Protein 1BK8 (pdb70)

Nearest PDB structures (foldseek):
  1bk8-assembly1_A  TM=9.673E-01  e=1.390E-08  Aesculus hippocastanum
  2m8b-assembly1_B  TM=9.010E-01  e=3.792E-04  Arabidopsis halleri
  2n2r-assembly1_A  TM=8.430E-01  e=1.122E-03  Raphanus sativus
  1ayj-assembly1_A  TM=8.503E-01  e=1.646E-03  Raphanus sativus var. niger
  6lcq-assembly1_B  TM=6.893E-01  e=1.117E-02  Oryza sativa

Foldseek 3Di:
DWPWAWADQVPFADDDQQVLQCCQCVPPNAPGWGWDQDPNGTITIGIHPD

Secondary structure (DSSP, 8-state):
--EEE--SSS-S----HHHHHHHHHTSS--SEEEEEEETTEEEEEEEE--

Organism: Aesculus hippocastanum (NCBI:txid43364)

Radius of gyration: 9.44 Å; Cα contacts (8 Å, |Δi|>4): 124; chains: 1; bounding box: 24×21×20 Å

CATH classification: 3.30.30.10

Solvent-accessible surface area: 3133 Å² total; per-residue (Å²): 163,55,69,68,91,76,28,90,44,38,89,42,94,7,62,92,67,72,80,0,43,96,14,0,69,86,149,48,148,11,47,60,1,25,18,30,100,99,151,109,103,106,38,0,17,0,38,16,91,96

Sequence (50 aa):
LCNERPSQTWSGNCGNTAHCDKQCQDWEKASHGACHKRENHWKCFCYFNCLCNERPSQTWSGNCGNTAHCDKQCQDWEKASHGACHKRENHWKCFCYFNCLCNERPSQTWSGNCGNTAHCDKQCQDWEKASHGACHKRENHWKCFCYFNCLCNERPSQTWSGNCGNTAHCDKQCQDWEKASHGACHKRENHWKCFCYFNCLCNERPSQTWSGNCGNTAHCDKQCQDWEKASHGACHKRENHWKCFCYFNCLCNERPSQTWSGNCGNTAHCDKQCQDWEKASHGACHKRENHWKCFCYFNCLCNERPSQTWSGNCGNTAHCDKQCQDWEKASHGACHKRENHWKCFCYFNCLCNERPSQTWSGNCGNTAHCDKQCQDWEKASHGACHKRENHWKCFCYFNCLCNERPSQTWSGNCGNTAHCDKQCQDWEKASHGACHKRENHWKCFCYFNCLCNERPSQTWSGNCGNTAHCDKQCQDWEKASHGACHKRENHWKCFCYFNCLCNERPSQTWSGNCGNTAHCDKQCQDWEKASHGACHKRENHWKCFCYFNCLCNERPSQTWSGNCGNTAHCDKQCQDWEKASHGACHKRENHWKCFCYFNCLCNERPSQTWSGNCGNTAHCDKQCQDWEKASHGACHKRENHWKCFCYFNCLCNERPSQTWSGNCGNTAHCDKQCQDWEKASHGACHKRENHWKCFCYFNCLCNERPSQTWSGNCGNTAHCDKQCQDWEKASHGACHKRENHWKCFCYFNCLCNERPSQTWSGNCGNTAHCDKQCQDWEKASHGACHKRENHWKCFCYFNCLCNERPSQTWSGNCGNTAHCDKQCQDWEKASHGACHKRENHWKCFCYFNCLCNERPSQTWSGNCGNTAHCDKQCQDWEKASHGACHKRENHWKCFCYFNCLCNERPSQTWSGNCGNTAHCDKQCQDWEKASHGACHKRENHWKCFCYFNCLCNERPSQTWSGNCGNTAHCDKQCQDWEKASHGACHKRENHWKCFCYFNCLCNERPSQTWSGNCGNTAHCDKQCQDWEKASHGACHKRENHWKCFCYFNCLCNERPSQTWSGNCGNTAHCDKQCQDWEKASHGACHKRENHWKCFCYFNCLCNERPSQTWSGNCGNTAHCDKQCQDWEKASHGACHKRENHWKCFCYFNCLCNERPSQTWSGNCGNTAHCDKQCQDWEKASHGACHKRENHWKCFCYFNCLCNERPSQTWSGNCGNTAHCDKQCQDWEKASHGACHKRENHWKCFCYFNC

InterPro domains:
  IPR003614 Knottins-like [PF00304] (4-50)
  IPR003614 Knottins-like [SM00505] (1-50)
  IPR036574 Knottin, scorpion toxin-like superfamily [G3DSA:3.30.30.10] (1-50)
  IPR036574 Knottin, scorpion toxin-like superfamily [SSF57095] (4-50)

Structure (mmCIF, N/CA/C/O backbone):
data_1BK8
#
_entry.id   1BK8
#
_cell.length_a   1.000
_cell.length_b   1.000
_cell.length_c   1.000
_cell.angle_alpha   90.00
_cell.angle_beta   90.00
_cell.angle_gamma   90.00
#
_symmetry.space_group_name_H-M   'P 1'
#
loop_
_atom_site.group_PDB
_atom_site.id
_atom_site.type_symbol
_atom_site.label_atom_id
_atom_site.label_alt_id
_atom_site.label_comp_id
_atom_site.label_asym_id
_atom_site.label_entity_id
_atom_site.label_seq_id
_atom_site.pdbx_PDB_ins_code
_atom_site.Cartn_x
_atom_site.Cartn_y
_atom_site.Cartn_z
_atom_site.occupancy
_atom_site.B_iso_or_equiv
_atom_site.auth_seq_id
_atom_site.auth_comp_id
_atom_site.auth_asym_id
_atom_site.auth_atom_id
_atom_site.pdbx_PDB_model_num
ATOM 1 N N . LEU A 1 1 ? -11.087 -4.162 10.838 1.00 0.00 1 LEU A N 1
ATOM 2 C CA . LEU A 1 1 ? -10.061 -5.183 10.552 1.00 0.00 1 LEU A CA 1
ATOM 3 C C . LEU A 1 1 ? -9.141 -4.674 9.437 1.00 0.00 1 LEU A C 1
ATOM 4 O O . LEU A 1 1 ? -9.611 -4.409 8.338 1.00 0.00 1 LEU A O 1
ATOM 22 N N . CYS A 1 2 ? -7.864 -4.442 9.730 1.00 0.00 2 CYS A N 1
ATOM 23 C CA . CYS A 1 2 ? -6.933 -3.762 8.843 1.00 0.00 2 CYS A CA 1
ATOM 24 C C . CYS A 1 2 ? -6.446 -4.704 7.739 1.00 0.00 2 CYS A C 1
ATOM 25 O O . CYS A 1 2 ? -5.340 -5.234 7.808 1.00 0.00 2 CYS A O 1
ATOM 32 N N . ASN A 1 3 ? -7.264 -4.897 6.697 1.00 0.00 3 ASN A N 1
ATOM 33 C CA . ASN A 1 3 ? -6.950 -5.865 5.646 1.00 0.00 3 ASN A CA 1
ATOM 34 C C . ASN A 1 3 ? -5.828 -5.342 4.758 1.00 0.00 3 ASN A C 1
ATOM 35 O O . ASN A 1 3 ? -6.033 -4.425 3.963 1.00 0.00 3 ASN A O 1
ATOM 46 N N . GLU A 1 4 ? -4.658 -5.968 4.897 1.00 0.00 4 GLU A N 1
ATOM 47 C CA . GLU A 1 4 ? -3.431 -5.662 4.210 1.00 0.00 4 GLU A CA 1
ATOM 48 C C . GLU A 1 4 ? -3.553 -6.140 2.758 1.00 0.00 4 GLU A C 1
ATOM 49 O O . GLU A 1 4 ? -3.188 -7.272 2.443 1.00 0.00 4 GLU A O 1
ATOM 61 N N . ARG A 1 5 ? -4.040 -5.266 1.883 1.00 0.00 5 ARG A N 1
ATOM 62 C CA . ARG A 1 5 ? -4.294 -5.527 0.472 1.00 0.00 5 ARG A CA 1
ATOM 63 C C . ARG A 1 5 ? -3.109 -4.996 -0.346 1.00 0.00 5 ARG A C 1
ATOM 64 O O . ARG A 1 5 ? -2.571 -3.943 -0.007 1.00 0.00 5 ARG A O 1
ATOM 84 N N . PRO A 1 6 ? -2.660 -5.712 -1.386 1.00 0.00 6 PRO A N 1
ATOM 85 C CA . PRO A 1 6 ? -1.481 -5.344 -2.160 1.00 0.00 6 PRO A CA 1
ATOM 86 C C . PRO A 1 6 ? -1.677 -4.060 -2.973 1.00 0.00 6 PRO A C 1
ATOM 87 O O . PRO A 1 6 ? -2.775 -3.512 -3.058 1.00 0.00 6 PRO A O 1
ATOM 98 N N . SER A 1 7 ? -0.575 -3.590 -3.566 1.00 0.00 7 SER A N 1
ATOM 99 C CA . SER A 1 7 ? -0.492 -2.386 -4.373 1.00 0.00 7 SER A CA 1
ATOM 100 C C . SER A 1 7 ? -1.503 -2.403 -5.522 1.00 0.00 7 SER A C 1
ATOM 101 O O . SER A 1 7 ? -1.279 -3.094 -6.513 1.00 0.00 7 SER A O 1
ATOM 109 N N . GLN A 1 8 ? -2.575 -1.615 -5.390 1.00 0.00 8 GLN A N 1
ATOM 110 C CA . GLN A 1 8 ? -3.536 -1.332 -6.445 1.00 0.00 8 GLN A CA 1
ATOM 111 C C . GLN A 1 8 ? -3.024 -0.173 -7.304 1.00 0.00 8 GLN A C 1
ATOM 112 O O . GLN A 1 8 ? -2.827 -0.304 -8.506 1.00 0.00 8 GLN A O 1
ATOM 126 N N . THR A 1 9 ? -2.857 0.984 -6.660 1.00 0.00 9 THR A N 1
ATOM 127 C CA . THR A 1 9 ? -2.442 2.244 -7.250 1.00 0.00 9 THR A CA 1
ATOM 128 C C . THR A 1 9 ? -0.953 2.196 -7.555 1.00 0.00 9 THR A C 1
ATOM 129 O O . THR A 1 9 ? -0.500 2.523 -8.649 1.00 0.00 9 THR A O 1
ATOM 140 N N . TRP A 1 10 ? -0.194 1.859 -6.517 1.00 0.00 10 TRP A N 1
ATOM 141 C CA . TRP A 1 10 ? 1.250 1.816 -6.561 1.00 0.00 10 TRP A CA 1
ATOM 142 C C . TRP A 1 10 ? 1.707 0.727 -7.537 1.00 0.00 10 TRP A C 1
ATOM 143 O O . TRP A 1 10 ? 1.016 -0.269 -7.731 1.00 0.00 10 TRP A O 1
ATOM 164 N N . SER A 1 11 ? 2.870 0.926 -8.152 1.00 0.00 11 SER A N 1
ATOM 165 C CA . SER A 1 11 ? 3.413 0.057 -9.180 1.00 0.00 11 SER A CA 1
ATOM 166 C C . SER A 1 11 ? 4.300 -1.032 -8.555 1.00 0.00 11 SER A C 1
ATOM 167 O O . SER A 1 11 ? 3.888 -1.754 -7.640 1.00 0.00 11 SER A O 1
ATOM 175 N N . GLY A 1 12 ? 5.495 -1.214 -9.121 1.00 0.00 12 GLY A N 1
ATOM 176 C CA . GLY A 1 12 ? 6.462 -2.218 -8.724 1.00 0.00 12 GLY A CA 1
ATOM 177 C C . GLY A 1 12 ? 6.928 -2.022 -7.290 1.00 0.00 12 GLY A C 1
ATOM 178 O O . GLY A 1 12 ? 6.325 -2.531 -6.343 1.00 0.00 12 GLY A O 1
ATOM 182 N N . ASN A 1 13 ? 8.055 -1.335 -7.170 1.00 0.00 13 ASN A N 1
ATOM 183 C CA . ASN A 1 13 ? 8.795 -1.200 -5.925 1.00 0.00 13 ASN A CA 1
ATOM 184 C C . ASN A 1 13 ? 8.385 0.061 -5.149 1.00 0.00 13 ASN A C 1
ATOM 185 O O . ASN A 1 13 ? 7.926 1.037 -5.740 1.00 0.00 13 ASN A O 1
ATOM 196 N N . CYS A 1 14 ? 8.529 0.029 -3.824 1.00 0.00 14 CYS A N 1
ATOM 197 C CA . CYS A 1 14 ? 8.079 1.030 -2.862 1.00 0.00 14 CYS A CA 1
ATOM 198 C C . CYS A 1 14 ? 9.261 1.429 -1.986 1.00 0.00 14 CYS A C 1
ATOM 199 O O . CYS A 1 14 ? 10.174 0.633 -1.778 1.00 0.00 14 CYS A O 1
ATOM 206 N N . GLY A 1 15 ? 9.250 2.665 -1.488 1.00 0.00 15 GLY A N 1
ATOM 207 C CA . GLY A 1 15 ? 10.294 3.189 -0.619 1.00 0.00 15 GLY A CA 1
ATOM 208 C C . GLY A 1 15 ? 9.727 4.336 0.205 1.00 0.00 15 GLY A C 1
ATOM 209 O O . GLY A 1 15 ? 9.785 4.337 1.433 1.00 0.00 15 GLY A O 1
ATOM 213 N N . ASN A 1 16 ? 9.097 5.285 -0.487 1.00 0.00 16 ASN A N 1
ATOM 214 C CA . ASN A 1 16 ? 8.413 6.402 0.147 1.00 0.00 16 ASN A CA 1
ATOM 215 C C . ASN A 1 16 ? 7.108 5.920 0.780 1.00 0.00 16 ASN A C 1
ATOM 216 O O . ASN A 1 16 ? 6.015 6.151 0.262 1.00 0.00 16 ASN A O 1
ATOM 227 N N . THR A 1 17 ? 7.237 5.239 1.919 1.00 0.00 17 THR A N 1
ATOM 228 C CA . THR A 1 17 ? 6.105 4.670 2.631 1.00 0.00 17 THR A CA 1
ATOM 229 C C . THR A 1 17 ? 5.145 5.766 3.106 1.00 0.00 17 THR A C 1
ATOM 230 O O . THR A 1 17 ? 3.942 5.534 3.210 1.00 0.00 17 THR A O 1
ATOM 241 N N . ALA A 1 18 ? 5.652 6.975 3.369 1.00 0.00 18 ALA A N 1
ATOM 242 C CA . ALA A 1 18 ? 4.803 8.120 3.657 1.00 0.00 18 ALA A CA 1
ATOM 243 C C . ALA A 1 18 ? 3.880 8.388 2.467 1.00 0.00 18 ALA A C 1
ATOM 244 O O . ALA A 1 18 ? 2.674 8.562 2.644 1.00 0.00 18 ALA A O 1
ATOM 251 N N . HIS A 1 19 ? 4.420 8.383 1.244 1.00 0.00 19 HIS A N 1
ATOM 252 C CA . HIS A 1 19 ? 3.576 8.519 0.070 1.00 0.00 19 HIS A CA 1
ATOM 253 C C . HIS A 1 19 ? 2.619 7.336 -0.017 1.00 0.00 19 HIS A C 1
ATOM 254 O O . HIS A 1 19 ? 1.419 7.556 -0.145 1.00 0.00 19 HIS A O 1
ATOM 268 N N . CYS A 1 20 ? 3.142 6.105 0.051 1.00 0.00 20 CYS A N 1
ATOM 269 C CA . CYS A 1 20 ? 2.337 4.880 0.011 1.00 0.00 20 CYS A CA 1
ATOM 270 C C . CYS A 1 20 ? 1.106 5.004 0.899 1.00 0.00 20 CYS A C 1
ATOM 271 O O . CYS A 1 20 ? -0.013 4.707 0.490 1.00 0.00 20 CYS A O 1
ATOM 278 N N . ASP A 1 21 ? 1.330 5.501 2.115 1.00 0.00 21 ASP A N 1
ATOM 279 C CA . ASP A 1 21 ? 0.308 5.585 3.131 1.00 0.00 21 ASP A CA 1
ATOM 280 C C . ASP A 1 21 ? -0.819 6.513 2.679 1.00 0.00 21 ASP A C 1
ATOM 281 O O . ASP A 1 21 ? -1.974 6.285 3.037 1.00 0.00 21 ASP A O 1
ATOM 290 N N . LYS A 1 22 ? -0.501 7.534 1.875 1.00 0.00 22 LYS A N 1
ATOM 291 C CA . LYS A 1 22 ? -1.514 8.400 1.290 1.00 0.00 22 LYS A CA 1
ATOM 292 C C . LYS A 1 22 ? -2.076 7.815 -0.003 1.00 0.00 22 LYS A C 1
ATOM 293 O O . LYS A 1 22 ? -3.265 7.950 -0.281 1.00 0.00 22 LYS A O 1
ATOM 311 N N . GLN A 1 23 ? -1.234 7.161 -0.804 1.00 0.00 23 GLN A N 1
ATOM 312 C CA . GLN A 1 23 ? -1.534 6.631 -2.132 1.00 0.00 23 GLN A CA 1
ATOM 313 C C . GLN A 1 23 ? -2.305 5.299 -2.002 1.00 0.00 23 GLN A C 1
ATOM 314 O O . GLN A 1 23 ? -2.035 4.309 -2.676 1.00 0.00 23 GLN A O 1
ATOM 328 N N . CYS A 1 24 ? -3.325 5.316 -1.147 1.00 0.00 24 CYS A N 1
ATOM 329 C CA . CYS A 1 24 ? -4.120 4.198 -0.662 1.00 0.00 24 CYS A CA 1
ATOM 330 C C . CYS A 1 24 ? -5.348 4.809 0.005 1.00 0.00 24 CYS A C 1
ATOM 331 O O . CYS A 1 24 ? -6.485 4.433 -0.267 1.00 0.00 24 CYS A O 1
ATOM 338 N N . GLN A 1 25 ? -5.092 5.797 0.864 1.00 0.00 25 GLN A N 1
ATOM 339 C CA . GLN A 1 25 ? -6.090 6.561 1.588 1.00 0.00 25 GLN A CA 1
ATOM 340 C C . GLN A 1 25 ? -6.795 7.556 0.663 1.00 0.00 25 GLN A C 1
ATOM 341 O O . GLN A 1 25 ? -8.020 7.652 0.666 1.00 0.00 25 GLN A O 1
ATOM 355 N N . ASP A 1 26 ? -6.025 8.329 -0.109 1.00 0.00 26 ASP A N 1
ATOM 356 C CA . ASP A 1 26 ? -6.558 9.421 -0.918 1.00 0.00 26 ASP A CA 1
ATOM 357 C C . ASP A 1 26 ? -7.049 8.895 -2.260 1.00 0.00 26 ASP A C 1
ATOM 358 O O . ASP A 1 26 ? -8.162 9.204 -2.686 1.00 0.00 26 ASP A O 1
ATOM 367 N N . TRP A 1 27 ? -6.192 8.125 -2.929 1.00 0.00 27 TRP A N 1
ATOM 368 C CA . TRP A 1 27 ? -6.392 7.702 -4.307 1.00 0.00 27 TRP A CA 1
ATOM 369 C C . TRP A 1 27 ? -7.478 6.628 -4.329 1.00 0.00 27 TRP A C 1
ATOM 370 O O . TRP A 1 27 ? -8.594 6.857 -4.802 1.00 0.00 27 TRP A O 1
ATOM 391 N N . GLU A 1 28 ? -7.157 5.479 -3.726 1.00 0.00 28 GLU A N 1
ATOM 392 C CA . GLU A 1 28 ? -8.121 4.442 -3.396 1.00 0.00 28 GLU A CA 1
ATOM 393 C C . GLU A 1 28 ? -8.908 4.990 -2.194 1.00 0.00 28 GLU A C 1
ATOM 394 O O . GLU A 1 28 ? -9.139 6.194 -2.137 1.00 0.00 28 GLU A O 1
ATOM 406 N N . LYS A 1 29 ? -9.287 4.192 -1.204 1.00 0.00 29 LYS A N 1
ATOM 407 C CA . LYS A 1 29 ? -10.149 4.607 -0.124 1.00 0.00 29 LYS A CA 1
ATOM 408 C C . LYS A 1 29 ? -9.933 3.600 1.003 1.00 0.00 29 LYS A C 1
ATOM 409 O O . LYS A 1 29 ? -10.861 3.002 1.545 1.00 0.00 29 LYS A O 1
ATOM 427 N N . ALA A 1 30 ? -8.650 3.418 1.326 1.00 0.00 30 ALA A N 1
ATOM 428 C CA . ALA A 1 30 ? -8.179 2.612 2.436 1.00 0.00 30 ALA A CA 1
ATOM 429 C C . ALA A 1 30 ? -8.131 3.460 3.707 1.00 0.00 30 ALA A C 1
ATOM 430 O O . ALA A 1 30 ? -8.250 4.683 3.653 1.00 0.00 30 ALA A O 1
ATOM 437 N N . SER A 1 31 ? -7.904 2.833 4.863 1.00 0.00 31 SER A N 1
ATOM 438 C CA . SER A 1 31 ? -7.582 3.528 6.080 1.00 0.00 31 SER A CA 1
ATOM 439 C C . SER A 1 31 ? -6.204 4.180 5.923 1.00 0.00 31 SER A C 1
ATOM 440 O O . SER A 1 31 ? -6.035 5.370 6.189 1.00 0.00 31 SER A O 1
ATOM 448 N N . HIS A 1 32 ? -5.214 3.405 5.462 1.00 0.00 32 HIS A N 1
ATOM 449 C CA . HIS A 1 32 ? -3.884 3.922 5.159 1.00 0.00 32 HIS A CA 1
ATOM 450 C C . HIS A 1 32 ? -3.142 2.945 4.242 1.00 0.00 32 HIS A C 1
ATOM 451 O O . HIS A 1 32 ? -3.760 2.035 3.688 1.00 0.00 32 HIS A O 1
ATOM 465 N N . GLY A 1 33 ? -1.820 3.103 4.134 1.00 0.00 33 GLY A N 1
ATOM 466 C CA . GLY A 1 33 ? -0.924 2.200 3.429 1.00 0.00 33 GLY A CA 1
ATOM 467 C C . GLY A 1 33 ? 0.441 2.113 4.106 1.00 0.00 33 GLY A C 1
ATOM 468 O O . GLY A 1 33 ? 0.706 2.878 5.034 1.00 0.00 33 GLY A O 1
ATOM 472 N N . ALA A 1 34 ? 1.289 1.178 3.663 1.00 0.00 34 ALA A N 1
ATOM 473 C CA . ALA A 1 34 ? 2.653 0.996 4.147 1.00 0.00 34 ALA A CA 1
ATOM 474 C C . ALA A 1 34 ? 3.451 0.096 3.183 1.00 0.00 34 ALA A C 1
ATOM 475 O O . ALA A 1 34 ? 2.897 -0.871 2.656 1.00 0.00 34 ALA A O 1
ATOM 482 N N . CYS A 1 35 ? 4.744 0.385 2.952 1.00 0.00 35 CYS A N 1
ATOM 483 C CA . CYS A 1 35 ? 5.601 -0.399 2.066 1.00 0.00 35 CYS A CA 1
ATOM 484 C C . CYS A 1 35 ? 5.963 -1.726 2.755 1.00 0.00 35 CYS A C 1
ATOM 485 O O . CYS A 1 35 ? 6.234 -1.728 3.958 1.00 0.00 35 CYS A O 1
ATOM 492 N N . HIS A 1 36 ? 6.007 -2.857 2.035 1.00 0.00 36 HIS A N 1
ATOM 493 C CA . HIS A 1 36 ? 6.579 -4.115 2.536 1.00 0.00 36 HIS A CA 1
ATOM 494 C C . HIS A 1 36 ? 7.261 -4.895 1.425 1.00 0.00 36 HIS A C 1
ATOM 495 O O . HIS A 1 36 ? 6.738 -4.925 0.314 1.00 0.00 36 HIS A O 1
ATOM 509 N N . LYS A 1 37 ? 8.302 -5.661 1.756 1.00 0.00 37 LYS A N 1
ATOM 510 C CA . LYS A 1 37 ? 8.933 -6.558 0.803 1.00 0.00 37 LYS A CA 1
ATOM 511 C C . LYS A 1 37 ? 8.145 -7.863 0.739 1.00 0.00 37 LYS A C 1
ATOM 512 O O . LYS A 1 37 ? 7.791 -8.447 1.765 1.00 0.00 37 LYS A O 1
ATOM 530 N N . ARG A 1 38 ? 7.863 -8.296 -0.489 1.00 0.00 38 ARG A N 1
ATOM 531 C CA . ARG A 1 38 ? 7.263 -9.576 -0.820 1.00 0.00 38 ARG A CA 1
ATOM 532 C C . ARG A 1 38 ? 7.951 -10.055 -2.097 1.00 0.00 38 ARG A C 1
ATOM 533 O O . ARG A 1 38 ? 8.037 -9.284 -3.049 1.00 0.00 38 ARG A O 1
ATOM 553 N N . GLU A 1 39 ? 8.467 -11.286 -2.123 1.00 0.00 39 GLU A N 1
ATOM 554 C CA . GLU A 1 39 ? 9.152 -11.860 -3.279 1.00 0.00 39 GLU A CA 1
ATOM 555 C C . GLU A 1 39 ? 10.206 -10.890 -3.837 1.00 0.00 39 GLU A C 1
ATOM 556 O O . GLU A 1 39 ? 10.351 -10.721 -5.045 1.00 0.00 39 GLU A O 1
ATOM 568 N N . ASN A 1 40 ? 10.933 -10.239 -2.926 1.00 0.00 40 ASN A N 1
ATOM 569 C CA . ASN A 1 40 ? 11.967 -9.250 -3.179 1.00 0.00 40 ASN A CA 1
ATOM 570 C C . ASN A 1 40 ? 11.483 -7.984 -3.889 1.00 0.00 40 ASN A C 1
ATOM 571 O O . ASN A 1 40 ? 12.287 -7.255 -4.460 1.00 0.00 40 ASN A O 1
ATOM 582 N N . HIS A 1 41 ? 10.180 -7.704 -3.837 1.00 0.00 41 HIS A N 1
ATOM 583 C CA . HIS A 1 41 ? 9.575 -6.498 -4.363 1.00 0.00 41 HIS A CA 1
ATOM 584 C C . HIS A 1 41 ? 8.918 -5.755 -3.206 1.00 0.00 41 HIS A C 1
ATOM 585 O O . HIS A 1 41 ? 8.039 -6.311 -2.549 1.00 0.00 41 HIS A O 1
ATOM 599 N N . TRP A 1 42 ? 9.347 -4.521 -2.938 1.00 0.00 42 TRP A N 1
ATOM 600 C CA . TRP A 1 42 ? 8.698 -3.693 -1.937 1.00 0.00 42 TRP A CA 1
ATOM 601 C C . TRP A 1 42 ? 7.383 -3.162 -2.486 1.00 0.00 42 TRP A C 1
ATOM 602 O O . TRP A 1 42 ? 7.405 -2.273 -3.320 1.00 0.00 42 TRP A O 1
ATOM 623 N N . LYS A 1 43 ? 6.234 -3.696 -2.078 1.00 0.00 43 LYS A N 1
ATOM 624 C CA . LYS A 1 43 ? 4.944 -3.192 -2.525 1.00 0.00 43 LYS A CA 1
ATOM 625 C C . LYS A 1 43 ? 4.423 -2.220 -1.484 1.00 0.00 43 LYS A C 1
ATOM 626 O O . LYS A 1 43 ? 4.514 -2.491 -0.288 1.00 0.00 43 LYS A O 1
ATOM 644 N N . CYS A 1 44 ? 3.823 -1.126 -1.939 1.00 0.00 44 CYS A N 1
ATOM 645 C CA . CYS A 1 44 ? 2.926 -0.357 -1.100 1.00 0.00 44 CYS A CA 1
ATOM 646 C C . CYS A 1 44 ? 1.670 -1.184 -0.880 1.00 0.00 44 CYS A C 1
ATOM 647 O O . CYS A 1 44 ? 0.891 -1.350 -1.815 1.00 0.00 44 CYS A O 1
ATOM 654 N N . PHE A 1 45 ? 1.484 -1.734 0.317 1.00 0.00 45 PHE A N 1
ATOM 655 C CA . PHE A 1 45 ? 0.220 -2.363 0.652 1.00 0.00 45 PHE A CA 1
ATOM 656 C C . PHE A 1 45 ? -0.693 -1.292 1.224 1.00 0.00 45 PHE A C 1
ATOM 657 O O . PHE A 1 45 ? -0.245 -0.432 1.981 1.00 0.00 45 PHE A O 1
ATOM 674 N N . CYS A 1 46 ? -1.970 -1.384 0.882 1.00 0.00 46 CYS A N 1
ATOM 675 C CA . CYS A 1 46 ? -3.044 -0.581 1.426 1.00 0.00 46 CYS A CA 1
ATOM 676 C C . CYS A 1 46 ? -3.719 -1.391 2.521 1.00 0.00 46 CYS A C 1
ATOM 677 O O . CYS A 1 46 ? -3.627 -2.617 2.552 1.00 0.00 46 CYS A O 1
ATOM 684 N N . TYR A 1 47 ? -4.364 -0.695 3.445 1.00 0.00 47 TYR A N 1
ATOM 685 C CA . TYR A 1 47 ? -4.959 -1.263 4.639 1.00 0.00 47 TYR A CA 1
ATOM 686 C C . TYR A 1 47 ? -6.342 -0.651 4.753 1.00 0.00 47 TYR A C 1
ATOM 687 O O . TYR A 1 47 ? -6.438 0.523 5.117 1.00 0.00 47 TYR A O 1
ATOM 705 N N . PHE A 1 48 ? -7.397 -1.397 4.420 1.00 0.00 48 PHE A N 1
ATOM 706 C CA . PHE A 1 48 ? -8.729 -0.831 4.427 1.00 0.00 48 PHE A CA 1
ATOM 707 C C . PHE A 1 48 ? -9.394 -1.099 5.772 1.00 0.00 48 PHE A C 1
ATOM 708 O O . PHE A 1 48 ? -8.852 -1.848 6.582 1.00 0.00 48 PHE A O 1
ATOM 725 N N . ASN A 1 49 ? -10.631 -0.601 5.914 1.00 0.00 49 ASN A N 1
ATOM 726 C CA . ASN A 1 49 ? -11.626 -0.945 6.929 1.00 0.00 49 ASN A CA 1
ATOM 727 C C . ASN A 1 49 ? -11.006 -1.324 8.277 1.00 0.00 49 ASN A C 1
ATOM 728 O O . ASN A 1 49 ? -11.378 -2.333 8.879 1.00 0.00 49 ASN A O 1
ATOM 739 N N . CYS A 1 50 ? -10.036 -0.523 8.735 1.00 0.00 50 CYS A N 1
ATOM 740 C CA . CYS A 1 50 ? -9.127 -0.925 9.802 1.00 0.00 50 CYS A CA 1
ATOM 741 C C . CYS A 1 50 ? -9.738 -0.732 11.181 1.00 0.00 50 CYS A C 1
ATOM 742 O O . CYS A 1 50 ? -10.143 -1.758 11.812 1.00 0.00 50 CYS A O 1
ATOM 750 N N . LEU A 1 1 ? -12.252 -4.870 9.928 1.00 0.00 1 LEU A N 2
ATOM 751 C CA . LEU A 1 1 ? -10.915 -5.295 10.380 1.00 0.00 1 LEU A CA 2
ATOM 752 C C . LEU A 1 1 ? -9.908 -4.905 9.303 1.00 0.00 1 LEU A C 2
ATOM 753 O O . LEU A 1 1 ? -10.288 -4.842 8.139 1.00 0.00 1 LEU A O 2
ATOM 771 N N . CYS A 1 2 ? -8.664 -4.608 9.684 1.00 0.00 2 CYS A N 2
ATOM 772 C CA . CYS A 1 2 ? -7.648 -4.045 8.805 1.00 0.00 2 CYS A CA 2
ATOM 773 C C . CYS A 1 2 ? -7.304 -4.966 7.640 1.00 0.00 2 CYS A C 2
ATOM 774 O O . CYS A 1 2 ? -6.367 -5.758 7.695 1.00 0.00 2 CYS A O 2
ATOM 781 N N . ASN A 1 3 ? -8.089 -4.838 6.565 1.00 0.00 3 ASN A N 2
ATOM 782 C CA . ASN A 1 3 ? -8.001 -5.673 5.388 1.00 0.00 3 ASN A CA 2
ATOM 783 C C . ASN A 1 3 ? -6.758 -5.206 4.636 1.00 0.00 3 ASN A C 2
ATOM 784 O O . ASN A 1 3 ? -6.842 -4.330 3.773 1.00 0.00 3 ASN A O 2
ATOM 795 N N . GLU A 1 4 ? -5.607 -5.750 5.029 1.00 0.00 4 GLU A N 2
ATOM 796 C CA . GLU A 1 4 ? -4.322 -5.483 4.438 1.00 0.00 4 GLU A CA 2
ATOM 797 C C . GLU A 1 4 ? -4.296 -6.209 3.097 1.00 0.00 4 GLU A C 2
ATOM 798 O O . GLU A 1 4 ? -4.575 -7.404 3.046 1.00 0.00 4 GLU A O 2
ATOM 810 N N . ARG A 1 5 ? -3.965 -5.495 2.023 1.00 0.00 5 ARG A N 2
ATOM 811 C CA . ARG A 1 5 ? -3.839 -6.073 0.697 1.00 0.00 5 ARG A CA 2
ATOM 812 C C . ARG A 1 5 ? -2.744 -5.330 -0.081 1.00 0.00 5 ARG A C 2
ATOM 813 O O . ARG A 1 5 ? -2.445 -4.179 0.254 1.00 0.00 5 ARG A O 2
ATOM 833 N N . PRO A 1 6 ? -2.114 -5.989 -1.072 1.00 0.00 6 PRO A N 2
ATOM 834 C CA . PRO A 1 6 ? -1.064 -5.409 -1.893 1.00 0.00 6 PRO A CA 2
ATOM 835 C C . PRO A 1 6 ? -1.434 -4.100 -2.594 1.00 0.00 6 PRO A C 2
ATOM 836 O O . PRO A 1 6 ? -2.581 -3.654 -2.607 1.00 0.00 6 PRO A O 2
ATOM 847 N N . SER A 1 7 ? -0.417 -3.541 -3.249 1.00 0.00 7 SER A N 2
ATOM 848 C CA . SER A 1 7 ? -0.479 -2.410 -4.152 1.00 0.00 7 SER A CA 2
ATOM 849 C C . SER A 1 7 ? -1.585 -2.573 -5.197 1.00 0.00 7 SER A C 2
ATOM 850 O O . SER A 1 7 ? -1.440 -3.400 -6.094 1.00 0.00 7 SER A O 2
ATOM 858 N N . GLN A 1 8 ? -2.622 -1.733 -5.122 1.00 0.00 8 GLN A N 2
ATOM 859 C CA . GLN A 1 8 ? -3.573 -1.520 -6.197 1.00 0.00 8 GLN A CA 2
ATOM 860 C C . GLN A 1 8 ? -3.118 -0.308 -7.019 1.00 0.00 8 GLN A C 2
ATOM 861 O O . GLN A 1 8 ? -2.730 -0.449 -8.178 1.00 0.00 8 GLN A O 2
ATOM 875 N N . THR A 1 9 ? -3.101 0.874 -6.397 1.00 0.00 9 THR A N 2
ATOM 876 C CA . THR A 1 9 ? -2.798 2.151 -7.029 1.00 0.00 9 THR A CA 2
ATOM 877 C C . THR A 1 9 ? -1.312 2.229 -7.328 1.00 0.00 9 THR A C 2
ATOM 878 O O . THR A 1 9 ? -0.886 2.586 -8.424 1.00 0.00 9 THR A O 2
ATOM 889 N N . TRP A 1 10 ? -0.516 1.924 -6.308 1.00 0.00 10 TRP A N 2
ATOM 890 C CA . TRP A 1 10 ? 0.925 1.950 -6.397 1.00 0.00 10 TRP A CA 2
ATOM 891 C C . TRP A 1 10 ? 1.403 0.727 -7.183 1.00 0.00 10 TRP A C 2
ATOM 892 O O . TRP A 1 10 ? 2.016 -0.177 -6.620 1.00 0.00 10 TRP A O 2
ATOM 913 N N . SER A 1 11 ? 1.105 0.652 -8.476 1.00 0.00 11 SER A N 2
ATOM 914 C CA . SER A 1 11 ? 1.338 -0.558 -9.244 1.00 0.00 11 SER A CA 2
ATOM 915 C C . SER A 1 11 ? 2.814 -0.709 -9.646 1.00 0.00 11 SER A C 2
ATOM 916 O O . SER A 1 11 ? 3.148 -0.715 -10.827 1.00 0.00 11 SER A O 2
ATOM 924 N N . GLY A 1 12 ? 3.700 -0.854 -8.658 1.00 0.00 12 GLY A N 2
ATOM 925 C CA . GLY A 1 12 ? 5.131 -0.976 -8.868 1.00 0.00 12 GLY A CA 2
ATOM 926 C C . GLY A 1 12 ? 5.835 -1.280 -7.547 1.00 0.00 12 GLY A C 2
ATOM 927 O O . GLY A 1 12 ? 5.260 -1.943 -6.675 1.00 0.00 12 GLY A O 2
ATOM 931 N N . ASN A 1 13 ? 7.072 -0.795 -7.403 1.00 0.00 13 ASN A N 2
ATOM 932 C CA . ASN A 1 13 ? 7.864 -0.905 -6.183 1.00 0.00 13 ASN A CA 2
ATOM 933 C C . ASN A 1 13 ? 7.744 0.393 -5.385 1.00 0.00 13 ASN A C 2
ATOM 934 O O . ASN A 1 13 ? 7.580 1.461 -5.970 1.00 0.00 13 ASN A O 2
ATOM 945 N N . CYS A 1 14 ? 7.811 0.301 -4.059 1.00 0.00 14 CYS A N 2
ATOM 946 C CA . CYS A 1 14 ? 7.773 1.412 -3.123 1.00 0.00 14 CYS A CA 2
ATOM 947 C C . CYS A 1 14 ? 8.854 2.440 -3.444 1.00 0.00 14 CYS A C 2
ATOM 948 O O . CYS A 1 14 ? 9.892 2.094 -4.012 1.00 0.00 14 CYS A O 2
ATOM 955 N N . GLY A 1 15 ? 8.602 3.687 -3.044 1.00 0.00 15 GLY A N 2
ATOM 956 C CA . GLY A 1 15 ? 9.547 4.795 -3.092 1.00 0.00 15 GLY A CA 2
ATOM 957 C C . GLY A 1 15 ? 9.697 5.392 -1.696 1.00 0.00 15 GLY A C 2
ATOM 958 O O . GLY A 1 15 ? 10.797 5.504 -1.168 1.00 0.00 15 GLY A O 2
ATOM 962 N N . ASN A 1 16 ? 8.561 5.753 -1.093 1.00 0.00 16 ASN A N 2
ATOM 963 C CA . ASN A 1 16 ? 8.467 6.216 0.285 1.00 0.00 16 ASN A CA 2
ATOM 964 C C . ASN A 1 16 ? 7.152 5.738 0.887 1.00 0.00 16 ASN A C 2
ATOM 965 O O . ASN A 1 16 ? 6.097 5.931 0.285 1.00 0.00 16 ASN A O 2
ATOM 976 N N . THR A 1 17 ? 7.206 5.116 2.068 1.00 0.00 17 THR A N 2
ATOM 977 C CA . THR A 1 17 ? 6.024 4.575 2.719 1.00 0.00 17 THR A CA 2
ATOM 978 C C . THR A 1 17 ? 5.040 5.683 3.127 1.00 0.00 17 THR A C 2
ATOM 979 O O . THR A 1 17 ? 3.833 5.451 3.193 1.00 0.00 17 THR A O 2
ATOM 990 N N . ALA A 1 18 ? 5.529 6.904 3.362 1.00 0.00 18 ALA A N 2
ATOM 991 C CA . ALA A 1 18 ? 4.648 8.048 3.545 1.00 0.00 18 ALA A CA 2
ATOM 992 C C . ALA A 1 18 ? 3.802 8.232 2.283 1.00 0.00 18 ALA A C 2
ATOM 993 O O . ALA A 1 18 ? 2.576 8.308 2.339 1.00 0.00 18 ALA A O 2
ATOM 1000 N N . HIS A 1 19 ? 4.457 8.265 1.119 1.00 0.00 19 HIS A N 2
ATOM 1001 C CA . HIS A 1 19 ? 3.762 8.403 -0.151 1.00 0.00 19 HIS A CA 2
ATOM 1002 C C . HIS A 1 19 ? 2.831 7.206 -0.364 1.00 0.00 19 HIS A C 2
ATOM 1003 O O . HIS A 1 19 ? 1.702 7.399 -0.804 1.00 0.00 19 HIS A O 2
ATOM 1017 N N . CYS A 1 20 ? 3.273 5.984 -0.041 1.00 0.00 20 CYS A N 2
ATOM 1018 C CA . CYS A 1 20 ? 2.403 4.807 -0.068 1.00 0.00 20 CYS A CA 2
ATOM 1019 C C . CYS A 1 20 ? 1.102 5.071 0.682 1.00 0.00 20 CYS A C 2
ATOM 1020 O O . CYS A 1 20 ? 0.017 4.859 0.148 1.00 0.00 20 CYS A O 2
ATOM 1027 N N . ASP A 1 21 ? 1.217 5.588 1.907 1.00 0.00 21 ASP A N 2
ATOM 1028 C CA . ASP A 1 21 ? 0.054 5.856 2.730 1.00 0.00 21 ASP A CA 2
ATOM 1029 C C . ASP A 1 21 ? -0.830 6.917 2.060 1.00 0.00 21 ASP A C 2
ATOM 1030 O O . ASP A 1 21 ? -2.055 6.756 2.024 1.00 0.00 21 ASP A O 2
ATOM 1039 N N . LYS A 1 22 ? -0.223 7.972 1.492 1.00 0.00 22 LYS A N 2
ATOM 1040 C CA . LYS A 1 22 ? -0.984 8.924 0.684 1.00 0.00 22 LYS A CA 2
ATOM 1041 C C . LYS A 1 22 ? -1.774 8.169 -0.375 1.00 0.00 22 LYS A C 2
ATOM 1042 O O . LYS A 1 22 ? -2.997 8.294 -0.440 1.00 0.00 22 LYS A O 2
ATOM 1060 N N . GLN A 1 23 ? -1.103 7.337 -1.177 1.00 0.00 23 GLN A N 2
ATOM 1061 C CA . GLN A 1 23 ? -1.803 6.622 -2.239 1.00 0.00 23 GLN A CA 2
ATOM 1062 C C . GLN A 1 23 ? -2.597 5.398 -1.755 1.00 0.00 23 GLN A C 2
ATOM 1063 O O . GLN A 1 23 ? -2.811 4.462 -2.525 1.00 0.00 23 GLN A O 2
ATOM 1077 N N . CYS A 1 24 ? -3.145 5.462 -0.542 1.00 0.00 24 CYS A N 2
ATOM 1078 C CA . CYS A 1 24 ? -4.057 4.482 0.027 1.00 0.00 24 CYS A CA 2
ATOM 1079 C C . CYS A 1 24 ? -5.227 5.259 0.624 1.00 0.00 24 CYS A C 2
ATOM 1080 O O . CYS A 1 24 ? -6.385 4.998 0.287 1.00 0.00 24 CYS A O 2
ATOM 1087 N N . GLN A 1 25 ? -4.931 6.273 1.447 1.00 0.00 25 GLN A N 2
ATOM 1088 C CA . GLN A 1 25 ? -5.960 7.159 1.975 1.00 0.00 25 GLN A CA 2
ATOM 1089 C C . GLN A 1 25 ? -6.449 8.117 0.887 1.00 0.00 25 GLN A C 2
ATOM 1090 O O . GLN A 1 25 ? -7.642 8.153 0.566 1.00 0.00 25 GLN A O 2
ATOM 1104 N N . ASP A 1 26 ? -5.532 8.917 0.332 1.00 0.00 26 ASP A N 2
ATOM 1105 C CA . ASP A 1 26 ? -5.895 10.027 -0.538 1.00 0.00 26 ASP A CA 2
ATOM 1106 C C . ASP A 1 26 ? -6.486 9.458 -1.810 1.00 0.00 26 ASP A C 2
ATOM 1107 O O . ASP A 1 26 ? -7.599 9.804 -2.200 1.00 0.00 26 ASP A O 2
ATOM 1116 N N . TRP A 1 27 ? -5.736 8.548 -2.424 1.00 0.00 27 TRP A N 2
ATOM 1117 C CA . TRP A 1 27 ? -6.145 7.913 -3.659 1.00 0.00 27 TRP A CA 2
ATOM 1118 C C . TRP A 1 27 ? -7.230 6.880 -3.349 1.00 0.00 27 TRP A C 2
ATOM 1119 O O . TRP A 1 27 ? -8.420 7.144 -3.513 1.00 0.00 27 TRP A O 2
ATOM 1140 N N . GLU A 1 28 ? -6.830 5.699 -2.873 1.00 0.00 28 GLU A N 2
ATOM 1141 C CA . GLU A 1 28 ? -7.564 4.487 -3.201 1.00 0.00 28 GLU A CA 2
ATOM 1142 C C . GLU A 1 28 ? -8.887 4.416 -2.453 1.00 0.00 28 GLU A C 2
ATOM 1143 O O . GLU A 1 28 ? -9.906 4.188 -3.099 1.00 0.00 28 GLU A O 2
ATOM 1155 N N . LYS A 1 29 ? -8.839 4.513 -1.121 1.00 0.00 29 LYS A N 2
ATOM 1156 C CA . LYS A 1 29 ? -9.884 4.726 -0.142 1.00 0.00 29 LYS A CA 2
ATOM 1157 C C . LYS A 1 29 ? -9.694 3.684 0.962 1.00 0.00 29 LYS A C 2
ATOM 1158 O O . LYS A 1 29 ? -10.578 2.867 1.217 1.00 0.00 29 LYS A O 2
ATOM 1176 N N . ALA A 1 30 ? -8.516 3.685 1.585 1.00 0.00 30 ALA A N 2
ATOM 1177 C CA . ALA A 1 30 ? -8.131 2.723 2.600 1.00 0.00 30 ALA A CA 2
ATOM 1178 C C . ALA A 1 30 ? -7.722 3.478 3.862 1.00 0.00 30 ALA A C 2
ATOM 1179 O O . ALA A 1 30 ? -7.343 4.644 3.781 1.00 0.00 30 ALA A O 2
ATOM 1186 N N . SER A 1 31 ? -7.805 2.838 5.030 1.00 0.00 31 SER A N 2
ATOM 1187 C CA . SER A 1 31 ? -7.516 3.457 6.302 1.00 0.00 31 SER A CA 2
ATOM 1188 C C . SER A 1 31 ? -6.079 3.980 6.348 1.00 0.00 31 SER A C 2
ATOM 1189 O O . SER A 1 31 ? -5.842 5.073 6.852 1.00 0.00 31 SER A O 2
ATOM 1197 N N . HIS A 1 32 ? -5.113 3.205 5.838 1.00 0.00 32 HIS A N 2
ATOM 1198 C CA . HIS A 1 32 ? -3.749 3.689 5.652 1.00 0.00 32 HIS A CA 2
ATOM 1199 C C . HIS A 1 32 ? -3.033 2.839 4.611 1.00 0.00 32 HIS A C 2
ATOM 1200 O O . HIS A 1 32 ? -3.600 1.858 4.119 1.00 0.00 32 HIS A O 2
ATOM 1214 N N . GLY A 1 33 ? -1.776 3.200 4.338 1.00 0.00 33 GLY A N 2
ATOM 1215 C CA . GLY A 1 33 ? -0.833 2.391 3.582 1.00 0.00 33 GLY A CA 2
ATOM 1216 C C . GLY A 1 33 ? 0.442 2.133 4.376 1.00 0.00 33 GLY A C 2
ATOM 1217 O O . GLY A 1 33 ? 0.694 2.822 5.366 1.00 0.00 33 GLY A O 2
ATOM 1221 N N . ALA A 1 34 ? 1.226 1.136 3.951 1.00 0.00 34 ALA A N 2
ATOM 1222 C CA . ALA A 1 34 ? 2.558 0.857 4.474 1.00 0.00 34 ALA A CA 2
ATOM 1223 C C . ALA A 1 34 ? 3.312 -0.068 3.508 1.00 0.00 34 ALA A C 2
ATOM 1224 O O . ALA A 1 34 ? 2.735 -1.037 3.009 1.00 0.00 34 ALA A O 2
ATOM 1231 N N . CYS A 1 35 ? 4.585 0.225 3.218 1.00 0.00 35 CYS A N 2
ATOM 1232 C CA . CYS A 1 35 ? 5.393 -0.558 2.293 1.00 0.00 35 CYS A CA 2
ATOM 1233 C C . CYS A 1 35 ? 5.932 -1.829 2.958 1.00 0.00 35 CYS A C 2
ATOM 1234 O O . CYS A 1 35 ? 6.242 -1.817 4.151 1.00 0.00 35 CYS A O 2
ATOM 1241 N N . HIS A 1 36 ? 6.039 -2.944 2.217 1.00 0.00 36 HIS A N 2
ATOM 1242 C CA . HIS A 1 36 ? 6.659 -4.187 2.686 1.00 0.00 36 HIS A CA 2
ATOM 1243 C C . HIS A 1 36 ? 7.403 -4.886 1.555 1.00 0.00 36 HIS A C 2
ATOM 1244 O O . HIS A 1 36 ? 6.897 -4.916 0.435 1.00 0.00 36 HIS A O 2
ATOM 1258 N N . LYS A 1 37 ? 8.518 -5.548 1.869 1.00 0.00 37 LYS A N 2
ATOM 1259 C CA . LYS A 1 37 ? 9.242 -6.375 0.915 1.00 0.00 37 LYS A CA 2
ATOM 1260 C C . LYS A 1 37 ? 8.612 -7.764 0.864 1.00 0.00 37 LYS A C 2
ATOM 1261 O O . LYS A 1 37 ? 8.479 -8.436 1.883 1.00 0.00 37 LYS A O 2
ATOM 1279 N N . ARG A 1 38 ? 8.222 -8.175 -0.341 1.00 0.00 38 ARG A N 2
ATOM 1280 C CA . ARG A 1 38 ? 7.562 -9.433 -0.632 1.00 0.00 38 ARG A CA 2
ATOM 1281 C C . ARG A 1 38 ? 8.150 -9.946 -1.948 1.00 0.00 38 ARG A C 2
ATOM 1282 O O . ARG A 1 38 ? 8.157 -9.212 -2.932 1.00 0.00 38 ARG A O 2
ATOM 1302 N N . GLU A 1 39 ? 8.710 -11.161 -1.956 1.00 0.00 39 GLU A N 2
ATOM 1303 C CA . GLU A 1 39 ? 9.446 -11.718 -3.092 1.00 0.00 39 GLU A CA 2
ATOM 1304 C C . GLU A 1 39 ? 10.478 -10.720 -3.635 1.00 0.00 39 GLU A C 2
ATOM 1305 O O . GLU A 1 39 ? 10.640 -10.555 -4.840 1.00 0.00 39 GLU A O 2
ATOM 1317 N N . ASN A 1 40 ? 11.165 -10.042 -2.714 1.00 0.00 40 ASN A N 2
ATOM 1318 C CA . ASN A 1 40 ? 12.164 -9.015 -2.959 1.00 0.00 40 ASN A CA 2
ATOM 1319 C C . ASN A 1 40 ? 11.632 -7.781 -3.689 1.00 0.00 40 ASN A C 2
ATOM 1320 O O . ASN A 1 40 ? 12.412 -7.018 -4.250 1.00 0.00 40 ASN A O 2
ATOM 1331 N N . HIS A 1 41 ? 10.316 -7.560 -3.667 1.00 0.00 41 HIS A N 2
ATOM 1332 C CA . HIS A 1 41 ? 9.680 -6.383 -4.225 1.00 0.00 41 HIS A CA 2
ATOM 1333 C C . HIS A 1 41 ? 9.005 -5.636 -3.088 1.00 0.00 41 HIS A C 2
ATOM 1334 O O . HIS A 1 41 ? 8.159 -6.209 -2.401 1.00 0.00 41 HIS A O 2
ATOM 1348 N N . TRP A 1 42 ? 9.387 -4.380 -2.864 1.00 0.00 42 TRP A N 2
ATOM 1349 C CA . TRP A 1 42 ? 8.738 -3.556 -1.863 1.00 0.00 42 TRP A CA 2
ATOM 1350 C C . TRP A 1 42 ? 7.388 -3.109 -2.397 1.00 0.00 42 TRP A C 2
ATOM 1351 O O . TRP A 1 42 ? 7.338 -2.221 -3.234 1.00 0.00 42 TRP A O 2
ATOM 1372 N N . LYS A 1 43 ? 6.293 -3.731 -1.967 1.00 0.00 43 LYS A N 2
ATOM 1373 C CA . LYS A 1 43 ? 4.964 -3.312 -2.373 1.00 0.00 43 LYS A CA 2
ATOM 1374 C C . LYS A 1 43 ? 4.449 -2.339 -1.330 1.00 0.00 43 LYS A C 2
ATOM 1375 O O . LYS A 1 43 ? 4.536 -2.612 -0.135 1.00 0.00 43 LYS A O 2
ATOM 1393 N N . CYS A 1 44 ? 3.878 -1.234 -1.790 1.00 0.00 44 CYS A N 2
ATOM 1394 C CA . CYS A 1 44 ? 2.993 -0.429 -0.973 1.00 0.00 44 CYS A CA 2
ATOM 1395 C C . CYS A 1 44 ? 1.717 -1.226 -0.734 1.00 0.00 44 CYS A C 2
ATOM 1396 O O . CYS A 1 44 ? 0.957 -1.433 -1.674 1.00 0.00 44 CYS A O 2
ATOM 1403 N N . PHE A 1 45 ? 1.506 -1.717 0.489 1.00 0.00 45 PHE A N 2
ATOM 1404 C CA . PHE A 1 45 ? 0.259 -2.369 0.864 1.00 0.00 45 PHE A CA 2
ATOM 1405 C C . PHE A 1 45 ? -0.686 -1.301 1.402 1.00 0.00 45 PHE A C 2
ATOM 1406 O O . PHE A 1 45 ? -0.237 -0.352 2.047 1.00 0.00 45 PHE A O 2
ATOM 1423 N N . CYS A 1 46 ? -1.984 -1.479 1.163 1.00 0.00 46 CYS A N 2
ATOM 1424 C CA . CYS A 1 46 ? -3.053 -0.632 1.666 1.00 0.00 46 CYS A CA 2
ATOM 1425 C C . CYS A 1 46 ? -3.909 -1.472 2.596 1.00 0.00 46 CYS A C 2
ATOM 1426 O O . CYS A 1 46 ? -3.947 -2.698 2.495 1.00 0.00 46 CYS A O 2
ATOM 1433 N N . TYR A 1 47 ? -4.567 -0.788 3.527 1.00 0.00 47 TYR A N 2
ATOM 1434 C CA . TYR A 1 47 ? -5.259 -1.391 4.649 1.00 0.00 47 TYR A CA 2
ATOM 1435 C C . TYR A 1 47 ? -6.667 -0.823 4.668 1.00 0.00 47 TYR A C 2
ATOM 1436 O O . TYR A 1 47 ? -6.856 0.317 5.088 1.00 0.00 47 TYR A O 2
ATOM 1454 N N . PHE A 1 48 ? -7.654 -1.590 4.213 1.00 0.00 48 PHE A N 2
ATOM 1455 C CA . PHE A 1 48 ? -8.917 -1.004 3.826 1.00 0.00 48 PHE A CA 2
ATOM 1456 C C . PHE A 1 48 ? -9.809 -0.837 5.047 1.00 0.00 48 PHE A C 2
ATOM 1457 O O . PHE A 1 48 ? -9.957 0.258 5.583 1.00 0.00 48 PHE A O 2
ATOM 1474 N N . ASN A 1 49 ? -10.383 -1.944 5.510 1.00 0.00 49 ASN A N 2
ATOM 1475 C CA . ASN A 1 49 ? -11.526 -1.984 6.414 1.00 0.00 49 ASN A CA 2
ATOM 1476 C C . ASN A 1 49 ? -11.081 -1.859 7.877 1.00 0.00 49 ASN A C 2
ATOM 1477 O O . ASN A 1 49 ? -11.672 -2.469 8.770 1.00 0.00 49 ASN A O 2
ATOM 1488 N N . CYS A 1 50 ? -10.015 -1.086 8.123 1.00 0.00 50 CYS A N 2
ATOM 1489 C CA . CYS A 1 50 ? -9.387 -0.948 9.434 1.00 0.00 50 CYS A CA 2
ATOM 1490 C C . CYS A 1 50 ? -10.168 0.030 10.304 1.00 0.00 50 CYS A C 2
ATOM 1491 O O . CYS A 1 50 ? -10.614 -0.366 11.426 1.00 0.00 50 CYS A O 2
ATOM 1499 N N . LEU A 1 1 ? -12.429 -5.063 10.037 1.00 0.00 1 LEU A N 3
ATOM 1500 C CA . LEU A 1 1 ? -11.169 -5.735 10.398 1.00 0.00 1 LEU A CA 3
ATOM 1501 C C . LEU A 1 1 ? -10.138 -5.419 9.322 1.00 0.00 1 LEU A C 3
ATOM 1502 O O . LEU A 1 1 ? -10.463 -5.591 8.153 1.00 0.00 1 LEU A O 3
ATOM 1520 N N . CYS A 1 2 ? -8.958 -4.916 9.699 1.00 0.00 2 CYS A N 3
ATOM 1521 C CA . CYS A 1 2 ? -7.978 -4.326 8.787 1.00 0.00 2 CYS A CA 3
ATOM 1522 C C . CYS A 1 2 ? -7.675 -5.207 7.576 1.00 0.00 2 CYS A C 3
ATOM 1523 O O . CYS A 1 2 ? -6.854 -6.122 7.643 1.00 0.00 2 CYS A O 3
ATOM 1530 N N . ASN A 1 3 ? -8.325 -4.913 6.447 1.00 0.00 3 ASN A N 3
ATOM 1531 C CA . ASN A 1 3 ? -8.134 -5.645 5.210 1.00 0.00 3 ASN A CA 3
ATOM 1532 C C . ASN A 1 3 ? -6.861 -5.109 4.567 1.00 0.00 3 ASN A C 3
ATOM 1533 O O . ASN A 1 3 ? -6.910 -4.178 3.762 1.00 0.00 3 ASN A O 3
ATOM 1544 N N . GLU A 1 4 ? -5.735 -5.713 4.947 1.00 0.00 4 GLU A N 3
ATOM 1545 C CA . GLU A 1 4 ? -4.444 -5.476 4.350 1.00 0.00 4 GLU A CA 3
ATOM 1546 C C . GLU A 1 4 ? -4.465 -6.161 2.984 1.00 0.00 4 GLU A C 3
ATOM 1547 O O . GLU A 1 4 ? -4.792 -7.342 2.892 1.00 0.00 4 GLU A O 3
ATOM 1559 N N . ARG A 1 5 ? -4.132 -5.417 1.930 1.00 0.00 5 ARG A N 3
ATOM 1560 C CA . ARG A 1 5 ? -4.065 -5.903 0.564 1.00 0.00 5 ARG A CA 3
ATOM 1561 C C . ARG A 1 5 ? -2.895 -5.200 -0.140 1.00 0.00 5 ARG A C 3
ATOM 1562 O O . ARG A 1 5 ? -2.508 -4.108 0.285 1.00 0.00 5 ARG A O 3
ATOM 1582 N N . PRO A 1 6 ? -2.284 -5.831 -1.156 1.00 0.00 6 PRO A N 3
ATOM 1583 C CA . PRO A 1 6 ? -1.098 -5.303 -1.813 1.00 0.00 6 PRO A CA 3
ATOM 1584 C C . PRO A 1 6 ? -1.403 -4.045 -2.628 1.00 0.00 6 PRO A C 3
ATOM 1585 O O . PRO A 1 6 ? -2.540 -3.587 -2.712 1.00 0.00 6 PRO A O 3
ATOM 1596 N N . SER A 1 7 ? -0.352 -3.500 -3.239 1.00 0.00 7 SER A N 3
ATOM 1597 C CA . SER A 1 7 ? -0.388 -2.331 -4.094 1.00 0.00 7 SER A CA 3
ATOM 1598 C C . SER A 1 7 ? -1.399 -2.494 -5.227 1.00 0.00 7 SER A C 3
ATOM 1599 O O . SER A 1 7 ? -1.101 -3.199 -6.190 1.00 0.00 7 SER A O 3
ATOM 1607 N N . GLN A 1 8 ? -2.544 -1.812 -5.128 1.00 0.00 8 GLN A N 3
ATOM 1608 C CA . GLN A 1 8 ? -3.542 -1.752 -6.180 1.00 0.00 8 GLN A CA 3
ATOM 1609 C C . GLN A 1 8 ? -3.186 -0.619 -7.150 1.00 0.00 8 GLN A C 3
ATOM 1610 O O . GLN A 1 8 ? -2.963 -0.867 -8.330 1.00 0.00 8 GLN A O 3
ATOM 1624 N N . THR A 1 9 ? -3.107 0.626 -6.663 1.00 0.00 9 THR A N 3
ATOM 1625 C CA . THR A 1 9 ? -2.723 1.759 -7.503 1.00 0.00 9 THR A CA 3
ATOM 1626 C C . THR A 1 9 ? -1.226 1.732 -7.784 1.00 0.00 9 THR A C 3
ATOM 1627 O O . THR A 1 9 ? -0.795 1.899 -8.926 1.00 0.00 9 THR A O 3
ATOM 1638 N N . TRP A 1 10 ? -0.440 1.589 -6.712 1.00 0.00 10 TRP A N 3
ATOM 1639 C CA . TRP A 1 10 ? 1.009 1.714 -6.723 1.00 0.00 10 TRP A CA 3
ATOM 1640 C C . TRP A 1 10 ? 1.636 0.589 -7.561 1.00 0.00 10 TRP A C 3
ATOM 1641 O O . TRP A 1 10 ? 2.170 -0.391 -7.041 1.00 0.00 10 TRP A O 3
ATOM 1662 N N . SER A 1 11 ? 1.568 0.709 -8.882 1.00 0.00 11 SER A N 3
ATOM 1663 C CA . SER A 1 11 ? 1.894 -0.383 -9.779 1.00 0.00 11 SER A CA 3
ATOM 1664 C C . SER A 1 11 ? 3.401 -0.483 -10.007 1.00 0.00 11 SER A C 3
ATOM 1665 O O . SER A 1 11 ? 3.881 -0.279 -11.119 1.00 0.00 11 SER A O 3
ATOM 1673 N N . GLY A 1 12 ? 4.146 -0.814 -8.952 1.00 0.00 12 GLY A N 3
ATOM 1674 C CA . GLY A 1 12 ? 5.582 -0.984 -9.032 1.00 0.00 12 GLY A CA 3
ATOM 1675 C C . GLY A 1 12 ? 6.172 -1.309 -7.665 1.00 0.00 12 GLY A C 3
ATOM 1676 O O . GLY A 1 12 ? 5.517 -1.947 -6.831 1.00 0.00 12 GLY A O 3
ATOM 1680 N N . ASN A 1 13 ? 7.414 -0.865 -7.452 1.00 0.00 13 ASN A N 3
ATOM 1681 C CA . ASN A 1 13 ? 8.125 -0.973 -6.188 1.00 0.00 13 ASN A CA 3
ATOM 1682 C C . ASN A 1 13 ? 7.904 0.307 -5.383 1.00 0.00 13 ASN A C 3
ATOM 1683 O O . ASN A 1 13 ? 7.702 1.373 -5.962 1.00 0.00 13 ASN A O 3
ATOM 1694 N N . CYS A 1 14 ? 7.933 0.210 -4.057 1.00 0.00 14 CYS A N 3
ATOM 1695 C CA . CYS A 1 14 ? 7.826 1.329 -3.136 1.00 0.00 14 CYS A CA 3
ATOM 1696 C C . CYS A 1 14 ? 8.901 2.371 -3.433 1.00 0.00 14 CYS A C 3
ATOM 1697 O O . CYS A 1 14 ? 9.987 2.030 -3.900 1.00 0.00 14 CYS A O 3
ATOM 1704 N N . GLY A 1 15 ? 8.581 3.631 -3.138 1.00 0.00 15 GLY A N 3
ATOM 1705 C CA . GLY A 1 15 ? 9.491 4.765 -3.196 1.00 0.00 15 GLY A CA 3
ATOM 1706 C C . GLY A 1 15 ? 9.677 5.317 -1.789 1.00 0.00 15 GLY A C 3
ATOM 1707 O O . GLY A 1 15 ? 10.794 5.468 -1.305 1.00 0.00 15 GLY A O 3
ATOM 1711 N N . ASN A 1 16 ? 8.556 5.593 -1.120 1.00 0.00 16 ASN A N 3
ATOM 1712 C CA . ASN A 1 16 ? 8.516 5.974 0.281 1.00 0.00 16 ASN A CA 3
ATOM 1713 C C . ASN A 1 16 ? 7.175 5.557 0.877 1.00 0.00 16 ASN A C 3
ATOM 1714 O O . ASN A 1 16 ? 6.123 5.867 0.315 1.00 0.00 16 ASN A O 3
ATOM 1725 N N . THR A 1 17 ? 7.200 4.875 2.023 1.00 0.00 17 THR A N 3
ATOM 1726 C CA . THR A 1 17 ? 5.993 4.483 2.731 1.00 0.00 17 THR A CA 3
ATOM 1727 C C . THR A 1 17 ? 5.150 5.718 3.091 1.00 0.00 17 THR A C 3
ATOM 1728 O O . THR A 1 17 ? 3.918 5.683 3.063 1.00 0.00 17 THR A O 3
ATOM 1739 N N . ALA A 1 18 ? 5.825 6.840 3.359 1.00 0.00 18 ALA A N 3
ATOM 1740 C CA . ALA A 1 18 ? 5.180 8.120 3.612 1.00 0.00 18 ALA A CA 3
ATOM 1741 C C . ALA A 1 18 ? 4.377 8.614 2.406 1.00 0.00 18 ALA A C 3
ATOM 1742 O O . ALA A 1 18 ? 3.494 9.449 2.592 1.00 0.00 18 ALA A O 3
ATOM 1749 N N . HIS A 1 19 ? 4.676 8.132 1.189 1.00 0.00 19 HIS A N 3
ATOM 1750 C CA . HIS A 1 19 ? 3.883 8.374 -0.014 1.00 0.00 19 HIS A CA 3
ATOM 1751 C C . HIS A 1 19 ? 2.835 7.266 -0.150 1.00 0.00 19 HIS A C 3
ATOM 1752 O O . HIS A 1 19 ? 1.670 7.565 -0.409 1.00 0.00 19 HIS A O 3
ATOM 1766 N N . CYS A 1 20 ? 3.242 6.002 0.021 1.00 0.00 20 CYS A N 3
ATOM 1767 C CA . CYS A 1 20 ? 2.345 4.843 -0.036 1.00 0.00 20 CYS A CA 3
ATOM 1768 C C . CYS A 1 20 ? 1.042 5.108 0.702 1.00 0.00 20 CYS A C 3
ATOM 1769 O O . CYS A 1 20 ? -0.049 4.958 0.151 1.00 0.00 20 CYS A O 3
ATOM 1776 N N . ASP A 1 21 ? 1.178 5.567 1.948 1.00 0.00 21 ASP A N 3
ATOM 1777 C CA . ASP A 1 21 ? 0.026 5.807 2.793 1.00 0.00 21 ASP A CA 3
ATOM 1778 C C . ASP A 1 21 ? -0.849 6.898 2.170 1.00 0.00 21 ASP A C 3
ATOM 1779 O O . ASP A 1 21 ? -2.072 6.771 2.166 1.00 0.00 21 ASP A O 3
ATOM 1788 N N . LYS A 1 22 ? -0.234 7.951 1.611 1.00 0.00 22 LYS A N 3
ATOM 1789 C CA . LYS A 1 22 ? -1.003 8.992 0.942 1.00 0.00 22 LYS A CA 3
ATOM 1790 C C . LYS A 1 22 ? -1.818 8.367 -0.172 1.00 0.00 22 LYS A C 3
ATOM 1791 O O . LYS A 1 22 ? -3.018 8.609 -0.244 1.00 0.00 22 LYS A O 3
ATOM 1809 N N . GLN A 1 23 ? -1.181 7.578 -1.043 1.00 0.00 23 GLN A N 3
ATOM 1810 C CA . GLN A 1 23 ? -1.910 6.977 -2.150 1.00 0.00 23 GLN A CA 3
ATOM 1811 C C . GLN A 1 23 ? -3.083 6.140 -1.640 1.00 0.00 23 GLN A C 3
ATOM 1812 O O . GLN A 1 23 ? -4.226 6.341 -2.049 1.00 0.00 23 GLN A O 3
ATOM 1826 N N . CYS A 1 24 ? -2.812 5.229 -0.709 1.00 0.00 24 CYS A N 3
ATOM 1827 C CA . CYS A 1 24 ? -3.833 4.336 -0.183 1.00 0.00 24 CYS A CA 3
ATOM 1828 C C . CYS A 1 24 ? -5.017 5.107 0.419 1.00 0.00 24 CYS A C 3
ATOM 1829 O O . CYS A 1 24 ? -6.164 4.683 0.286 1.00 0.00 24 CYS A O 3
ATOM 1836 N N . GLN A 1 25 ? -4.772 6.234 1.093 1.00 0.00 25 GLN A N 3
ATOM 1837 C CA . GLN A 1 25 ? -5.859 7.025 1.667 1.00 0.00 25 GLN A CA 3
ATOM 1838 C C . GLN A 1 25 ? -6.529 7.928 0.613 1.00 0.00 25 GLN A C 3
ATOM 1839 O O . GLN A 1 25 ? -7.748 8.110 0.620 1.00 0.00 25 GLN A O 3
ATOM 1853 N N . ASP A 1 26 ? -5.736 8.531 -0.277 1.00 0.00 26 ASP A N 3
ATOM 1854 C CA . ASP A 1 26 ? -6.180 9.562 -1.216 1.00 0.00 26 ASP A CA 3
ATOM 1855 C C . ASP A 1 26 ? -6.765 8.947 -2.482 1.00 0.00 26 ASP A C 3
ATOM 1856 O O . ASP A 1 26 ? -7.908 9.235 -2.833 1.00 0.00 26 ASP A O 3
ATOM 1865 N N . TRP A 1 27 ? -5.958 8.135 -3.168 1.00 0.00 27 TRP A N 3
ATOM 1866 C CA . TRP A 1 27 ? -6.270 7.573 -4.475 1.00 0.00 27 TRP A CA 3
ATOM 1867 C C . TRP A 1 27 ? -7.298 6.471 -4.270 1.00 0.00 27 TRP A C 3
ATOM 1868 O O . TRP A 1 27 ? -8.385 6.484 -4.844 1.00 0.00 27 TRP A O 3
ATOM 1889 N N . GLU A 1 28 ? -6.907 5.507 -3.438 1.00 0.00 28 GLU A N 3
ATOM 1890 C CA . GLU A 1 28 ? -7.783 4.459 -2.953 1.00 0.00 28 GLU A CA 3
ATOM 1891 C C . GLU A 1 28 ? -8.632 5.086 -1.839 1.00 0.00 28 GLU A C 3
ATOM 1892 O O . GLU A 1 28 ? -8.859 6.292 -1.852 1.00 0.00 28 GLU A O 3
ATOM 1904 N N . LYS A 1 29 ? -9.037 4.329 -0.824 1.00 0.00 29 LYS A N 3
ATOM 1905 C CA . LYS A 1 29 ? -9.850 4.766 0.292 1.00 0.00 29 LYS A CA 3
ATOM 1906 C C . LYS A 1 29 ? -9.646 3.712 1.374 1.00 0.00 29 LYS A C 3
ATOM 1907 O O . LYS A 1 29 ? -10.577 3.123 1.920 1.00 0.00 29 LYS A O 3
ATOM 1925 N N . ALA A 1 30 ? -8.365 3.484 1.652 1.00 0.00 30 ALA A N 3
ATOM 1926 C CA . ALA A 1 30 ? -7.903 2.629 2.717 1.00 0.00 30 ALA A CA 3
ATOM 1927 C C . ALA A 1 30 ? -7.876 3.434 4.013 1.00 0.00 30 ALA A C 3
ATOM 1928 O O . ALA A 1 30 ? -7.744 4.658 3.985 1.00 0.00 30 ALA A O 3
ATOM 1935 N N . SER A 1 31 ? -7.940 2.752 5.152 1.00 0.00 31 SER A N 3
ATOM 1936 C CA . SER A 1 31 ? -7.645 3.308 6.446 1.00 0.00 31 SER A CA 3
ATOM 1937 C C . SER A 1 31 ? -6.235 3.908 6.446 1.00 0.00 31 SER A C 3
ATOM 1938 O O . SER A 1 31 ? -6.044 5.036 6.896 1.00 0.00 31 SER A O 3
ATOM 1946 N N . HIS A 1 32 ? -5.243 3.168 5.928 1.00 0.00 32 HIS A N 3
ATOM 1947 C CA . HIS A 1 32 ? -3.889 3.684 5.737 1.00 0.00 32 HIS A CA 3
ATOM 1948 C C . HIS A 1 32 ? -3.151 2.849 4.691 1.00 0.00 32 HIS A C 3
ATOM 1949 O O . HIS A 1 32 ? -3.700 1.869 4.183 1.00 0.00 32 HIS A O 3
ATOM 1963 N N . GLY A 1 33 ? -1.889 3.207 4.431 1.00 0.00 33 GLY A N 3
ATOM 1964 C CA . GLY A 1 33 ? -0.941 2.392 3.682 1.00 0.00 33 GLY A CA 3
ATOM 1965 C C . GLY A 1 33 ? 0.355 2.166 4.451 1.00 0.00 33 GLY A C 3
ATOM 1966 O O . GLY A 1 33 ? 0.603 2.849 5.449 1.00 0.00 33 GLY A O 3
ATOM 1970 N N . ALA A 1 34 ? 1.159 1.196 4.002 1.00 0.00 34 ALA A N 3
ATOM 1971 C CA . ALA A 1 34 ? 2.487 0.902 4.523 1.00 0.00 34 ALA A CA 3
ATOM 1972 C C . ALA A 1 34 ? 3.240 -0.011 3.542 1.00 0.00 34 ALA A C 3
ATOM 1973 O O . ALA A 1 34 ? 2.676 -0.999 3.068 1.00 0.00 34 ALA A O 3
ATOM 1980 N N . CYS A 1 35 ? 4.499 0.302 3.213 1.00 0.00 35 CYS A N 3
ATOM 1981 C CA . CYS A 1 35 ? 5.295 -0.496 2.291 1.00 0.00 35 CYS A CA 3
ATOM 1982 C C . CYS A 1 35 ? 5.814 -1.771 2.969 1.00 0.00 35 CYS A C 3
ATOM 1983 O O . CYS A 1 35 ? 6.113 -1.755 4.164 1.00 0.00 35 CYS A O 3
ATOM 1990 N N . HIS A 1 36 ? 5.925 -2.888 2.231 1.00 0.00 36 HIS A N 3
ATOM 1991 C CA . HIS A 1 36 ? 6.559 -4.121 2.710 1.00 0.00 36 HIS A CA 3
ATOM 1992 C C . HIS A 1 36 ? 7.298 -4.826 1.581 1.00 0.00 36 HIS A C 3
ATOM 1993 O O . HIS A 1 36 ? 6.785 -4.863 0.466 1.00 0.00 36 HIS A O 3
ATOM 2007 N N . LYS A 1 37 ? 8.404 -5.502 1.897 1.00 0.00 37 LYS A N 3
ATOM 2008 C CA . LYS A 1 37 ? 9.100 -6.344 0.937 1.00 0.00 37 LYS A CA 3
ATOM 2009 C C . LYS A 1 37 ? 8.454 -7.722 0.887 1.00 0.00 37 LYS A C 3
ATOM 2010 O O . LYS A 1 37 ? 8.388 -8.429 1.894 1.00 0.00 37 LYS A O 3
ATOM 2028 N N . ARG A 1 38 ? 8.002 -8.099 -0.310 1.00 0.00 38 ARG A N 3
ATOM 2029 C CA . ARG A 1 38 ? 7.535 -9.424 -0.685 1.00 0.00 38 ARG A CA 3
ATOM 2030 C C . ARG A 1 38 ? 8.332 -9.849 -1.915 1.00 0.00 38 ARG A C 3
ATOM 2031 O O . ARG A 1 38 ? 8.401 -9.087 -2.875 1.00 0.00 38 ARG A O 3
ATOM 2051 N N . GLU A 1 39 ? 8.930 -11.045 -1.903 1.00 0.00 39 GLU A N 3
ATOM 2052 C CA . GLU A 1 39 ? 9.684 -11.594 -3.028 1.00 0.00 39 GLU A CA 3
ATOM 2053 C C . GLU A 1 39 ? 10.638 -10.540 -3.606 1.00 0.00 39 GLU A C 3
ATOM 2054 O O . GLU A 1 39 ? 10.666 -10.285 -4.806 1.00 0.00 39 GLU A O 3
ATOM 2066 N N . ASN A 1 40 ? 11.379 -9.885 -2.708 1.00 0.00 40 ASN A N 3
ATOM 2067 C CA . ASN A 1 40 ? 12.314 -8.796 -2.943 1.00 0.00 40 ASN A CA 3
ATOM 2068 C C . ASN A 1 40 ? 11.678 -7.464 -3.366 1.00 0.00 40 ASN A C 3
ATOM 2069 O O . ASN A 1 40 ? 12.329 -6.426 -3.278 1.00 0.00 40 ASN A O 3
ATOM 2080 N N . HIS A 1 41 ? 10.413 -7.466 -3.784 1.00 0.00 41 HIS A N 3
ATOM 2081 C CA . HIS A 1 41 ? 9.693 -6.296 -4.261 1.00 0.00 41 HIS A CA 3
ATOM 2082 C C . HIS A 1 41 ? 9.019 -5.603 -3.085 1.00 0.00 41 HIS A C 3
ATOM 2083 O O . HIS A 1 41 ? 8.165 -6.195 -2.425 1.00 0.00 41 HIS A O 3
ATOM 2097 N N . TRP A 1 42 ? 9.375 -4.348 -2.829 1.00 0.00 42 TRP A N 3
ATOM 2098 C CA . TRP A 1 42 ? 8.673 -3.547 -1.847 1.00 0.00 42 TRP A CA 3
ATOM 2099 C C . TRP A 1 42 ? 7.338 -3.108 -2.424 1.00 0.00 42 TRP A C 3
ATOM 2100 O O . TRP A 1 42 ? 7.318 -2.294 -3.336 1.00 0.00 42 TRP A O 3
ATOM 2121 N N . LYS A 1 43 ? 6.223 -3.655 -1.948 1.00 0.00 43 LYS A N 3
ATOM 2122 C CA . LYS A 1 43 ? 4.903 -3.233 -2.376 1.00 0.00 43 LYS A CA 3
ATOM 2123 C C . LYS A 1 43 ? 4.370 -2.265 -1.338 1.00 0.00 43 LYS A C 3
ATOM 2124 O O . LYS A 1 43 ? 4.453 -2.537 -0.141 1.00 0.00 43 LYS A O 3
ATOM 2142 N N . CYS A 1 44 ? 3.796 -1.163 -1.802 1.00 0.00 44 CYS A N 3
ATOM 2143 C CA . CYS A 1 44 ? 2.928 -0.338 -0.987 1.00 0.00 44 CYS A CA 3
ATOM 2144 C C . CYS A 1 44 ? 1.656 -1.124 -0.690 1.00 0.00 44 CYS A C 3
ATOM 2145 O O . CYS A 1 44 ? 0.826 -1.270 -1.580 1.00 0.00 44 CYS A O 3
ATOM 2152 N N . PHE A 1 45 ? 1.519 -1.670 0.518 1.00 0.00 45 PHE A N 3
ATOM 2153 C CA . PHE A 1 45 ? 0.280 -2.325 0.915 1.00 0.00 45 PHE A CA 3
ATOM 2154 C C . PHE A 1 45 ? -0.669 -1.262 1.451 1.00 0.00 45 PHE A C 3
ATOM 2155 O O . PHE A 1 45 ? -0.234 -0.286 2.063 1.00 0.00 45 PHE A O 3
ATOM 2172 N N . CYS A 1 46 ? -1.963 -1.478 1.235 1.00 0.00 46 CYS A N 3
ATOM 2173 C CA . CYS A 1 46 ? -3.043 -0.630 1.689 1.00 0.00 46 CYS A CA 3
ATOM 2174 C C . CYS A 1 46 ? -3.913 -1.459 2.606 1.00 0.00 46 CYS A C 3
ATOM 2175 O O . CYS A 1 46 ? -3.997 -2.678 2.477 1.00 0.00 46 CYS A O 3
ATOM 2182 N N . TYR A 1 47 ? -4.524 -0.777 3.564 1.00 0.00 47 TYR A N 3
ATOM 2183 C CA . TYR A 1 47 ? -5.224 -1.378 4.673 1.00 0.00 47 TYR A CA 3
ATOM 2184 C C . TYR A 1 47 ? -6.593 -0.741 4.714 1.00 0.00 47 TYR A C 3
ATOM 2185 O O . TYR A 1 47 ? -6.712 0.386 5.184 1.00 0.00 47 TYR A O 3
ATOM 2203 N N . PHE A 1 48 ? -7.620 -1.444 4.251 1.00 0.00 48 PHE A N 3
ATOM 2204 C CA . PHE A 1 48 ? -8.966 -0.943 4.324 1.00 0.00 48 PHE A CA 3
ATOM 2205 C C . PHE A 1 48 ? -9.557 -1.421 5.643 1.00 0.00 48 PHE A C 3
ATOM 2206 O O . PHE A 1 48 ? -8.938 -2.208 6.357 1.00 0.00 48 PHE A O 3
ATOM 2223 N N . ASN A 1 49 ? -10.823 -1.083 5.879 1.00 0.00 49 ASN A N 3
ATOM 2224 C CA . ASN A 1 49 ? -11.671 -1.810 6.813 1.00 0.00 49 ASN A CA 3
ATOM 2225 C C . ASN A 1 49 ? -11.130 -1.835 8.256 1.00 0.00 49 ASN A C 3
ATOM 2226 O O . ASN A 1 49 ? -11.512 -2.705 9.040 1.00 0.00 49 ASN A O 3
ATOM 2237 N N . CYS A 1 50 ? -10.223 -0.916 8.608 1.00 0.00 50 CYS A N 3
ATOM 2238 C CA . CYS A 1 50 ? -9.430 -1.000 9.832 1.00 0.00 50 CYS A CA 3
ATOM 2239 C C . CYS A 1 50 ? -9.951 -0.034 10.889 1.00 0.00 50 CYS A C 3
ATOM 2240 O O . CYS A 1 50 ? -10.110 1.190 10.591 1.00 0.00 50 CYS A O 3
ATOM 2248 N N . LEU A 1 1 ? -12.320 -4.577 10.189 1.00 0.00 1 LEU A N 4
ATOM 2249 C CA . LEU A 1 1 ? -11.067 -5.280 10.519 1.00 0.00 1 LEU A CA 4
ATOM 2250 C C . LEU A 1 1 ? -10.057 -5.101 9.390 1.00 0.00 1 LEU A C 4
ATOM 2251 O O . LEU A 1 1 ? -10.457 -5.001 8.234 1.00 0.00 1 LEU A O 4
ATOM 2269 N N . CYS A 1 2 ? -8.769 -4.994 9.714 1.00 0.00 2 CYS A N 4
ATOM 2270 C CA . CYS A 1 2 ? -7.770 -4.467 8.798 1.00 0.00 2 CYS A CA 4
ATOM 2271 C C . CYS A 1 2 ? -7.450 -5.438 7.663 1.00 0.00 2 CYS A C 4
ATOM 2272 O O . CYS A 1 2 ? -6.443 -6.142 7.719 1.00 0.00 2 CYS A O 4
ATOM 2279 N N . ASN A 1 3 ? -8.274 -5.454 6.605 1.00 0.00 3 ASN A N 4
ATOM 2280 C CA . ASN A 1 3 ? -7.948 -6.249 5.426 1.00 0.00 3 ASN A CA 4
ATOM 2281 C C . ASN A 1 3 ? -6.831 -5.518 4.693 1.00 0.00 3 ASN A C 4
ATOM 2282 O O . ASN A 1 3 ? -7.019 -4.393 4.225 1.00 0.00 3 ASN A O 4
ATOM 2293 N N . GLU A 1 4 ? -5.653 -6.137 4.699 1.00 0.00 4 GLU A N 4
ATOM 2294 C CA . GLU A 1 4 ? -4.457 -5.673 4.036 1.00 0.00 4 GLU A CA 4
ATOM 2295 C C . GLU A 1 4 ? -4.512 -6.193 2.602 1.00 0.00 4 GLU A C 4
ATOM 2296 O O . GLU A 1 4 ? -4.848 -7.355 2.387 1.00 0.00 4 GLU A O 4
ATOM 2308 N N . ARG A 1 5 ? -4.183 -5.341 1.632 1.00 0.00 5 ARG A N 4
ATOM 2309 C CA . ARG A 1 5 ? -4.123 -5.691 0.222 1.00 0.00 5 ARG A CA 4
ATOM 2310 C C . ARG A 1 5 ? -2.929 -5.002 -0.414 1.00 0.00 5 ARG A C 4
ATOM 2311 O O . ARG A 1 5 ? -2.422 -4.028 0.143 1.00 0.00 5 ARG A O 4
ATOM 2331 N N . PRO A 1 6 ? -2.437 -5.538 -1.540 1.00 0.00 6 PRO A N 4
ATOM 2332 C CA . PRO A 1 6 ? -1.145 -5.161 -2.052 1.00 0.00 6 PRO A CA 4
ATOM 2333 C C . PRO A 1 6 ? -1.200 -3.818 -2.782 1.00 0.00 6 PRO A C 4
ATOM 2334 O O . PRO A 1 6 ? -2.221 -3.127 -2.789 1.00 0.00 6 PRO A O 4
ATOM 2345 N N . SER A 1 7 ? -0.100 -3.466 -3.445 1.00 0.00 7 SER A N 4
ATOM 2346 C CA . SER A 1 7 ? -0.067 -2.343 -4.359 1.00 0.00 7 SER A CA 4
ATOM 2347 C C . SER A 1 7 ? -1.038 -2.585 -5.512 1.00 0.00 7 SER A C 4
ATOM 2348 O O . SER A 1 7 ? -0.723 -3.325 -6.441 1.00 0.00 7 SER A O 4
ATOM 2356 N N . GLN A 1 8 ? -2.177 -1.907 -5.437 1.00 0.00 8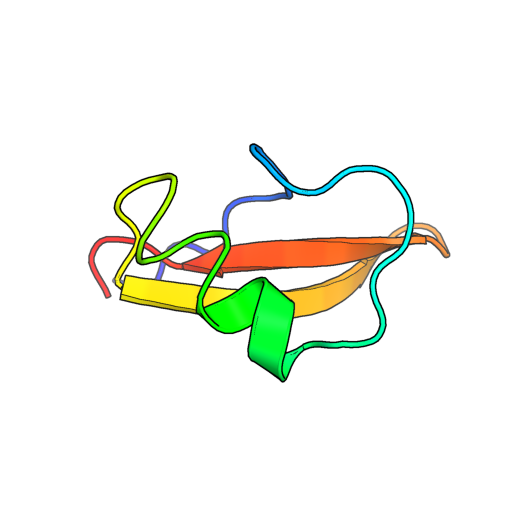 GLN A N 4
ATOM 2357 C CA . GLN A 1 8 ? -3.234 -1.847 -6.426 1.00 0.00 8 GLN A CA 4
ATOM 2358 C C . GLN A 1 8 ? -3.048 -0.574 -7.252 1.00 0.00 8 GLN A C 4
ATOM 2359 O O . GLN A 1 8 ? -3.005 -0.610 -8.477 1.00 0.00 8 GLN A O 4
ATOM 2373 N N . THR A 1 9 ? -2.914 0.558 -6.557 1.00 0.00 9 THR A N 4
ATOM 2374 C CA . THR A 1 9 ? -2.609 1.863 -7.113 1.00 0.00 9 THR A CA 4
ATOM 2375 C C . THR A 1 9 ? -1.138 1.937 -7.511 1.00 0.00 9 THR A C 4
ATOM 2376 O O . THR A 1 9 ? -0.785 2.394 -8.594 1.00 0.00 9 THR A O 4
ATOM 2387 N N . TRP A 1 10 ? -0.282 1.594 -6.549 1.00 0.00 10 TRP A N 4
ATOM 2388 C CA . TRP A 1 10 ? 1.095 2.038 -6.551 1.00 0.00 10 TRP A CA 4
ATOM 2389 C C . TRP A 1 10 ? 1.906 1.488 -7.728 1.00 0.00 10 TRP A C 4
ATOM 2390 O O . TRP A 1 10 ? 1.789 0.323 -8.111 1.00 0.00 10 TRP A O 4
ATOM 2411 N N . SER A 1 11 ? 2.800 2.332 -8.246 1.00 0.00 11 SER A N 4
ATOM 2412 C CA . SER A 1 11 ? 3.655 2.057 -9.380 1.00 0.00 11 SER A CA 4
ATOM 2413 C C . SER A 1 11 ? 4.777 1.101 -8.976 1.00 0.00 11 SER A C 4
ATOM 2414 O O . SER A 1 11 ? 5.925 1.510 -8.794 1.00 0.00 11 SER A O 4
ATOM 2422 N N . GLY A 1 12 ? 4.449 -0.182 -8.843 1.00 0.00 12 GLY A N 4
ATOM 2423 C CA . GLY A 1 12 ? 5.450 -1.230 -8.760 1.00 0.00 12 GLY A CA 4
ATOM 2424 C C . GLY A 1 12 ? 6.082 -1.324 -7.382 1.00 0.00 12 GLY A C 4
ATOM 2425 O O . GLY A 1 12 ? 5.579 -2.027 -6.500 1.00 0.00 12 GLY A O 4
ATOM 2429 N N . ASN A 1 13 ? 7.227 -0.663 -7.251 1.00 0.00 13 ASN A N 4
ATOM 2430 C CA . ASN A 1 13 ? 8.111 -0.746 -6.094 1.00 0.00 13 ASN A CA 4
ATOM 2431 C C . ASN A 1 13 ? 8.022 0.509 -5.220 1.00 0.00 13 ASN A C 4
ATOM 2432 O O . ASN A 1 13 ? 7.921 1.627 -5.720 1.00 0.00 13 ASN A O 4
ATOM 2443 N N . CYS A 1 14 ? 8.015 0.316 -3.903 1.00 0.00 14 CYS A N 4
ATOM 2444 C CA . CYS A 1 14 ? 7.534 1.280 -2.924 1.00 0.00 14 CYS A CA 4
ATOM 2445 C C . CYS A 1 14 ? 8.584 2.331 -2.585 1.00 0.00 14 CYS A C 4
ATOM 2446 O O . CYS A 1 14 ? 9.290 2.221 -1.589 1.00 0.00 14 CYS A O 4
ATOM 2453 N N . GLY A 1 15 ? 8.678 3.358 -3.430 1.00 0.00 15 GLY A N 4
ATOM 2454 C CA . GLY A 1 15 ? 9.658 4.430 -3.307 1.00 0.00 15 GLY A CA 4
ATOM 2455 C C . GLY A 1 15 ? 9.664 5.105 -1.934 1.00 0.00 15 GLY A C 4
ATOM 2456 O O . GLY A 1 15 ? 10.724 5.472 -1.434 1.00 0.00 15 GLY A O 4
ATOM 2460 N N . ASN A 1 16 ? 8.484 5.308 -1.337 1.00 0.00 16 ASN A N 4
ATOM 2461 C CA . ASN A 1 16 ? 8.363 5.962 -0.034 1.00 0.00 16 ASN A CA 4
ATOM 2462 C C . ASN A 1 16 ? 7.040 5.629 0.652 1.00 0.00 16 ASN A C 4
ATOM 2463 O O . ASN A 1 16 ? 5.970 5.920 0.119 1.00 0.00 16 ASN A O 4
ATOM 2474 N N . THR A 1 17 ? 7.107 5.068 1.862 1.00 0.00 17 THR A N 4
ATOM 2475 C CA . THR A 1 17 ? 5.944 4.671 2.648 1.00 0.00 17 THR A CA 4
ATOM 2476 C C . THR A 1 17 ? 5.028 5.874 2.933 1.00 0.00 17 THR A C 4
ATOM 2477 O O . THR A 1 17 ? 3.799 5.774 2.888 1.00 0.00 17 THR A O 4
ATOM 2488 N N . ALA A 1 18 ? 5.625 7.050 3.153 1.00 0.00 18 ALA A N 4
ATOM 2489 C CA . ALA A 1 18 ? 4.880 8.279 3.384 1.00 0.00 18 ALA A CA 4
ATOM 2490 C C . ALA A 1 18 ? 4.093 8.707 2.144 1.00 0.00 18 ALA A C 4
ATOM 2491 O O . ALA A 1 18 ? 3.168 9.512 2.263 1.00 0.00 18 ALA A O 4
ATOM 2498 N N . HIS A 1 19 ? 4.458 8.209 0.955 1.00 0.00 19 HIS A N 4
ATOM 2499 C CA . HIS A 1 19 ? 3.677 8.370 -0.263 1.00 0.00 19 HIS A CA 4
ATOM 2500 C C . HIS A 1 19 ? 2.705 7.192 -0.395 1.00 0.00 19 HIS A C 4
ATOM 2501 O O . HIS A 1 19 ? 1.536 7.407 -0.708 1.00 0.00 19 HIS A O 4
ATOM 2515 N N . CYS A 1 20 ? 3.172 5.961 -0.153 1.00 0.00 20 CYS A N 4
ATOM 2516 C CA . CYS A 1 20 ? 2.346 4.752 -0.181 1.00 0.00 20 CYS A CA 4
ATOM 2517 C C . CYS A 1 20 ? 1.022 4.969 0.535 1.00 0.00 20 CYS A C 4
ATOM 2518 O O . CYS A 1 20 ? -0.047 4.718 -0.014 1.00 0.00 20 CYS A O 4
ATOM 2525 N N . ASP A 1 21 ? 1.111 5.497 1.754 1.00 0.00 21 ASP A N 4
ATOM 2526 C CA . ASP A 1 21 ? -0.050 5.696 2.595 1.00 0.00 21 ASP A CA 4
ATOM 2527 C C . ASP A 1 21 ? -1.006 6.694 1.922 1.00 0.00 21 ASP A C 4
ATOM 2528 O O . ASP A 1 21 ? -2.224 6.516 1.968 1.00 0.00 21 ASP A O 4
ATOM 2537 N N . LYS A 1 22 ? -0.464 7.728 1.259 1.00 0.00 22 LYS A N 4
ATOM 2538 C CA . LYS A 1 22 ? -1.292 8.642 0.480 1.00 0.00 22 LYS A CA 4
ATOM 2539 C C . LYS A 1 22 ? -1.999 7.863 -0.618 1.00 0.00 22 LYS A C 4
ATOM 2540 O O . LYS A 1 22 ? -3.219 7.942 -0.747 1.00 0.00 22 LYS A O 4
ATOM 2558 N N . GLN A 1 23 ? -1.260 7.052 -1.380 1.00 0.00 23 GLN A N 4
ATOM 2559 C CA . GLN A 1 23 ? -1.872 6.275 -2.454 1.00 0.00 23 GLN A CA 4
ATOM 2560 C C . GLN A 1 23 ? -2.679 5.059 -1.969 1.00 0.00 23 GLN A C 4
ATOM 2561 O O . GLN A 1 23 ? -2.755 4.046 -2.662 1.00 0.00 23 GLN A O 4
ATOM 2575 N N . CYS A 1 24 ? -3.334 5.186 -0.816 1.00 0.00 24 CYS A N 4
ATOM 2576 C CA . CYS A 1 24 ? -4.182 4.193 -0.186 1.00 0.00 24 CYS A CA 4
ATOM 2577 C C . CYS A 1 24 ? -5.323 4.952 0.487 1.00 0.00 24 CYS A C 4
ATOM 2578 O O . CYS A 1 24 ? -6.492 4.641 0.268 1.00 0.00 24 CYS A O 4
ATOM 2585 N N . GLN A 1 25 ? -4.997 5.991 1.265 1.00 0.00 25 GLN A N 4
ATOM 2586 C CA . GLN A 1 25 ? -6.005 6.853 1.875 1.00 0.00 25 GLN A CA 4
ATOM 2587 C C . GLN A 1 25 ? -6.629 7.795 0.838 1.00 0.00 25 GLN A C 4
ATOM 2588 O O . GLN A 1 25 ? -7.851 7.942 0.777 1.00 0.00 25 GLN A O 4
ATOM 2602 N N . ASP A 1 26 ? -5.797 8.481 0.050 1.00 0.00 26 ASP A N 4
ATOM 2603 C CA . ASP A 1 26 ? -6.255 9.558 -0.822 1.00 0.00 26 ASP A CA 4
ATOM 2604 C C . ASP A 1 26 ? -6.874 8.972 -2.078 1.00 0.00 26 ASP A C 4
ATOM 2605 O O . ASP A 1 26 ? -8.015 9.289 -2.414 1.00 0.00 26 ASP A O 4
ATOM 2614 N N . TRP A 1 27 ? -6.110 8.104 -2.742 1.00 0.00 27 TRP A N 4
ATOM 2615 C CA . TRP A 1 27 ? -6.445 7.567 -4.053 1.00 0.00 27 TRP A CA 4
ATOM 2616 C C . TRP A 1 27 ? -7.571 6.545 -3.926 1.00 0.00 27 TRP A C 4
ATOM 2617 O O . TRP A 1 27 ? -8.641 6.723 -4.500 1.00 0.00 27 TRP A O 4
ATOM 2638 N N . GLU A 1 28 ? -7.307 5.471 -3.177 1.00 0.00 28 GLU A N 4
ATOM 2639 C CA . GLU A 1 28 ? -8.315 4.483 -2.844 1.00 0.00 28 GLU A CA 4
ATOM 2640 C C . GLU A 1 28 ? -9.113 5.054 -1.665 1.00 0.00 28 GLU A C 4
ATOM 2641 O O . GLU A 1 28 ? -9.370 6.252 -1.649 1.00 0.00 28 GLU A O 4
ATOM 2653 N N . LYS A 1 29 ? -9.419 4.271 -0.633 1.00 0.00 29 LYS A N 4
ATOM 2654 C CA . LYS A 1 29 ? -10.070 4.700 0.587 1.00 0.00 29 LYS A CA 4
ATOM 2655 C C . LYS A 1 29 ? -9.797 3.604 1.616 1.00 0.00 29 LYS A C 4
ATOM 2656 O O . LYS A 1 29 ? -10.694 2.964 2.162 1.00 0.00 29 LYS A O 4
ATOM 2674 N N . ALA A 1 30 ? -8.504 3.394 1.853 1.00 0.00 30 ALA A N 4
ATOM 2675 C CA . ALA A 1 30 ? -8.001 2.556 2.920 1.00 0.00 30 ALA A CA 4
ATOM 2676 C C . ALA A 1 30 ? -7.903 3.387 4.201 1.00 0.00 30 ALA A C 4
ATOM 2677 O O . ALA A 1 30 ? -7.863 4.613 4.144 1.00 0.00 30 ALA A O 4
ATOM 2684 N N . SER A 1 31 ? -7.812 2.734 5.361 1.00 0.00 31 SER A N 4
ATOM 2685 C CA . SER A 1 31 ? -7.482 3.390 6.601 1.00 0.00 31 SER A CA 4
ATOM 2686 C C . SER A 1 31 ? -6.054 3.933 6.538 1.00 0.00 31 SER A C 4
ATOM 2687 O O . SER A 1 31 ? -5.811 5.053 6.981 1.00 0.00 31 SER A O 4
ATOM 2695 N N . HIS A 1 32 ? -5.108 3.154 6.001 1.00 0.00 32 HIS A N 4
ATOM 2696 C CA . HIS A 1 32 ? -3.756 3.635 5.741 1.00 0.00 32 HIS A CA 4
ATOM 2697 C C . HIS A 1 32 ? -3.094 2.785 4.662 1.00 0.00 32 HIS A C 4
ATOM 2698 O O . HIS A 1 32 ? -3.670 1.792 4.214 1.00 0.00 32 HIS A O 4
ATOM 2712 N N . GLY A 1 33 ? -1.855 3.147 4.314 1.00 0.00 33 GLY A N 4
ATOM 2713 C CA . GLY A 1 33 ? -0.931 2.301 3.576 1.00 0.00 33 GLY A CA 4
ATOM 2714 C C . GLY A 1 33 ? 0.433 2.237 4.251 1.00 0.00 33 GLY A C 4
ATOM 2715 O O . GLY A 1 33 ? 0.681 2.981 5.204 1.00 0.00 33 GLY A O 4
ATOM 2719 N N . ALA A 1 34 ? 1.292 1.318 3.790 1.00 0.00 34 ALA A N 4
ATOM 2720 C CA . ALA A 1 34 ? 2.659 1.156 4.267 1.00 0.00 34 ALA A CA 4
ATOM 2721 C C . ALA A 1 34 ? 3.463 0.268 3.304 1.00 0.00 34 ALA A C 4
ATOM 2722 O O . ALA A 1 34 ? 2.917 -0.688 2.751 1.00 0.00 34 ALA A O 4
ATOM 2729 N N . CYS A 1 35 ? 4.762 0.550 3.122 1.00 0.00 35 CYS A N 4
ATOM 2730 C CA . CYS A 1 35 ? 5.654 -0.238 2.279 1.00 0.00 35 CYS A CA 4
ATOM 2731 C C . CYS A 1 35 ? 5.994 -1.560 2.981 1.00 0.00 35 CYS A C 4
ATOM 2732 O O . CYS A 1 35 ? 6.224 -1.555 4.193 1.00 0.00 35 CYS A O 4
ATOM 2739 N N . HIS A 1 36 ? 6.083 -2.688 2.261 1.00 0.00 36 HIS A N 4
ATOM 2740 C CA . HIS A 1 36 ? 6.674 -3.937 2.764 1.00 0.00 36 HIS A CA 4
ATOM 2741 C C . HIS A 1 36 ? 7.456 -4.641 1.668 1.00 0.00 36 HIS A C 4
ATOM 2742 O O . HIS A 1 36 ? 7.000 -4.654 0.528 1.00 0.00 36 HIS A O 4
ATOM 2756 N N . LYS A 1 37 ? 8.535 -5.341 2.026 1.00 0.00 37 LYS A N 4
ATOM 2757 C CA . LYS A 1 37 ? 9.219 -6.238 1.109 1.00 0.00 37 LYS A CA 4
ATOM 2758 C C . LYS A 1 37 ? 8.509 -7.587 1.115 1.00 0.00 37 LYS A C 4
ATOM 2759 O O . LYS A 1 37 ? 8.221 -8.139 2.173 1.00 0.00 37 LYS A O 4
ATOM 2777 N N . ARG A 1 38 ? 8.228 -8.106 -0.080 1.00 0.00 38 ARG A N 4
ATOM 2778 C CA . ARG A 1 38 ? 7.563 -9.381 -0.289 1.00 0.00 38 ARG A CA 4
ATOM 2779 C C . ARG A 1 38 ? 8.076 -9.963 -1.608 1.00 0.00 38 ARG A C 4
ATOM 2780 O O . ARG A 1 38 ? 8.110 -9.252 -2.608 1.00 0.00 38 ARG A O 4
ATOM 2800 N N . GLU A 1 39 ? 8.539 -11.221 -1.597 1.00 0.00 39 GLU A N 4
ATOM 2801 C CA . GLU A 1 39 ? 9.266 -11.842 -2.707 1.00 0.00 39 GLU A CA 4
ATOM 2802 C C . GLU A 1 39 ? 10.335 -10.895 -3.275 1.00 0.00 39 GLU A C 4
ATOM 2803 O O . GLU A 1 39 ? 10.500 -10.765 -4.484 1.00 0.00 39 GLU A O 4
ATOM 2815 N N . ASN A 1 40 ? 11.054 -10.222 -2.376 1.00 0.00 40 ASN A N 4
ATOM 2816 C CA . ASN A 1 40 ? 12.101 -9.252 -2.659 1.00 0.00 40 ASN A CA 4
ATOM 2817 C C . ASN A 1 40 ? 11.633 -8.027 -3.447 1.00 0.00 40 ASN A C 4
ATOM 2818 O O . ASN A 1 40 ? 12.451 -7.330 -4.039 1.00 0.00 40 ASN A O 4
ATOM 2829 N N . HIS A 1 41 ? 10.331 -7.739 -3.444 1.00 0.00 41 HIS A N 4
ATOM 2830 C CA . HIS A 1 41 ? 9.753 -6.566 -4.068 1.00 0.00 41 HIS A CA 4
ATOM 2831 C C . HIS A 1 41 ? 9.103 -5.732 -2.973 1.00 0.00 41 HIS A C 4
ATOM 2832 O O . HIS A 1 41 ? 8.260 -6.246 -2.238 1.00 0.00 41 HIS A O 4
ATOM 2846 N N . TRP A 1 42 ? 9.510 -4.471 -2.831 1.00 0.00 42 TRP A N 4
ATOM 2847 C CA . TRP A 1 42 ? 8.896 -3.568 -1.877 1.00 0.00 42 TRP A CA 4
ATOM 2848 C C . TRP A 1 42 ? 7.553 -3.106 -2.417 1.00 0.00 42 TRP A C 4
ATOM 2849 O O . TRP A 1 42 ? 7.527 -2.273 -3.311 1.00 0.00 42 TRP A O 4
ATOM 2870 N N . LYS A 1 43 ? 6.432 -3.653 -1.943 1.00 0.00 43 LYS A N 4
ATOM 2871 C CA . LYS A 1 43 ? 5.111 -3.231 -2.379 1.00 0.00 43 LYS A CA 4
ATOM 2872 C C . LYS A 1 43 ? 4.579 -2.214 -1.384 1.00 0.00 43 LYS A C 4
ATOM 2873 O O . LYS A 1 43 ? 4.743 -2.380 -0.176 1.00 0.00 43 LYS A O 4
ATOM 2891 N N . CYS A 1 44 ? 3.905 -1.189 -1.891 1.00 0.00 44 CYS A N 4
ATOM 2892 C CA . CYS A 1 44 ? 3.026 -0.376 -1.078 1.00 0.00 44 CYS A CA 4
ATOM 2893 C C . CYS A 1 44 ? 1.765 -1.183 -0.811 1.00 0.00 44 CYS A C 4
ATOM 2894 O O . CYS A 1 44 ? 1.030 -1.460 -1.752 1.00 0.00 44 CYS A O 4
ATOM 2901 N N . PHE A 1 45 ? 1.529 -1.589 0.434 1.00 0.00 45 PHE A N 4
ATOM 2902 C CA . PHE A 1 45 ? 0.302 -2.271 0.814 1.00 0.00 45 PHE A CA 4
ATOM 2903 C C . PHE A 1 45 ? -0.662 -1.238 1.396 1.00 0.00 45 PHE A C 4
ATOM 2904 O O . PHE A 1 45 ? -0.223 -0.283 2.037 1.00 0.00 45 PHE A O 4
ATOM 2921 N N . CYS A 1 46 ? -1.964 -1.458 1.205 1.00 0.00 46 CYS A N 4
ATOM 2922 C CA . CYS A 1 46 ? -3.063 -0.659 1.721 1.00 0.00 46 CYS A CA 4
ATOM 2923 C C . CYS A 1 46 ? -3.861 -1.515 2.693 1.00 0.00 46 CYS A C 4
ATOM 2924 O O . CYS A 1 46 ? -3.849 -2.739 2.597 1.00 0.00 46 CYS A O 4
ATOM 2931 N N . TYR A 1 47 ? -4.527 -0.866 3.646 1.00 0.00 47 TYR A N 4
ATOM 2932 C CA . TYR A 1 47 ? -5.137 -1.487 4.814 1.00 0.00 47 TYR A CA 4
ATOM 2933 C C . TYR A 1 47 ? -6.510 -0.870 5.035 1.00 0.00 47 TYR A C 4
ATOM 2934 O O . TYR A 1 47 ? -6.578 0.295 5.429 1.00 0.00 47 TYR A O 4
ATOM 2952 N N . PHE A 1 48 ? -7.598 -1.600 4.782 1.00 0.00 48 PHE A N 4
ATOM 2953 C CA . PHE A 1 48 ? -8.899 -0.968 4.747 1.00 0.00 48 PHE A CA 4
ATOM 2954 C C . PHE A 1 48 ? -9.663 -1.244 6.035 1.00 0.00 48 PHE A C 4
ATOM 2955 O O . PHE A 1 48 ? -9.240 -2.082 6.821 1.00 0.00 48 PHE A O 4
ATOM 2972 N N . ASN A 1 49 ? -10.870 -0.673 6.150 1.00 0.00 49 ASN A N 4
ATOM 2973 C CA . ASN A 1 49 ? -11.848 -0.866 7.230 1.00 0.00 49 ASN A CA 4
ATOM 2974 C C . ASN A 1 49 ? -11.192 -1.151 8.598 1.00 0.00 49 ASN A C 4
ATOM 2975 O O . ASN A 1 49 ? -11.615 -2.046 9.333 1.00 0.00 49 ASN A O 4
ATOM 2986 N N . CYS A 1 50 ? -10.128 -0.403 8.915 1.00 0.00 50 CYS A N 4
ATOM 2987 C CA . CYS A 1 50 ? -9.233 -0.664 10.040 1.00 0.00 50 CYS A CA 4
ATOM 2988 C C . CYS A 1 50 ? -9.385 0.436 11.085 1.00 0.00 50 CYS A C 4
ATOM 2989 O O . CYS A 1 50 ? -9.576 0.122 12.301 1.00 0.00 50 CYS A O 4
ATOM 2997 N N . LEU A 1 1 ? -11.697 -4.317 10.849 1.00 0.00 1 LEU A N 5
ATOM 2998 C CA . LEU A 1 1 ? -10.368 -4.907 11.099 1.00 0.00 1 LEU A CA 5
ATOM 2999 C C . LEU A 1 1 ? -9.541 -4.749 9.832 1.00 0.00 1 LEU A C 5
ATOM 3000 O O . LEU A 1 1 ? -10.140 -4.796 8.759 1.00 0.00 1 LEU A O 5
ATOM 3018 N N . CYS A 1 2 ? -8.240 -4.443 9.923 1.00 0.00 2 CYS A N 5
ATOM 3019 C CA . CYS A 1 2 ? -7.511 -3.961 8.765 1.00 0.00 2 CYS A CA 5
ATOM 3020 C C . CYS A 1 2 ? -7.365 -5.034 7.684 1.00 0.00 2 CYS A C 5
ATOM 3021 O O . CYS A 1 2 ? -6.512 -5.912 7.792 1.00 0.00 2 CYS A O 5
ATOM 3028 N N . ASN A 1 3 ? -8.172 -4.959 6.621 1.00 0.00 3 ASN A N 5
ATOM 3029 C CA . ASN A 1 3 ? -7.997 -5.820 5.456 1.00 0.00 3 ASN A CA 5
ATOM 3030 C C . ASN A 1 3 ? -6.836 -5.286 4.627 1.00 0.00 3 ASN A C 5
ATOM 3031 O O . ASN A 1 3 ? -6.987 -4.299 3.907 1.00 0.00 3 ASN A O 5
ATOM 3042 N N . GLU A 1 4 ? -5.671 -5.925 4.752 1.00 0.00 4 GLU A N 5
ATOM 3043 C CA . GLU A 1 4 ? -4.485 -5.585 3.999 1.00 0.00 4 GLU A CA 5
ATOM 3044 C C . GLU A 1 4 ? -4.665 -6.083 2.561 1.00 0.00 4 GLU A C 5
ATOM 3045 O O . GLU A 1 4 ? -5.076 -7.220 2.349 1.00 0.00 4 GLU A O 5
ATOM 3057 N N . ARG A 1 5 ? -4.354 -5.229 1.584 1.00 0.00 5 ARG A N 5
ATOM 3058 C CA . ARG A 1 5 ? -4.357 -5.520 0.158 1.00 0.00 5 ARG A CA 5
ATOM 3059 C C . ARG A 1 5 ? -3.018 -5.031 -0.397 1.00 0.00 5 ARG A C 5
ATOM 3060 O O . ARG A 1 5 ? -2.522 -4.005 0.077 1.00 0.00 5 ARG A O 5
ATOM 3080 N N . PRO A 1 6 ? -2.415 -5.728 -1.370 1.00 0.00 6 PRO A N 5
ATOM 3081 C CA . PRO A 1 6 ? -1.151 -5.305 -1.931 1.00 0.00 6 PRO A CA 5
ATOM 3082 C C . PRO A 1 6 ? -1.330 -4.112 -2.872 1.00 0.00 6 PRO A C 5
ATOM 3083 O O . PRO A 1 6 ? -2.444 -3.631 -3.068 1.00 0.00 6 PRO A O 5
ATOM 3094 N N . SER A 1 7 ? -0.220 -3.648 -3.453 1.00 0.00 7 SER A N 5
ATOM 3095 C CA . SER A 1 7 ? -0.136 -2.534 -4.392 1.00 0.00 7 SER A CA 5
ATOM 3096 C C . SER A 1 7 ? -1.345 -2.432 -5.323 1.00 0.00 7 SER A C 5
ATOM 3097 O O . SER A 1 7 ? -1.518 -3.276 -6.197 1.00 0.00 7 SER A O 5
ATOM 3105 N N . GLN A 1 8 ? -2.148 -1.380 -5.132 1.00 0.00 8 GLN A N 5
ATOM 3106 C CA . GLN A 1 8 ? -3.289 -1.050 -5.957 1.00 0.00 8 GLN A CA 5
ATOM 3107 C C . GLN A 1 8 ? -2.822 -0.085 -7.049 1.00 0.00 8 GLN A C 5
ATOM 3108 O O . GLN A 1 8 ? -2.295 -0.513 -8.075 1.00 0.00 8 GLN A O 5
ATOM 3122 N N . THR A 1 9 ? -2.954 1.223 -6.812 1.00 0.00 9 THR A N 5
ATOM 3123 C CA . THR A 1 9 ? -2.563 2.258 -7.754 1.00 0.00 9 THR A CA 5
ATOM 3124 C C . THR A 1 9 ? -1.047 2.391 -7.790 1.00 0.00 9 THR A C 5
ATOM 3125 O O . THR A 1 9 ? -0.478 2.791 -8.801 1.00 0.00 9 THR A O 5
ATOM 3136 N N . TRP A 1 10 ? -0.381 2.048 -6.682 1.00 0.00 10 TRP A N 5
ATOM 3137 C CA . TRP A 1 10 ? 1.064 1.960 -6.658 1.00 0.00 10 TRP A CA 5
ATOM 3138 C C . TRP A 1 10 ? 1.491 0.692 -7.406 1.00 0.00 10 TRP A C 5
ATOM 3139 O O . TRP A 1 10 ? 2.018 -0.246 -6.807 1.00 0.00 10 TRP A O 5
ATOM 3160 N N . SER A 1 11 ? 1.240 0.623 -8.711 1.00 0.00 11 SER A N 5
ATOM 3161 C CA . SER A 1 11 ? 1.371 -0.613 -9.462 1.00 0.00 11 SER A CA 5
ATOM 3162 C C . SER A 1 11 ? 2.827 -0.886 -9.851 1.00 0.00 11 SER A C 5
ATOM 3163 O O . SER A 1 11 ? 3.159 -0.958 -11.030 1.00 0.00 11 SER A O 5
ATOM 3171 N N . GLY A 1 12 ? 3.699 -1.049 -8.853 1.00 0.00 12 GLY A N 5
ATOM 3172 C CA . GLY A 1 12 ? 5.116 -1.287 -9.071 1.00 0.00 12 GLY A CA 5
ATOM 3173 C C . GLY A 1 12 ? 5.821 -1.545 -7.742 1.00 0.00 12 GLY A C 5
ATOM 3174 O O . GLY A 1 12 ? 5.298 -2.277 -6.895 1.00 0.00 12 GLY A O 5
ATOM 3178 N N . ASN A 1 13 ? 7.004 -0.945 -7.567 1.00 0.00 13 ASN A N 5
ATOM 3179 C CA . ASN A 1 13 ? 7.791 -1.017 -6.341 1.00 0.00 13 ASN A CA 5
ATOM 3180 C C . ASN A 1 13 ? 7.678 0.308 -5.589 1.00 0.00 13 ASN A C 5
ATOM 3181 O O . ASN A 1 13 ? 7.576 1.365 -6.209 1.00 0.00 13 ASN A O 5
ATOM 3192 N N . CYS A 1 14 ? 7.688 0.241 -4.262 1.00 0.00 14 CYS A N 5
ATOM 3193 C CA . CYS A 1 14 ? 7.662 1.357 -3.332 1.00 0.00 14 CYS A CA 5
ATOM 3194 C C . CYS A 1 14 ? 8.785 2.353 -3.611 1.00 0.00 14 CYS A C 5
ATOM 3195 O O . CYS A 1 14 ? 9.812 1.992 -4.189 1.00 0.00 14 CYS A O 5
ATOM 3202 N N . GLY A 1 15 ? 8.577 3.591 -3.160 1.00 0.00 15 GLY A N 5
ATOM 3203 C CA . GLY A 1 15 ? 9.545 4.679 -3.173 1.00 0.00 15 GLY A CA 5
ATOM 3204 C C . GLY A 1 15 ? 9.675 5.270 -1.774 1.00 0.00 15 GLY A C 5
ATOM 3205 O O . GLY A 1 15 ? 10.777 5.418 -1.252 1.00 0.00 15 GLY A O 5
ATOM 3209 N N . ASN A 1 16 ? 8.535 5.594 -1.155 1.00 0.00 16 ASN A N 5
ATOM 3210 C CA . ASN A 1 16 ? 8.460 6.081 0.217 1.00 0.00 16 ASN A CA 5
ATOM 3211 C C . ASN A 1 16 ? 7.175 5.589 0.880 1.00 0.00 16 ASN A C 5
ATOM 3212 O O . ASN A 1 16 ? 6.083 5.820 0.360 1.00 0.00 16 ASN A O 5
ATOM 3223 N N . THR A 1 17 ? 7.303 4.931 2.034 1.00 0.00 17 THR A N 5
ATOM 3224 C CA . THR A 1 17 ? 6.177 4.414 2.797 1.00 0.00 17 THR A CA 5
ATOM 3225 C C . THR A 1 17 ? 5.256 5.547 3.273 1.00 0.00 17 THR A C 5
ATOM 3226 O O . THR A 1 17 ? 4.040 5.377 3.344 1.00 0.00 17 THR A O 5
ATOM 3237 N N . ALA A 1 18 ? 5.809 6.738 3.533 1.00 0.00 18 ALA A N 5
ATOM 3238 C CA . ALA A 1 18 ? 4.993 7.908 3.830 1.00 0.00 18 ALA A CA 5
ATOM 3239 C C . ALA A 1 18 ? 4.043 8.179 2.663 1.00 0.00 18 ALA A C 5
ATOM 3240 O O . ALA A 1 18 ? 2.831 8.320 2.849 1.00 0.00 18 ALA A O 5
ATOM 3247 N N . HIS A 1 19 ? 4.583 8.211 1.438 1.00 0.00 19 HIS A N 5
ATOM 3248 C CA . HIS A 1 19 ? 3.739 8.365 0.267 1.00 0.00 19 HIS A CA 5
ATOM 3249 C C . HIS A 1 19 ? 2.794 7.172 0.167 1.00 0.00 19 HIS A C 5
ATOM 3250 O O . HIS A 1 19 ? 1.629 7.385 -0.125 1.00 0.00 19 HIS A O 5
ATOM 3264 N N . CYS A 1 20 ? 3.253 5.937 0.391 1.00 0.00 20 CYS A N 5
ATOM 3265 C CA . CYS A 1 20 ? 2.368 4.772 0.339 1.00 0.00 20 CYS A CA 5
ATOM 3266 C C . CYS A 1 20 ? 1.128 4.986 1.200 1.00 0.00 20 CYS A C 5
ATOM 3267 O O . CYS A 1 20 ? -0.007 4.780 0.762 1.00 0.00 20 CYS A O 5
ATOM 3274 N N . ASP A 1 21 ? 1.359 5.459 2.422 1.00 0.00 21 ASP A N 5
ATOM 3275 C CA . ASP A 1 21 ? 0.296 5.668 3.377 1.00 0.00 21 ASP A CA 5
ATOM 3276 C C . ASP A 1 21 ? -0.667 6.738 2.857 1.00 0.00 21 ASP A C 5
ATOM 3277 O O . ASP A 1 21 ? -1.878 6.531 2.903 1.00 0.00 21 ASP A O 5
ATOM 3286 N N . LYS A 1 22 ? -0.149 7.850 2.313 1.00 0.00 22 LYS A N 5
ATOM 3287 C CA . LYS A 1 22 ? -1.021 8.823 1.654 1.00 0.00 22 LYS A CA 5
ATOM 3288 C C . LYS A 1 22 ? -1.819 8.163 0.533 1.00 0.00 22 LYS A C 5
ATOM 3289 O O . LYS A 1 22 ? -3.027 8.335 0.429 1.00 0.00 22 LYS A O 5
ATOM 3307 N N . GLN A 1 23 ? -1.102 7.484 -0.357 1.00 0.00 23 GLN A N 5
ATOM 3308 C CA . GLN A 1 23 ? -1.513 7.079 -1.689 1.00 0.00 23 GLN A CA 5
ATOM 3309 C C . GLN A 1 23 ? -2.759 6.206 -1.520 1.00 0.00 23 GLN A C 5
ATOM 3310 O O . GLN A 1 23 ? -3.792 6.451 -2.141 1.00 0.00 23 GLN A O 5
ATOM 3324 N N . CYS A 1 24 ? -2.674 5.236 -0.609 1.00 0.00 24 CYS A N 5
ATOM 3325 C CA . CYS A 1 24 ? -3.766 4.336 -0.258 1.00 0.00 24 CYS A CA 5
ATOM 3326 C C . CYS A 1 24 ? -4.989 5.066 0.309 1.00 0.00 24 CYS A C 5
ATOM 3327 O O . CYS A 1 24 ? -6.113 4.590 0.146 1.00 0.00 24 CYS A O 5
ATOM 3334 N N . GLN A 1 25 ? -4.796 6.192 0.998 1.00 0.00 25 GLN A N 5
ATOM 3335 C CA . GLN A 1 25 ? -5.894 6.978 1.559 1.00 0.00 25 GLN A CA 5
ATOM 3336 C C . GLN A 1 25 ? -6.460 7.949 0.512 1.00 0.00 25 GLN A C 5
ATOM 3337 O O . GLN A 1 25 ? -7.635 8.300 0.543 1.00 0.00 25 GLN A O 5
ATOM 3351 N N . ASP A 1 26 ? -5.588 8.460 -0.364 1.00 0.00 26 ASP A N 5
ATOM 3352 C CA . ASP A 1 26 ? -5.859 9.541 -1.302 1.00 0.00 26 ASP A CA 5
ATOM 3353 C C . ASP A 1 26 ? -6.489 8.996 -2.581 1.00 0.00 26 ASP A C 5
ATOM 3354 O O . ASP A 1 26 ? -7.570 9.429 -2.977 1.00 0.00 26 ASP A O 5
ATOM 3363 N N . TRP A 1 27 ? -5.791 8.071 -3.243 1.00 0.00 27 TRP A N 5
ATOM 3364 C CA . TRP A 1 27 ? -6.195 7.513 -4.528 1.00 0.00 27 TRP A CA 5
ATOM 3365 C C . TRP A 1 27 ? -7.294 6.490 -4.271 1.00 0.00 27 TRP A C 5
ATOM 3366 O O . TRP A 1 27 ? -8.447 6.673 -4.661 1.00 0.00 27 TRP A O 5
ATOM 3387 N N . GLU A 1 28 ? -6.926 5.452 -3.518 1.00 0.00 28 GLU A N 5
ATOM 3388 C CA . GLU A 1 28 ? -7.862 4.545 -2.880 1.00 0.00 28 GLU A CA 5
ATOM 3389 C C . GLU A 1 28 ? -8.473 5.312 -1.695 1.00 0.00 28 GLU A C 5
ATOM 3390 O O . GLU A 1 28 ? -8.470 6.542 -1.690 1.00 0.00 28 GLU A O 5
ATOM 3402 N N . LYS A 1 29 ? -8.964 4.619 -0.675 1.00 0.00 29 LYS A N 5
ATOM 3403 C CA . LYS A 1 29 ? -9.594 5.153 0.511 1.00 0.00 29 LYS A CA 5
ATOM 3404 C C . LYS A 1 29 ? -9.530 4.016 1.525 1.00 0.00 29 LYS A C 5
ATOM 3405 O O . LYS A 1 29 ? -10.524 3.536 2.063 1.00 0.00 29 LYS A O 5
ATOM 3423 N N . ALA A 1 30 ? -8.292 3.573 1.732 1.00 0.00 30 ALA A N 5
ATOM 3424 C CA . ALA A 1 30 ? -7.926 2.642 2.770 1.00 0.00 30 ALA A CA 5
ATOM 3425 C C . ALA A 1 30 ? -7.969 3.359 4.118 1.00 0.00 30 ALA A C 5
ATOM 3426 O O . ALA A 1 30 ? -7.935 4.587 4.167 1.00 0.00 30 ALA A O 5
ATOM 3433 N N . SER A 1 31 ? -7.987 2.604 5.217 1.00 0.00 31 SER A N 5
ATOM 3434 C CA . SER A 1 31 ? -7.690 3.127 6.521 1.00 0.00 31 SER A CA 5
ATOM 3435 C C . SER A 1 31 ? -6.300 3.761 6.497 1.00 0.00 31 SER A C 5
ATOM 3436 O O . SER A 1 31 ? -6.119 4.862 7.009 1.00 0.00 31 SER A O 5
ATOM 3444 N N . HIS A 1 32 ? -5.318 3.079 5.887 1.00 0.00 32 HIS A N 5
ATOM 3445 C CA . HIS A 1 32 ? -3.985 3.640 5.705 1.00 0.00 32 HIS A CA 5
ATOM 3446 C C . HIS A 1 32 ? -3.174 2.804 4.699 1.00 0.00 32 HIS A C 5
ATOM 3447 O O . HIS A 1 32 ? -3.724 1.889 4.084 1.00 0.00 32 HIS A O 5
ATOM 3461 N N . GLY A 1 33 ? -1.868 3.085 4.572 1.00 0.00 33 GLY A N 5
ATOM 3462 C CA . GLY A 1 33 ? -0.929 2.298 3.773 1.00 0.00 33 GLY A CA 5
ATOM 3463 C C . GLY A 1 33 ? 0.427 2.123 4.455 1.00 0.00 33 GLY A C 5
ATOM 3464 O O . GLY A 1 33 ? 0.713 2.808 5.436 1.00 0.00 33 GLY A O 5
ATOM 3468 N N . ALA A 1 34 ? 1.250 1.194 3.962 1.00 0.00 34 ALA A N 5
ATOM 3469 C CA . ALA A 1 34 ? 2.604 0.948 4.444 1.00 0.00 34 ALA A CA 5
ATOM 3470 C C . ALA A 1 34 ? 3.339 0.018 3.470 1.00 0.00 34 ALA A C 5
ATOM 3471 O O . ALA A 1 34 ? 2.760 -0.964 3.002 1.00 0.00 34 ALA A O 5
ATOM 3478 N N . CYS A 1 35 ? 4.606 0.303 3.149 1.00 0.00 35 CYS A N 5
ATOM 3479 C CA . CYS A 1 35 ? 5.390 -0.511 2.235 1.00 0.00 35 CYS A CA 5
ATOM 3480 C C . CYS A 1 35 ? 5.919 -1.770 2.924 1.00 0.00 35 CYS A C 5
ATOM 3481 O O . CYS A 1 35 ? 6.241 -1.729 4.113 1.00 0.00 35 CYS A O 5
ATOM 3488 N N . HIS A 1 36 ? 6.010 -2.899 2.207 1.00 0.00 36 HIS A N 5
ATOM 3489 C CA . HIS A 1 36 ? 6.642 -4.129 2.696 1.00 0.00 36 HIS A CA 5
ATOM 3490 C C . HIS A 1 36 ? 7.375 -4.841 1.565 1.00 0.00 36 HIS A C 5
ATOM 3491 O O . HIS A 1 36 ? 6.866 -4.874 0.446 1.00 0.00 36 HIS A O 5
ATOM 3505 N N . LYS A 1 37 ? 8.486 -5.509 1.883 1.00 0.00 37 LYS A N 5
ATOM 3506 C CA . LYS A 1 37 ? 9.179 -6.374 0.941 1.00 0.00 37 LYS A CA 5
ATOM 3507 C C . LYS A 1 37 ? 8.538 -7.757 0.935 1.00 0.00 37 LYS A C 5
ATOM 3508 O O . LYS A 1 37 ? 8.335 -8.365 1.988 1.00 0.00 37 LYS A O 5
ATOM 3526 N N . ARG A 1 38 ? 8.246 -8.256 -0.265 1.00 0.00 38 ARG A N 5
ATOM 3527 C CA . ARG A 1 38 ? 7.847 -9.631 -0.524 1.00 0.00 38 ARG A CA 5
ATOM 3528 C C . ARG A 1 38 ? 8.440 -10.037 -1.872 1.00 0.00 38 ARG A C 5
ATOM 3529 O O . ARG A 1 38 ? 8.428 -9.237 -2.800 1.00 0.00 38 ARG A O 5
ATOM 3549 N N . GLU A 1 39 ? 8.996 -11.249 -1.965 1.00 0.00 39 GLU A N 5
ATOM 3550 C CA . GLU A 1 39 ? 9.696 -11.767 -3.140 1.00 0.00 39 GLU A CA 5
ATOM 3551 C C . GLU A 1 39 ? 10.660 -10.723 -3.723 1.00 0.00 39 GLU A C 5
ATOM 3552 O O . GLU A 1 39 ? 10.743 -10.524 -4.931 1.00 0.00 39 GLU A O 5
ATOM 3564 N N . ASN A 1 40 ? 11.386 -10.047 -2.832 1.00 0.00 40 ASN A N 5
ATOM 3565 C CA . ASN A 1 40 ? 12.351 -8.995 -3.109 1.00 0.00 40 ASN A CA 5
ATOM 3566 C C . ASN A 1 40 ? 11.768 -7.768 -3.812 1.00 0.00 40 ASN A C 5
ATOM 3567 O O . ASN A 1 40 ? 12.509 -6.986 -4.400 1.00 0.00 40 ASN A O 5
ATOM 3578 N N . HIS A 1 41 ? 10.452 -7.578 -3.734 1.00 0.00 41 HIS A N 5
ATOM 3579 C CA . HIS A 1 41 ? 9.752 -6.422 -4.254 1.00 0.00 41 HIS A CA 5
ATOM 3580 C C . HIS A 1 41 ? 9.111 -5.699 -3.080 1.00 0.00 41 HIS A C 5
ATOM 3581 O O . HIS A 1 41 ? 8.295 -6.289 -2.374 1.00 0.00 41 HIS A O 5
ATOM 3595 N N . TRP A 1 42 ? 9.491 -4.442 -2.857 1.00 0.00 42 TRP A N 5
ATOM 3596 C CA . TRP A 1 42 ? 8.816 -3.604 -1.887 1.00 0.00 42 TRP A CA 5
ATOM 3597 C C . TRP A 1 42 ? 7.496 -3.158 -2.482 1.00 0.00 42 TRP A C 5
ATOM 3598 O O . TRP A 1 42 ? 7.497 -2.340 -3.390 1.00 0.00 42 TRP A O 5
ATOM 3619 N N . LYS A 1 43 ? 6.371 -3.705 -2.030 1.00 0.00 43 LYS A N 5
ATOM 3620 C CA . LYS A 1 43 ? 5.063 -3.262 -2.482 1.00 0.00 43 LYS A CA 5
ATOM 3621 C C . LYS A 1 43 ? 4.571 -2.240 -1.476 1.00 0.00 43 LYS A C 5
ATOM 3622 O O . LYS A 1 43 ? 4.751 -2.437 -0.276 1.00 0.00 43 LYS A O 5
ATOM 3640 N N . CYS A 1 44 ? 3.925 -1.178 -1.949 1.00 0.00 44 CYS A N 5
ATOM 3641 C CA . CYS A 1 44 ? 3.076 -0.373 -1.092 1.00 0.00 44 CYS A CA 5
ATOM 3642 C C . CYS A 1 44 ? 1.808 -1.168 -0.810 1.00 0.00 44 CYS A C 5
ATOM 3643 O O . CYS A 1 44 ? 1.045 -1.418 -1.734 1.00 0.00 44 CYS A O 5
ATOM 3650 N N . PHE A 1 45 ? 1.608 -1.614 0.434 1.00 0.00 45 PHE A N 5
ATOM 3651 C CA . PHE A 1 45 ? 0.385 -2.295 0.823 1.00 0.00 45 PHE A CA 5
ATOM 3652 C C . PHE A 1 45 ? -0.575 -1.258 1.397 1.00 0.00 45 PHE A C 5
ATOM 3653 O O . PHE A 1 45 ? -0.148 -0.310 2.054 1.00 0.00 45 PHE A O 5
ATOM 3670 N N . CYS A 1 46 ? -1.865 -1.464 1.161 1.00 0.00 46 CYS A N 5
ATOM 3671 C CA . CYS A 1 46 ? -2.957 -0.640 1.645 1.00 0.00 46 CYS A CA 5
ATOM 3672 C C . CYS A 1 46 ? -3.766 -1.480 2.615 1.00 0.00 46 CYS A C 5
ATOM 3673 O O . CYS A 1 46 ? -3.718 -2.704 2.568 1.00 0.00 46 CYS A O 5
ATOM 3680 N N . TYR A 1 47 ? -4.466 -0.816 3.528 1.00 0.00 47 TYR A N 5
ATOM 3681 C CA . TYR A 1 47 ? -5.083 -1.432 4.688 1.00 0.00 47 TYR A CA 5
ATOM 3682 C C . TYR A 1 47 ? -6.474 -0.839 4.830 1.00 0.00 47 TYR A C 5
ATOM 3683 O O . TYR A 1 47 ? -6.582 0.307 5.255 1.00 0.00 47 TYR A O 5
ATOM 3701 N N . PHE A 1 48 ? -7.526 -1.577 4.467 1.00 0.00 48 PHE A N 5
ATOM 3702 C CA . PHE A 1 48 ? -8.869 -1.048 4.420 1.00 0.00 48 PHE A CA 5
ATOM 3703 C C . PHE A 1 48 ? -9.665 -1.493 5.644 1.00 0.00 48 PHE A C 5
ATOM 3704 O O . PHE A 1 48 ? -9.200 -2.323 6.423 1.00 0.00 48 PHE A O 5
ATOM 3721 N N . ASN A 1 49 ? -10.931 -1.067 5.700 1.00 0.00 49 ASN A N 5
ATOM 3722 C CA . ASN A 1 49 ? -11.969 -1.505 6.631 1.00 0.00 49 ASN A CA 5
ATOM 3723 C C . ASN A 1 49 ? -11.482 -1.685 8.075 1.00 0.00 49 ASN A C 5
ATOM 3724 O O . ASN A 1 49 ? -11.969 -2.579 8.777 1.00 0.00 49 ASN A O 5
ATOM 3735 N N . CYS A 1 50 ? -10.526 -0.874 8.547 1.00 0.00 50 CYS A N 5
ATOM 3736 C CA . CYS A 1 50 ? -9.910 -1.191 9.825 1.00 0.00 50 CYS A CA 5
ATOM 3737 C C . CYS A 1 50 ? -10.799 -0.820 11.002 1.00 0.00 50 CYS A C 5
ATOM 3738 O O . CYS A 1 50 ? -11.295 -1.751 11.713 1.00 0.00 50 CYS A O 5
ATOM 3746 N N . LEU A 1 1 ? -11.846 -5.560 9.270 1.00 0.00 1 LEU A N 6
ATOM 3747 C CA . LEU A 1 1 ? -10.457 -5.817 9.684 1.00 0.00 1 LEU A CA 6
ATOM 3748 C C . LEU A 1 1 ? -9.519 -5.159 8.671 1.00 0.00 1 LEU A C 6
ATOM 3749 O O . LEU A 1 1 ? -9.882 -5.093 7.500 1.00 0.00 1 LEU A O 6
ATOM 3767 N N . CYS A 1 2 ? -8.368 -4.657 9.130 1.00 0.00 2 CYS A N 6
ATOM 3768 C CA . CYS A 1 2 ? -7.385 -3.898 8.359 1.00 0.00 2 CYS A CA 6
ATOM 3769 C C . CYS A 1 2 ? -6.814 -4.752 7.222 1.00 0.00 2 CYS A C 6
ATOM 3770 O O . CYS A 1 2 ? -5.743 -5.337 7.356 1.00 0.00 2 CYS A O 6
ATOM 3777 N N . ASN A 1 3 ? -7.531 -4.860 6.099 1.00 0.00 3 ASN A N 6
ATOM 3778 C CA . ASN A 1 3 ? -7.476 -6.075 5.275 1.00 0.00 3 ASN A CA 6
ATOM 3779 C C . ASN A 1 3 ? -6.209 -6.271 4.440 1.00 0.00 3 ASN A C 6
ATOM 3780 O O . ASN A 1 3 ? -6.206 -7.150 3.577 1.00 0.00 3 ASN A O 6
ATOM 3791 N N . GLU A 1 4 ? -5.148 -5.502 4.682 1.00 0.00 4 GLU A N 6
ATOM 3792 C CA . GLU A 1 4 ? -3.820 -5.680 4.124 1.00 0.00 4 GLU A CA 6
ATOM 3793 C C . GLU A 1 4 ? -3.879 -6.071 2.645 1.00 0.00 4 GLU A C 6
ATOM 3794 O O . GLU A 1 4 ? -3.617 -7.222 2.292 1.00 0.00 4 GLU A O 6
ATOM 3806 N N . ARG A 1 5 ? -4.257 -5.129 1.799 1.00 0.00 5 ARG A N 6
ATOM 3807 C CA . ARG A 1 5 ? -4.506 -5.319 0.380 1.00 0.00 5 ARG A CA 6
ATOM 3808 C C . ARG A 1 5 ? -3.303 -4.764 -0.384 1.00 0.00 5 ARG A C 6
ATOM 3809 O O . ARG A 1 5 ? -2.713 -3.785 0.075 1.00 0.00 5 ARG A O 6
ATOM 3829 N N . PRO A 1 6 ? -2.876 -5.391 -1.491 1.00 0.00 6 PRO A N 6
ATOM 3830 C CA . PRO A 1 6 ? -1.592 -5.070 -2.067 1.00 0.00 6 PRO A CA 6
ATOM 3831 C C . PRO A 1 6 ? -1.635 -3.781 -2.885 1.00 0.00 6 PRO A C 6
ATOM 3832 O O . PRO A 1 6 ? -2.655 -3.101 -2.958 1.00 0.00 6 PRO A O 6
ATOM 3843 N N . SER A 1 7 ? -0.507 -3.465 -3.518 1.00 0.00 7 SER A N 6
ATOM 3844 C CA . SER A 1 7 ? -0.389 -2.422 -4.517 1.00 0.00 7 SER A CA 6
ATOM 3845 C C . SER A 1 7 ? -1.453 -2.586 -5.608 1.00 0.00 7 SER A C 6
ATOM 3846 O O . SER A 1 7 ? -1.327 -3.485 -6.436 1.00 0.00 7 SER A O 6
ATOM 3854 N N . GLN A 1 8 ? -2.447 -1.698 -5.618 1.00 0.00 8 GLN A N 6
ATOM 3855 C CA . GLN A 1 8 ? -3.443 -1.559 -6.666 1.00 0.00 8 GLN A CA 6
ATOM 3856 C C . GLN A 1 8 ? -3.069 -0.353 -7.535 1.00 0.00 8 GLN A C 6
ATOM 3857 O O . GLN A 1 8 ? -2.760 -0.492 -8.715 1.00 0.00 8 GLN A O 6
ATOM 3871 N N . THR A 1 9 ? -3.038 0.836 -6.933 1.00 0.00 9 THR A N 6
ATOM 3872 C CA . THR A 1 9 ? -2.691 2.072 -7.616 1.00 0.00 9 THR A CA 6
ATOM 3873 C C . THR A 1 9 ? -1.190 2.076 -7.868 1.00 0.00 9 THR A C 6
ATOM 3874 O O . THR A 1 9 ? -0.728 2.228 -8.997 1.00 0.00 9 THR A O 6
ATOM 3885 N N . TRP A 1 10 ? -0.434 1.887 -6.788 1.00 0.00 10 TRP A N 6
ATOM 3886 C CA . TRP A 1 10 ? 1.014 1.812 -6.798 1.00 0.00 10 TRP A CA 6
ATOM 3887 C C . TRP A 1 10 ? 1.463 0.478 -7.415 1.00 0.00 10 TRP A C 6
ATOM 3888 O O . TRP A 1 10 ? 2.151 -0.314 -6.772 1.00 0.00 10 TRP A O 6
ATOM 3909 N N . SER A 1 11 ? 1.083 0.200 -8.662 1.00 0.00 11 SER A N 6
ATOM 3910 C CA . SER A 1 11 ? 1.472 -1.025 -9.346 1.00 0.00 11 SER A CA 6
ATOM 3911 C C . SER A 1 11 ? 2.924 -0.934 -9.812 1.00 0.00 11 SER A C 6
ATOM 3912 O O . SER A 1 11 ? 3.206 -0.850 -11.003 1.00 0.00 11 SER A O 6
ATOM 3920 N N . GLY A 1 12 ? 3.842 -0.976 -8.848 1.00 0.00 12 GLY A N 6
ATOM 3921 C CA . GLY A 1 12 ? 5.274 -0.984 -9.071 1.00 0.00 12 GLY A CA 6
ATOM 3922 C C . GLY A 1 12 ? 5.965 -1.363 -7.767 1.00 0.00 12 GLY A C 6
ATOM 3923 O O . GLY A 1 12 ? 5.359 -2.024 -6.913 1.00 0.00 12 GLY A O 6
ATOM 3927 N N . ASN A 1 13 ? 7.217 -0.927 -7.606 1.00 0.00 13 ASN A N 6
ATOM 3928 C CA . ASN A 1 13 ? 7.937 -1.030 -6.347 1.00 0.00 13 ASN A CA 6
ATOM 3929 C C . ASN A 1 13 ? 7.707 0.255 -5.547 1.00 0.00 13 ASN A C 6
ATOM 3930 O O . ASN A 1 13 ? 7.517 1.320 -6.132 1.00 0.00 13 ASN A O 6
ATOM 3941 N N . CYS A 1 14 ? 7.710 0.159 -4.221 1.00 0.00 14 CYS A N 6
ATOM 3942 C CA . CYS A 1 14 ? 7.615 1.278 -3.299 1.00 0.00 14 CYS A CA 6
ATOM 3943 C C . CYS A 1 14 ? 8.713 2.304 -3.585 1.00 0.00 14 CYS A C 6
ATOM 3944 O O . CYS A 1 14 ? 9.796 1.943 -4.045 1.00 0.00 14 CYS A O 6
ATOM 3951 N N . GLY A 1 15 ? 8.416 3.570 -3.289 1.00 0.00 15 GLY A N 6
ATOM 3952 C CA . GLY A 1 15 ? 9.354 4.682 -3.329 1.00 0.00 15 GLY A CA 6
ATOM 3953 C C . GLY A 1 15 ? 9.536 5.231 -1.919 1.00 0.00 15 GLY A C 6
ATOM 3954 O O . GLY A 1 15 ? 10.651 5.347 -1.423 1.00 0.00 15 GLY A O 6
ATOM 3958 N N . ASN A 1 16 ? 8.416 5.545 -1.264 1.00 0.00 16 ASN A N 6
ATOM 3959 C CA . ASN A 1 16 ? 8.381 5.967 0.129 1.00 0.00 16 ASN A CA 6
ATOM 3960 C C . ASN A 1 16 ? 7.044 5.585 0.754 1.00 0.00 16 ASN A C 6
ATOM 3961 O O . ASN A 1 16 ? 5.986 5.933 0.225 1.00 0.00 16 ASN A O 6
ATOM 3972 N N . THR A 1 17 ? 7.084 4.898 1.897 1.00 0.00 17 THR A N 6
ATOM 3973 C CA . THR A 1 17 ? 5.896 4.528 2.653 1.00 0.00 17 THR A CA 6
ATOM 3974 C C . THR A 1 17 ? 5.074 5.771 3.021 1.00 0.00 17 THR A C 6
ATOM 3975 O O . THR A 1 17 ? 3.840 5.751 3.003 1.00 0.00 17 THR A O 6
ATOM 3986 N N . ALA A 1 18 ? 5.765 6.882 3.295 1.00 0.00 18 ALA A N 6
ATOM 3987 C CA . ALA A 1 18 ? 5.143 8.161 3.587 1.00 0.00 18 ALA A CA 6
ATOM 3988 C C . ALA A 1 18 ? 4.347 8.699 2.395 1.00 0.00 18 ALA A C 6
ATOM 3989 O O . ALA A 1 18 ? 3.507 9.578 2.590 1.00 0.00 18 ALA A O 6
ATOM 3996 N N . HIS A 1 19 ? 4.612 8.220 1.171 1.00 0.00 19 HIS A N 6
ATOM 3997 C CA . HIS A 1 19 ? 3.765 8.472 0.011 1.00 0.00 19 HIS A CA 6
ATOM 3998 C C . HIS A 1 19 ? 2.712 7.368 -0.117 1.00 0.00 19 HIS A C 6
ATOM 3999 O O . HIS A 1 19 ? 1.544 7.673 -0.342 1.00 0.00 19 HIS A O 6
ATOM 4013 N N . CYS A 1 20 ? 3.119 6.096 0.011 1.00 0.00 20 CYS A N 6
ATOM 4014 C CA . CYS A 1 20 ? 2.225 4.935 -0.076 1.00 0.00 20 CYS A CA 6
ATOM 4015 C C . CYS A 1 20 ? 0.922 5.165 0.681 1.00 0.00 20 CYS A C 6
ATOM 4016 O O . CYS A 1 20 ? -0.171 5.010 0.135 1.00 0.00 20 CYS A O 6
ATOM 4023 N N . ASP A 1 21 ? 1.061 5.599 1.933 1.00 0.00 21 ASP A N 6
ATOM 4024 C CA . ASP A 1 21 ? -0.086 5.805 2.796 1.00 0.00 21 ASP A CA 6
ATOM 4025 C C . ASP A 1 21 ? -0.984 6.896 2.199 1.00 0.00 21 ASP A C 6
ATOM 4026 O O . ASP A 1 21 ? -2.203 6.742 2.168 1.00 0.00 21 ASP A O 6
ATOM 4035 N N . LYS A 1 22 ? -0.379 7.988 1.712 1.00 0.00 22 LYS A N 6
ATOM 4036 C CA . LYS A 1 22 ? -1.138 9.060 1.081 1.00 0.00 22 LYS A CA 6
ATOM 4037 C C . LYS A 1 22 ? -1.935 8.489 -0.073 1.00 0.00 22 LYS A C 6
ATOM 4038 O O . LYS A 1 22 ? -3.142 8.681 -0.122 1.00 0.00 22 LYS A O 6
ATOM 4056 N N . GLN A 1 23 ? -1.274 7.775 -0.991 1.00 0.00 23 GLN A N 6
ATOM 4057 C CA . GLN A 1 23 ? -1.994 7.189 -2.116 1.00 0.00 23 GLN A CA 6
ATOM 4058 C C . GLN A 1 23 ? -3.186 6.354 -1.636 1.00 0.00 23 GLN A C 6
ATOM 4059 O O . GLN A 1 23 ? -4.322 6.584 -2.045 1.00 0.00 23 GLN A O 6
ATOM 4073 N N . CYS A 1 24 ? -2.936 5.410 -0.731 1.00 0.00 24 CYS A N 6
ATOM 4074 C CA . CYS A 1 24 ? -3.971 4.512 -0.234 1.00 0.00 24 CYS A CA 6
ATOM 4075 C C . CYS A 1 24 ? -5.157 5.263 0.390 1.00 0.00 24 CYS A C 6
ATOM 4076 O O . CYS A 1 24 ? -6.302 4.838 0.238 1.00 0.00 24 CYS A O 6
ATOM 4083 N N . GLN A 1 25 ? -4.915 6.369 1.099 1.00 0.00 25 GLN A N 6
ATOM 4084 C CA . GLN A 1 25 ? -6.000 7.144 1.701 1.00 0.00 25 GLN A CA 6
ATOM 4085 C C . GLN A 1 25 ? -6.665 8.081 0.675 1.00 0.00 25 GLN A C 6
ATOM 4086 O O . GLN A 1 25 ? -7.877 8.300 0.703 1.00 0.00 25 GLN A O 6
ATOM 4100 N N . ASP A 1 26 ? -5.864 8.681 -0.210 1.00 0.00 26 ASP A N 6
ATOM 4101 C CA . ASP A 1 26 ? -6.259 9.749 -1.123 1.00 0.00 26 ASP A CA 6
ATOM 4102 C C . ASP A 1 26 ? -6.870 9.204 -2.410 1.00 0.00 26 ASP A C 6
ATOM 4103 O O . ASP A 1 26 ? -7.996 9.561 -2.754 1.00 0.00 26 ASP A O 6
ATOM 4112 N N . TRP A 1 27 ? -6.106 8.374 -3.120 1.00 0.00 27 TRP A N 6
ATOM 4113 C CA . TRP A 1 27 ? -6.438 7.852 -4.440 1.00 0.00 27 TRP A CA 6
ATOM 4114 C C . TRP A 1 27 ? -7.524 6.801 -4.247 1.00 0.00 27 TRP A C 6
ATOM 4115 O O . TRP A 1 27 ? -8.611 6.877 -4.810 1.00 0.00 27 TRP A O 6
ATOM 4136 N N . GLU A 1 28 ? -7.183 5.818 -3.413 1.00 0.00 28 GLU A N 6
ATOM 4137 C CA . GLU A 1 28 ? -8.098 4.822 -2.889 1.00 0.00 28 GLU A CA 6
ATOM 4138 C C . GLU A 1 28 ? -8.852 5.486 -1.731 1.00 0.00 28 GLU A C 6
ATOM 4139 O O . GLU A 1 28 ? -9.015 6.702 -1.726 1.00 0.00 28 GLU A O 6
ATOM 4151 N N . LYS A 1 29 ? -9.255 4.731 -0.712 1.00 0.00 29 LYS A N 6
ATOM 4152 C CA . LYS A 1 29 ? -9.989 5.167 0.458 1.00 0.00 29 LYS A CA 6
ATOM 4153 C C . LYS A 1 29 ? -9.787 4.063 1.492 1.00 0.00 29 LYS A C 6
ATOM 4154 O O . LYS A 1 29 ? -10.721 3.527 2.084 1.00 0.00 29 LYS A O 6
ATOM 4172 N N . ALA A 1 30 ? -8.513 3.716 1.671 1.00 0.00 30 ALA A N 6
ATOM 4173 C CA . ALA A 1 30 ? -8.074 2.801 2.698 1.00 0.00 30 ALA A CA 6
ATOM 4174 C C . ALA A 1 30 ? -8.013 3.547 4.024 1.00 0.00 30 ALA A C 6
ATOM 4175 O O . ALA A 1 30 ? -7.886 4.770 4.051 1.00 0.00 30 ALA A O 6
ATOM 4182 N N . SER A 1 31 ? -8.050 2.811 5.131 1.00 0.00 31 SER A N 6
ATOM 4183 C CA . SER A 1 31 ? -7.773 3.333 6.442 1.00 0.00 31 SER A CA 6
ATOM 4184 C C . SER A 1 31 ? -6.364 3.933 6.464 1.00 0.00 31 SER A C 6
ATOM 4185 O O . SER A 1 31 ? -6.171 5.044 6.950 1.00 0.00 31 SER A O 6
ATOM 4193 N N . HIS A 1 32 ? -5.382 3.207 5.911 1.00 0.00 32 HIS A N 6
ATOM 4194 C CA . HIS A 1 32 ? -4.036 3.727 5.704 1.00 0.00 32 HIS A CA 6
ATOM 4195 C C . HIS A 1 32 ? -3.331 2.902 4.629 1.00 0.00 32 HIS A C 6
ATOM 4196 O O . HIS A 1 32 ? -3.896 1.927 4.128 1.00 0.00 32 HIS A O 6
ATOM 4210 N N . GLY A 1 33 ? -2.075 3.259 4.348 1.00 0.00 33 GLY A N 6
ATOM 4211 C CA . GLY A 1 33 ? -1.136 2.431 3.608 1.00 0.00 33 GLY A CA 6
ATOM 4212 C C . GLY A 1 33 ? 0.193 2.298 4.340 1.00 0.00 33 GLY A C 6
ATOM 4213 O O . GLY A 1 33 ? 0.414 2.974 5.349 1.00 0.00 33 GLY A O 6
ATOM 4217 N N . ALA A 1 34 ? 1.045 1.391 3.856 1.00 0.00 34 ALA A N 6
ATOM 4218 C CA . ALA A 1 34 ? 2.371 1.116 4.387 1.00 0.00 34 ALA A CA 6
ATOM 4219 C C . ALA A 1 34 ? 3.123 0.190 3.417 1.00 0.00 34 ALA A C 6
ATOM 4220 O O . ALA A 1 34 ? 2.533 -0.766 2.910 1.00 0.00 34 ALA A O 6
ATOM 4227 N N . CYS A 1 35 ? 4.406 0.455 3.139 1.00 0.00 35 CYS A N 6
ATOM 4228 C CA . CYS A 1 35 ? 5.207 -0.365 2.245 1.00 0.00 35 CYS A CA 6
ATOM 4229 C C . CYS A 1 35 ? 5.745 -1.602 2.963 1.00 0.00 35 CYS A C 6
ATOM 4230 O O . CYS A 1 35 ? 6.048 -1.536 4.156 1.00 0.00 35 CYS A O 6
ATOM 4237 N N . HIS A 1 36 ? 5.886 -2.732 2.257 1.00 0.00 36 HIS A N 6
ATOM 4238 C CA . HIS A 1 36 ? 6.585 -3.912 2.768 1.00 0.00 36 HIS A CA 6
ATOM 4239 C C . HIS A 1 36 ? 7.246 -4.673 1.633 1.00 0.00 36 HIS A C 6
ATOM 4240 O O . HIS A 1 36 ? 6.766 -4.623 0.502 1.00 0.00 36 HIS A O 6
ATOM 4254 N N . LYS A 1 37 ? 8.249 -5.482 1.968 1.00 0.00 37 LYS A N 6
ATOM 4255 C CA . LYS A 1 37 ? 8.861 -6.399 1.027 1.00 0.00 37 LYS A CA 6
ATOM 4256 C C . LYS A 1 37 ? 8.030 -7.682 0.960 1.00 0.00 37 LYS A C 6
ATOM 4257 O O . LYS A 1 37 ? 7.573 -8.198 1.983 1.00 0.00 37 LYS A O 6
ATOM 4275 N N . ARG A 1 38 ? 7.818 -8.172 -0.261 1.00 0.00 38 ARG A N 6
ATOM 4276 C CA . ARG A 1 38 ? 7.202 -9.450 -0.576 1.00 0.00 38 ARG A CA 6
ATOM 4277 C C . ARG A 1 38 ? 7.949 -9.999 -1.789 1.00 0.00 38 ARG A C 6
ATOM 4278 O O . ARG A 1 38 ? 8.115 -9.275 -2.767 1.00 0.00 38 ARG A O 6
ATOM 4298 N N . GLU A 1 39 ? 8.432 -11.244 -1.733 1.00 0.00 39 GLU A N 6
ATOM 4299 C CA . GLU A 1 39 ? 9.190 -11.873 -2.813 1.00 0.00 39 GLU A CA 6
ATOM 4300 C C . GLU A 1 39 ? 10.272 -10.930 -3.354 1.00 0.00 39 GLU A C 6
ATOM 4301 O O . GLU A 1 39 ? 10.411 -10.734 -4.557 1.00 0.00 39 GLU A O 6
ATOM 4313 N N . ASN A 1 40 ? 11.001 -10.301 -2.427 1.00 0.00 40 ASN A N 6
ATOM 4314 C CA . ASN A 1 40 ? 12.046 -9.311 -2.629 1.00 0.00 40 ASN A CA 6
ATOM 4315 C C . ASN A 1 40 ? 11.562 -7.943 -3.138 1.00 0.00 40 ASN A C 6
ATOM 4316 O O . ASN A 1 40 ? 12.310 -6.972 -3.071 1.00 0.00 40 ASN A O 6
ATOM 4327 N N . HIS A 1 41 ? 10.321 -7.840 -3.611 1.00 0.00 41 HIS A N 6
ATOM 4328 C CA . HIS A 1 41 ? 9.746 -6.627 -4.172 1.00 0.00 41 HIS A CA 6
ATOM 4329 C C . HIS A 1 41 ? 9.075 -5.831 -3.062 1.00 0.00 41 HIS A C 6
ATOM 4330 O O . HIS A 1 41 ? 8.185 -6.345 -2.389 1.00 0.00 41 HIS A O 6
ATOM 4344 N N . TRP A 1 42 ? 9.496 -4.584 -2.857 1.00 0.00 42 TRP A N 6
ATOM 4345 C CA . TRP A 1 42 ? 8.828 -3.700 -1.924 1.00 0.00 42 TRP A CA 6
ATOM 4346 C C . TRP A 1 42 ? 7.537 -3.189 -2.540 1.00 0.00 42 TRP A C 6
ATOM 4347 O O . TRP A 1 42 ? 7.592 -2.466 -3.522 1.00 0.00 42 TRP A O 6
ATOM 4368 N N . LYS A 1 43 ? 6.379 -3.582 -2.016 1.00 0.00 43 LYS A N 6
ATOM 4369 C CA . LYS A 1 43 ? 5.085 -3.121 -2.484 1.00 0.00 43 LYS A CA 6
ATOM 4370 C C . LYS A 1 43 ? 4.537 -2.141 -1.462 1.00 0.00 43 LYS A C 6
ATOM 4371 O O . LYS A 1 43 ? 4.595 -2.401 -0.260 1.00 0.00 43 LYS A O 6
ATOM 4389 N N . CYS A 1 44 ? 3.954 -1.049 -1.947 1.00 0.00 44 CYS A N 6
ATOM 4390 C CA . CYS A 1 44 ? 3.021 -0.265 -1.160 1.00 0.00 44 CYS A CA 6
ATOM 4391 C C . CYS A 1 44 ? 1.755 -1.087 -0.956 1.00 0.00 44 CYS A C 6
ATOM 4392 O O . CYS A 1 44 ? 1.119 -1.461 -1.938 1.00 0.00 44 CYS A O 6
ATOM 4399 N N . PHE A 1 45 ? 1.419 -1.402 0.298 1.00 0.00 45 PHE A N 6
ATOM 4400 C CA . PHE A 1 45 ? 0.170 -2.061 0.653 1.00 0.00 45 PHE A CA 6
ATOM 4401 C C . PHE A 1 45 ? -0.772 -1.018 1.244 1.00 0.00 45 PHE A C 6
ATOM 4402 O O . PHE A 1 45 ? -0.327 -0.067 1.886 1.00 0.00 45 PHE A O 6
ATOM 4419 N N . CYS A 1 46 ? -2.067 -1.237 1.053 1.00 0.00 46 CYS A N 6
ATOM 4420 C CA . CYS A 1 46 ? -3.164 -0.458 1.594 1.00 0.00 46 CYS A CA 6
ATOM 4421 C C . CYS A 1 46 ? -3.911 -1.332 2.583 1.00 0.00 46 CYS A C 6
ATOM 4422 O O . CYS A 1 46 ? -3.733 -2.546 2.616 1.00 0.00 46 CYS A O 6
ATOM 4429 N N . TYR A 1 47 ? -4.709 -0.706 3.437 1.00 0.00 47 TYR A N 6
ATOM 44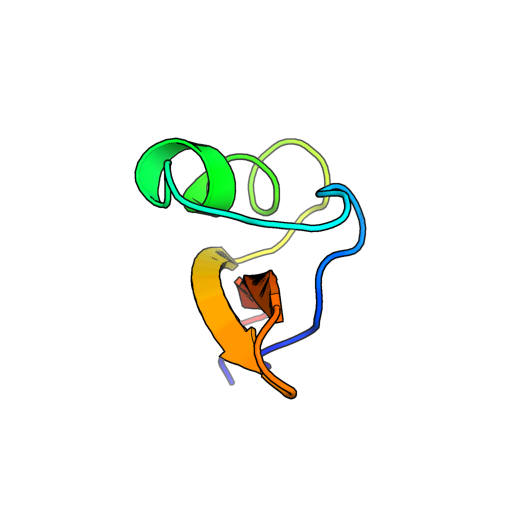30 C CA . TYR A 1 47 ? -5.406 -1.381 4.510 1.00 0.00 47 TYR A CA 6
ATOM 4431 C C . TYR A 1 47 ? -6.777 -0.737 4.603 1.00 0.00 47 TYR A C 6
ATOM 4432 O O . TYR A 1 47 ? -6.879 0.368 5.134 1.00 0.00 47 TYR A O 6
ATOM 4450 N N . PHE A 1 48 ? -7.828 -1.391 4.112 1.00 0.00 48 PHE A N 6
ATOM 4451 C CA . PHE A 1 48 ? -9.166 -0.871 4.218 1.00 0.00 48 PHE A CA 6
ATOM 4452 C C . PHE A 1 48 ? -9.840 -1.544 5.413 1.00 0.00 48 PHE A C 6
ATOM 4453 O O . PHE A 1 48 ? -9.278 -2.463 6.012 1.00 0.00 48 PHE A O 6
ATOM 4470 N N . ASN A 1 49 ? -11.107 -1.194 5.652 1.00 0.00 49 ASN A N 6
ATOM 4471 C CA . ASN A 1 49 ? -11.984 -1.809 6.648 1.00 0.00 49 ASN A CA 6
ATOM 4472 C C . ASN A 1 49 ? -11.324 -1.953 8.027 1.00 0.00 49 ASN A C 6
ATOM 4473 O O . ASN A 1 49 ? -11.621 -2.908 8.748 1.00 0.00 49 ASN A O 6
ATOM 4484 N N . CYS A 1 50 ? -10.418 -1.043 8.409 1.00 0.00 50 CYS A N 6
ATOM 4485 C CA . CYS A 1 50 ? -9.587 -1.248 9.590 1.00 0.00 50 CYS A CA 6
ATOM 4486 C C . CYS A 1 50 ? -10.333 -0.939 10.883 1.00 0.00 50 CYS A C 6
ATOM 4487 O O . CYS A 1 50 ? -10.541 -1.868 11.721 1.00 0.00 50 CYS A O 6
ATOM 4495 N N . LEU A 1 1 ? -12.010 -5.194 10.311 1.00 0.00 1 LEU A N 7
ATOM 4496 C CA . LEU A 1 1 ? -10.722 -5.899 10.420 1.00 0.00 1 LEU A CA 7
ATOM 4497 C C . LEU A 1 1 ? -9.853 -5.487 9.234 1.00 0.00 1 LEU A C 7
ATOM 4498 O O . LEU A 1 1 ? -10.352 -5.480 8.112 1.00 0.00 1 LEU A O 7
ATOM 4516 N N . CYS A 1 2 ? -8.609 -5.077 9.496 1.00 0.00 2 CYS A N 7
ATOM 4517 C CA . CYS A 1 2 ? -7.702 -4.456 8.538 1.00 0.00 2 CYS A CA 7
ATOM 4518 C C . CYS A 1 2 ? -7.461 -5.329 7.306 1.00 0.00 2 CYS A C 7
ATOM 4519 O O . CYS A 1 2 ? -6.603 -6.208 7.299 1.00 0.00 2 CYS A O 7
ATOM 4526 N N . ASN A 1 3 ? -8.224 -5.057 6.247 1.00 0.00 3 ASN A N 7
ATOM 4527 C CA . ASN A 1 3 ? -8.122 -5.729 4.967 1.00 0.00 3 ASN A CA 7
ATOM 4528 C C . ASN A 1 3 ? -6.882 -5.174 4.276 1.00 0.00 3 ASN A C 7
ATOM 4529 O O . ASN A 1 3 ? -6.965 -4.204 3.520 1.00 0.00 3 ASN A O 7
ATOM 4540 N N . GLU A 1 4 ? -5.733 -5.787 4.565 1.00 0.00 4 GLU A N 7
ATOM 4541 C CA . GLU A 1 4 ? -4.473 -5.459 3.945 1.00 0.00 4 GLU A CA 7
ATOM 4542 C C . GLU A 1 4 ? -4.533 -6.017 2.523 1.00 0.00 4 GLU A C 7
ATOM 4543 O O . GLU A 1 4 ? -4.788 -7.204 2.334 1.00 0.00 4 GLU A O 7
ATOM 4555 N N . ARG A 1 5 ? -4.327 -5.151 1.531 1.00 0.00 5 ARG A N 7
ATOM 4556 C CA . ARG A 1 5 ? -4.370 -5.469 0.115 1.00 0.00 5 ARG A CA 7
ATOM 4557 C C . ARG A 1 5 ? -3.158 -4.869 -0.576 1.00 0.00 5 ARG A C 7
ATOM 4558 O O . ARG A 1 5 ? -2.612 -3.878 -0.086 1.00 0.00 5 ARG A O 7
ATOM 4578 N N . PRO A 1 6 ? -2.717 -5.477 -1.689 1.00 0.00 6 PRO A N 7
ATOM 4579 C CA . PRO A 1 6 ? -1.456 -5.121 -2.279 1.00 0.00 6 PRO A CA 7
ATOM 4580 C C . PRO A 1 6 ? -1.550 -3.759 -2.963 1.00 0.00 6 PRO A C 7
ATOM 4581 O O . PRO A 1 6 ? -2.591 -3.108 -2.915 1.00 0.00 6 PRO A O 7
ATOM 4592 N N . SER A 1 7 ? -0.483 -3.330 -3.634 1.00 0.00 7 SER A N 7
ATOM 4593 C CA . SER A 1 7 ? -0.484 -2.096 -4.401 1.00 0.00 7 SER A CA 7
ATOM 4594 C C . SER A 1 7 ? -1.646 -2.097 -5.399 1.00 0.00 7 SER A C 7
ATOM 4595 O O . SER A 1 7 ? -1.550 -2.761 -6.428 1.00 0.00 7 SER A O 7
ATOM 4603 N N . GLN A 1 8 ? -2.703 -1.340 -5.095 1.00 0.00 8 GLN A N 7
ATOM 4604 C CA . GLN A 1 8 ? -3.907 -1.240 -5.904 1.00 0.00 8 GLN A CA 7
ATOM 4605 C C . GLN A 1 8 ? -3.643 -0.253 -7.041 1.00 0.00 8 GLN A C 7
ATOM 4606 O O . GLN A 1 8 ? -3.721 -0.583 -8.219 1.00 0.00 8 GLN A O 7
ATOM 4620 N N . THR A 1 9 ? -3.320 0.978 -6.651 1.00 0.00 9 THR A N 7
ATOM 4621 C CA . THR A 1 9 ? -2.954 2.101 -7.491 1.00 0.00 9 THR A CA 7
ATOM 4622 C C . THR A 1 9 ? -1.510 1.937 -7.937 1.00 0.00 9 THR A C 7
ATOM 4623 O O . THR A 1 9 ? -1.180 1.984 -9.119 1.00 0.00 9 THR A O 7
ATOM 4634 N N . TRP A 1 10 ? -0.650 1.756 -6.936 1.00 0.00 10 TRP A N 7
ATOM 4635 C CA . TRP A 1 10 ? 0.767 2.049 -7.026 1.00 0.00 10 TRP A CA 7
ATOM 4636 C C . TRP A 1 10 ? 1.467 1.171 -8.069 1.00 0.00 10 TRP A C 7
ATOM 4637 O O . TRP A 1 10 ? 2.424 1.609 -8.698 1.00 0.00 10 TRP A O 7
ATOM 4658 N N . SER A 1 11 ? 0.975 -0.060 -8.246 1.00 0.00 11 SER A N 7
ATOM 4659 C CA . SER A 1 11 ? 1.350 -0.985 -9.304 1.00 0.00 11 SER A CA 7
ATOM 4660 C C . SER A 1 11 ? 2.839 -0.992 -9.659 1.00 0.00 11 SER A C 7
ATOM 4661 O O . SER A 1 11 ? 3.208 -0.825 -10.817 1.00 0.00 11 SER A O 7
ATOM 4669 N N . GLY A 1 12 ? 3.695 -1.231 -8.665 1.00 0.00 12 GLY A N 7
ATOM 4670 C CA . GLY A 1 12 ? 5.129 -1.271 -8.879 1.00 0.00 12 GLY A CA 7
ATOM 4671 C C . GLY A 1 12 ? 5.837 -1.504 -7.553 1.00 0.00 12 GLY A C 7
ATOM 4672 O O . GLY A 1 12 ? 5.217 -1.977 -6.590 1.00 0.00 12 GLY A O 7
ATOM 4676 N N . ASN A 1 13 ? 7.126 -1.160 -7.511 1.00 0.00 13 ASN A N 7
ATOM 4677 C CA . ASN A 1 13 ? 7.913 -1.134 -6.289 1.00 0.00 13 ASN A CA 7
ATOM 4678 C C . ASN A 1 13 ? 7.711 0.219 -5.606 1.00 0.00 13 ASN A C 7
ATOM 4679 O O . ASN A 1 13 ? 7.463 1.225 -6.268 1.00 0.00 13 ASN A O 7
ATOM 4690 N N . CYS A 1 14 ? 7.799 0.234 -4.283 1.00 0.00 14 CYS A N 7
ATOM 4691 C CA . CYS A 1 14 ? 7.697 1.399 -3.424 1.00 0.00 14 CYS A CA 7
ATOM 4692 C C . CYS A 1 14 ? 8.751 2.439 -3.790 1.00 0.00 14 CYS A C 7
ATOM 4693 O O . CYS A 1 14 ? 9.807 2.095 -4.324 1.00 0.00 14 CYS A O 7
ATOM 4700 N N . GLY A 1 15 ? 8.451 3.695 -3.462 1.00 0.00 15 GLY A N 7
ATOM 4701 C CA . GLY A 1 15 ? 9.362 4.828 -3.527 1.00 0.00 15 GLY A CA 7
ATOM 4702 C C . GLY A 1 15 ? 9.514 5.422 -2.130 1.00 0.00 15 GLY A C 7
ATOM 4703 O O . GLY A 1 15 ? 10.620 5.595 -1.630 1.00 0.00 15 GLY A O 7
ATOM 4707 N N . ASN A 1 16 ? 8.376 5.709 -1.492 1.00 0.00 16 ASN A N 7
ATOM 4708 C CA . ASN A 1 16 ? 8.306 6.141 -0.103 1.00 0.00 16 ASN A CA 7
ATOM 4709 C C . ASN A 1 16 ? 6.980 5.691 0.503 1.00 0.00 16 ASN A C 7
ATOM 4710 O O . ASN A 1 16 ? 5.921 5.935 -0.074 1.00 0.00 16 ASN A O 7
ATOM 4721 N N . THR A 1 17 ? 7.028 5.060 1.677 1.00 0.00 17 THR A N 7
ATOM 4722 C CA . THR A 1 17 ? 5.848 4.637 2.418 1.00 0.00 17 THR A CA 7
ATOM 4723 C C . THR A 1 17 ? 4.931 5.835 2.715 1.00 0.00 17 THR A C 7
ATOM 4724 O O . THR A 1 17 ? 3.704 5.747 2.623 1.00 0.00 17 THR A O 7
ATOM 4735 N N . ALA A 1 18 ? 5.532 7.000 2.979 1.00 0.00 18 ALA A N 7
ATOM 4736 C CA . ALA A 1 18 ? 4.806 8.244 3.185 1.00 0.00 18 ALA A CA 7
ATOM 4737 C C . ALA A 1 18 ? 4.063 8.701 1.926 1.00 0.00 18 ALA A C 7
ATOM 4738 O O . ALA A 1 18 ? 3.181 9.555 2.027 1.00 0.00 18 ALA A O 7
ATOM 4745 N N . HIS A 1 19 ? 4.420 8.183 0.745 1.00 0.00 19 HIS A N 7
ATOM 4746 C CA . HIS A 1 19 ? 3.648 8.351 -0.480 1.00 0.00 19 HIS A CA 7
ATOM 4747 C C . HIS A 1 19 ? 2.646 7.199 -0.612 1.00 0.00 19 HIS A C 7
ATOM 4748 O O . HIS A 1 19 ? 1.480 7.440 -0.914 1.00 0.00 19 HIS A O 7
ATOM 4762 N N . CYS A 1 20 ? 3.090 5.954 -0.385 1.00 0.00 20 CYS A N 7
ATOM 4763 C CA . CYS A 1 20 ? 2.233 4.767 -0.425 1.00 0.00 20 CYS A CA 7
ATOM 4764 C C . CYS A 1 20 ? 0.921 5.004 0.307 1.00 0.00 20 CYS A C 7
ATOM 4765 O O . CYS A 1 20 ? -0.158 4.774 -0.233 1.00 0.00 20 CYS A O 7
ATOM 4772 N N . ASP A 1 21 ? 1.024 5.534 1.526 1.00 0.00 21 ASP A N 7
ATOM 4773 C CA . ASP A 1 21 ? -0.136 5.778 2.365 1.00 0.00 21 ASP A CA 7
ATOM 4774 C C . ASP A 1 21 ? -1.065 6.802 1.698 1.00 0.00 21 ASP A C 7
ATOM 4775 O O . ASP A 1 21 ? -2.286 6.673 1.777 1.00 0.00 21 ASP A O 7
ATOM 4784 N N . LYS A 1 22 ? -0.505 7.810 1.017 1.00 0.00 22 LYS A N 7
ATOM 4785 C CA . LYS A 1 22 ? -1.322 8.756 0.263 1.00 0.00 22 LYS A CA 7
ATOM 4786 C C . LYS A 1 22 ? -2.067 8.006 -0.823 1.00 0.00 22 LYS A C 7
ATOM 4787 O O . LYS A 1 22 ? -3.289 8.118 -0.931 1.00 0.00 22 LYS A O 7
ATOM 4805 N N . GLN A 1 23 ? -1.364 7.178 -1.599 1.00 0.00 23 GLN A N 7
ATOM 4806 C CA . GLN A 1 23 ? -2.020 6.443 -2.678 1.00 0.00 23 GLN A CA 7
ATOM 4807 C C . GLN A 1 23 ? -2.867 5.248 -2.196 1.00 0.00 23 GLN A C 7
ATOM 4808 O O . GLN A 1 23 ? -3.008 4.261 -2.917 1.00 0.00 23 GLN A O 7
ATOM 4822 N N . CYS A 1 24 ? -3.491 5.382 -1.023 1.00 0.00 24 CYS A N 7
ATOM 4823 C CA . CYS A 1 24 ? -4.317 4.397 -0.347 1.00 0.00 24 CYS A CA 7
ATOM 4824 C C . CYS A 1 24 ? -5.414 5.161 0.401 1.00 0.00 24 CYS A C 7
ATOM 4825 O O . CYS A 1 24 ? -6.593 4.853 0.264 1.00 0.00 24 CYS A O 7
ATOM 4832 N N . GLN A 1 25 ? -5.056 6.198 1.165 1.00 0.00 25 GLN A N 7
ATOM 4833 C CA . GLN A 1 25 ? -6.060 7.053 1.795 1.00 0.00 25 GLN A CA 7
ATOM 4834 C C . GLN A 1 25 ? -6.672 8.029 0.786 1.00 0.00 25 GLN A C 7
ATOM 4835 O O . GLN A 1 25 ? -7.887 8.232 0.767 1.00 0.00 25 GLN A O 7
ATOM 4849 N N . ASP A 1 26 ? -5.838 8.671 -0.042 1.00 0.00 26 ASP A N 7
ATOM 4850 C CA . ASP A 1 26 ? -6.289 9.753 -0.909 1.00 0.00 26 ASP A CA 7
ATOM 4851 C C . ASP A 1 26 ? -6.903 9.177 -2.177 1.00 0.00 26 ASP A C 7
ATOM 4852 O O . ASP A 1 26 ? -8.048 9.487 -2.503 1.00 0.00 26 ASP A O 7
ATOM 4861 N N . TRP A 1 27 ? -6.126 8.346 -2.872 1.00 0.00 27 TRP A N 7
ATOM 4862 C CA . TRP A 1 27 ? -6.471 7.832 -4.193 1.00 0.00 27 TRP A CA 7
ATOM 4863 C C . TRP A 1 27 ? -7.560 6.764 -4.075 1.00 0.00 27 TRP A C 7
ATOM 4864 O O . TRP A 1 27 ? -8.647 6.908 -4.629 1.00 0.00 27 TRP A O 7
ATOM 4885 N N . GLU A 1 28 ? -7.251 5.689 -3.343 1.00 0.00 28 GLU A N 7
ATOM 4886 C CA . GLU A 1 28 ? -8.220 4.682 -2.932 1.00 0.00 28 GLU A CA 7
ATOM 4887 C C . GLU A 1 28 ? -9.052 5.299 -1.797 1.00 0.00 28 GLU A C 7
ATOM 4888 O O . GLU A 1 28 ? -9.265 6.507 -1.783 1.00 0.00 28 GLU A O 7
ATOM 4900 N N . LYS A 1 29 ? -9.444 4.524 -0.790 1.00 0.00 29 LYS A N 7
ATOM 4901 C CA . LYS A 1 29 ? -10.177 4.939 0.389 1.00 0.00 29 LYS A CA 7
ATOM 4902 C C . LYS A 1 29 ? -9.967 3.815 1.402 1.00 0.00 29 LYS A C 7
ATOM 4903 O O . LYS A 1 29 ? -10.895 3.177 1.893 1.00 0.00 29 LYS A O 7
ATOM 4921 N N . ALA A 1 30 ? -8.685 3.570 1.665 1.00 0.00 30 ALA A N 7
ATOM 4922 C CA . ALA A 1 30 ? -8.201 2.640 2.659 1.00 0.00 30 ALA A CA 7
ATOM 4923 C C . ALA A 1 30 ? -7.985 3.402 3.967 1.00 0.00 30 ALA A C 7
ATOM 4924 O O . ALA A 1 30 ? -7.801 4.616 3.959 1.00 0.00 30 ALA A O 7
ATOM 4931 N N . SER A 1 31 ? -7.979 2.689 5.092 1.00 0.00 31 SER A N 7
ATOM 4932 C CA . SER A 1 31 ? -7.653 3.217 6.391 1.00 0.00 31 SER A CA 7
ATOM 4933 C C . SER A 1 31 ? -6.255 3.846 6.372 1.00 0.00 31 SER A C 7
ATOM 4934 O O . SER A 1 31 ? -6.077 4.965 6.845 1.00 0.00 31 SER A O 7
ATOM 4942 N N . HIS A 1 32 ? -5.269 3.137 5.807 1.00 0.00 32 HIS A N 7
ATOM 4943 C CA . HIS A 1 32 ? -3.940 3.683 5.551 1.00 0.00 32 HIS A CA 7
ATOM 4944 C C . HIS A 1 32 ? -3.265 2.885 4.438 1.00 0.00 32 HIS A C 7
ATOM 4945 O O . HIS A 1 32 ? -3.838 1.914 3.940 1.00 0.00 32 HIS A O 7
ATOM 4959 N N . GLY A 1 33 ? -2.025 3.257 4.113 1.00 0.00 33 GLY A N 7
ATOM 4960 C CA . GLY A 1 33 ? -1.093 2.425 3.369 1.00 0.00 33 GLY A CA 7
ATOM 4961 C C . GLY A 1 33 ? 0.250 2.333 4.082 1.00 0.00 33 GLY A C 7
ATOM 4962 O O . GLY A 1 33 ? 0.477 3.047 5.062 1.00 0.00 33 GLY A O 7
ATOM 4966 N N . ALA A 1 34 ? 1.109 1.423 3.619 1.00 0.00 34 ALA A N 7
ATOM 4967 C CA . ALA A 1 34 ? 2.461 1.221 4.118 1.00 0.00 34 ALA A CA 7
ATOM 4968 C C . ALA A 1 34 ? 3.224 0.292 3.167 1.00 0.00 34 ALA A C 7
ATOM 4969 O O . ALA A 1 34 ? 2.636 -0.652 2.638 1.00 0.00 34 ALA A O 7
ATOM 4976 N N . CYS A 1 35 ? 4.517 0.546 2.938 1.00 0.00 35 CYS A N 7
ATOM 4977 C CA . CYS A 1 35 ? 5.362 -0.283 2.095 1.00 0.00 35 CYS A CA 7
ATOM 4978 C C . CYS A 1 35 ? 5.894 -1.499 2.865 1.00 0.00 35 CYS A C 7
ATOM 4979 O O . CYS A 1 35 ? 6.085 -1.427 4.081 1.00 0.00 35 CYS A O 7
ATOM 4986 N N . HIS A 1 36 ? 6.109 -2.633 2.185 1.00 0.00 36 HIS A N 7
ATOM 4987 C CA . HIS A 1 36 ? 6.676 -3.858 2.756 1.00 0.00 36 HIS A CA 7
ATOM 4988 C C . HIS A 1 36 ? 7.539 -4.565 1.726 1.00 0.00 36 HIS A C 7
ATOM 4989 O O . HIS A 1 36 ? 7.144 -4.618 0.567 1.00 0.00 36 HIS A O 7
ATOM 5003 N N . LYS A 1 37 ? 8.613 -5.228 2.153 1.00 0.00 37 LYS A N 7
ATOM 5004 C CA . LYS A 1 37 ? 9.340 -6.134 1.278 1.00 0.00 37 LYS A CA 7
ATOM 5005 C C . LYS A 1 37 ? 8.644 -7.492 1.309 1.00 0.00 37 LYS A C 7
ATOM 5006 O O . LYS A 1 37 ? 8.468 -8.090 2.366 1.00 0.00 37 LYS A O 7
ATOM 5024 N N . ARG A 1 38 ? 8.238 -7.956 0.128 1.00 0.00 38 ARG A N 7
ATOM 5025 C CA . ARG A 1 38 ? 7.532 -9.207 -0.099 1.00 0.00 38 ARG A CA 7
ATOM 5026 C C . ARG A 1 38 ? 8.136 -9.812 -1.360 1.00 0.00 38 ARG A C 7
ATOM 5027 O O . ARG A 1 38 ? 8.191 -9.138 -2.385 1.00 0.00 38 ARG A O 7
ATOM 5047 N N . GLU A 1 39 ? 8.639 -11.051 -1.288 1.00 0.00 39 GLU A N 7
ATOM 5048 C CA . GLU A 1 39 ? 9.274 -11.728 -2.419 1.00 0.00 39 GLU A CA 7
ATOM 5049 C C . GLU A 1 39 ? 10.404 -10.861 -3.001 1.00 0.00 39 GLU A C 7
ATOM 5050 O O . GLU A 1 39 ? 10.616 -10.810 -4.208 1.00 0.00 39 GLU A O 7
ATOM 5062 N N . ASN A 1 40 ? 11.117 -10.166 -2.112 1.00 0.00 40 ASN A N 7
ATOM 5063 C CA . ASN A 1 40 ? 12.187 -9.222 -2.392 1.00 0.00 40 ASN A CA 7
ATOM 5064 C C . ASN A 1 40 ? 11.756 -8.017 -3.228 1.00 0.00 40 ASN A C 7
ATOM 5065 O O . ASN A 1 40 ? 12.597 -7.353 -3.827 1.00 0.00 40 ASN A O 7
ATOM 5076 N N . HIS A 1 41 ? 10.458 -7.712 -3.263 1.00 0.00 41 HIS A N 7
ATOM 5077 C CA . HIS A 1 41 ? 9.913 -6.543 -3.919 1.00 0.00 41 HIS A CA 7
ATOM 5078 C C . HIS A 1 41 ? 9.274 -5.682 -2.845 1.00 0.00 41 HIS A C 7
ATOM 5079 O O . HIS A 1 41 ? 8.437 -6.176 -2.089 1.00 0.00 41 HIS A O 7
ATOM 5093 N N . TRP A 1 42 ? 9.679 -4.417 -2.744 1.00 0.00 42 TRP A N 7
ATOM 5094 C CA . TRP A 1 42 ? 9.053 -3.508 -1.805 1.00 0.00 42 TRP A CA 7
ATOM 5095 C C . TRP A 1 42 ? 7.700 -3.092 -2.363 1.00 0.00 42 TRP A C 7
ATOM 5096 O O . TRP A 1 42 ? 7.634 -2.235 -3.230 1.00 0.00 42 TRP A O 7
ATOM 5117 N N . LYS A 1 43 ? 6.614 -3.708 -1.909 1.00 0.00 43 LYS A N 7
ATOM 5118 C CA . LYS A 1 43 ? 5.275 -3.357 -2.316 1.00 0.00 43 LYS A CA 7
ATOM 5119 C C . LYS A 1 43 ? 4.727 -2.295 -1.386 1.00 0.00 43 LYS A C 7
ATOM 5120 O O . LYS A 1 43 ? 4.663 -2.511 -0.178 1.00 0.00 43 LYS A O 7
ATOM 5138 N N . CYS A 1 44 ? 4.242 -1.200 -1.959 1.00 0.00 44 CYS A N 7
ATOM 5139 C CA . CYS A 1 44 ? 3.209 -0.422 -1.301 1.00 0.00 44 CYS A CA 7
ATOM 5140 C C . CYS A 1 44 ? 1.990 -1.319 -1.096 1.00 0.00 44 CYS A C 7
ATOM 5141 O O . CYS A 1 44 ? 1.582 -1.996 -2.036 1.00 0.00 44 CYS A O 7
ATOM 5148 N N . PHE A 1 45 ? 1.461 -1.374 0.128 1.00 0.00 45 PHE A N 7
ATOM 5149 C CA . PHE A 1 45 ? 0.218 -2.052 0.461 1.00 0.00 45 PHE A CA 7
ATOM 5150 C C . PHE A 1 45 ? -0.740 -1.015 1.037 1.00 0.00 45 PHE A C 7
ATOM 5151 O O . PHE A 1 45 ? -0.303 -0.058 1.677 1.00 0.00 45 PHE A O 7
ATOM 5168 N N . CYS A 1 46 ? -2.036 -1.242 0.837 1.00 0.00 46 CYS A N 7
ATOM 5169 C CA . CYS A 1 46 ? -3.134 -0.468 1.389 1.00 0.00 46 CYS A CA 7
ATOM 5170 C C . CYS A 1 46 ? -3.849 -1.345 2.399 1.00 0.00 46 CYS A C 7
ATOM 5171 O O . CYS A 1 46 ? -3.705 -2.564 2.382 1.00 0.00 46 CYS A O 7
ATOM 5178 N N . TYR A 1 47 ? -4.585 -0.718 3.308 1.00 0.00 47 TYR A N 7
ATOM 5179 C CA . TYR A 1 47 ? -5.228 -1.380 4.422 1.00 0.00 47 TYR A CA 7
ATOM 5180 C C . TYR A 1 47 ? -6.611 -0.782 4.564 1.00 0.00 47 TYR A C 7
ATOM 5181 O O . TYR A 1 47 ? -6.728 0.332 5.065 1.00 0.00 47 TYR A O 7
ATOM 5199 N N . PHE A 1 48 ? -7.647 -1.495 4.137 1.00 0.00 48 PHE A N 7
ATOM 5200 C CA . PHE A 1 48 ? -9.004 -1.023 4.228 1.00 0.00 48 PHE A CA 7
ATOM 5201 C C . PHE A 1 48 ? -9.624 -1.610 5.498 1.00 0.00 48 PHE A C 7
ATOM 5202 O O . PHE A 1 48 ? -8.991 -2.411 6.182 1.00 0.00 48 PHE A O 7
ATOM 5219 N N . ASN A 1 49 ? -10.904 -1.320 5.748 1.00 0.00 49 ASN A N 7
ATOM 5220 C CA . ASN A 1 49 ? -11.735 -2.022 6.728 1.00 0.00 49 ASN A CA 7
ATOM 5221 C C . ASN A 1 49 ? -11.131 -2.082 8.145 1.00 0.00 49 ASN A C 7
ATOM 5222 O O . ASN A 1 49 ? -11.530 -2.933 8.943 1.00 0.00 49 ASN A O 7
ATOM 5233 N N . CYS A 1 50 ? -10.175 -1.210 8.481 1.00 0.00 50 CYS A N 7
ATOM 5234 C CA . CYS A 1 50 ? -9.325 -1.405 9.654 1.00 0.00 50 CYS A CA 7
ATOM 5235 C C . CYS A 1 50 ? -9.940 -0.803 10.911 1.00 0.00 50 CYS A C 7
ATOM 5236 O O . CYS A 1 50 ? -10.393 -1.577 11.811 1.00 0.00 50 CYS A O 7
ATOM 5244 N N . LEU A 1 1 ? -11.867 -5.067 10.214 1.00 0.00 1 LEU A N 8
ATOM 5245 C CA . LEU A 1 1 ? -10.505 -5.464 10.607 1.00 0.00 1 LEU A CA 8
ATOM 5246 C C . LEU A 1 1 ? -9.546 -4.992 9.518 1.00 0.00 1 LEU A C 8
ATOM 5247 O O . LEU A 1 1 ? -9.971 -4.915 8.369 1.00 0.00 1 LEU A O 8
ATOM 5265 N N . CYS A 1 2 ? -8.304 -4.649 9.869 1.00 0.00 2 CYS A N 8
ATOM 5266 C CA . CYS A 1 2 ? -7.316 -4.087 8.960 1.00 0.00 2 CYS A CA 8
ATOM 5267 C C . CYS A 1 2 ? -6.923 -5.063 7.849 1.00 0.00 2 CYS A C 8
ATOM 5268 O O . CYS A 1 2 ? -5.889 -5.723 7.921 1.00 0.00 2 CYS A O 8
ATOM 5275 N N . ASN A 1 3 ? -7.753 -5.143 6.807 1.00 0.00 3 ASN A N 8
ATOM 5276 C CA . ASN A 1 3 ? -7.524 -6.030 5.675 1.00 0.00 3 ASN A CA 8
ATOM 5277 C C . ASN A 1 3 ? -6.414 -5.467 4.798 1.00 0.00 3 ASN A C 8
ATOM 5278 O O . ASN A 1 3 ? -6.635 -4.539 4.018 1.00 0.00 3 ASN A O 8
ATOM 5289 N N . GLU A 1 4 ? -5.222 -6.052 4.940 1.00 0.00 4 GLU A N 8
ATOM 5290 C CA . GLU A 1 4 ? -4.033 -5.730 4.183 1.00 0.00 4 GLU A CA 8
ATOM 5291 C C . GLU A 1 4 ? -4.213 -6.307 2.776 1.00 0.00 4 GLU A C 8
ATOM 5292 O O . GLU A 1 4 ? -4.519 -7.487 2.633 1.00 0.00 4 GLU A O 8
ATOM 5304 N N . ARG A 1 5 ? -4.034 -5.474 1.746 1.00 0.00 5 ARG A N 8
ATOM 5305 C CA . ARG A 1 5 ? -4.275 -5.813 0.348 1.00 0.00 5 ARG A CA 8
ATOM 5306 C C . ARG A 1 5 ? -3.198 -5.096 -0.487 1.00 0.00 5 ARG A C 8
ATOM 5307 O O . ARG A 1 5 ? -2.784 -4.000 -0.106 1.00 0.00 5 ARG A O 8
ATOM 5327 N N . PRO A 1 6 ? -2.664 -5.716 -1.554 1.00 0.00 6 PRO A N 8
ATOM 5328 C CA . PRO A 1 6 ? -1.417 -5.292 -2.182 1.00 0.00 6 PRO A CA 8
ATOM 5329 C C . PRO A 1 6 ? -1.522 -3.982 -2.970 1.00 0.00 6 PRO A C 8
ATOM 5330 O O . PRO A 1 6 ? -2.579 -3.356 -3.066 1.00 0.00 6 PRO A O 8
ATOM 5341 N N . SER A 1 7 ? -0.379 -3.581 -3.538 1.00 0.00 7 SER A N 8
ATOM 5342 C CA . SER A 1 7 ? -0.211 -2.356 -4.297 1.00 0.00 7 SER A CA 8
ATOM 5343 C C . SER A 1 7 ? -1.061 -2.355 -5.559 1.00 0.00 7 SER A C 8
ATOM 5344 O O . SER A 1 7 ? -0.684 -2.966 -6.558 1.00 0.00 7 SER A O 8
ATOM 5352 N N . GLN A 1 8 ? -2.149 -1.598 -5.503 1.00 0.00 8 GLN A N 8
ATOM 5353 C CA . GLN A 1 8 ? -3.044 -1.308 -6.598 1.00 0.00 8 GLN A CA 8
ATOM 5354 C C . GLN A 1 8 ? -2.587 -0.005 -7.252 1.00 0.00 8 GLN A C 8
ATOM 5355 O O . GLN A 1 8 ? -1.736 -0.028 -8.137 1.00 0.00 8 GLN A O 8
ATOM 5369 N N . THR A 1 9 ? -3.077 1.141 -6.775 1.00 0.00 9 THR A N 8
ATOM 5370 C CA . THR A 1 9 ? -2.855 2.442 -7.390 1.00 0.00 9 THR A CA 8
ATOM 5371 C C . THR A 1 9 ? -1.441 2.971 -7.163 1.00 0.00 9 THR A C 8
ATOM 5372 O O . THR A 1 9 ? -1.065 3.984 -7.746 1.00 0.00 9 THR A O 8
ATOM 5383 N N . TRP A 1 10 ? -0.645 2.335 -6.302 1.00 0.00 10 TRP A N 8
ATOM 5384 C CA . TRP A 1 10 ? 0.780 2.614 -6.288 1.00 0.00 10 TRP A CA 8
ATOM 5385 C C . TRP A 1 10 ? 1.406 2.128 -7.603 1.00 0.00 10 TRP A C 8
ATOM 5386 O O . TRP A 1 10 ? 2.306 2.767 -8.136 1.00 0.00 10 TRP A O 8
ATOM 5407 N N . SER A 1 11 ? 0.932 0.985 -8.109 1.00 0.00 11 SER A N 8
ATOM 5408 C CA . SER A 1 11 ? 1.258 0.474 -9.431 1.00 0.00 11 SER A CA 8
ATOM 5409 C C . SER A 1 11 ? 2.762 0.365 -9.699 1.00 0.00 11 SER A C 8
ATOM 5410 O O . SER A 1 11 ? 3.248 0.864 -10.712 1.00 0.00 11 SER A O 8
ATOM 5418 N N . GLY A 1 12 ? 3.502 -0.329 -8.827 1.00 0.00 12 GLY A N 8
ATOM 5419 C CA . GLY A 1 12 ? 4.924 -0.541 -9.045 1.00 0.00 12 GLY A CA 8
ATOM 5420 C C . GLY A 1 12 ? 5.620 -1.091 -7.803 1.00 0.00 12 GLY A C 8
ATOM 5421 O O . GLY A 1 12 ? 4.999 -1.778 -6.982 1.00 0.00 12 GLY A O 8
ATOM 5425 N N . ASN A 1 13 ? 6.911 -0.779 -7.677 1.00 0.00 13 ASN A N 8
ATOM 5426 C CA . ASN A 1 13 ? 7.726 -1.054 -6.502 1.00 0.00 13 ASN A CA 8
ATOM 5427 C C . ASN A 1 13 ? 7.738 0.208 -5.645 1.00 0.00 13 ASN A C 8
ATOM 5428 O O . ASN A 1 13 ? 7.588 1.313 -6.167 1.00 0.00 13 ASN A O 8
ATOM 5439 N N . CYS A 1 14 ? 7.879 0.052 -4.334 1.00 0.00 14 CYS A N 8
ATOM 5440 C CA . CYS A 1 14 ? 7.854 1.129 -3.355 1.00 0.00 14 CYS A CA 8
ATOM 5441 C C . CYS A 1 14 ? 9.275 1.538 -2.985 1.00 0.00 14 CYS A C 8
ATOM 5442 O O . CYS A 1 14 ? 10.202 0.739 -3.108 1.00 0.00 14 CYS A O 8
ATOM 5449 N N . GLY A 1 15 ? 9.409 2.779 -2.511 1.00 0.00 15 GLY A N 8
ATOM 5450 C CA . GLY A 1 15 ? 10.475 3.216 -1.623 1.00 0.00 15 GLY A CA 8
ATOM 5451 C C . GLY A 1 15 ? 9.842 4.055 -0.512 1.00 0.00 15 GLY A C 8
ATOM 5452 O O . GLY A 1 15 ? 9.890 3.717 0.670 1.00 0.00 15 GLY A O 8
ATOM 5456 N N . ASN A 1 16 ? 9.180 5.137 -0.917 1.00 0.00 16 ASN A N 8
ATOM 5457 C CA . ASN A 1 16 ? 8.583 6.100 -0.003 1.00 0.00 16 ASN A CA 8
ATOM 5458 C C . ASN A 1 16 ? 7.299 5.587 0.662 1.00 0.00 16 ASN A C 8
ATOM 5459 O O . ASN A 1 16 ? 6.190 5.966 0.279 1.00 0.00 16 ASN A O 8
ATOM 5470 N N . THR A 1 17 ? 7.444 4.786 1.719 1.00 0.00 17 THR A N 8
ATOM 5471 C CA . THR A 1 17 ? 6.323 4.342 2.549 1.00 0.00 17 THR A CA 8
ATOM 5472 C C . THR A 1 17 ? 5.506 5.531 3.095 1.00 0.00 17 THR A C 8
ATOM 5473 O O . THR A 1 17 ? 4.276 5.473 3.199 1.00 0.00 17 THR A O 8
ATOM 5484 N N . ALA A 1 18 ? 6.173 6.652 3.397 1.00 0.00 18 ALA A N 8
ATOM 5485 C CA . ALA A 1 18 ? 5.495 7.857 3.852 1.00 0.00 18 ALA A CA 8
ATOM 5486 C C . ALA A 1 18 ? 4.635 8.479 2.749 1.00 0.00 18 ALA A C 8
ATOM 5487 O O . ALA A 1 18 ? 3.700 9.218 3.064 1.00 0.00 18 ALA A O 8
ATOM 5494 N N . HIS A 1 19 ? 4.905 8.182 1.472 1.00 0.00 19 HIS A N 8
ATOM 5495 C CA . HIS A 1 19 ? 3.938 8.420 0.410 1.00 0.00 19 HIS A CA 8
ATOM 5496 C C . HIS A 1 19 ? 2.894 7.307 0.441 1.00 0.00 19 HIS A C 8
ATOM 5497 O O . HIS A 1 19 ? 1.710 7.622 0.434 1.00 0.00 19 HIS A O 8
ATOM 5511 N N . CYS A 1 20 ? 3.305 6.033 0.456 1.00 0.00 20 CYS A N 8
ATOM 5512 C CA . CYS A 1 20 ? 2.396 4.881 0.381 1.00 0.00 20 CYS A CA 8
ATOM 5513 C C . CYS A 1 20 ? 1.164 5.041 1.258 1.00 0.00 20 CYS A C 8
ATOM 5514 O O . CYS A 1 20 ? 0.036 4.828 0.809 1.00 0.00 20 CYS A O 8
ATOM 5521 N N . ASP A 1 21 ? 1.388 5.481 2.496 1.00 0.00 21 ASP A N 8
ATOM 5522 C CA . ASP A 1 21 ? 0.292 5.607 3.436 1.00 0.00 21 ASP A CA 8
ATOM 5523 C C . ASP A 1 21 ? -0.714 6.625 2.910 1.00 0.00 21 ASP A C 8
ATOM 5524 O O . ASP A 1 21 ? -1.917 6.396 3.004 1.00 0.00 21 ASP A O 8
ATOM 5533 N N . LYS A 1 22 ? -0.224 7.730 2.341 1.00 0.00 22 LYS A N 8
ATOM 5534 C CA . LYS A 1 22 ? -1.084 8.739 1.744 1.00 0.00 22 LYS A CA 8
ATOM 5535 C C . LYS A 1 22 ? -1.741 8.174 0.492 1.00 0.00 22 LYS A C 8
ATOM 5536 O O . LYS A 1 22 ? -2.931 8.354 0.286 1.00 0.00 22 LYS A O 8
ATOM 5554 N N . GLN A 1 23 ? -0.957 7.508 -0.358 1.00 0.00 23 GLN A N 8
ATOM 5555 C CA . GLN A 1 23 ? -1.317 7.135 -1.720 1.00 0.00 23 GLN A CA 8
ATOM 5556 C C . GLN A 1 23 ? -2.616 6.314 -1.667 1.00 0.00 23 GLN A C 8
ATOM 5557 O O . GLN A 1 23 ? -3.563 6.584 -2.406 1.00 0.00 23 GLN A O 8
ATOM 5571 N N . CYS A 1 24 ? -2.663 5.347 -0.742 1.00 0.00 24 CYS A N 8
ATOM 5572 C CA . CYS A 1 24 ? -3.808 4.465 -0.506 1.00 0.00 24 CYS A CA 8
ATOM 5573 C C . CYS A 1 24 ? -5.064 5.200 -0.014 1.00 0.00 24 CYS A C 8
ATOM 5574 O O . CYS A 1 24 ? -6.153 4.627 -0.047 1.00 0.00 24 CYS A O 8
ATOM 5581 N N . GLN A 1 25 ? -4.915 6.439 0.469 1.00 0.00 25 GLN A N 8
ATOM 5582 C CA . GLN A 1 25 ? -6.001 7.314 0.904 1.00 0.00 25 GLN A CA 8
ATOM 5583 C C . GLN A 1 25 ? -6.337 8.328 -0.212 1.00 0.00 25 GLN A C 8
ATOM 5584 O O . GLN A 1 25 ? -7.491 8.714 -0.412 1.00 0.00 25 GLN A O 8
ATOM 5598 N N . ASP A 1 26 ? -5.306 8.779 -0.937 1.00 0.00 26 ASP A N 8
ATOM 5599 C CA . ASP A 1 26 ? -5.373 9.806 -1.969 1.00 0.00 26 ASP A CA 8
ATOM 5600 C C . ASP A 1 26 ? -6.081 9.248 -3.193 1.00 0.00 26 ASP A C 8
ATOM 5601 O O . ASP A 1 26 ? -7.103 9.785 -3.618 1.00 0.00 26 ASP A O 8
ATOM 5610 N N . TRP A 1 27 ? -5.531 8.172 -3.753 1.00 0.00 27 TRP A N 8
ATOM 5611 C CA . TRP A 1 27 ? -6.059 7.545 -4.952 1.00 0.00 27 TRP A CA 8
ATOM 5612 C C . TRP A 1 27 ? -7.202 6.642 -4.515 1.00 0.00 27 TRP A C 8
ATOM 5613 O O . TRP A 1 27 ? -8.377 6.960 -4.694 1.00 0.00 27 TRP A O 8
ATOM 5634 N N . GLU A 1 28 ? -6.832 5.552 -3.840 1.00 0.00 28 GLU A N 8
ATOM 5635 C CA . GLU A 1 28 ? -7.763 4.606 -3.251 1.00 0.00 28 GLU A CA 8
ATOM 5636 C C . GLU A 1 28 ? -8.364 5.270 -2.008 1.00 0.00 28 GLU A C 8
ATOM 5637 O O . GLU A 1 28 ? -8.205 6.471 -1.810 1.00 0.00 28 GLU A O 8
ATOM 5649 N N . LYS A 1 29 ? -8.988 4.495 -1.133 1.00 0.00 29 LYS A N 8
ATOM 5650 C CA . LYS A 1 29 ? -9.620 4.922 0.092 1.00 0.00 29 LYS A CA 8
ATOM 5651 C C . LYS A 1 29 ? -9.724 3.660 0.933 1.00 0.00 29 LYS A C 8
ATOM 5652 O O . LYS A 1 29 ? -10.785 3.222 1.371 1.00 0.00 29 LYS A O 8
ATOM 5670 N N . ALA A 1 30 ? -8.535 3.107 1.164 1.00 0.00 30 ALA A N 8
ATOM 5671 C CA . ALA A 1 30 ? -8.291 2.214 2.272 1.00 0.00 30 ALA A CA 8
ATOM 5672 C C . ALA A 1 30 ? -8.223 3.063 3.541 1.00 0.00 30 ALA A C 8
ATOM 5673 O O . ALA A 1 30 ? -8.138 4.290 3.462 1.00 0.00 30 ALA A O 8
ATOM 5680 N N . SER A 1 31 ? -8.219 2.436 4.714 1.00 0.00 31 SER A N 8
ATOM 5681 C CA . SER A 1 31 ? -7.997 3.123 5.959 1.00 0.00 31 SER A CA 8
ATOM 5682 C C . SER A 1 31 ? -6.642 3.836 5.920 1.00 0.00 31 SER A C 8
ATOM 5683 O O . SER A 1 31 ? -6.540 4.984 6.345 1.00 0.00 31 SER A O 8
ATOM 5691 N N . HIS A 1 32 ? -5.611 3.167 5.390 1.00 0.00 32 HIS A N 8
ATOM 5692 C CA . HIS A 1 32 ? -4.325 3.787 5.092 1.00 0.00 32 HIS A CA 8
ATOM 5693 C C . HIS A 1 32 ? -3.478 2.846 4.226 1.00 0.00 32 HIS A C 8
ATOM 5694 O O . HIS A 1 32 ? -3.988 1.834 3.745 1.00 0.00 32 HIS A O 8
ATOM 5708 N N . GLY A 1 33 ? -2.181 3.151 4.094 1.00 0.00 33 GLY A N 8
ATOM 5709 C CA . GLY A 1 33 ? -1.181 2.316 3.437 1.00 0.00 33 GLY A CA 8
ATOM 5710 C C . GLY A 1 33 ? 0.081 2.123 4.273 1.00 0.00 33 GLY A C 8
ATOM 5711 O O . GLY A 1 33 ? 0.289 2.845 5.249 1.00 0.00 33 GLY A O 8
ATOM 5715 N N . ALA A 1 34 ? 0.919 1.156 3.885 1.00 0.00 34 ALA A N 8
ATOM 5716 C CA . ALA A 1 34 ? 2.247 0.920 4.438 1.00 0.00 34 ALA A CA 8
ATOM 5717 C C . ALA A 1 34 ? 3.005 -0.062 3.529 1.00 0.00 34 ALA A C 8
ATOM 5718 O O . ALA A 1 34 ? 2.428 -1.059 3.088 1.00 0.00 34 ALA A O 8
ATOM 5725 N N . CYS A 1 35 ? 4.281 0.212 3.222 1.00 0.00 35 CYS A N 8
ATOM 5726 C CA . CYS A 1 35 ? 5.063 -0.637 2.341 1.00 0.00 35 CYS A CA 8
ATOM 5727 C C . CYS A 1 35 ? 5.624 -1.851 3.067 1.00 0.00 35 CYS A C 8
ATOM 5728 O O . CYS A 1 35 ? 5.885 -1.788 4.268 1.00 0.00 35 CYS A O 8
ATOM 5735 N N . HIS A 1 36 ? 5.852 -2.950 2.336 1.00 0.00 36 HIS A N 8
ATOM 5736 C CA . HIS A 1 36 ? 6.627 -4.090 2.825 1.00 0.00 36 HIS A CA 8
ATOM 5737 C C . HIS A 1 36 ? 7.286 -4.781 1.650 1.00 0.00 36 HIS A C 8
ATOM 5738 O O . HIS A 1 36 ? 6.751 -4.751 0.543 1.00 0.00 36 HIS A O 8
ATOM 5752 N N . LYS A 1 37 ? 8.374 -5.494 1.927 1.00 0.00 37 LYS A N 8
ATOM 5753 C CA . LYS A 1 37 ? 9.016 -6.337 0.944 1.00 0.00 37 LYS A CA 8
ATOM 5754 C C . LYS A 1 37 ? 8.292 -7.675 0.912 1.00 0.00 37 LYS A C 8
ATOM 5755 O O . LYS A 1 37 ? 8.136 -8.337 1.936 1.00 0.00 37 LYS A O 8
ATOM 5773 N N . ARG A 1 38 ? 7.862 -8.055 -0.285 1.00 0.00 38 ARG A N 8
ATOM 5774 C CA . ARG A 1 38 ? 7.352 -9.368 -0.621 1.00 0.00 38 ARG A CA 8
ATOM 5775 C C . ARG A 1 38 ? 8.212 -9.849 -1.787 1.00 0.00 38 ARG A C 8
ATOM 5776 O O . ARG A 1 38 ? 8.265 -9.162 -2.808 1.00 0.00 38 ARG A O 8
ATOM 5796 N N . GLU A 1 39 ? 8.920 -10.977 -1.634 1.00 0.00 39 GLU A N 8
ATOM 5797 C CA . GLU A 1 39 ? 9.670 -11.617 -2.710 1.00 0.00 39 GLU A CA 8
ATOM 5798 C C . GLU A 1 39 ? 10.545 -10.583 -3.424 1.00 0.00 39 GLU A C 8
ATOM 5799 O O . GLU A 1 39 ? 10.297 -10.227 -4.574 1.00 0.00 39 GLU A O 8
ATOM 5811 N N . ASN A 1 40 ? 11.519 -10.034 -2.687 1.00 0.00 40 ASN A N 8
ATOM 5812 C CA . ASN A 1 40 ? 12.453 -8.985 -3.105 1.00 0.00 40 ASN A CA 8
ATOM 5813 C C . ASN A 1 40 ? 11.790 -7.609 -3.244 1.00 0.00 40 ASN A C 8
ATOM 5814 O O . ASN A 1 40 ? 12.446 -6.592 -3.022 1.00 0.00 40 ASN A O 8
ATOM 5825 N N . HIS A 1 41 ? 10.505 -7.552 -3.583 1.00 0.00 41 HIS A N 8
ATOM 5826 C CA . HIS A 1 41 ? 9.861 -6.344 -4.058 1.00 0.00 41 HIS A CA 8
ATOM 5827 C C . HIS A 1 41 ? 9.106 -5.649 -2.943 1.00 0.00 41 HIS A C 8
ATOM 5828 O O . HIS A 1 41 ? 8.141 -6.182 -2.400 1.00 0.00 41 HIS A O 8
ATOM 5842 N N . TRP A 1 42 ? 9.534 -4.431 -2.634 1.00 0.00 42 TRP A N 8
ATOM 5843 C CA . TRP A 1 42 ? 8.799 -3.528 -1.778 1.00 0.00 42 TRP A CA 8
ATOM 5844 C C . TRP A 1 42 ? 7.515 -3.124 -2.483 1.00 0.00 42 TRP A C 8
ATOM 5845 O O . TRP A 1 42 ? 7.569 -2.523 -3.549 1.00 0.00 42 TRP A O 8
ATOM 5866 N N . LYS A 1 43 ? 6.360 -3.507 -1.939 1.00 0.00 43 LYS A N 8
ATOM 5867 C CA . LYS A 1 43 ? 5.054 -3.115 -2.429 1.00 0.00 43 LYS A CA 8
ATOM 5868 C C . LYS A 1 43 ? 4.423 -2.232 -1.366 1.00 0.00 43 LYS A C 8
ATOM 5869 O O . LYS A 1 43 ? 4.479 -2.561 -0.181 1.00 0.00 43 LYS A O 8
ATOM 5887 N N . CYS A 1 44 ? 3.793 -1.149 -1.806 1.00 0.00 44 CYS A N 8
ATOM 5888 C CA . CYS A 1 44 ? 2.891 -0.366 -0.983 1.00 0.00 44 CYS A CA 8
ATOM 5889 C C . CYS A 1 44 ? 1.602 -1.141 -0.779 1.00 0.00 44 CYS A C 8
ATOM 5890 O O . CYS A 1 44 ? 0.806 -1.230 -1.706 1.00 0.00 44 CYS A O 8
ATOM 5897 N N . PHE A 1 45 ? 1.401 -1.733 0.399 1.00 0.00 45 PHE A N 8
ATOM 5898 C CA . PHE A 1 45 ? 0.136 -2.384 0.691 1.00 0.00 45 PHE A CA 8
ATOM 5899 C C . PHE A 1 45 ? -0.816 -1.334 1.249 1.00 0.00 45 PHE A C 8
ATOM 5900 O O . PHE A 1 45 ? -0.395 -0.431 1.971 1.00 0.00 45 PHE A O 8
ATOM 5917 N N . CYS A 1 46 ? -2.095 -1.487 0.928 1.00 0.00 46 CYS A N 8
ATOM 5918 C CA . CYS A 1 46 ? -3.194 -0.697 1.444 1.00 0.00 46 CYS A CA 8
ATOM 5919 C C . CYS A 1 46 ? -3.938 -1.550 2.464 1.00 0.00 46 CYS A C 8
ATOM 5920 O O . CYS A 1 46 ? -3.858 -2.776 2.434 1.00 0.00 46 CYS A O 8
ATOM 5927 N N . TYR A 1 47 ? -4.616 -0.893 3.401 1.00 0.00 47 TYR A N 8
ATOM 5928 C CA . TYR A 1 47 ? -5.192 -1.502 4.590 1.00 0.00 47 TYR A CA 8
ATOM 5929 C C . TYR A 1 47 ? -6.627 -1.028 4.711 1.00 0.00 47 TYR A C 8
ATOM 5930 O O . TYR A 1 47 ? -6.835 0.127 5.080 1.00 0.00 47 TYR A O 8
ATOM 5948 N N . PHE A 1 48 ? -7.605 -1.873 4.390 1.00 0.00 48 PHE A N 8
ATOM 5949 C CA . PHE A 1 48 ? -8.987 -1.459 4.410 1.00 0.00 48 PHE A CA 8
ATOM 5950 C C . PHE A 1 48 ? -9.610 -1.830 5.756 1.00 0.00 48 PHE A C 8
ATOM 5951 O O . PHE A 1 48 ? -8.990 -2.528 6.556 1.00 0.00 48 PHE A O 8
ATOM 5968 N N . ASN A 1 49 ? -10.894 -1.495 5.923 1.00 0.00 49 ASN A N 8
ATOM 5969 C CA . ASN A 1 49 ? -11.752 -1.783 7.075 1.00 0.00 49 ASN A CA 8
ATOM 5970 C C . ASN A 1 49 ? -11.037 -1.763 8.438 1.00 0.00 49 ASN A C 8
ATOM 5971 O O . ASN A 1 49 ? -11.392 -2.540 9.328 1.00 0.00 49 ASN A O 8
ATOM 5982 N N . CYS A 1 50 ? -10.043 -0.889 8.633 1.00 0.00 50 CYS A N 8
ATOM 5983 C CA . CYS A 1 50 ? -9.183 -0.923 9.812 1.00 0.00 50 CYS A CA 8
ATOM 5984 C C . CYS A 1 50 ? -9.751 -0.058 10.931 1.00 0.00 50 CYS A C 8
ATOM 5985 O O . CYS A 1 50 ? -9.980 1.173 10.716 1.00 0.00 50 CYS A O 8
ATOM 5993 N N . LEU A 1 1 ? -12.128 -4.821 9.876 1.00 0.00 1 LEU A N 9
ATOM 5994 C CA . LEU A 1 1 ? -10.862 -5.558 10.015 1.00 0.00 1 LEU A CA 9
ATOM 5995 C C . LEU A 1 1 ? -9.815 -5.020 9.032 1.00 0.00 1 LEU A C 9
ATOM 5996 O O . LEU A 1 1 ? -10.131 -4.700 7.889 1.00 0.00 1 LEU A O 9
ATOM 6014 N N . CYS A 1 2 ? -8.560 -4.907 9.471 1.00 0.00 2 CYS A N 9
ATOM 6015 C CA . CYS A 1 2 ? -7.462 -4.438 8.646 1.00 0.00 2 CYS A CA 9
ATOM 6016 C C . CYS A 1 2 ? -7.103 -5.444 7.556 1.00 0.00 2 CYS A C 9
ATOM 6017 O O . CYS A 1 2 ? -6.106 -6.158 7.652 1.00 0.00 2 CYS A O 9
ATOM 6024 N N . ASN A 1 3 ? -7.892 -5.462 6.479 1.00 0.00 3 ASN A N 9
ATOM 6025 C CA . ASN A 1 3 ? -7.565 -6.273 5.312 1.00 0.00 3 ASN A CA 9
ATOM 6026 C C . ASN A 1 3 ? -6.399 -5.569 4.624 1.00 0.00 3 ASN A C 9
ATOM 6027 O O . ASN A 1 3 ? -6.585 -4.626 3.850 1.00 0.00 3 ASN A O 9
ATOM 6038 N N . GLU A 1 4 ? -5.191 -5.985 4.998 1.00 0.00 4 GLU A N 9
ATOM 6039 C CA . GLU A 1 4 ? -3.937 -5.483 4.510 1.00 0.00 4 GLU A CA 9
ATOM 6040 C C . GLU A 1 4 ? -3.691 -6.020 3.099 1.00 0.00 4 GLU A C 9
ATOM 6041 O O . GLU A 1 4 ? -2.979 -7.009 2.918 1.00 0.00 4 GLU A O 9
ATOM 6053 N N . ARG A 1 5 ? -4.258 -5.336 2.112 1.00 0.00 5 ARG A N 9
ATOM 6054 C CA . ARG A 1 5 ? -4.197 -5.715 0.716 1.00 0.00 5 ARG A CA 9
ATOM 6055 C C . ARG A 1 5 ? -2.895 -5.178 0.103 1.00 0.00 5 ARG A C 9
ATOM 6056 O O . ARG A 1 5 ? -2.472 -4.078 0.462 1.00 0.00 5 ARG A O 9
ATOM 6076 N N . PRO A 1 6 ? -2.257 -5.925 -0.811 1.00 0.00 6 PRO A N 9
ATOM 6077 C CA . PRO A 1 6 ? -1.131 -5.454 -1.605 1.00 0.00 6 PRO A CA 9
ATOM 6078 C C . PRO A 1 6 ? -1.432 -4.176 -2.399 1.00 0.00 6 PRO A C 9
ATOM 6079 O O . PRO A 1 6 ? -2.569 -3.718 -2.476 1.00 0.00 6 PRO A O 9
ATOM 6090 N N . SER A 1 7 ? -0.382 -3.647 -3.034 1.00 0.00 7 SER A N 9
ATOM 6091 C CA . SER A 1 7 ? -0.386 -2.507 -3.944 1.00 0.00 7 SER A CA 9
ATOM 6092 C C . SER A 1 7 ? -1.600 -2.476 -4.872 1.00 0.00 7 SER A C 9
ATOM 6093 O O . SER A 1 7 ? -1.862 -3.446 -5.584 1.00 0.00 7 SER A O 9
ATOM 6101 N N . GLN A 1 8 ? -2.328 -1.356 -4.867 1.00 0.00 8 GLN A N 9
ATOM 6102 C CA . GLN A 1 8 ? -3.404 -1.051 -5.785 1.00 0.00 8 GLN A CA 9
ATOM 6103 C C . GLN A 1 8 ? -2.963 0.088 -6.705 1.00 0.00 8 GLN A C 9
ATOM 6104 O O . GLN A 1 8 ? -2.571 -0.150 -7.843 1.00 0.00 8 GLN A O 9
ATOM 6118 N N . THR A 1 9 ? -2.988 1.328 -6.210 1.00 0.00 9 THR A N 9
ATOM 6119 C CA . THR A 1 9 ? -2.712 2.532 -6.976 1.00 0.00 9 THR A CA 9
ATOM 6120 C C . THR A 1 9 ? -1.249 2.965 -6.843 1.00 0.00 9 THR A C 9
ATOM 6121 O O . THR A 1 9 ? -0.927 4.127 -7.085 1.00 0.00 9 THR A O 9
ATOM 6132 N N . TRP A 1 10 ? -0.358 2.056 -6.438 1.00 0.00 10 TRP A N 9
ATOM 6133 C CA . TRP A 1 10 ? 1.063 2.332 -6.333 1.00 0.00 10 TRP A CA 9
ATOM 6134 C C . TRP A 1 10 ? 1.790 1.805 -7.572 1.00 0.00 10 TRP A C 9
ATOM 6135 O O . TRP A 1 10 ? 1.372 0.816 -8.173 1.00 0.00 10 TRP A O 9
ATOM 6156 N N . SER A 1 11 ? 2.914 2.435 -7.926 1.00 0.00 11 SER A N 9
ATOM 6157 C CA . SER A 1 11 ? 3.727 2.114 -9.083 1.00 0.00 11 SER A CA 9
ATOM 6158 C C . SER A 1 11 ? 4.538 0.832 -8.859 1.00 0.00 11 SER A C 9
ATOM 6159 O O . SER A 1 11 ? 5.769 0.853 -8.873 1.00 0.00 11 SER A O 9
ATOM 6167 N N . GLY A 1 12 ? 3.856 -0.297 -8.661 1.00 0.00 12 GLY A N 9
ATOM 6168 C CA . GLY A 1 12 ? 4.488 -1.605 -8.611 1.00 0.00 12 GLY A CA 9
ATOM 6169 C C . GLY A 1 12 ? 5.286 -1.832 -7.336 1.00 0.00 12 GLY A C 9
ATOM 6170 O O . GLY A 1 12 ? 4.827 -2.487 -6.396 1.00 0.00 12 GLY A O 9
ATOM 6174 N N . ASN A 1 13 ? 6.512 -1.337 -7.369 1.00 0.00 13 ASN A N 9
ATOM 6175 C CA . ASN A 1 13 ? 7.516 -1.438 -6.320 1.00 0.00 13 ASN A CA 9
ATOM 6176 C C . ASN A 1 13 ? 7.669 -0.092 -5.613 1.00 0.00 13 ASN A C 9
ATOM 6177 O O . ASN A 1 13 ? 7.534 0.958 -6.235 1.00 0.00 13 ASN A O 9
ATOM 6188 N N . CYS A 1 14 ? 7.928 -0.122 -4.308 1.00 0.00 14 CYS A N 9
ATOM 6189 C CA . CYS A 1 14 ? 7.938 1.030 -3.411 1.00 0.00 14 CYS A CA 9
ATOM 6190 C C . CYS A 1 14 ? 9.341 1.332 -2.896 1.00 0.00 14 CYS A C 9
ATOM 6191 O O . CYS A 1 14 ? 10.193 0.448 -2.836 1.00 0.00 14 CYS A O 9
ATOM 6198 N N . GLY A 1 15 ? 9.550 2.594 -2.507 1.00 0.00 15 GLY A N 9
ATOM 6199 C CA . GLY A 1 15 ? 10.583 3.017 -1.571 1.00 0.00 15 GLY A CA 9
ATOM 6200 C C . GLY A 1 15 ? 9.942 3.958 -0.549 1.00 0.00 15 GLY A C 9
ATOM 6201 O O . GLY A 1 15 ? 9.967 3.724 0.658 1.00 0.00 15 GLY A O 9
ATOM 6205 N N . ASN A 1 16 ? 9.302 5.012 -1.057 1.00 0.00 16 ASN A N 9
ATOM 6206 C CA . ASN A 1 16 ? 8.708 6.065 -0.240 1.00 0.00 16 ASN A CA 9
ATOM 6207 C C . ASN A 1 16 ? 7.411 5.627 0.450 1.00 0.00 16 ASN A C 9
ATOM 6208 O O . ASN A 1 16 ? 6.310 6.028 0.062 1.00 0.00 16 ASN A O 9
ATOM 6219 N N . THR A 1 17 ? 7.544 4.854 1.530 1.00 0.00 17 THR A N 9
ATOM 6220 C CA . THR A 1 17 ? 6.411 4.469 2.365 1.00 0.00 17 THR A CA 9
ATOM 6221 C C . THR A 1 17 ? 5.646 5.692 2.899 1.00 0.00 17 THR A C 9
ATOM 6222 O O . THR A 1 17 ? 4.424 5.651 3.068 1.00 0.00 17 THR A O 9
ATOM 6233 N N . ALA A 1 18 ? 6.357 6.797 3.144 1.00 0.00 18 ALA A N 9
ATOM 6234 C CA . ALA A 1 18 ? 5.744 8.039 3.591 1.00 0.00 18 ALA A CA 9
ATOM 6235 C C . ALA A 1 18 ? 4.848 8.645 2.507 1.00 0.00 18 ALA A C 9
ATOM 6236 O O . ALA A 1 18 ? 3.955 9.426 2.838 1.00 0.00 18 ALA A O 9
ATOM 6243 N N . HIS A 1 19 ? 5.049 8.292 1.231 1.00 0.00 19 HIS A N 9
ATOM 6244 C CA . HIS A 1 19 ? 4.047 8.530 0.204 1.00 0.00 19 HIS A CA 9
ATOM 6245 C C . HIS A 1 19 ? 2.983 7.440 0.284 1.00 0.00 19 HIS A C 9
ATOM 6246 O O . HIS A 1 19 ? 1.808 7.777 0.341 1.00 0.00 19 HIS A O 9
ATOM 6260 N N . CYS A 1 20 ? 3.378 6.160 0.262 1.00 0.00 20 CYS A N 9
ATOM 6261 C CA . CYS A 1 20 ? 2.450 5.018 0.230 1.00 0.00 20 CYS A CA 9
ATOM 6262 C C . CYS A 1 20 ? 1.245 5.202 1.140 1.00 0.00 20 CYS A C 9
ATOM 6263 O O . CYS A 1 20 ? 0.103 5.026 0.713 1.00 0.00 20 CYS A O 9
ATOM 6270 N N . ASP A 1 21 ? 1.505 5.608 2.385 1.00 0.00 21 ASP A N 9
ATOM 6271 C CA . ASP A 1 21 ? 0.421 5.740 3.338 1.00 0.00 21 ASP A CA 9
ATOM 6272 C C . ASP A 1 21 ? -0.559 6.806 2.858 1.00 0.00 21 ASP A C 9
ATOM 6273 O O . ASP A 1 21 ? -1.764 6.593 2.941 1.00 0.00 21 ASP A O 9
ATOM 6282 N N . LYS A 1 22 ? -0.047 7.933 2.356 1.00 0.00 22 LYS A N 9
ATOM 6283 C CA . LYS A 1 22 ? -0.902 8.970 1.802 1.00 0.00 22 LYS A CA 9
ATOM 6284 C C . LYS A 1 22 ? -1.654 8.390 0.609 1.00 0.00 22 LYS A C 9
ATOM 6285 O O . LYS A 1 22 ? -2.861 8.543 0.498 1.00 0.00 22 LYS A O 9
ATOM 6303 N N . GLN A 1 23 ? -0.918 7.737 -0.291 1.00 0.00 23 GLN A N 9
ATOM 6304 C CA . GLN A 1 23 ? -1.345 7.413 -1.641 1.00 0.00 23 GLN A CA 9
ATOM 6305 C C . GLN A 1 23 ? -2.599 6.532 -1.530 1.00 0.00 23 GLN A C 9
ATOM 6306 O O . GLN A 1 23 ? -3.610 6.798 -2.185 1.00 0.00 23 GLN A O 9
ATOM 6320 N N . CYS A 1 24 ? -2.539 5.517 -0.656 1.00 0.00 24 CYS A N 9
ATOM 6321 C CA . CYS A 1 24 ? -3.655 4.621 -0.352 1.00 0.00 24 CYS A CA 9
ATOM 6322 C C . CYS A 1 24 ? -4.911 5.378 0.099 1.00 0.00 24 CYS A C 9
ATOM 6323 O O . CYS A 1 24 ? -6.017 4.905 -0.144 1.00 0.00 24 CYS A O 9
ATOM 6330 N N . GLN A 1 25 ? -4.749 6.517 0.782 1.00 0.00 25 GLN A N 9
ATOM 6331 C CA . GLN A 1 25 ? -5.846 7.321 1.321 1.00 0.00 25 GLN A CA 9
ATOM 6332 C C . GLN A 1 25 ? -6.317 8.350 0.273 1.00 0.00 25 GLN A C 9
ATOM 6333 O O . GLN A 1 25 ? -7.503 8.670 0.157 1.00 0.00 25 GLN A O 9
ATOM 6347 N N . ASP A 1 26 ? -5.360 8.889 -0.490 1.00 0.00 26 ASP A N 9
ATOM 6348 C CA . ASP A 1 26 ? -5.549 9.944 -1.473 1.00 0.00 26 ASP A CA 9
ATOM 6349 C C . ASP A 1 26 ? -6.322 9.399 -2.659 1.00 0.00 26 ASP A C 9
ATOM 6350 O O . ASP A 1 26 ? -7.376 9.925 -3.012 1.00 0.00 26 ASP A O 9
ATOM 6359 N N . TRP A 1 27 ? -5.787 8.342 -3.273 1.00 0.00 27 TRP A N 9
ATOM 6360 C CA . TRP A 1 27 ? -6.371 7.737 -4.455 1.00 0.00 27 TRP A CA 9
ATOM 6361 C C . TRP A 1 27 ? -7.498 6.822 -3.991 1.00 0.00 27 TRP A C 9
ATOM 6362 O O . TRP A 1 27 ? -8.679 7.157 -4.098 1.00 0.00 27 TRP A O 9
ATOM 6383 N N . GLU A 1 28 ? -7.110 5.701 -3.386 1.00 0.00 28 GLU A N 9
ATOM 6384 C CA . GLU A 1 28 ? -8.015 4.721 -2.812 1.00 0.00 28 GLU A CA 9
ATOM 6385 C C . GLU A 1 28 ? -8.579 5.306 -1.511 1.00 0.00 28 GLU A C 9
ATOM 6386 O O . GLU A 1 28 ? -8.428 6.495 -1.255 1.00 0.00 28 GLU A O 9
ATOM 6398 N N . LYS A 1 29 ? -9.173 4.478 -0.660 1.00 0.00 29 LYS A N 9
ATOM 6399 C CA . LYS A 1 29 ? -9.770 4.838 0.605 1.00 0.00 29 LYS A CA 9
ATOM 6400 C C . LYS A 1 29 ? -9.868 3.547 1.408 1.00 0.00 29 LYS A C 9
ATOM 6401 O O . LYS A 1 29 ? -10.898 3.163 1.957 1.00 0.00 29 LYS A O 9
ATOM 6419 N N . ALA A 1 30 ? -8.696 2.923 1.508 1.00 0.00 30 ALA A N 9
ATOM 6420 C CA . ALA A 1 30 ? -8.335 2.102 2.638 1.00 0.00 30 ALA A CA 9
ATOM 6421 C C . ALA A 1 30 ? -8.136 3.030 3.840 1.00 0.00 30 ALA A C 9
ATOM 6422 O O . ALA A 1 30 ? -7.956 4.235 3.657 1.00 0.00 30 ALA A O 9
ATOM 6429 N N . SER A 1 31 ? -8.131 2.499 5.066 1.00 0.00 31 SER A N 9
ATOM 6430 C CA . SER A 1 31 ? -7.870 3.293 6.244 1.00 0.00 31 SER A CA 9
ATOM 6431 C C . SER A 1 31 ? -6.522 4.009 6.125 1.00 0.00 31 SER A C 9
ATOM 6432 O O . SER A 1 31 ? -6.416 5.184 6.471 1.00 0.00 31 SER A O 9
ATOM 6440 N N . HIS A 1 32 ? -5.482 3.299 5.667 1.00 0.00 32 HIS A N 9
ATOM 6441 C CA . HIS A 1 32 ? -4.143 3.859 5.528 1.00 0.00 32 HIS A CA 9
ATOM 6442 C C . HIS A 1 32 ? -3.288 2.955 4.633 1.00 0.00 32 HIS A C 9
ATOM 6443 O O . HIS A 1 32 ? -3.794 1.944 4.140 1.00 0.00 32 HIS A O 9
ATOM 6457 N N . GLY A 1 33 ? -1.997 3.283 4.472 1.00 0.00 33 GLY A N 9
ATOM 6458 C CA . GLY A 1 33 ? -1.033 2.462 3.746 1.00 0.00 33 GLY A CA 9
ATOM 6459 C C . GLY A 1 33 ? 0.308 2.317 4.462 1.00 0.00 33 GLY A C 9
ATOM 6460 O O . GLY A 1 33 ? 0.577 3.053 5.411 1.00 0.00 33 GLY A O 9
ATOM 6464 N N . ALA A 1 34 ? 1.137 1.363 4.026 1.00 0.00 34 ALA A N 9
ATOM 6465 C CA . ALA A 1 34 ? 2.490 1.142 4.525 1.00 0.00 34 ALA A CA 9
ATOM 6466 C C . ALA A 1 34 ? 3.199 0.122 3.625 1.00 0.00 34 ALA A C 9
ATOM 6467 O O . ALA A 1 34 ? 2.588 -0.878 3.240 1.00 0.00 34 ALA A O 9
ATOM 6474 N N . CYS A 1 35 ? 4.464 0.356 3.257 1.00 0.00 35 CYS A N 9
ATOM 6475 C CA . CYS A 1 35 ? 5.174 -0.519 2.344 1.00 0.00 35 CYS A CA 9
ATOM 6476 C C . CYS A 1 35 ? 5.781 -1.716 3.075 1.00 0.00 35 CYS A C 9
ATOM 6477 O O . CYS A 1 35 ? 6.181 -1.593 4.235 1.00 0.00 35 CYS A O 9
ATOM 6484 N N . HIS A 1 36 ? 5.858 -2.880 2.416 1.00 0.00 36 HIS A N 9
ATOM 6485 C CA . HIS A 1 36 ? 6.555 -4.055 2.940 1.00 0.00 36 HIS A CA 9
ATOM 6486 C C . HIS A 1 36 ? 7.239 -4.812 1.813 1.00 0.00 36 HIS A C 9
ATOM 6487 O O . HIS A 1 36 ? 6.665 -4.931 0.731 1.00 0.00 36 HIS A O 9
ATOM 6501 N N . LYS A 1 37 ? 8.401 -5.400 2.102 1.00 0.00 37 LYS A N 9
ATOM 6502 C CA . LYS A 1 37 ? 9.117 -6.239 1.158 1.00 0.00 37 LYS A CA 9
ATOM 6503 C C . LYS A 1 37 ? 8.556 -7.657 1.213 1.00 0.00 37 LYS A C 9
ATOM 6504 O O . LYS A 1 37 ? 8.522 -8.285 2.267 1.00 0.00 37 LYS A O 9
ATOM 6522 N N . ARG A 1 38 ? 8.116 -8.146 0.055 1.00 0.00 38 ARG A N 9
ATOM 6523 C CA . ARG A 1 38 ? 7.497 -9.443 -0.138 1.00 0.00 38 ARG A CA 9
ATOM 6524 C C . ARG A 1 38 ? 8.017 -9.976 -1.473 1.00 0.00 38 ARG A C 9
ATOM 6525 O O . ARG A 1 38 ? 7.950 -9.264 -2.473 1.00 0.00 38 ARG A O 9
ATOM 6545 N N . GLU A 1 39 ? 8.602 -11.178 -1.487 1.00 0.00 39 GLU A N 9
ATOM 6546 C CA . GLU A 1 39 ? 9.301 -11.729 -2.649 1.00 0.00 39 GLU A CA 9
ATOM 6547 C C . GLU A 1 39 ? 10.275 -10.693 -3.229 1.00 0.00 39 GLU A C 9
ATOM 6548 O O . GLU A 1 39 ? 10.253 -10.383 -4.417 1.00 0.00 39 GLU A O 9
ATOM 6560 N N . ASN A 1 40 ? 11.086 -10.113 -2.341 1.00 0.00 40 ASN A N 9
ATOM 6561 C CA . ASN A 1 40 ? 12.046 -9.046 -2.579 1.00 0.00 40 ASN A CA 9
ATOM 6562 C C . ASN A 1 40 ? 11.426 -7.707 -3.002 1.00 0.00 40 ASN A C 9
ATOM 6563 O O . ASN A 1 40 ? 12.137 -6.709 -3.094 1.00 0.00 40 ASN A O 9
ATOM 6574 N N . HIS A 1 41 ? 10.114 -7.651 -3.237 1.00 0.00 41 HIS A N 9
ATOM 6575 C CA . HIS A 1 41 ? 9.434 -6.487 -3.772 1.00 0.00 41 HIS A CA 9
ATOM 6576 C C . HIS A 1 41 ? 8.752 -5.726 -2.656 1.00 0.00 41 HIS A C 9
ATOM 6577 O O . HIS A 1 41 ? 7.830 -6.236 -2.022 1.00 0.00 41 HIS A O 9
ATOM 6591 N N . TRP A 1 42 ? 9.196 -4.492 -2.441 1.00 0.00 42 TRP A N 9
ATOM 6592 C CA . TRP A 1 42 ? 8.510 -3.541 -1.594 1.00 0.00 42 TRP A CA 9
ATOM 6593 C C . TRP A 1 42 ? 7.177 -3.194 -2.240 1.00 0.00 42 TRP A C 9
ATOM 6594 O O . TRP A 1 42 ? 7.152 -2.446 -3.208 1.00 0.00 42 TRP A O 9
ATOM 6615 N N . LYS A 1 43 ? 6.073 -3.759 -1.755 1.00 0.00 43 LYS A N 9
ATOM 6616 C CA . LYS A 1 43 ? 4.742 -3.378 -2.199 1.00 0.00 43 LYS A CA 9
ATOM 6617 C C . LYS A 1 43 ? 4.250 -2.328 -1.222 1.00 0.00 43 LYS A C 9
ATOM 6618 O O . LYS A 1 43 ? 4.494 -2.465 -0.026 1.00 0.00 43 LYS A O 9
ATOM 6636 N N . CYS A 1 44 ? 3.546 -1.315 -1.717 1.00 0.00 44 CYS A N 9
ATOM 6637 C CA . CYS A 1 44 ? 2.771 -0.416 -0.879 1.00 0.00 44 CYS A CA 9
ATOM 6638 C C . CYS A 1 44 ? 1.475 -1.108 -0.502 1.00 0.00 44 CYS A C 9
ATOM 6639 O O . CYS A 1 44 ? 0.573 -1.188 -1.328 1.00 0.00 44 CYS A O 9
ATOM 6646 N N . PHE A 1 45 ? 1.384 -1.657 0.710 1.00 0.00 45 PHE A N 9
ATOM 6647 C CA . PHE A 1 45 ? 0.173 -2.332 1.134 1.00 0.00 45 PHE A CA 9
ATOM 6648 C C . PHE A 1 45 ? -0.788 -1.279 1.678 1.00 0.00 45 PHE A C 9
ATOM 6649 O O . PHE A 1 45 ? -0.353 -0.330 2.332 1.00 0.00 45 PHE A O 9
ATOM 6666 N N . CYS A 1 46 ? -2.082 -1.457 1.419 1.00 0.00 46 CYS A N 9
ATOM 6667 C CA . CYS A 1 46 ? -3.156 -0.607 1.891 1.00 0.00 46 CYS A CA 9
ATOM 6668 C C . CYS A 1 46 ? -4.029 -1.438 2.818 1.00 0.00 46 CYS A C 9
ATOM 6669 O O . CYS A 1 46 ? -4.251 -2.628 2.600 1.00 0.00 46 CYS A O 9
ATOM 6676 N N . TYR A 1 47 ? -4.492 -0.801 3.883 1.00 0.00 47 TYR A N 9
ATOM 6677 C CA . TYR A 1 47 ? -5.085 -1.441 5.041 1.00 0.00 47 TYR A CA 9
ATOM 6678 C C . TYR A 1 47 ? -6.551 -1.035 5.055 1.00 0.00 47 TYR A C 9
ATOM 6679 O O . TYR A 1 47 ? -6.857 0.094 5.437 1.00 0.00 47 TYR A O 9
ATOM 6697 N N . PHE A 1 48 ? -7.455 -1.924 4.628 1.00 0.00 48 PHE A N 9
ATOM 6698 C CA . PHE A 1 48 ? -8.726 -1.460 4.101 1.00 0.00 48 PHE A CA 9
ATOM 6699 C C . PHE A 1 48 ? -9.708 -1.035 5.191 1.00 0.00 48 PHE A C 9
ATOM 6700 O O . PHE A 1 48 ? -9.701 0.127 5.591 1.00 0.00 48 PHE A O 9
ATOM 6717 N N . ASN A 1 49 ? -10.550 -1.939 5.697 1.00 0.00 49 ASN A N 9
ATOM 6718 C CA . ASN A 1 49 ? -11.569 -1.601 6.694 1.00 0.00 49 ASN A CA 9
ATOM 6719 C C . ASN A 1 49 ? -10.967 -1.733 8.092 1.00 0.00 49 ASN A C 9
ATOM 6720 O O . ASN A 1 49 ? -11.526 -2.372 8.981 1.00 0.00 49 ASN A O 9
ATOM 6731 N N . CYS A 1 50 ? -9.794 -1.122 8.271 1.00 0.00 50 CYS A N 9
ATOM 6732 C CA . CYS A 1 50 ? -9.024 -1.191 9.504 1.00 0.00 50 CYS A CA 9
ATOM 6733 C C . CYS A 1 50 ? -9.616 -0.272 10.567 1.00 0.00 50 CYS A C 9
ATOM 6734 O O . CYS A 1 50 ? -9.883 -0.748 11.713 1.00 0.00 50 CYS A O 9
ATOM 6742 N N . LEU A 1 1 ? -11.201 -5.621 10.250 1.00 0.00 1 LEU A N 10
ATOM 6743 C CA . LEU A 1 1 ? -9.794 -5.859 10.612 1.00 0.00 1 LEU A CA 10
ATOM 6744 C C . LEU A 1 1 ? -8.914 -5.385 9.454 1.00 0.00 1 LEU A C 10
ATOM 6745 O O . LEU A 1 1 ? -9.389 -5.396 8.321 1.00 0.00 1 LEU A O 10
ATOM 6763 N N . CYS A 1 2 ? -7.693 -4.924 9.734 1.00 0.00 2 CYS A N 10
ATOM 6764 C CA . CYS A 1 2 ? -6.803 -4.253 8.789 1.00 0.00 2 CYS A CA 10
ATOM 6765 C C . CYS A 1 2 ? -6.450 -5.115 7.578 1.00 0.00 2 CYS A C 10
ATOM 6766 O O . CYS A 1 2 ? -5.401 -5.750 7.511 1.00 0.00 2 CYS A O 10
ATOM 6773 N N . ASN A 1 3 ? -7.361 -5.110 6.604 1.00 0.00 3 ASN A N 10
ATOM 6774 C CA . ASN A 1 3 ? -7.342 -5.964 5.437 1.00 0.00 3 ASN A CA 10
ATOM 6775 C C . ASN A 1 3 ? -6.341 -5.356 4.465 1.00 0.00 3 ASN A C 10
ATOM 6776 O O . ASN A 1 3 ? -6.680 -4.427 3.730 1.00 0.00 3 ASN A O 10
ATOM 6787 N N . GLU A 1 4 ? -5.102 -5.847 4.523 1.00 0.00 4 GLU A N 10
ATOM 6788 C CA . GLU A 1 4 ? -4.002 -5.401 3.712 1.00 0.00 4 GLU A CA 10
ATOM 6789 C C . GLU A 1 4 ? -4.227 -5.958 2.305 1.00 0.00 4 GLU A C 10
ATOM 6790 O O . GLU A 1 4 ? -4.085 -7.160 2.092 1.00 0.00 4 GLU A O 10
ATOM 6802 N N . ARG A 1 5 ? -4.592 -5.090 1.360 1.00 0.00 5 ARG A N 10
ATOM 6803 C CA . ARG A 1 5 ? -4.817 -5.426 -0.040 1.00 0.00 5 ARG A CA 10
ATOM 6804 C C . ARG A 1 5 ? -3.784 -4.714 -0.910 1.00 0.00 5 ARG A C 10
ATOM 6805 O O . ARG A 1 5 ? -3.186 -3.728 -0.470 1.00 0.00 5 ARG A O 10
ATOM 6825 N N . PRO A 1 6 ? -3.508 -5.262 -2.105 1.00 0.00 6 PRO A N 10
ATOM 6826 C CA . PRO A 1 6 ? -2.251 -5.030 -2.776 1.00 0.00 6 PRO A CA 10
ATOM 6827 C C . PRO A 1 6 ? -2.131 -3.625 -3.361 1.00 0.00 6 PRO A C 10
ATOM 6828 O O . PRO A 1 6 ? -3.084 -2.848 -3.362 1.00 0.00 6 PRO A O 10
ATOM 6839 N N . SER A 1 7 ? -0.953 -3.320 -3.912 1.00 0.00 7 SER A N 10
ATOM 6840 C CA . SER A 1 7 ? -0.762 -2.146 -4.738 1.00 0.00 7 SER A CA 10
ATOM 6841 C C . SER A 1 7 ? -1.652 -2.273 -5.972 1.00 0.00 7 SER A C 10
ATOM 6842 O O . SER A 1 7 ? -1.299 -3.022 -6.883 1.00 0.00 7 SER A O 10
ATOM 6850 N N . GLN A 1 8 ? -2.761 -1.534 -6.005 1.00 0.00 8 GLN A N 10
ATOM 6851 C CA . GLN A 1 8 ? -3.649 -1.463 -7.152 1.00 0.00 8 GLN A CA 10
ATOM 6852 C C . GLN A 1 8 ? -3.129 -0.377 -8.092 1.00 0.00 8 GLN A C 10
ATOM 6853 O O . GLN A 1 8 ? -2.857 -0.631 -9.259 1.00 0.00 8 GLN A O 10
ATOM 6867 N N . THR A 1 9 ? -2.980 0.842 -7.565 1.00 0.00 9 THR A N 10
ATOM 6868 C CA . THR A 1 9 ? -2.484 1.970 -8.335 1.00 0.00 9 THR A CA 10
ATOM 6869 C C . THR A 1 9 ? -0.980 1.822 -8.546 1.00 0.00 9 THR A C 10
ATOM 6870 O O . THR A 1 9 ? -0.477 1.895 -9.668 1.00 0.00 9 THR A O 10
ATOM 6881 N N . TRP A 1 10 ? -0.278 1.670 -7.423 1.00 0.00 10 TRP A N 10
ATOM 6882 C CA . TRP A 1 10 ? 1.164 1.732 -7.295 1.00 0.00 10 TRP A CA 10
ATOM 6883 C C . TRP A 1 10 ? 1.827 0.580 -8.065 1.00 0.00 10 TRP A C 10
ATOM 6884 O O . TRP A 1 10 ? 2.291 -0.410 -7.496 1.00 0.00 10 TRP A O 10
ATOM 6905 N N . SER A 1 11 ? 1.867 0.692 -9.389 1.00 0.00 11 SER A N 10
ATOM 6906 C CA . SER A 1 11 ? 2.292 -0.393 -10.252 1.00 0.00 11 SER A CA 10
ATOM 6907 C C . SER A 1 11 ? 3.812 -0.412 -10.380 1.00 0.00 11 SER A C 10
ATOM 6908 O O . SER A 1 11 ? 4.356 -0.256 -11.469 1.00 0.00 11 SER A O 10
ATOM 6916 N N . GLY A 1 12 ? 4.498 -0.614 -9.254 1.00 0.00 12 GLY A N 10
ATOM 6917 C CA . GLY A 1 12 ? 5.947 -0.668 -9.211 1.00 0.00 12 GLY A CA 10
ATOM 6918 C C . GLY A 1 12 ? 6.425 -1.113 -7.834 1.00 0.00 12 GLY A C 10
ATOM 6919 O O . GLY A 1 12 ? 5.628 -1.572 -7.006 1.00 0.00 12 GLY A O 10
ATOM 6923 N N . ASN A 1 13 ? 7.735 -0.974 -7.603 1.00 0.00 13 ASN A N 10
ATOM 6924 C CA . ASN A 1 13 ? 8.352 -1.190 -6.303 1.00 0.00 13 ASN A CA 10
ATOM 6925 C C . ASN A 1 13 ? 8.047 0.019 -5.416 1.00 0.00 13 ASN A C 10
ATOM 6926 O O . ASN A 1 13 ? 7.671 1.078 -5.917 1.00 0.00 13 ASN A O 10
ATOM 6937 N N . CYS A 1 14 ? 8.164 -0.128 -4.100 1.00 0.00 14 CYS A N 10
ATOM 6938 C CA . CYS A 1 14 ? 7.849 0.884 -3.108 1.00 0.00 14 CYS A CA 10
ATOM 6939 C C . CYS A 1 14 ? 9.138 1.338 -2.439 1.00 0.00 14 CYS A C 10
ATOM 6940 O O . CYS A 1 14 ? 10.169 0.677 -2.567 1.00 0.00 14 CYS A O 10
ATOM 6947 N N . GLY A 1 15 ? 9.068 2.480 -1.760 1.00 0.00 15 GLY A N 10
ATOM 6948 C CA . GLY A 1 15 ? 10.152 3.064 -0.994 1.00 0.00 15 GLY A CA 10
ATOM 6949 C C . GLY A 1 15 ? 9.580 4.224 -0.192 1.00 0.00 15 GLY A C 10
ATOM 6950 O O . GLY A 1 15 ? 9.628 4.244 1.038 1.00 0.00 15 GLY A O 10
ATOM 6954 N N . ASN A 1 16 ? 8.942 5.153 -0.904 1.00 0.00 16 ASN A N 10
ATOM 6955 C CA . ASN A 1 16 ? 8.266 6.298 -0.311 1.00 0.00 16 ASN A CA 10
ATOM 6956 C C . ASN A 1 16 ? 6.951 5.881 0.352 1.00 0.00 16 ASN A C 10
ATOM 6957 O O . ASN A 1 16 ? 5.858 6.225 -0.105 1.00 0.00 16 ASN A O 10
ATOM 6968 N N . THR A 1 17 ? 7.060 5.160 1.468 1.00 0.00 17 THR A N 10
ATOM 6969 C CA . THR A 1 17 ? 5.913 4.728 2.257 1.00 0.00 17 THR A CA 10
ATOM 6970 C C . THR A 1 17 ? 5.069 5.942 2.687 1.00 0.00 17 THR A C 10
ATOM 6971 O O . THR A 1 17 ? 3.839 5.874 2.765 1.00 0.00 17 THR A O 10
ATOM 6982 N N . ALA A 1 18 ? 5.733 7.081 2.916 1.00 0.00 18 ALA A N 10
ATOM 6983 C CA . ALA A 1 18 ? 5.086 8.340 3.245 1.00 0.00 18 ALA A CA 10
ATOM 6984 C C . ALA A 1 18 ? 4.191 8.841 2.107 1.00 0.00 18 ALA A C 10
ATOM 6985 O O . ALA A 1 18 ? 3.229 9.560 2.381 1.00 0.00 18 ALA A O 10
ATOM 6992 N N . HIS A 1 19 ? 4.470 8.484 0.847 1.00 0.00 19 HIS A N 10
ATOM 6993 C CA . HIS A 1 19 ? 3.503 8.650 -0.230 1.00 0.00 19 HIS A CA 10
ATOM 6994 C C . HIS A 1 19 ? 2.488 7.517 -0.160 1.00 0.00 19 HIS A C 10
ATOM 6995 O O . HIS A 1 19 ? 1.294 7.794 -0.195 1.00 0.00 19 HIS A O 10
ATOM 7009 N N . CYS A 1 20 ? 2.949 6.260 -0.091 1.00 0.00 20 CYS A N 10
ATOM 7010 C CA . CYS A 1 20 ? 2.081 5.077 -0.117 1.00 0.00 20 CYS A CA 10
ATOM 7011 C C . CYS A 1 20 ? 0.840 5.239 0.758 1.00 0.00 20 CYS A C 10
ATOM 7012 O O . CYS A 1 20 ? -0.277 4.946 0.335 1.00 0.00 20 CYS A O 10
ATOM 7019 N N . ASP A 1 21 ? 1.023 5.761 1.971 1.00 0.00 21 ASP A N 10
ATOM 7020 C CA . ASP A 1 21 ? -0.105 5.938 2.867 1.00 0.00 21 ASP A CA 10
ATOM 7021 C C . ASP A 1 21 ? -1.106 6.924 2.247 1.00 0.00 21 ASP A C 10
ATOM 7022 O O . ASP A 1 21 ? -2.300 6.642 2.203 1.00 0.00 21 ASP A O 10
ATOM 7031 N N . LYS A 1 22 ? -0.624 8.079 1.776 1.00 0.00 22 LYS A N 10
ATOM 7032 C CA . LYS A 1 22 ? -1.488 9.102 1.189 1.00 0.00 22 LYS A CA 10
ATOM 7033 C C . LYS A 1 22 ? -2.218 8.494 0.002 1.00 0.00 22 LYS A C 10
ATOM 7034 O O . LYS A 1 22 ? -3.436 8.553 -0.090 1.00 0.00 22 LYS A O 10
ATOM 7052 N N . GLN A 1 23 ? -1.435 7.893 -0.894 1.00 0.00 23 GLN A N 10
ATOM 7053 C CA . GLN A 1 23 ? -1.853 7.277 -2.137 1.00 0.00 23 GLN A CA 10
ATOM 7054 C C . GLN A 1 23 ? -3.047 6.367 -1.821 1.00 0.00 23 GLN A C 10
ATOM 7055 O O . GLN A 1 23 ? -4.128 6.513 -2.388 1.00 0.00 23 GLN A O 10
ATOM 7069 N N . CYS A 1 24 ? -2.859 5.451 -0.870 1.00 0.00 24 CYS A N 10
ATOM 7070 C CA . CYS A 1 24 ? -3.867 4.486 -0.463 1.00 0.00 24 CYS A CA 10
ATOM 7071 C C . CYS A 1 24 ? -5.143 5.131 0.088 1.00 0.00 24 CYS A C 10
ATOM 7072 O O . CYS A 1 24 ? -6.222 4.550 -0.034 1.00 0.00 24 CYS A O 10
ATOM 7079 N N . GLN A 1 25 ? -5.036 6.293 0.736 1.00 0.00 25 GLN A N 10
ATOM 7080 C CA . GLN A 1 25 ? -6.189 6.985 1.305 1.00 0.00 25 GLN A CA 10
ATOM 7081 C C . GLN A 1 25 ? -6.899 7.831 0.237 1.00 0.00 25 GLN A C 10
ATOM 7082 O O . GLN A 1 25 ? -8.121 7.952 0.240 1.00 0.00 25 GLN A O 10
ATOM 7096 N N . ASP A 1 26 ? -6.113 8.464 -0.638 1.00 0.00 26 ASP A N 10
ATOM 7097 C CA . ASP A 1 26 ? -6.548 9.443 -1.624 1.00 0.00 26 ASP A CA 10
ATOM 7098 C C . ASP A 1 26 ? -7.019 8.766 -2.908 1.00 0.00 26 ASP A C 10
ATOM 7099 O O . ASP A 1 26 ? -8.162 8.937 -3.330 1.00 0.00 26 ASP A O 10
ATOM 7108 N N . TRP A 1 27 ? -6.113 8.032 -3.557 1.00 0.00 27 TRP A N 10
ATOM 7109 C CA . TRP A 1 27 ? -6.323 7.462 -4.880 1.00 0.00 27 TRP A CA 10
ATOM 7110 C C . TRP A 1 27 ? -7.272 6.283 -4.728 1.00 0.00 27 TRP A C 10
ATOM 7111 O O . TRP A 1 27 ? -8.400 6.299 -5.224 1.00 0.00 27 TRP A O 10
ATOM 7132 N N . GLU A 1 28 ? -6.815 5.296 -3.959 1.00 0.00 28 GLU A N 10
ATOM 7133 C CA . GLU A 1 28 ? -7.667 4.280 -3.368 1.00 0.00 28 GLU A CA 10
ATOM 7134 C C . GLU A 1 28 ? -8.399 4.962 -2.198 1.00 0.00 28 GLU A C 10
ATOM 7135 O O . GLU A 1 28 ? -8.494 6.187 -2.171 1.00 0.00 28 GLU A O 10
ATOM 7147 N N . LYS A 1 29 ? -8.911 4.212 -1.229 1.00 0.00 29 LYS A N 10
ATOM 7148 C CA . LYS A 1 29 ? -9.678 4.687 -0.102 1.00 0.00 29 LYS A CA 10
ATOM 7149 C C . LYS A 1 29 ? -9.641 3.575 0.935 1.00 0.00 29 LYS A C 10
ATOM 7150 O O . LYS A 1 29 ? -10.623 2.893 1.219 1.00 0.00 29 LYS A O 10
ATOM 7168 N N . ALA A 1 30 ? -8.435 3.390 1.468 1.00 0.00 30 ALA A N 10
ATOM 7169 C CA . ALA A 1 30 ? -8.145 2.511 2.579 1.00 0.00 30 ALA A CA 10
ATOM 7170 C C . ALA A 1 30 ? -8.032 3.335 3.867 1.00 0.00 30 ALA A C 10
ATOM 7171 O O . ALA A 1 30 ? -8.017 4.564 3.813 1.00 0.00 30 ALA A O 10
ATOM 7178 N N . SER A 1 31 ? -7.913 2.682 5.028 1.00 0.00 31 SER A N 10
ATOM 7179 C CA . SER A 1 31 ? -7.658 3.350 6.287 1.00 0.00 31 SER A CA 10
ATOM 7180 C C . SER A 1 31 ? -6.384 4.181 6.208 1.00 0.00 31 SER A C 10
ATOM 7181 O O . SER A 1 31 ? -6.324 5.305 6.701 1.00 0.00 31 SER A O 10
ATOM 7189 N N . HIS A 1 32 ? -5.340 3.576 5.643 1.00 0.00 32 HIS A N 10
ATOM 7190 C CA . HIS A 1 32 ? -3.985 4.091 5.591 1.00 0.00 32 HIS A CA 10
ATOM 7191 C C . HIS A 1 32 ? -3.167 3.046 4.823 1.00 0.00 32 HIS A C 10
ATOM 7192 O O . HIS A 1 32 ? -3.698 1.977 4.502 1.00 0.00 32 HIS A O 10
ATOM 7206 N N . GLY A 1 33 ? -1.906 3.343 4.510 1.00 0.00 33 GLY A N 10
ATOM 7207 C CA . GLY A 1 33 ? -1.094 2.508 3.631 1.00 0.00 33 GLY A CA 10
ATOM 7208 C C . GLY A 1 33 ? 0.377 2.498 4.010 1.00 0.00 33 GLY A C 10
ATOM 7209 O O . GLY A 1 33 ? 0.820 3.375 4.744 1.00 0.00 33 GLY A O 10
ATOM 7213 N N . ALA A 1 34 ? 1.133 1.514 3.505 1.00 0.00 34 ALA A N 10
ATOM 7214 C CA . ALA A 1 34 ? 2.578 1.473 3.679 1.00 0.00 34 ALA A CA 10
ATOM 7215 C C . ALA A 1 34 ? 3.226 0.486 2.698 1.00 0.00 34 ALA A C 10
ATOM 7216 O O . ALA A 1 34 ? 2.527 -0.311 2.060 1.00 0.00 34 ALA A O 10
ATOM 7223 N N . CYS A 1 35 ? 4.557 0.545 2.583 1.00 0.00 35 CYS A N 10
ATOM 7224 C CA . CYS A 1 35 ? 5.365 -0.396 1.824 1.00 0.00 35 CYS A CA 10
ATOM 7225 C C . CYS A 1 35 ? 5.478 -1.724 2.591 1.00 0.00 35 CYS A C 10
ATOM 7226 O O . CYS A 1 35 ? 5.501 -1.715 3.821 1.00 0.00 35 CYS A O 10
ATOM 7233 N N . HIS A 1 36 ? 5.582 -2.869 1.900 1.00 0.00 36 HIS A N 10
ATOM 7234 C CA . HIS A 1 36 ? 5.918 -4.168 2.505 1.00 0.00 36 HIS A CA 10
ATOM 7235 C C . HIS A 1 36 ? 6.612 -5.035 1.463 1.00 0.00 36 HIS A C 10
ATOM 7236 O O . HIS A 1 36 ? 6.222 -4.984 0.298 1.00 0.00 36 HIS A O 10
ATOM 7250 N N . LYS A 1 37 ? 7.576 -5.863 1.869 1.00 0.00 37 LYS A N 10
ATOM 7251 C CA . LYS A 1 37 ? 8.311 -6.694 0.929 1.00 0.00 37 LYS A CA 10
ATOM 7252 C C . LYS A 1 37 ? 7.530 -7.974 0.635 1.00 0.00 37 LYS A C 10
ATOM 7253 O O . LYS A 1 37 ? 7.075 -8.667 1.543 1.00 0.00 37 LYS A O 10
ATOM 7271 N N . ARG A 1 38 ? 7.382 -8.263 -0.657 1.00 0.00 38 ARG A N 10
ATOM 7272 C CA . ARG A 1 38 ? 6.699 -9.405 -1.232 1.00 0.00 38 ARG A CA 10
ATOM 7273 C C . ARG A 1 38 ? 7.536 -9.836 -2.439 1.00 0.00 38 ARG A C 10
ATOM 7274 O O . ARG A 1 38 ? 7.852 -8.992 -3.275 1.00 0.00 38 ARG A O 10
ATOM 7294 N N . GLU A 1 39 ? 7.921 -11.111 -2.535 1.00 0.00 39 GLU A N 10
ATOM 7295 C CA . GLU A 1 39 ? 8.747 -11.635 -3.623 1.00 0.00 39 GLU A CA 10
ATOM 7296 C C . GLU A 1 39 ? 9.928 -10.696 -3.907 1.00 0.00 39 GLU A C 10
ATOM 7297 O O . GLU A 1 39 ? 10.119 -10.214 -5.021 1.00 0.00 39 GLU A O 10
ATOM 7309 N N . ASN A 1 40 ? 10.671 -10.385 -2.841 1.00 0.00 40 ASN A N 10
ATOM 7310 C CA . ASN A 1 40 ? 11.798 -9.464 -2.764 1.00 0.00 40 ASN A CA 10
ATOM 7311 C C . ASN A 1 40 ? 11.452 -7.988 -3.011 1.00 0.00 40 ASN A C 10
ATOM 7312 O O . ASN A 1 40 ? 12.251 -7.114 -2.684 1.00 0.00 40 ASN A O 10
ATOM 7323 N N . HIS A 1 41 ? 10.274 -7.684 -3.559 1.00 0.00 41 HIS A N 10
ATOM 7324 C CA . HIS A 1 41 ? 9.881 -6.352 -3.980 1.00 0.00 41 HIS A CA 10
ATOM 7325 C C . HIS A 1 41 ? 9.027 -5.693 -2.917 1.00 0.00 41 HIS A C 10
ATOM 7326 O O . HIS A 1 41 ? 8.022 -6.247 -2.484 1.00 0.00 41 HIS A O 10
ATOM 7340 N N . TRP A 1 42 ? 9.410 -4.489 -2.516 1.00 0.00 42 TRP A N 10
ATOM 7341 C CA . TRP A 1 42 ? 8.587 -3.680 -1.647 1.00 0.00 42 TRP A CA 10
ATOM 7342 C C . TRP A 1 42 ? 7.405 -3.167 -2.454 1.00 0.00 42 TRP A C 10
ATOM 7343 O O . TRP A 1 42 ? 7.612 -2.624 -3.531 1.00 0.00 42 TRP A O 10
ATOM 7364 N N . LYS A 1 43 ? 6.175 -3.396 -1.995 1.00 0.00 43 LYS A N 10
ATOM 7365 C CA . LYS A 1 43 ? 4.954 -2.930 -2.625 1.00 0.00 43 LYS A CA 10
ATOM 7366 C C . LYS A 1 43 ? 4.174 -2.099 -1.620 1.00 0.00 43 LYS A C 10
ATOM 7367 O O . LYS A 1 43 ? 4.109 -2.447 -0.440 1.00 0.00 43 LYS A O 10
ATOM 7385 N N . CYS A 1 44 ? 3.560 -1.025 -2.107 1.00 0.00 44 CYS A N 10
ATOM 7386 C CA . CYS A 1 44 ? 2.614 -0.230 -1.349 1.00 0.00 44 CYS A CA 10
ATOM 7387 C C . CYS A 1 44 ? 1.306 -1.007 -1.233 1.00 0.00 44 CYS A C 10
ATOM 7388 O O . CYS A 1 44 ? 0.540 -1.009 -2.190 1.00 0.00 44 CYS A O 10
ATOM 7395 N N . PHE A 1 45 ? 1.059 -1.714 -0.123 1.00 0.00 45 PHE A N 10
ATOM 7396 C CA . PHE A 1 45 ? -0.220 -2.377 0.087 1.00 0.00 45 PHE A CA 10
ATOM 7397 C C . PHE A 1 45 ? -0.982 -1.559 1.119 1.00 0.00 45 PHE A C 10
ATOM 7398 O O . PHE A 1 45 ? -0.374 -1.074 2.081 1.00 0.00 45 PHE A O 10
ATOM 7415 N N . CYS A 1 46 ? -2.291 -1.443 0.913 1.00 0.00 46 CYS A N 10
ATOM 7416 C CA . CYS A 1 46 ? -3.176 -0.543 1.628 1.00 0.00 46 CYS A CA 10
ATOM 7417 C C . CYS A 1 46 ? -4.012 -1.337 2.620 1.00 0.00 46 CYS A C 10
ATOM 7418 O O . CYS A 1 46 ? -4.435 -2.447 2.307 1.00 0.00 46 CYS A O 10
ATOM 7425 N N . TYR A 1 47 ? -4.282 -0.768 3.793 1.00 0.00 47 TYR A N 10
ATOM 7426 C CA . TYR A 1 47 ? -5.039 -1.428 4.850 1.00 0.00 47 TYR A CA 10
ATOM 7427 C C . TYR A 1 47 ? -6.466 -0.917 4.813 1.00 0.00 47 TYR A C 10
ATOM 7428 O O . TYR A 1 47 ? -6.716 0.207 5.235 1.00 0.00 47 TYR A O 10
ATOM 7446 N N . PHE A 1 48 ? -7.411 -1.704 4.310 1.00 0.00 48 PHE A N 10
ATOM 7447 C CA . PHE A 1 48 ? -8.724 -1.173 4.041 1.00 0.00 48 PHE A CA 10
ATOM 7448 C C . PHE A 1 48 ? -9.555 -1.170 5.312 1.00 0.00 48 PHE A C 10
ATOM 7449 O O . PHE A 1 48 ? -9.813 -0.126 5.902 1.00 0.00 48 PHE A O 10
ATOM 7466 N N . ASN A 1 49 ? -9.946 -2.361 5.756 1.00 0.00 49 ASN A N 10
ATOM 7467 C CA . ASN A 1 49 ? -11.010 -2.575 6.726 1.00 0.00 49 ASN A CA 10
ATOM 7468 C C . ASN A 1 49 ? -10.476 -2.443 8.162 1.00 0.00 49 ASN A C 10
ATOM 7469 O O . ASN A 1 49 ? -10.906 -3.159 9.067 1.00 0.00 49 ASN A O 10
ATOM 7480 N N . CYS A 1 50 ? -9.516 -1.528 8.358 1.00 0.00 50 CYS A N 10
ATOM 7481 C CA . CYS A 1 50 ? -8.800 -1.323 9.615 1.00 0.00 50 CYS A CA 10
ATOM 7482 C C . CYS A 1 50 ? -9.577 -0.385 10.532 1.00 0.00 50 CYS A C 10
ATOM 7483 O O . CYS A 1 50 ? -9.911 -0.794 11.687 1.00 0.00 50 CYS A O 10
ATOM 7491 N N . LEU A 1 1 ? -11.096 -3.520 10.993 1.00 0.00 1 LEU A N 11
ATOM 7492 C CA . LEU A 1 1 ? -10.263 -4.618 10.471 1.00 0.00 1 LEU A CA 11
ATOM 7493 C C . LEU A 1 1 ? -9.448 -4.139 9.266 1.00 0.00 1 LEU A C 11
ATOM 7494 O O . LEU A 1 1 ? -10.010 -3.864 8.216 1.00 0.00 1 LEU A O 11
ATOM 7512 N N . CYS A 1 2 ? -8.136 -4.002 9.441 1.00 0.00 2 CYS A N 11
ATOM 7513 C CA . CYS A 1 2 ? -7.214 -3.404 8.486 1.00 0.00 2 CYS A CA 11
ATOM 7514 C C . CYS A 1 2 ? -6.914 -4.389 7.354 1.00 0.00 2 CYS A C 11
ATOM 7515 O O . CYS A 1 2 ? -5.934 -5.127 7.409 1.00 0.00 2 CYS A O 11
ATOM 7522 N N . ASN A 1 3 ? -7.764 -4.435 6.322 1.00 0.00 3 ASN A N 11
ATOM 7523 C CA . ASN A 1 3 ? -7.919 -5.658 5.513 1.00 0.00 3 ASN A CA 11
ATOM 7524 C C . ASN A 1 3 ? -6.777 -5.967 4.543 1.00 0.00 3 ASN A C 11
ATOM 7525 O O . ASN A 1 3 ? -6.971 -6.814 3.669 1.00 0.00 3 ASN A O 11
ATOM 7536 N N . GLU A 1 4 ? -5.622 -5.308 4.655 1.00 0.00 4 GLU A N 11
ATOM 7537 C CA . GLU A 1 4 ? -4.358 -5.669 4.072 1.00 0.00 4 GLU A CA 11
ATOM 7538 C C . GLU A 1 4 ? -4.478 -6.197 2.636 1.00 0.00 4 GLU A C 11
ATOM 7539 O O . GLU A 1 4 ? -4.647 -7.398 2.427 1.00 0.00 4 GLU A O 11
ATOM 7551 N N . ARG A 1 5 ? -4.385 -5.306 1.658 1.00 0.00 5 ARG A N 11
ATOM 7552 C CA . ARG A 1 5 ? -4.536 -5.570 0.237 1.00 0.00 5 ARG A CA 11
ATOM 7553 C C . ARG A 1 5 ? -3.299 -5.007 -0.465 1.00 0.00 5 ARG A C 11
ATOM 7554 O O . ARG A 1 5 ? -2.663 -4.102 0.078 1.00 0.00 5 ARG A O 11
ATOM 7574 N N . PRO A 1 6 ? -2.917 -5.544 -1.633 1.00 0.00 6 PRO A N 11
ATOM 7575 C CA . PRO A 1 6 ? -1.627 -5.253 -2.219 1.00 0.00 6 PRO A CA 11
ATOM 7576 C C . PRO A 1 6 ? -1.586 -3.865 -2.860 1.00 0.00 6 PRO A C 11
ATOM 7577 O O . PRO A 1 6 ? -2.565 -3.115 -2.843 1.00 0.00 6 PRO A O 11
ATOM 7588 N N . SER A 1 7 ? -0.436 -3.533 -3.454 1.00 0.00 7 SER A N 11
ATOM 7589 C CA . SER A 1 7 ? -0.255 -2.306 -4.202 1.00 0.00 7 SER A CA 11
ATOM 7590 C C . SER A 1 7 ? -1.133 -2.301 -5.443 1.00 0.00 7 SER A C 11
ATOM 7591 O O . SER A 1 7 ? -0.790 -2.928 -6.444 1.00 0.00 7 SER A O 11
ATOM 7599 N N . GLN A 1 8 ? -2.217 -1.536 -5.368 1.00 0.00 8 GLN A N 11
ATOM 7600 C CA . GLN A 1 8 ? -3.150 -1.271 -6.436 1.00 0.00 8 GLN A CA 11
ATOM 7601 C C . GLN A 1 8 ? -2.670 -0.010 -7.156 1.00 0.00 8 GLN A C 11
ATOM 7602 O O . GLN A 1 8 ? -1.795 -0.085 -8.016 1.00 0.00 8 GLN A O 11
ATOM 7616 N N . THR A 1 9 ? -3.164 1.162 -6.750 1.00 0.00 9 THR A N 11
ATOM 7617 C CA . THR A 1 9 ? -2.907 2.428 -7.422 1.00 0.00 9 THR A CA 11
ATOM 7618 C C . THR A 1 9 ? -1.495 2.956 -7.179 1.00 0.00 9 THR A C 11
ATOM 7619 O O . THR A 1 9 ? -1.102 3.948 -7.787 1.00 0.00 9 THR A O 11
ATOM 7630 N N . TRP A 1 10 ? -0.716 2.345 -6.284 1.00 0.00 10 TRP A N 11
ATOM 7631 C CA . TRP A 1 10 ? 0.712 2.626 -6.262 1.00 0.00 10 TRP A CA 11
ATOM 7632 C C . TRP A 1 10 ? 1.350 2.094 -7.554 1.00 0.00 10 TRP A C 11
ATOM 7633 O O . TRP A 1 10 ? 2.252 2.719 -8.104 1.00 0.00 10 TRP A O 11
ATOM 7654 N N . SER A 1 11 ? 0.885 0.931 -8.022 1.00 0.00 11 SER A N 11
ATOM 7655 C CA . SER A 1 11 ? 1.226 0.375 -9.323 1.00 0.00 11 SER A CA 11
ATOM 7656 C C . SER A 1 11 ? 2.733 0.277 -9.585 1.00 0.00 11 SER A C 11
ATOM 7657 O O . SER A 1 11 ? 3.214 0.746 -10.615 1.00 0.00 11 SER A O 11
ATOM 7665 N N . GLY A 1 12 ? 3.484 -0.376 -8.691 1.00 0.00 12 GLY A N 11
ATOM 7666 C CA . GLY A 1 12 ? 4.908 -0.574 -8.897 1.00 0.00 12 GLY A CA 11
ATOM 7667 C C . GLY A 1 12 ? 5.597 -1.088 -7.635 1.00 0.00 12 GLY A C 11
ATOM 7668 O O . GLY A 1 12 ? 4.977 -1.784 -6.820 1.00 0.00 12 GLY A O 11
ATOM 7672 N N . ASN A 1 13 ? 6.876 -0.733 -7.483 1.00 0.00 13 ASN A N 11
ATOM 7673 C CA . ASN A 1 13 ? 7.651 -0.944 -6.269 1.00 0.00 13 ASN A CA 11
ATOM 7674 C C . ASN A 1 13 ? 7.594 0.340 -5.445 1.00 0.00 13 ASN A C 11
ATOM 7675 O O . ASN A 1 13 ? 7.520 1.429 -6.008 1.00 0.00 13 ASN A O 11
ATOM 7686 N N . CYS A 1 14 ? 7.601 0.212 -4.120 1.00 0.00 14 CYS A N 11
ATOM 7687 C CA . CYS A 1 14 ? 7.592 1.311 -3.170 1.00 0.00 14 CYS A CA 11
ATOM 7688 C C . CYS A 1 14 ? 8.754 2.271 -3.421 1.00 0.00 14 CYS A C 11
ATOM 7689 O O . CYS A 1 14 ? 9.787 1.868 -3.958 1.00 0.00 14 CYS A O 11
ATOM 7696 N N . GLY A 1 15 ? 8.573 3.522 -3.002 1.00 0.00 15 GLY A N 11
ATOM 7697 C CA . GLY A 1 15 ? 9.579 4.576 -3.022 1.00 0.00 15 GLY A CA 11
ATOM 7698 C C . GLY A 1 15 ? 9.758 5.123 -1.612 1.00 0.00 15 GLY A C 11
ATOM 7699 O O . GLY A 1 15 ? 10.862 5.150 -1.078 1.00 0.00 15 GLY A O 11
ATOM 7703 N N . ASN A 1 16 ? 8.646 5.537 -1.000 1.00 0.00 16 ASN A N 11
ATOM 7704 C CA . ASN A 1 16 ? 8.589 5.981 0.386 1.00 0.00 16 ASN A CA 11
ATOM 7705 C C . ASN A 1 16 ? 7.266 5.558 1.017 1.00 0.00 16 ASN A C 11
ATOM 7706 O O . ASN A 1 16 ? 6.196 5.928 0.524 1.00 0.00 16 ASN A O 11
ATOM 7717 N N . THR A 1 17 ? 7.328 4.809 2.120 1.00 0.00 17 THR A N 11
ATOM 7718 C CA . THR A 1 17 ? 6.135 4.363 2.821 1.00 0.00 17 THR A CA 11
ATOM 7719 C C . THR A 1 17 ? 5.297 5.556 3.300 1.00 0.00 17 THR A C 11
ATOM 7720 O O . THR A 1 17 ? 4.068 5.481 3.356 1.00 0.00 17 THR A O 11
ATOM 7731 N N . ALA A 1 18 ? 5.949 6.684 3.601 1.00 0.00 18 ALA A N 11
ATOM 7732 C CA . ALA A 1 18 ? 5.262 7.910 3.973 1.00 0.00 18 ALA A CA 11
ATOM 7733 C C . ALA A 1 18 ? 4.419 8.462 2.825 1.00 0.00 18 ALA A C 11
ATOM 7734 O O . ALA A 1 18 ? 3.434 9.149 3.097 1.00 0.00 18 ALA A O 11
ATOM 7741 N N . HIS A 1 19 ? 4.766 8.159 1.566 1.00 0.00 19 HIS A N 11
ATOM 7742 C CA . HIS A 1 19 ? 3.846 8.399 0.465 1.00 0.00 19 HIS A CA 11
ATOM 7743 C C . HIS A 1 19 ? 2.834 7.259 0.421 1.00 0.00 19 HIS A C 11
ATOM 7744 O O . HIS A 1 19 ? 1.644 7.540 0.356 1.00 0.00 19 HIS A O 11
ATOM 7758 N N . CYS A 1 20 ? 3.284 5.996 0.449 1.00 0.00 20 CYS A N 11
ATOM 7759 C CA . CYS A 1 20 ? 2.400 4.824 0.351 1.00 0.00 20 CYS A CA 11
ATOM 7760 C C . CYS A 1 20 ? 1.149 4.970 1.199 1.00 0.00 20 CYS A C 11
ATOM 7761 O O . CYS A 1 20 ? 0.031 4.719 0.741 1.00 0.00 20 CYS A O 11
ATOM 7768 N N . ASP A 1 21 ? 1.351 5.465 2.420 1.00 0.00 21 ASP A N 11
ATOM 7769 C CA . ASP A 1 21 ? 0.279 5.579 3.383 1.00 0.00 21 ASP A CA 11
ATOM 7770 C C . ASP A 1 21 ? -0.787 6.517 2.817 1.00 0.00 21 ASP A C 11
ATOM 7771 O O . ASP A 1 21 ? -1.974 6.227 2.923 1.00 0.00 21 ASP A O 11
ATOM 7780 N N . LYS A 1 22 ? -0.355 7.621 2.210 1.00 0.00 22 LYS A N 11
ATOM 7781 C CA . LYS A 1 22 ? -1.249 8.624 1.652 1.00 0.00 22 LYS A CA 11
ATOM 7782 C C . LYS A 1 22 ? -1.850 8.108 0.357 1.00 0.00 22 LYS A C 11
ATOM 7783 O O . LYS A 1 22 ? -3.049 8.241 0.141 1.00 0.00 22 LYS A O 11
ATOM 7801 N N . GLN A 1 23 ? -1.019 7.509 -0.497 1.00 0.00 23 GLN A N 11
ATOM 7802 C CA . GLN A 1 23 ? -1.365 7.117 -1.855 1.00 0.00 23 GLN A CA 11
ATOM 7803 C C . GLN A 1 23 ? -2.619 6.236 -1.764 1.00 0.00 23 GLN A C 11
ATOM 7804 O O . GLN A 1 23 ? -3.606 6.470 -2.457 1.00 0.00 23 GLN A O 11
ATOM 7818 N N . CYS A 1 24 ? -2.579 5.250 -0.862 1.00 0.00 24 CYS A N 11
ATOM 7819 C CA . CYS A 1 24 ? -3.683 4.334 -0.598 1.00 0.00 24 CYS A CA 11
ATOM 7820 C C . CYS A 1 24 ? -4.962 5.058 -0.151 1.00 0.00 24 CYS A C 11
ATOM 7821 O O . CYS A 1 24 ? -6.072 4.635 -0.488 1.00 0.00 24 CYS A O 11
ATOM 7828 N N . GLN A 1 25 ? -4.838 6.146 0.613 1.00 0.00 25 GLN A N 11
ATOM 7829 C CA . GLN A 1 25 ? -6.001 6.907 1.063 1.00 0.00 25 GLN A CA 11
ATOM 7830 C C . GLN A 1 25 ? -6.538 7.700 -0.134 1.00 0.00 25 GLN A C 11
ATOM 7831 O O . GLN A 1 25 ? -7.683 7.527 -0.561 1.00 0.00 25 GLN A O 11
ATOM 7845 N N . ASP A 1 26 ? -5.675 8.561 -0.680 1.00 0.00 26 ASP A N 11
ATOM 7846 C CA . ASP A 1 26 ? -5.962 9.499 -1.754 1.00 0.00 26 ASP A CA 11
ATOM 7847 C C . ASP A 1 26 ? -6.554 8.772 -2.952 1.00 0.00 26 ASP A C 11
ATOM 7848 O O . ASP A 1 26 ? -7.688 9.042 -3.345 1.00 0.00 26 ASP A O 11
ATOM 7857 N N . TRP A 1 27 ? -5.801 7.838 -3.532 1.00 0.00 27 TRP A N 11
ATOM 7858 C CA . TRP A 1 27 ? -6.202 7.206 -4.775 1.00 0.00 27 TRP A CA 11
ATOM 7859 C C . TRP A 1 27 ? -7.288 6.193 -4.451 1.00 0.00 27 TRP A C 11
ATOM 7860 O O . TRP A 1 27 ? -8.439 6.374 -4.841 1.00 0.00 27 TRP A O 11
ATOM 7881 N N . GLU A 1 28 ? -6.949 5.160 -3.671 1.00 0.00 28 GLU A N 11
ATOM 7882 C CA . GLU A 1 28 ? -7.788 3.978 -3.565 1.00 0.00 28 GLU A CA 11
ATOM 7883 C C . GLU A 1 28 ? -9.021 4.333 -2.727 1.00 0.00 28 GLU A C 11
ATOM 7884 O O . GLU A 1 28 ? -10.086 4.547 -3.292 1.00 0.00 28 GLU A O 11
ATOM 7896 N N . LYS A 1 29 ? -8.848 4.525 -1.419 1.00 0.00 29 LYS A N 11
ATOM 7897 C CA . LYS A 1 29 ? -9.792 4.877 -0.366 1.00 0.00 29 LYS A CA 11
ATOM 7898 C C . LYS A 1 29 ? -9.504 3.945 0.825 1.00 0.00 29 LYS A C 11
ATOM 7899 O O . LYS A 1 29 ? -10.408 3.373 1.431 1.00 0.00 29 LYS A O 11
ATOM 7917 N N . ALA A 1 30 ? -8.228 3.755 1.157 1.00 0.00 30 ALA A N 11
ATOM 7918 C CA . ALA A 1 30 ? -7.850 2.933 2.290 1.00 0.00 30 ALA A CA 11
ATOM 7919 C C . ALA A 1 30 ? -7.942 3.753 3.571 1.00 0.00 30 ALA A C 11
ATOM 7920 O O . ALA A 1 30 ? -7.937 4.981 3.526 1.00 0.00 30 ALA A O 11
ATOM 7927 N N . SER A 1 31 ? -7.950 3.085 4.725 1.00 0.00 31 SER A N 11
ATOM 7928 C CA . SER A 1 31 ? -7.674 3.713 5.989 1.00 0.00 31 SER A CA 11
ATOM 7929 C C . SER A 1 31 ? -6.230 4.217 5.993 1.00 0.00 31 SER A C 11
ATOM 7930 O O . SER A 1 31 ? -5.960 5.334 6.425 1.00 0.00 31 SER A O 11
ATOM 7938 N N . HIS A 1 32 ? -5.296 3.395 5.498 1.00 0.00 32 HIS A N 11
ATOM 7939 C CA . HIS A 1 32 ? -3.925 3.824 5.253 1.00 0.00 32 HIS A CA 11
ATOM 7940 C C . HIS A 1 32 ? -3.239 2.856 4.294 1.00 0.00 32 HIS A C 11
ATOM 7941 O O . HIS A 1 32 ? -3.849 1.896 3.820 1.00 0.00 32 HIS A O 11
ATOM 7955 N N . GLY A 1 33 ? -1.942 3.086 4.106 1.00 0.00 33 GLY A N 11
ATOM 7956 C CA . GLY A 1 33 ? -1.009 2.206 3.424 1.00 0.00 33 GLY A CA 11
ATOM 7957 C C . GLY A 1 33 ? 0.267 2.002 4.232 1.00 0.00 33 GLY A C 11
ATOM 7958 O O . GLY A 1 33 ? 0.496 2.719 5.211 1.00 0.00 33 GLY A O 11
ATOM 7962 N N . ALA A 1 34 ? 1.078 1.012 3.841 1.00 0.00 34 ALA A N 11
ATOM 7963 C CA . ALA A 1 34 ? 2.371 0.705 4.437 1.00 0.00 34 ALA A CA 11
ATOM 7964 C C . ALA A 1 34 ? 3.153 -0.234 3.502 1.00 0.00 34 ALA A C 11
ATOM 7965 O O . ALA A 1 34 ? 2.592 -1.216 3.010 1.00 0.00 34 ALA A O 11
ATOM 7972 N N . CYS A 1 35 ? 4.429 0.065 3.230 1.00 0.00 35 CYS A N 11
ATOM 7973 C CA . CYS A 1 35 ? 5.248 -0.710 2.307 1.00 0.00 35 CYS A CA 11
ATOM 7974 C C . CYS A 1 35 ? 5.801 -1.975 2.967 1.00 0.00 35 CYS A C 11
ATOM 7975 O O . CYS A 1 35 ? 6.126 -1.958 4.155 1.00 0.00 35 CYS A O 11
ATOM 7982 N N . HIS A 1 36 ? 5.910 -3.083 2.218 1.00 0.00 36 HIS A N 11
ATOM 7983 C CA . HIS A 1 36 ? 6.552 -4.315 2.692 1.00 0.00 36 HIS A CA 11
ATOM 7984 C C . HIS A 1 36 ? 7.278 -5.018 1.554 1.00 0.00 36 HIS A C 11
ATOM 7985 O O . HIS A 1 36 ? 6.768 -5.044 0.437 1.00 0.00 36 HIS A O 11
ATOM 7999 N N . LYS A 1 37 ? 8.395 -5.685 1.859 1.00 0.00 37 LYS A N 11
ATOM 8000 C CA . LYS A 1 37 ? 9.116 -6.485 0.883 1.00 0.00 37 LYS A CA 11
ATOM 8001 C C . LYS A 1 37 ? 8.492 -7.871 0.786 1.00 0.00 37 LYS A C 11
ATOM 8002 O O . LYS A 1 37 ? 8.408 -8.600 1.776 1.00 0.00 37 LYS A O 11
ATOM 8020 N N . ARG A 1 38 ? 8.067 -8.225 -0.426 1.00 0.00 38 ARG A N 11
ATOM 8021 C CA . ARG A 1 38 ? 7.580 -9.532 -0.836 1.00 0.00 38 ARG A CA 11
ATOM 8022 C C . ARG A 1 38 ? 8.400 -9.960 -2.055 1.00 0.00 38 ARG A C 11
ATOM 8023 O O . ARG A 1 38 ? 8.457 -9.212 -3.028 1.00 0.00 38 ARG A O 11
ATOM 8043 N N . GLU A 1 39 ? 9.038 -11.135 -2.020 1.00 0.00 39 GLU A N 11
ATOM 8044 C CA . GLU A 1 39 ? 9.825 -11.656 -3.140 1.00 0.00 39 GLU A CA 11
ATOM 8045 C C . GLU A 1 39 ? 10.788 -10.584 -3.673 1.00 0.00 39 GLU A C 11
ATOM 8046 O O . GLU A 1 39 ? 10.848 -10.317 -4.870 1.00 0.00 39 GLU A O 11
ATOM 8058 N N . ASN A 1 40 ? 11.488 -9.924 -2.749 1.00 0.00 40 ASN A N 11
ATOM 8059 C CA . ASN A 1 40 ? 12.410 -8.818 -2.957 1.00 0.00 40 ASN A CA 11
ATOM 8060 C C . ASN A 1 40 ? 11.761 -7.497 -3.391 1.00 0.00 40 ASN A C 11
ATOM 8061 O O . ASN A 1 40 ? 12.401 -6.454 -3.311 1.00 0.00 40 ASN A O 11
ATOM 8072 N N . HIS A 1 41 ? 10.494 -7.513 -3.810 1.00 0.00 41 HIS A N 11
ATOM 8073 C CA . HIS A 1 41 ? 9.771 -6.348 -4.297 1.00 0.00 41 HIS A CA 11
ATOM 8074 C C . HIS A 1 41 ? 9.064 -5.674 -3.130 1.00 0.00 41 HIS A C 11
ATOM 8075 O O . HIS A 1 41 ? 8.211 -6.284 -2.488 1.00 0.00 41 HIS A O 11
ATOM 8089 N N . TRP A 1 42 ? 9.404 -4.418 -2.854 1.00 0.00 42 TRP A N 11
ATOM 8090 C CA . TRP A 1 42 ? 8.689 -3.634 -1.867 1.00 0.00 42 TRP A CA 11
ATOM 8091 C C . TRP A 1 42 ? 7.359 -3.193 -2.451 1.00 0.00 42 TRP A C 11
ATOM 8092 O O . TRP A 1 42 ? 7.343 -2.409 -3.391 1.00 0.00 42 TRP A O 11
ATOM 8113 N N . LYS A 1 43 ? 6.242 -3.714 -1.946 1.00 0.00 43 LYS A N 11
ATOM 8114 C CA . LYS A 1 43 ? 4.917 -3.321 -2.385 1.00 0.00 43 LYS A CA 11
ATOM 8115 C C . LYS A 1 43 ? 4.331 -2.402 -1.329 1.00 0.00 43 LYS A C 11
ATOM 8116 O O . LYS A 1 43 ? 4.363 -2.724 -0.142 1.00 0.00 43 LYS A O 11
ATOM 8134 N N . CYS A 1 44 ? 3.776 -1.282 -1.778 1.00 0.00 44 CYS A N 11
ATOM 8135 C CA . CYS A 1 44 ? 2.914 -0.443 -0.967 1.00 0.00 44 CYS A CA 11
ATOM 8136 C C . CYS A 1 44 ? 1.591 -1.165 -0.744 1.00 0.00 44 CYS A C 11
ATOM 8137 O O . CYS A 1 44 ? 0.766 -1.190 -1.646 1.00 0.00 44 CYS A O 11
ATOM 8144 N N . PHE A 1 45 ? 1.389 -1.784 0.421 1.00 0.00 45 PHE 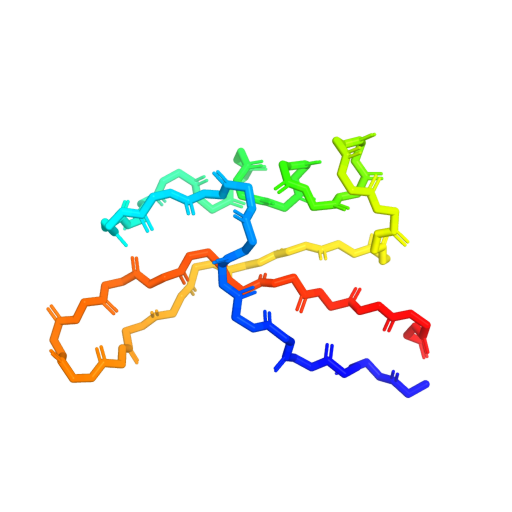A N 11
ATOM 8145 C CA . PHE A 1 45 ? 0.111 -2.417 0.714 1.00 0.00 45 PHE A CA 11
ATOM 8146 C C . PHE A 1 45 ? -0.830 -1.351 1.264 1.00 0.00 45 PHE A C 11
ATOM 8147 O O . PHE A 1 45 ? -0.385 -0.422 1.938 1.00 0.00 45 PHE A O 11
ATOM 8164 N N . CYS A 1 46 ? -2.123 -1.513 0.992 1.00 0.00 46 CYS A N 11
ATOM 8165 C CA . CYS A 1 46 ? -3.210 -0.658 1.438 1.00 0.00 46 CYS A CA 11
ATOM 8166 C C . CYS A 1 46 ? -4.058 -1.440 2.427 1.00 0.00 46 CYS A C 11
ATOM 8167 O O . CYS A 1 46 ? -4.042 -2.667 2.442 1.00 0.00 46 CYS A O 11
ATOM 8174 N N . TYR A 1 47 ? -4.777 -0.720 3.282 1.00 0.00 47 TYR A N 11
ATOM 8175 C CA . TYR A 1 47 ? -5.508 -1.289 4.399 1.00 0.00 47 TYR A CA 11
ATOM 8176 C C . TYR A 1 47 ? -6.838 -0.555 4.509 1.00 0.00 47 TYR A C 11
ATOM 8177 O O . TYR A 1 47 ? -6.857 0.580 4.982 1.00 0.00 47 TYR A O 11
ATOM 8195 N N . PHE A 1 48 ? -7.940 -1.175 4.087 1.00 0.00 48 PHE A N 11
ATOM 8196 C CA . PHE A 1 48 ? -9.250 -0.586 4.231 1.00 0.00 48 PHE A CA 11
ATOM 8197 C C . PHE A 1 48 ? -9.795 -0.866 5.637 1.00 0.00 48 PHE A C 11
ATOM 8198 O O . PHE A 1 48 ? -9.154 -1.575 6.409 1.00 0.00 48 PHE A O 11
ATOM 8215 N N . ASN A 1 49 ? -11.019 -0.386 5.897 1.00 0.00 49 ASN A N 11
ATOM 8216 C CA . ASN A 1 49 ? -11.880 -0.627 7.061 1.00 0.00 49 ASN A CA 11
ATOM 8217 C C . ASN A 1 49 ? -11.136 -0.798 8.392 1.00 0.00 49 ASN A C 11
ATOM 8218 O O . ASN A 1 49 ? -11.558 -1.597 9.229 1.00 0.00 49 ASN A O 11
ATOM 8229 N N . CYS A 1 50 ? -10.031 -0.079 8.612 1.00 0.00 50 CYS A N 11
ATOM 8230 C CA . CYS A 1 50 ? -9.072 -0.459 9.646 1.00 0.00 50 CYS A CA 11
ATOM 8231 C C . CYS A 1 50 ? -9.575 -0.178 11.056 1.00 0.00 50 CYS A C 11
ATOM 8232 O O . CYS A 1 50 ? -9.914 -1.160 11.787 1.00 0.00 50 CYS A O 11
ATOM 8240 N N . LEU A 1 1 ? -12.073 -4.375 10.171 1.00 0.00 1 LEU A N 12
ATOM 8241 C CA . LEU A 1 1 ? -10.794 -5.065 10.402 1.00 0.00 1 LEU A CA 12
ATOM 8242 C C . LEU A 1 1 ? -9.735 -4.583 9.403 1.00 0.00 1 LEU A C 12
ATOM 8243 O O . LEU A 1 1 ? -10.044 -4.291 8.251 1.00 0.00 1 LEU A O 12
ATOM 8261 N N . CYS A 1 2 ? -8.479 -4.480 9.842 1.00 0.00 2 CYS A N 12
ATOM 8262 C CA . CYS A 1 2 ? -7.363 -4.011 9.035 1.00 0.00 2 CYS A CA 12
ATOM 8263 C C . CYS A 1 2 ? -6.964 -5.033 7.975 1.00 0.00 2 CYS A C 12
ATOM 8264 O O . CYS A 1 2 ? -5.927 -5.682 8.079 1.00 0.00 2 CYS A O 12
ATOM 8271 N N . ASN A 1 3 ? -7.778 -5.148 6.922 1.00 0.00 3 ASN A N 12
ATOM 8272 C CA . ASN A 1 3 ? -7.482 -6.060 5.824 1.00 0.00 3 ASN A CA 12
ATOM 8273 C C . ASN A 1 3 ? -6.338 -5.453 5.014 1.00 0.00 3 ASN A C 12
ATOM 8274 O O . ASN A 1 3 ? -6.502 -4.394 4.409 1.00 0.00 3 ASN A O 12
ATOM 8285 N N . GLU A 1 4 ? -5.179 -6.115 5.047 1.00 0.00 4 GLU A N 12
ATOM 8286 C CA . GLU A 1 4 ? -3.984 -5.764 4.311 1.00 0.00 4 GLU A CA 12
ATOM 8287 C C . GLU A 1 4 ? -4.200 -6.155 2.845 1.00 0.00 4 GLU A C 12
ATOM 8288 O O . GLU A 1 4 ? -4.556 -7.300 2.572 1.00 0.00 4 GLU A O 12
ATOM 8300 N N . ARG A 1 5 ? -3.968 -5.234 1.906 1.00 0.00 5 ARG A N 12
ATOM 8301 C CA . ARG A 1 5 ? -4.073 -5.500 0.472 1.00 0.00 5 ARG A CA 12
ATOM 8302 C C . ARG A 1 5 ? -3.077 -4.621 -0.283 1.00 0.00 5 ARG A C 12
ATOM 8303 O O . ARG A 1 5 ? -2.724 -3.557 0.219 1.00 0.00 5 ARG A O 12
ATOM 8323 N N . PRO A 1 6 ? -2.560 -5.071 -1.438 1.00 0.00 6 PRO A N 12
ATOM 8324 C CA . PRO A 1 6 ? -1.340 -4.515 -1.980 1.00 0.00 6 PRO A CA 12
ATOM 8325 C C . PRO A 1 6 ? -1.551 -3.216 -2.762 1.00 0.00 6 PRO A C 12
ATOM 8326 O O . PRO A 1 6 ? -2.676 -2.781 -3.031 1.00 0.00 6 PRO A O 12
ATOM 8337 N N . SER A 1 7 ? -0.429 -2.636 -3.184 1.00 0.00 7 SER A N 12
ATOM 8338 C CA . SER A 1 7 ? -0.313 -1.668 -4.255 1.00 0.00 7 SER A CA 12
ATOM 8339 C C . SER A 1 7 ? -1.095 -2.129 -5.487 1.00 0.00 7 SER A C 12
ATOM 8340 O O . SER A 1 7 ? -0.634 -3.039 -6.177 1.00 0.00 7 SER A O 12
ATOM 8348 N N . GLN A 1 8 ? -2.222 -1.479 -5.776 1.00 0.00 8 GLN A N 12
ATOM 8349 C CA . GLN A 1 8 ? -2.927 -1.570 -7.038 1.00 0.00 8 GLN A CA 12
ATOM 8350 C C . GLN A 1 8 ? -2.658 -0.300 -7.846 1.00 0.00 8 GLN A C 12
ATOM 8351 O O . GLN A 1 8 ? -2.371 -0.363 -9.035 1.00 0.00 8 GLN A O 12
ATOM 8365 N N . THR A 1 9 ? -2.727 0.855 -7.181 1.00 0.00 9 THR A N 12
ATOM 8366 C CA . THR A 1 9 ? -2.478 2.146 -7.806 1.00 0.00 9 THR A CA 12
ATOM 8367 C C . THR A 1 9 ? -0.983 2.304 -8.055 1.00 0.00 9 THR A C 12
ATOM 8368 O O . THR A 1 9 ? -0.537 2.574 -9.172 1.00 0.00 9 THR A O 12
ATOM 8379 N N . TRP A 1 10 ? -0.220 2.142 -6.974 1.00 0.00 10 TRP A N 12
ATOM 8380 C CA . TRP A 1 10 ? 1.223 2.273 -6.931 1.00 0.00 10 TRP A CA 12
ATOM 8381 C C . TRP A 1 10 ? 1.846 1.175 -7.800 1.00 0.00 10 TRP A C 12
ATOM 8382 O O . TRP A 1 10 ? 2.290 0.137 -7.310 1.00 0.00 10 TRP A O 12
ATOM 8403 N N . SER A 1 11 ? 1.846 1.380 -9.111 1.00 0.00 11 SER A N 12
ATOM 8404 C CA . SER A 1 11 ? 2.212 0.349 -10.063 1.00 0.00 11 SER A CA 12
ATOM 8405 C C . SER A 1 11 ? 3.730 0.250 -10.192 1.00 0.00 11 SER A C 12
ATOM 8406 O O . SER A 1 11 ? 4.288 0.526 -11.251 1.00 0.00 11 SER A O 12
ATOM 8414 N N . GLY A 1 12 ? 4.399 -0.147 -9.108 1.00 0.00 12 GLY A N 12
ATOM 8415 C CA . GLY A 1 12 ? 5.842 -0.276 -9.087 1.00 0.00 12 GLY A CA 12
ATOM 8416 C C . GLY A 1 12 ? 6.338 -0.737 -7.720 1.00 0.00 12 GLY A C 12
ATOM 8417 O O . GLY A 1 12 ? 5.576 -1.288 -6.917 1.00 0.00 12 GLY A O 12
ATOM 8421 N N . ASN A 1 13 ? 7.630 -0.511 -7.478 1.00 0.00 13 ASN A N 12
ATOM 8422 C CA . ASN A 1 13 ? 8.317 -0.793 -6.226 1.00 0.00 13 ASN A CA 12
ATOM 8423 C C . ASN A 1 13 ? 8.213 0.438 -5.313 1.00 0.00 13 ASN A C 12
ATOM 8424 O O . ASN A 1 13 ? 7.919 1.531 -5.796 1.00 0.00 13 ASN A O 12
ATOM 8435 N N . CYS A 1 14 ? 8.407 0.283 -4.001 1.00 0.00 14 CYS A N 12
ATOM 8436 C CA . CYS A 1 14 ? 8.306 1.357 -3.019 1.00 0.00 14 CYS A CA 12
ATOM 8437 C C . CYS A 1 14 ? 9.646 1.661 -2.352 1.00 0.00 14 CYS A C 12
ATOM 8438 O O . CYS A 1 14 ? 10.427 0.755 -2.068 1.00 0.00 14 CYS A O 12
ATOM 8445 N N . GLY A 1 15 ? 9.862 2.945 -2.052 1.00 0.00 15 GLY A N 12
ATOM 8446 C CA . GLY A 1 15 ? 10.758 3.412 -1.003 1.00 0.00 15 GLY A CA 12
ATOM 8447 C C . GLY A 1 15 ? 9.967 4.292 -0.032 1.00 0.00 15 GLY A C 12
ATOM 8448 O O . GLY A 1 15 ? 9.936 4.066 1.176 1.00 0.00 15 GLY A O 12
ATOM 8452 N N . ASN A 1 16 ? 9.279 5.296 -0.584 1.00 0.00 16 ASN A N 12
ATOM 8453 C CA . ASN A 1 16 ? 8.598 6.332 0.183 1.00 0.00 16 ASN A CA 12
ATOM 8454 C C . ASN A 1 16 ? 7.305 5.844 0.851 1.00 0.00 16 ASN A C 12
ATOM 8455 O O . ASN A 1 16 ? 6.198 6.218 0.457 1.00 0.00 16 ASN A O 12
ATOM 8466 N N . THR A 1 17 ? 7.439 5.062 1.922 1.00 0.00 17 THR A N 12
ATOM 8467 C CA . THR A 1 17 ? 6.298 4.637 2.729 1.00 0.00 17 THR A CA 12
ATOM 8468 C C . THR A 1 17 ? 5.471 5.833 3.234 1.00 0.00 17 THR A C 12
ATOM 8469 O O . THR A 1 17 ? 4.250 5.738 3.380 1.00 0.00 17 THR A O 12
ATOM 8480 N N . ALA A 1 18 ? 6.119 6.979 3.467 1.00 0.00 18 ALA A N 12
ATOM 8481 C CA . ALA A 1 18 ? 5.434 8.196 3.879 1.00 0.00 18 ALA A CA 12
ATOM 8482 C C . ALA A 1 18 ? 4.518 8.735 2.775 1.00 0.00 18 ALA A C 12
ATOM 8483 O O . ALA A 1 18 ? 3.562 9.448 3.084 1.00 0.00 18 ALA A O 12
ATOM 8490 N N . HIS A 1 19 ? 4.773 8.412 1.501 1.00 0.00 19 HIS A N 12
ATOM 8491 C CA . HIS A 1 19 ? 3.792 8.594 0.436 1.00 0.00 19 HIS A CA 12
ATOM 8492 C C . HIS A 1 19 ? 2.783 7.450 0.495 1.00 0.00 19 HIS A C 12
ATOM 8493 O O . HIS A 1 19 ? 1.590 7.728 0.486 1.00 0.00 19 HIS A O 12
ATOM 8507 N N . CYS A 1 20 ? 3.233 6.189 0.543 1.00 0.00 20 CYS A N 12
ATOM 8508 C CA . CYS A 1 20 ? 2.339 5.020 0.546 1.00 0.00 20 CYS A CA 12
ATOM 8509 C C . CYS A 1 20 ? 1.153 5.196 1.492 1.00 0.00 20 CYS A C 12
ATOM 8510 O O . CYS A 1 20 ? 0.005 4.937 1.129 1.00 0.00 20 CYS A O 12
ATOM 8517 N N . ASP A 1 21 ? 1.426 5.685 2.703 1.00 0.00 21 ASP A N 12
ATOM 8518 C CA . ASP A 1 21 ? 0.358 5.860 3.669 1.00 0.00 21 ASP A CA 12
ATOM 8519 C C . ASP A 1 21 ? -0.668 6.889 3.182 1.00 0.00 21 ASP A C 12
ATOM 8520 O O . ASP A 1 21 ? -1.864 6.681 3.371 1.00 0.00 21 ASP A O 12
ATOM 8529 N N . LYS A 1 22 ? -0.220 7.974 2.541 1.00 0.00 22 LYS A N 12
ATOM 8530 C CA . LYS A 1 22 ? -1.134 8.953 1.959 1.00 0.00 22 LYS A CA 12
ATOM 8531 C C . LYS A 1 22 ? -1.913 8.278 0.837 1.00 0.00 22 LYS A C 12
ATOM 8532 O O . LYS A 1 22 ? -3.138 8.263 0.826 1.00 0.00 22 LYS A O 12
ATOM 8550 N N . GLN A 1 23 ? -1.161 7.719 -0.111 1.00 0.00 23 GLN A N 12
ATOM 8551 C CA . GLN A 1 23 ? -1.613 7.121 -1.355 1.00 0.00 23 GLN A CA 12
ATOM 8552 C C . GLN A 1 23 ? -2.793 6.192 -1.064 1.00 0.00 23 GLN A C 12
ATOM 8553 O O . GLN A 1 23 ? -3.853 6.293 -1.678 1.00 0.00 23 GLN A O 12
ATOM 8567 N N . CYS A 1 24 ? -2.621 5.286 -0.108 1.00 0.00 24 CYS A N 12
ATOM 8568 C CA . CYS A 1 24 ? -3.648 4.322 0.256 1.00 0.00 24 CYS A CA 12
ATOM 8569 C C . CYS A 1 24 ? -4.962 4.991 0.679 1.00 0.00 24 CYS A C 12
ATOM 8570 O O . CYS A 1 24 ? -6.045 4.474 0.389 1.00 0.00 24 CYS A O 12
ATOM 8577 N N . GLN A 1 25 ? -4.875 6.139 1.351 1.00 0.00 25 GLN A N 12
ATOM 8578 C CA . GLN A 1 25 ? -6.036 6.899 1.786 1.00 0.00 25 GLN A CA 12
ATOM 8579 C C . GLN A 1 25 ? -6.594 7.684 0.590 1.00 0.00 25 GLN A C 12
ATOM 8580 O O . GLN A 1 25 ? -7.728 7.470 0.153 1.00 0.00 25 GLN A O 12
ATOM 8594 N N . ASP A 1 26 ? -5.772 8.597 0.060 1.00 0.00 26 ASP A N 12
ATOM 8595 C CA . ASP A 1 26 ? -6.121 9.537 -0.995 1.00 0.00 26 ASP A CA 12
ATOM 8596 C C . ASP A 1 26 ? -6.605 8.798 -2.231 1.00 0.00 26 ASP A C 12
ATOM 8597 O O . ASP A 1 26 ? -7.708 9.046 -2.712 1.00 0.00 26 ASP A O 12
ATOM 8606 N N . TRP A 1 27 ? -5.781 7.885 -2.738 1.00 0.00 27 TRP A N 12
ATOM 8607 C CA . TRP A 1 27 ? -6.066 7.173 -3.964 1.00 0.00 27 TRP A CA 12
ATOM 8608 C C . TRP A 1 27 ? -6.913 5.960 -3.595 1.00 0.00 27 TRP A C 12
ATOM 8609 O O . TRP A 1 27 ? -8.114 5.936 -3.857 1.00 0.00 27 TRP A O 12
ATOM 8630 N N . GLU A 1 28 ? -6.289 4.949 -2.981 1.00 0.00 28 GLU A N 12
ATOM 8631 C CA . GLU A 1 28 ? -6.691 3.574 -3.258 1.00 0.00 28 GLU A CA 12
ATOM 8632 C C . GLU A 1 28 ? -8.030 3.248 -2.591 1.00 0.00 28 GLU A C 12
ATOM 8633 O O . GLU A 1 28 ? -8.932 2.787 -3.284 1.00 0.00 28 GLU A O 12
ATOM 8645 N N . LYS A 1 29 ? -8.150 3.503 -1.282 1.00 0.00 29 LYS A N 12
ATOM 8646 C CA . LYS A 1 29 ? -9.335 3.716 -0.472 1.00 0.00 29 LYS A CA 12
ATOM 8647 C C . LYS A 1 29 ? -9.229 2.865 0.792 1.00 0.00 29 LYS A C 12
ATOM 8648 O O . LYS A 1 29 ? -9.976 1.904 0.960 1.00 0.00 29 LYS A O 12
ATOM 8666 N N . ALA A 1 30 ? -8.289 3.208 1.673 1.00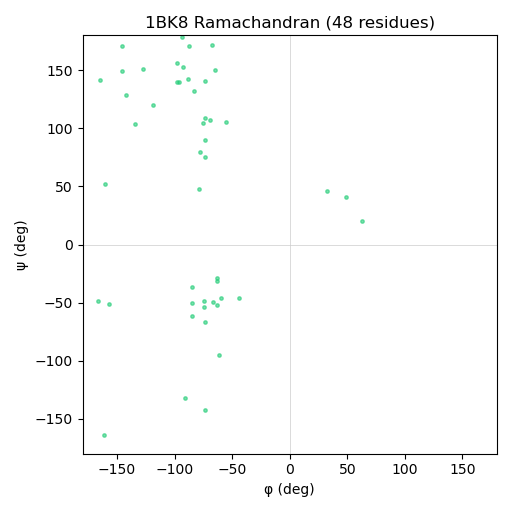 0.00 30 ALA A N 12
ATOM 8667 C CA . ALA A 1 30 ? -8.011 2.435 2.869 1.00 0.00 30 ALA A CA 12
ATOM 8668 C C . ALA A 1 30 ? -7.844 3.354 4.074 1.00 0.00 30 ALA A C 12
ATOM 8669 O O . ALA A 1 30 ? -7.650 4.555 3.905 1.00 0.00 30 ALA A O 12
ATOM 8676 N N . SER A 1 31 ? -7.901 2.801 5.291 1.00 0.00 31 SER A N 12
ATOM 8677 C CA . SER A 1 31 ? -7.667 3.545 6.505 1.00 0.00 31 SER A CA 12
ATOM 8678 C C . SER A 1 31 ? -6.284 4.188 6.480 1.00 0.00 31 SER A C 12
ATOM 8679 O O . SER A 1 31 ? -6.117 5.322 6.917 1.00 0.00 31 SER A O 12
ATOM 8687 N N . HIS A 1 32 ? -5.278 3.443 6.010 1.00 0.00 32 HIS A N 12
ATOM 8688 C CA . HIS A 1 32 ? -3.911 3.927 5.938 1.00 0.00 32 HIS A CA 12
ATOM 8689 C C . HIS A 1 32 ? -3.103 3.007 5.020 1.00 0.00 32 HIS A C 12
ATOM 8690 O O . HIS A 1 32 ? -3.645 2.019 4.514 1.00 0.00 32 HIS A O 12
ATOM 8704 N N . GLY A 1 33 ? -1.808 3.305 4.859 1.00 0.00 33 GLY A N 12
ATOM 8705 C CA . GLY A 1 33 ? -0.870 2.497 4.095 1.00 0.00 33 GLY A CA 12
ATOM 8706 C C . GLY A 1 33 ? 0.477 2.335 4.784 1.00 0.00 33 GLY A C 12
ATOM 8707 O O . GLY A 1 33 ? 0.756 3.014 5.774 1.00 0.00 33 GLY A O 12
ATOM 8711 N N . ALA A 1 34 ? 1.299 1.418 4.275 1.00 0.00 34 ALA A N 12
ATOM 8712 C CA . ALA A 1 34 ? 2.627 1.110 4.782 1.00 0.00 34 ALA A CA 12
ATOM 8713 C C . ALA A 1 34 ? 3.321 0.174 3.786 1.00 0.00 34 ALA A C 12
ATOM 8714 O O . ALA A 1 34 ? 2.692 -0.769 3.301 1.00 0.00 34 ALA A O 12
ATOM 8721 N N . CYS A 1 35 ? 4.590 0.429 3.449 1.00 0.00 35 CYS A N 12
ATOM 8722 C CA . CYS A 1 35 ? 5.333 -0.390 2.506 1.00 0.00 35 CYS A CA 12
ATOM 8723 C C . CYS A 1 35 ? 5.957 -1.598 3.195 1.00 0.00 35 CYS A C 12
ATOM 8724 O O . CYS A 1 35 ? 6.249 -1.552 4.391 1.00 0.00 35 CYS A O 12
ATOM 8731 N N . HIS A 1 36 ? 6.185 -2.679 2.444 1.00 0.00 36 HIS A N 12
ATOM 8732 C CA . HIS A 1 36 ? 6.972 -3.819 2.907 1.00 0.00 36 HIS A CA 12
ATOM 8733 C C . HIS A 1 36 ? 7.617 -4.502 1.716 1.00 0.00 36 HIS A C 12
ATOM 8734 O O . HIS A 1 36 ? 7.060 -4.472 0.619 1.00 0.00 36 HIS A O 12
ATOM 8748 N N . LYS A 1 37 ? 8.706 -5.222 1.974 1.00 0.00 37 LYS A N 12
ATOM 8749 C CA . LYS A 1 37 ? 9.278 -6.131 1.005 1.00 0.00 37 LYS A CA 12
ATOM 8750 C C . LYS A 1 37 ? 8.513 -7.445 1.106 1.00 0.00 37 LYS A C 12
ATOM 8751 O O . LYS A 1 37 ? 8.421 -8.049 2.170 1.00 0.00 37 LYS A O 12
ATOM 8769 N N . ARG A 1 38 ? 7.923 -7.839 -0.017 1.00 0.00 38 ARG A N 12
ATOM 8770 C CA . ARG A 1 38 ? 7.027 -8.966 -0.163 1.00 0.00 38 ARG A CA 12
ATOM 8771 C C . ARG A 1 38 ? 7.385 -9.592 -1.508 1.00 0.00 38 ARG A C 12
ATOM 8772 O O . ARG A 1 38 ? 7.492 -8.873 -2.501 1.00 0.00 38 ARG A O 12
ATOM 8792 N N . GLU A 1 39 ? 7.665 -10.896 -1.543 1.00 0.00 39 GLU A N 12
ATOM 8793 C CA . GLU A 1 39 ? 8.191 -11.582 -2.720 1.00 0.00 39 GLU A CA 12
ATOM 8794 C C . GLU A 1 39 ? 9.412 -10.850 -3.304 1.00 0.00 39 GLU A C 12
ATOM 8795 O O . GLU A 1 39 ? 9.577 -10.758 -4.517 1.00 0.00 39 GLU A O 12
ATOM 8807 N N . ASN A 1 40 ? 10.259 -10.311 -2.424 1.00 0.00 40 ASN A N 12
ATOM 8808 C CA . ASN A 1 40 ? 11.440 -9.513 -2.731 1.00 0.00 40 ASN A CA 12
ATOM 8809 C C . ASN A 1 40 ? 11.138 -8.233 -3.511 1.00 0.00 40 ASN A C 12
ATOM 8810 O O . ASN A 1 40 ? 12.032 -7.669 -4.137 1.00 0.00 40 ASN A O 12
ATOM 8821 N N . HIS A 1 41 ? 9.894 -7.755 -3.474 1.00 0.00 41 HIS A N 12
ATOM 8822 C CA . HIS A 1 41 ? 9.482 -6.511 -4.089 1.00 0.00 41 HIS A CA 12
ATOM 8823 C C . HIS A 1 41 ? 8.932 -5.615 -2.992 1.00 0.00 41 HIS A C 12
ATOM 8824 O O . HIS A 1 41 ? 8.090 -6.058 -2.214 1.00 0.00 41 HIS A O 12
ATOM 8838 N N . TRP A 1 42 ? 9.403 -4.374 -2.903 1.00 0.00 42 TRP A N 12
ATOM 8839 C CA . TRP A 1 42 ? 8.852 -3.432 -1.950 1.00 0.00 42 TRP A CA 12
ATOM 8840 C C . TRP A 1 42 ? 7.507 -2.953 -2.461 1.00 0.00 42 TRP A C 12
ATOM 8841 O O . TRP A 1 42 ? 7.454 -2.130 -3.366 1.00 0.00 42 TRP A O 12
ATOM 8862 N N . LYS A 1 43 ? 6.418 -3.496 -1.924 1.00 0.00 43 LYS A N 12
ATOM 8863 C CA . LYS A 1 43 ? 5.080 -3.071 -2.261 1.00 0.00 43 LYS A CA 12
ATOM 8864 C C . LYS A 1 43 ? 4.631 -2.099 -1.188 1.00 0.00 43 LYS A C 12
ATOM 8865 O O . LYS A 1 43 ? 4.730 -2.396 0.004 1.00 0.00 43 LYS A O 12
ATOM 8883 N N . CYS A 1 44 ? 4.081 -0.970 -1.624 1.00 0.00 44 CYS A N 12
ATOM 8884 C CA . CYS A 1 44 ? 3.129 -0.248 -0.809 1.00 0.00 44 CYS A CA 12
ATOM 8885 C C . CYS A 1 44 ? 1.941 -1.165 -0.558 1.00 0.00 44 CYS A C 12
ATOM 8886 O O . CYS A 1 44 ? 1.490 -1.834 -1.485 1.00 0.00 44 CYS A O 12
ATOM 8893 N N . PHE A 1 45 ? 1.495 -1.265 0.691 1.00 0.00 45 PHE A N 12
ATOM 8894 C CA . PHE A 1 45 ? 0.300 -2.004 1.061 1.00 0.00 45 PHE A CA 12
ATOM 8895 C C . PHE A 1 45 ? -0.623 -1.042 1.788 1.00 0.00 45 PHE A C 12
ATOM 8896 O O . PHE A 1 45 ? -0.163 -0.099 2.428 1.00 0.00 45 PHE A O 12
ATOM 8913 N N . CYS A 1 46 ? -1.915 -1.312 1.679 1.00 0.00 46 CYS A N 12
ATOM 8914 C CA . CYS A 1 46 ? -3.007 -0.513 2.178 1.00 0.00 46 CYS A CA 12
ATOM 8915 C C . CYS A 1 46 ? -3.832 -1.384 3.106 1.00 0.00 46 CYS A C 12
ATOM 8916 O O . CYS A 1 46 ? -3.871 -2.605 2.956 1.00 0.00 46 CYS A O 12
ATOM 8923 N N . TYR A 1 47 ? -4.442 -0.737 4.094 1.00 0.00 47 TYR A N 12
ATOM 8924 C CA . TYR A 1 47 ? -5.063 -1.380 5.236 1.00 0.00 47 TYR A CA 12
ATOM 8925 C C . TYR A 1 47 ? -6.495 -0.875 5.301 1.00 0.00 47 TYR A C 12
ATOM 8926 O O . TYR A 1 47 ? -6.730 0.263 5.706 1.00 0.00 47 TYR A O 12
ATOM 8944 N N . PHE A 1 48 ? -7.448 -1.701 4.859 1.00 0.00 48 PHE A N 12
ATOM 8945 C CA . PHE A 1 48 ? -8.666 -1.168 4.289 1.00 0.00 48 PHE A CA 12
ATOM 8946 C C . PHE A 1 48 ? -9.648 -0.700 5.360 1.00 0.00 48 PHE A C 12
ATOM 8947 O O . PHE A 1 48 ? -9.634 0.475 5.723 1.00 0.00 48 PHE A O 12
ATOM 8964 N N . ASN A 1 49 ? -10.482 -1.592 5.894 1.00 0.00 49 ASN A N 12
ATOM 8965 C CA . ASN A 1 49 ? -11.501 -1.242 6.884 1.00 0.00 49 ASN A CA 12
ATOM 8966 C C . ASN A 1 49 ? -10.913 -1.354 8.292 1.00 0.00 49 ASN A C 12
ATOM 8967 O O . ASN A 1 49 ? -11.508 -1.945 9.191 1.00 0.00 49 ASN A O 12
ATOM 8978 N N . CYS A 1 50 ? -9.725 -0.775 8.480 1.00 0.00 50 CYS A N 12
ATOM 8979 C CA . CYS A 1 50 ? -9.013 -0.806 9.753 1.00 0.00 50 CYS A CA 12
ATOM 8980 C C . CYS A 1 50 ? -9.680 0.119 10.764 1.00 0.00 50 CYS A C 12
ATOM 8981 O O . CYS A 1 50 ? -10.003 -0.341 11.903 1.00 0.00 50 CYS A O 12
ATOM 8989 N N . LEU A 1 1 ? -12.163 -5.124 10.299 1.00 0.00 1 LEU A N 13
ATOM 8990 C CA . LEU A 1 1 ? -10.781 -5.386 10.732 1.00 0.00 1 LEU A CA 13
ATOM 8991 C C . LEU A 1 1 ? -9.836 -5.102 9.572 1.00 0.00 1 LEU A C 13
ATOM 8992 O O . LEU A 1 1 ? -10.287 -5.146 8.430 1.00 0.00 1 LEU A O 13
ATOM 9010 N N . CYS A 1 2 ? -8.580 -4.760 9.861 1.00 0.00 2 CYS A N 13
ATOM 9011 C CA . CYS A 1 2 ? -7.649 -4.194 8.896 1.00 0.00 2 CYS A CA 13
ATOM 9012 C C . CYS A 1 2 ? -7.357 -5.133 7.727 1.00 0.00 2 CYS A C 13
ATOM 9013 O O . CYS A 1 2 ? -6.474 -5.986 7.790 1.00 0.00 2 CYS A O 13
ATOM 9020 N N . ASN A 1 3 ? -8.109 -4.952 6.642 1.00 0.00 3 ASN A N 13
ATOM 9021 C CA . ASN A 1 3 ? -7.986 -5.710 5.413 1.00 0.00 3 ASN A CA 13
ATOM 9022 C C . ASN A 1 3 ? -6.744 -5.194 4.695 1.00 0.00 3 ASN A C 13
ATOM 9023 O O . ASN A 1 3 ? -6.831 -4.308 3.842 1.00 0.00 3 ASN A O 13
ATOM 9034 N N . GLU A 1 4 ? -5.591 -5.740 5.080 1.00 0.00 4 GLU A N 13
ATOM 9035 C CA . GLU A 1 4 ? -4.308 -5.472 4.475 1.00 0.00 4 GLU A CA 13
ATOM 9036 C C . GLU A 1 4 ? -4.286 -6.193 3.127 1.00 0.00 4 GLU A C 13
ATOM 9037 O O . GLU A 1 4 ? -4.640 -7.365 3.048 1.00 0.00 4 GLU A O 13
ATOM 9049 N N . ARG A 1 5 ? -3.877 -5.486 2.073 1.00 0.00 5 ARG A N 13
ATOM 9050 C CA . ARG A 1 5 ? -3.809 -6.007 0.718 1.00 0.00 5 ARG A CA 13
ATOM 9051 C C . ARG A 1 5 ? -2.677 -5.281 -0.024 1.00 0.00 5 ARG A C 13
ATOM 9052 O O . ARG A 1 5 ? -2.337 -4.160 0.357 1.00 0.00 5 ARG A O 13
ATOM 9072 N N . PRO A 1 6 ? -2.052 -5.910 -1.032 1.00 0.00 6 PRO A N 13
ATOM 9073 C CA . PRO A 1 6 ? -0.905 -5.346 -1.728 1.00 0.00 6 PRO A CA 13
ATOM 9074 C C . PRO A 1 6 ? -1.291 -4.151 -2.603 1.00 0.00 6 PRO A C 13
ATOM 9075 O O . PRO A 1 6 ? -2.463 -3.789 -2.708 1.00 0.00 6 PRO A O 13
ATOM 9086 N N . SER A 1 7 ? -0.274 -3.563 -3.243 1.00 0.00 7 SER A N 13
ATOM 9087 C CA . SER A 1 7 ? -0.351 -2.439 -4.168 1.00 0.00 7 SER A CA 13
ATOM 9088 C C . SER A 1 7 ? -1.614 -2.463 -5.025 1.00 0.00 7 SER A C 13
ATOM 9089 O O . SER A 1 7 ? -1.713 -3.261 -5.953 1.00 0.00 7 SER A O 13
ATOM 9097 N N . GLN A 1 8 ? -2.549 -1.565 -4.704 1.00 0.00 8 GLN A N 13
ATOM 9098 C CA . GLN A 1 8 ? -3.782 -1.361 -5.434 1.00 0.00 8 GLN A CA 13
ATOM 9099 C C . GLN A 1 8 ? -3.483 -0.454 -6.631 1.00 0.00 8 GLN A C 13
ATOM 9100 O O . GLN A 1 8 ? -3.426 -0.911 -7.766 1.00 0.00 8 GLN A O 13
ATOM 9114 N N . THR A 1 9 ? -3.269 0.838 -6.366 1.00 0.00 9 THR A N 13
ATOM 9115 C CA . THR A 1 9 ? -2.957 1.830 -7.378 1.00 0.00 9 THR A CA 13
ATOM 9116 C C . THR A 1 9 ? -1.456 1.904 -7.626 1.00 0.00 9 THR A C 13
ATOM 9117 O O . THR A 1 9 ? -1.031 2.223 -8.736 1.00 0.00 9 THR A O 13
ATOM 9128 N N . TRP A 1 10 ? -0.654 1.657 -6.584 1.00 0.00 10 TRP A N 13
ATOM 9129 C CA . TRP A 1 10 ? 0.772 1.912 -6.632 1.00 0.00 10 TRP A CA 13
ATOM 9130 C C . TRP A 1 10 ? 1.392 0.999 -7.692 1.00 0.00 10 TRP A C 13
ATOM 9131 O O . TRP A 1 10 ? 1.540 -0.205 -7.479 1.00 0.00 10 TRP A O 13
ATOM 9152 N N . SER A 1 11 ? 1.743 1.570 -8.841 1.00 0.00 11 SER A N 13
ATOM 9153 C CA . SER A 1 11 ? 1.920 0.832 -10.073 1.00 0.00 11 SER A CA 13
ATOM 9154 C C . SER A 1 11 ? 3.298 0.171 -10.179 1.00 0.00 11 SER A C 13
ATOM 9155 O O . SER A 1 11 ? 4.032 0.418 -11.132 1.00 0.00 11 SER A O 13
ATOM 9163 N N . GLY A 1 12 ? 3.647 -0.688 -9.214 1.00 0.00 12 GLY A N 13
ATOM 9164 C CA . GLY A 1 12 ? 4.877 -1.465 -9.248 1.00 0.00 12 GLY A CA 13
ATOM 9165 C C . GLY A 1 12 ? 5.487 -1.624 -7.859 1.00 0.00 12 GLY A C 13
ATOM 9166 O O . GLY A 1 12 ? 4.891 -2.238 -6.969 1.00 0.00 12 GLY A O 13
ATOM 9170 N N . ASN A 1 13 ? 6.704 -1.106 -7.707 1.00 0.00 13 ASN A N 13
ATOM 9171 C CA . ASN A 1 13 ? 7.522 -1.212 -6.506 1.00 0.00 13 ASN A CA 13
ATOM 9172 C C . ASN A 1 13 ? 7.445 0.093 -5.724 1.00 0.00 13 ASN A C 13
ATOM 9173 O O . ASN A 1 13 ? 7.379 1.169 -6.318 1.00 0.00 13 ASN A O 13
ATOM 9184 N N . CYS A 1 14 ? 7.438 0.002 -4.398 1.00 0.00 14 CYS A N 13
ATOM 9185 C CA . CYS A 1 14 ? 7.356 1.138 -3.499 1.00 0.00 14 CYS A CA 13
ATOM 9186 C C . CYS A 1 14 ? 8.685 1.883 -3.485 1.00 0.00 14 CYS A C 13
ATOM 9187 O O . CYS A 1 14 ? 9.735 1.277 -3.699 1.00 0.00 14 CYS A O 13
ATOM 9194 N N . GLY A 1 15 ? 8.602 3.199 -3.265 1.00 0.00 15 GLY A N 13
ATOM 9195 C CA . GLY A 1 15 ? 9.730 4.109 -3.142 1.00 0.00 15 GLY A CA 13
ATOM 9196 C C . GLY A 1 15 ? 9.835 4.659 -1.722 1.00 0.00 15 GLY A C 13
ATOM 9197 O O . GLY A 1 15 ? 10.931 4.777 -1.178 1.00 0.00 15 GLY A O 13
ATOM 9201 N N . ASN A 1 16 ? 8.692 5.003 -1.115 1.00 0.00 16 ASN A N 13
ATOM 9202 C CA . ASN A 1 16 ? 8.637 5.554 0.234 1.00 0.00 16 ASN A CA 13
ATOM 9203 C C . ASN A 1 16 ? 7.274 5.301 0.881 1.00 0.00 16 ASN A C 13
ATOM 9204 O O . ASN A 1 16 ? 6.236 5.718 0.358 1.00 0.00 16 ASN A O 13
ATOM 9215 N N . THR A 1 17 ? 7.279 4.656 2.050 1.00 0.00 17 THR A N 13
ATOM 9216 C CA . THR A 1 17 ? 6.070 4.393 2.818 1.00 0.00 17 THR A CA 13
ATOM 9217 C C . THR A 1 17 ? 5.353 5.696 3.191 1.00 0.00 17 THR A C 13
ATOM 9218 O O . THR A 1 17 ? 4.121 5.742 3.259 1.00 0.00 17 THR A O 13
ATOM 9229 N N . ALA A 1 18 ? 6.122 6.771 3.386 1.00 0.00 18 ALA A N 13
ATOM 9230 C CA . ALA A 1 18 ? 5.588 8.095 3.657 1.00 0.00 18 ALA A CA 13
ATOM 9231 C C . ALA A 1 18 ? 4.773 8.632 2.481 1.00 0.00 18 ALA A C 13
ATOM 9232 O O . ALA A 1 18 ? 3.935 9.510 2.695 1.00 0.00 18 ALA A O 13
ATOM 9239 N N . HIS A 1 19 ? 4.982 8.127 1.256 1.00 0.00 19 HIS A N 13
ATOM 9240 C CA . HIS A 1 19 ? 4.013 8.337 0.192 1.00 0.00 19 HIS A CA 13
ATOM 9241 C C . HIS A 1 19 ? 2.914 7.289 0.320 1.00 0.00 19 HIS A C 13
ATOM 9242 O O . HIS A 1 19 ? 1.747 7.662 0.324 1.00 0.00 19 HIS A O 13
ATOM 9256 N N . CYS A 1 20 ? 3.266 6.000 0.398 1.00 0.00 20 CYS A N 13
ATOM 9257 C CA . CYS A 1 20 ? 2.303 4.891 0.383 1.00 0.00 20 CYS A CA 13
ATOM 9258 C C . CYS A 1 20 ? 1.075 5.141 1.251 1.00 0.00 20 CYS A C 13
ATOM 9259 O O . CYS A 1 20 ? -0.063 4.958 0.813 1.00 0.00 20 CYS A O 13
ATOM 9266 N N . ASP A 1 21 ? 1.316 5.595 2.482 1.00 0.00 21 ASP A N 13
ATOM 9267 C CA . ASP A 1 21 ? 0.226 5.806 3.412 1.00 0.00 21 ASP A CA 13
ATOM 9268 C C . ASP A 1 21 ? -0.711 6.891 2.873 1.00 0.00 21 ASP A C 13
ATOM 9269 O O . ASP A 1 21 ? -1.924 6.757 2.991 1.00 0.00 21 ASP A O 13
ATOM 9278 N N . LYS A 1 22 ? -0.153 7.939 2.259 1.00 0.00 22 LYS A N 13
ATOM 9279 C CA . LYS A 1 22 ? -0.965 8.959 1.611 1.00 0.00 22 LYS A CA 13
ATOM 9280 C C . LYS A 1 22 ? -1.690 8.336 0.419 1.00 0.00 22 LYS A C 13
ATOM 9281 O O . LYS A 1 22 ? -2.908 8.418 0.324 1.00 0.00 22 LYS A O 13
ATOM 9299 N N . GLN A 1 23 ? -0.931 7.718 -0.493 1.00 0.00 23 GLN A N 13
ATOM 9300 C CA . GLN A 1 23 ? -1.363 7.183 -1.782 1.00 0.00 23 GLN A CA 13
ATOM 9301 C C . GLN A 1 23 ? -2.675 6.408 -1.620 1.00 0.00 23 GLN A C 13
ATOM 9302 O O . GLN A 1 23 ? -3.659 6.696 -2.304 1.00 0.00 23 GLN A O 13
ATOM 9316 N N . CYS A 1 24 ? -2.683 5.437 -0.698 1.00 0.00 24 CYS A N 13
ATOM 9317 C CA . CYS A 1 24 ? -3.825 4.548 -0.460 1.00 0.00 24 CYS A CA 13
ATOM 9318 C C . CYS A 1 24 ? -5.079 5.291 0.024 1.00 0.00 24 CYS A C 13
ATOM 9319 O O . CYS A 1 24 ? -6.182 4.756 -0.086 1.00 0.00 24 CYS A O 13
ATOM 9326 N N . GLN A 1 25 ? -4.911 6.492 0.590 1.00 0.00 25 GLN A N 13
ATOM 9327 C CA . GLN A 1 25 ? -5.995 7.351 1.054 1.00 0.00 25 GLN A CA 13
ATOM 9328 C C . GLN A 1 25 ? -6.363 8.371 -0.042 1.00 0.00 25 GLN A C 13
ATOM 9329 O O . GLN A 1 25 ? -7.528 8.732 -0.223 1.00 0.00 25 GLN A O 13
ATOM 9343 N N . ASP A 1 26 ? -5.353 8.863 -0.767 1.00 0.00 26 ASP A N 13
ATOM 9344 C CA . ASP A 1 26 ? -5.463 9.916 -1.768 1.00 0.00 26 ASP A CA 13
ATOM 9345 C C . ASP A 1 26 ? -6.204 9.388 -2.984 1.00 0.00 26 ASP A C 13
ATOM 9346 O O . ASP A 1 26 ? -7.232 9.938 -3.375 1.00 0.00 26 ASP A O 13
ATOM 9355 N N . TRP A 1 27 ? -5.662 8.329 -3.583 1.00 0.00 27 TRP A N 13
ATOM 9356 C CA . TRP A 1 27 ? -6.189 7.759 -4.810 1.00 0.00 27 TRP A CA 13
ATOM 9357 C C . TRP A 1 27 ? -7.379 6.887 -4.422 1.00 0.00 27 TRP A C 13
ATOM 9358 O O . TRP A 1 27 ? -8.541 7.293 -4.517 1.00 0.00 27 TRP A O 13
ATOM 9379 N N . GLU A 1 28 ? -7.057 5.709 -3.879 1.00 0.00 28 GLU A N 13
ATOM 9380 C CA . GLU A 1 28 ? -8.018 4.774 -3.333 1.00 0.00 28 GLU A CA 13
ATOM 9381 C C . GLU A 1 28 ? -8.496 5.359 -2.003 1.00 0.00 28 GLU A C 13
ATOM 9382 O O . GLU A 1 28 ? -8.307 6.544 -1.741 1.00 0.00 28 GLU A O 13
ATOM 9394 N N . LYS A 1 29 ? -9.079 4.553 -1.129 1.00 0.00 29 LYS A N 13
ATOM 9395 C CA . LYS A 1 29 ? -9.828 4.987 0.020 1.00 0.00 29 LYS A CA 13
ATOM 9396 C C . LYS A 1 29 ? -9.836 3.786 0.955 1.00 0.00 29 LYS A C 13
ATOM 9397 O O . LYS A 1 29 ? -10.860 3.318 1.443 1.00 0.00 29 LYS A O 13
ATOM 9415 N N . ALA A 1 30 ? -8.609 3.324 1.198 1.00 0.00 30 ALA A N 13
ATOM 9416 C CA . ALA A 1 30 ? -8.280 2.431 2.283 1.00 0.00 30 ALA A CA 13
ATOM 9417 C C . ALA A 1 30 ? -8.283 3.244 3.578 1.00 0.00 30 ALA A C 13
ATOM 9418 O O . ALA A 1 30 ? -8.228 4.472 3.541 1.00 0.00 30 ALA A O 13
ATOM 9425 N N . SER A 1 31 ? -8.296 2.575 4.730 1.00 0.00 31 SER A N 13
ATOM 9426 C CA . SER A 1 31 ? -8.047 3.196 6.003 1.00 0.00 31 SER A CA 13
ATOM 9427 C C . SER A 1 31 ? -6.680 3.884 5.977 1.00 0.00 31 SER A C 13
ATOM 9428 O O . SER A 1 31 ? -6.565 5.033 6.396 1.00 0.00 31 SER A O 13
ATOM 9436 N N . HIS A 1 32 ? -5.646 3.192 5.471 1.00 0.00 32 HIS A N 13
ATOM 9437 C CA . HIS A 1 32 ? -4.341 3.808 5.239 1.00 0.00 32 HIS A CA 13
ATOM 9438 C C . HIS A 1 32 ? -3.461 2.923 4.342 1.00 0.00 32 HIS A C 13
ATOM 9439 O O . HIS A 1 32 ? -3.959 1.953 3.766 1.00 0.00 32 HIS A O 13
ATOM 9453 N N . GLY A 1 33 ? -2.159 3.233 4.270 1.00 0.00 33 GLY A N 13
ATOM 9454 C CA . GLY A 1 33 ? -1.149 2.465 3.548 1.00 0.00 33 GLY A CA 13
ATOM 9455 C C . GLY A 1 33 ? 0.128 2.258 4.362 1.00 0.00 33 GLY A C 13
ATOM 9456 O O . GLY A 1 33 ? 0.358 2.983 5.330 1.00 0.00 33 GLY A O 13
ATOM 9460 N N . ALA A 1 34 ? 0.954 1.276 3.978 1.00 0.00 34 ALA A N 13
ATOM 9461 C CA . ALA A 1 34 ? 2.287 1.032 4.526 1.00 0.00 34 ALA A CA 13
ATOM 9462 C C . ALA A 1 34 ? 3.062 0.089 3.589 1.00 0.00 34 ALA A C 13
ATOM 9463 O O . ALA A 1 34 ? 2.488 -0.885 3.103 1.00 0.00 34 ALA A O 13
ATOM 9470 N N . CYS A 1 35 ? 4.342 0.354 3.297 1.00 0.00 35 CYS A N 13
ATOM 9471 C CA . CYS A 1 35 ? 5.111 -0.465 2.370 1.00 0.00 35 CYS A CA 13
ATOM 9472 C C . CYS A 1 35 ? 5.669 -1.720 3.052 1.00 0.00 35 CYS A C 13
ATOM 9473 O O . CYS A 1 35 ? 6.004 -1.676 4.239 1.00 0.00 35 CYS A O 13
ATOM 9480 N N . HIS A 1 36 ? 5.797 -2.839 2.323 1.00 0.00 36 HIS A N 13
ATOM 9481 C CA . HIS A 1 36 ? 6.489 -4.042 2.798 1.00 0.00 36 HIS A CA 13
ATOM 9482 C C . HIS A 1 36 ? 7.214 -4.740 1.655 1.00 0.00 36 HIS A C 13
ATOM 9483 O O . HIS A 1 36 ? 6.673 -4.792 0.552 1.00 0.00 36 HIS A O 13
ATOM 9497 N N . LYS A 1 37 ? 8.357 -5.366 1.949 1.00 0.00 37 LYS A N 13
ATOM 9498 C CA . LYS A 1 37 ? 9.084 -6.179 0.988 1.00 0.00 37 LYS A CA 13
ATOM 9499 C C . LYS A 1 37 ? 8.504 -7.592 0.956 1.00 0.00 37 LYS A C 13
ATOM 9500 O O . LYS A 1 37 ? 8.393 -8.254 1.985 1.00 0.00 37 LYS A O 13
ATOM 9518 N N . ARG A 1 38 ? 8.137 -8.039 -0.244 1.00 0.00 38 ARG A N 13
ATOM 9519 C CA . ARG A 1 38 ? 7.539 -9.329 -0.529 1.00 0.00 38 ARG A CA 13
ATOM 9520 C C . ARG A 1 38 ? 8.124 -9.789 -1.866 1.00 0.00 38 ARG A C 13
ATOM 9521 O O . ARG A 1 38 ? 8.107 -9.021 -2.825 1.00 0.00 38 ARG A O 13
ATOM 9541 N N . GLU A 1 39 ? 8.701 -10.994 -1.927 1.00 0.00 39 GLU A N 13
ATOM 9542 C CA . GLU A 1 39 ? 9.438 -11.492 -3.092 1.00 0.00 39 GLU A CA 13
ATOM 9543 C C . GLU A 1 39 ? 10.426 -10.433 -3.598 1.00 0.00 39 GLU A C 13
ATOM 9544 O O . GLU A 1 39 ? 10.403 -10.034 -4.759 1.00 0.00 39 GLU A O 13
ATOM 9556 N N . ASN A 1 40 ? 11.246 -9.930 -2.673 1.00 0.00 40 ASN A N 13
ATOM 9557 C CA . ASN A 1 40 ? 12.214 -8.852 -2.833 1.00 0.00 40 ASN A CA 13
ATOM 9558 C C . ASN A 1 40 ? 11.604 -7.483 -3.161 1.00 0.00 40 ASN A C 13
ATOM 9559 O O . ASN A 1 40 ? 12.306 -6.475 -3.109 1.00 0.00 40 ASN A O 13
ATOM 9570 N N . HIS A 1 41 ? 10.309 -7.415 -3.474 1.00 0.00 41 HIS A N 13
ATOM 9571 C CA . HIS A 1 41 ? 9.652 -6.209 -3.939 1.00 0.00 41 HIS A CA 13
ATOM 9572 C C . HIS A 1 41 ? 8.944 -5.535 -2.787 1.00 0.00 41 HIS A C 13
ATOM 9573 O O . HIS A 1 41 ? 7.965 -6.055 -2.261 1.00 0.00 41 HIS A O 13
ATOM 9587 N N . TRP A 1 42 ? 9.429 -4.350 -2.433 1.00 0.00 42 TRP A N 13
ATOM 9588 C CA . TRP A 1 42 ? 8.655 -3.417 -1.652 1.00 0.00 42 TRP A CA 13
ATOM 9589 C C . TRP A 1 42 ? 7.376 -3.113 -2.418 1.00 0.00 42 TRP A C 13
ATOM 9590 O O . TRP A 1 42 ? 7.449 -2.579 -3.517 1.00 0.00 42 TRP A O 13
ATOM 9611 N N . LYS A 1 43 ? 6.216 -3.509 -1.899 1.00 0.00 43 LYS A N 13
ATOM 9612 C CA . LYS A 1 43 ? 4.919 -3.088 -2.397 1.00 0.00 43 LYS A CA 13
ATOM 9613 C C . LYS A 1 43 ? 4.388 -2.093 -1.385 1.00 0.00 43 LYS A C 13
ATOM 9614 O O . LYS A 1 43 ? 4.592 -2.286 -0.187 1.00 0.00 43 LYS A O 13
ATOM 9632 N N . CYS A 1 44 ? 3.688 -1.066 -1.853 1.00 0.00 44 CYS A N 13
ATOM 9633 C CA . CYS A 1 44 ? 2.849 -0.265 -0.984 1.00 0.00 44 CYS A CA 13
ATOM 9634 C C . CYS A 1 44 ? 1.588 -1.060 -0.684 1.00 0.00 44 CYS A C 13
ATOM 9635 O O . CYS A 1 44 ? 0.759 -1.217 -1.574 1.00 0.00 44 CYS A O 13
ATOM 9642 N N . PHE A 1 45 ? 1.456 -1.608 0.525 1.00 0.00 45 PHE A N 13
ATOM 9643 C CA . PHE A 1 45 ? 0.241 -2.306 0.902 1.00 0.00 45 PHE A CA 13
ATOM 9644 C C . PHE A 1 45 ? -0.750 -1.264 1.400 1.00 0.00 45 PHE A C 13
ATOM 9645 O O . PHE A 1 45 ? -0.363 -0.306 2.068 1.00 0.00 45 PHE A O 13
ATOM 9662 N N . CYS A 1 46 ? -2.024 -1.465 1.078 1.00 0.00 46 CYS A N 13
ATOM 9663 C CA . CYS A 1 46 ? -3.132 -0.651 1.529 1.00 0.00 46 CYS A CA 13
ATOM 9664 C C . CYS A 1 46 ? -3.937 -1.479 2.513 1.00 0.00 46 CYS A C 13
ATOM 9665 O O . CYS A 1 46 ? -3.920 -2.709 2.475 1.00 0.00 46 CYS A O 13
ATOM 9672 N N . TYR A 1 47 ? -4.602 -0.784 3.426 1.00 0.00 47 TYR A N 13
ATOM 9673 C CA . TYR A 1 47 ? -5.239 -1.348 4.597 1.00 0.00 47 TYR A CA 13
ATOM 9674 C C . TYR A 1 47 ? -6.646 -0.795 4.635 1.00 0.00 47 TYR A C 13
ATOM 9675 O O . TYR A 1 47 ? -6.811 0.371 4.986 1.00 0.00 47 TYR A O 13
ATOM 9693 N N . PHE A 1 48 ? -7.642 -1.594 4.266 1.00 0.00 48 PHE A N 13
ATOM 9694 C CA . PHE A 1 48 ? -9.024 -1.181 4.292 1.00 0.00 48 PHE A CA 13
ATOM 9695 C C . PHE A 1 48 ? -9.634 -1.656 5.612 1.00 0.00 48 PHE A C 13
ATOM 9696 O O . PHE A 1 48 ? -8.976 -2.354 6.382 1.00 0.00 48 PHE A O 13
ATOM 9713 N N . ASN A 1 49 ? -10.928 -1.401 5.813 1.00 0.00 49 ASN A N 13
ATOM 9714 C CA . ASN A 1 49 ? -11.756 -2.020 6.846 1.00 0.00 49 ASN A CA 13
ATOM 9715 C C . ASN A 1 49 ? -11.168 -1.924 8.268 1.00 0.00 49 ASN A C 13
ATOM 9716 O O . ASN A 1 49 ? -11.564 -2.695 9.148 1.00 0.00 49 ASN A O 13
ATOM 9727 N N . CYS A 1 50 ? -10.232 -1.000 8.518 1.00 0.00 50 CYS A N 13
ATOM 9728 C CA . CYS A 1 50 ? -9.406 -0.998 9.724 1.00 0.00 50 CYS A CA 13
ATOM 9729 C C . CYS A 1 50 ? -9.984 -0.071 10.787 1.00 0.00 50 CYS A C 13
ATOM 9730 O O . CYS A 1 50 ? -10.193 1.149 10.508 1.00 0.00 50 CYS A O 13
ATOM 9738 N N . LEU A 1 1 ? -11.589 -4.225 11.059 1.00 0.00 1 LEU A N 14
ATOM 9739 C CA . LEU A 1 1 ? -10.752 -5.363 10.635 1.00 0.00 1 LEU A CA 14
ATOM 9740 C C . LEU A 1 1 ? -9.829 -4.933 9.490 1.00 0.00 1 LEU A C 14
ATOM 9741 O O . LEU A 1 1 ? -10.287 -4.705 8.376 1.00 0.00 1 LEU A O 14
ATOM 9759 N N . CYS A 1 2 ? -8.542 -4.770 9.789 1.00 0.00 2 CYS A N 14
ATOM 9760 C CA . CYS A 1 2 ? -7.544 -4.194 8.899 1.00 0.00 2 CYS A CA 14
ATOM 9761 C C . CYS A 1 2 ? -7.233 -5.135 7.738 1.00 0.00 2 CYS A C 14
ATOM 9762 O O . CYS A 1 2 ? -6.319 -5.954 7.815 1.00 0.00 2 CYS A O 14
ATOM 9769 N N . ASN A 1 3 ? -7.984 -5.001 6.641 1.00 0.00 3 ASN A N 14
ATOM 9770 C CA . ASN A 1 3 ? -7.727 -5.773 5.434 1.00 0.00 3 ASN A CA 14
ATOM 9771 C C . ASN A 1 3 ? -6.492 -5.208 4.754 1.00 0.00 3 ASN A C 14
ATOM 9772 O O . ASN A 1 3 ? -6.590 -4.283 3.946 1.00 0.00 3 ASN A O 14
ATOM 9783 N N . GLU A 1 4 ? -5.340 -5.789 5.091 1.00 0.00 4 GLU A N 14
ATOM 9784 C CA . GLU A 1 4 ? -4.072 -5.505 4.475 1.00 0.00 4 GLU A CA 14
ATOM 9785 C C . GLU A 1 4 ? -4.118 -6.156 3.094 1.00 0.00 4 GLU A C 14
ATOM 9786 O O . GLU A 1 4 ? -4.382 -7.350 2.973 1.00 0.00 4 GLU A O 14
ATOM 9798 N N . ARG A 1 5 ? -3.914 -5.347 2.058 1.00 0.00 5 ARG A N 14
ATOM 9799 C CA . ARG A 1 5 ? -4.126 -5.672 0.661 1.00 0.00 5 ARG A CA 14
ATOM 9800 C C . ARG A 1 5 ? -2.951 -5.065 -0.111 1.00 0.00 5 ARG A C 14
ATOM 9801 O O . ARG A 1 5 ? -2.490 -3.981 0.253 1.00 0.00 5 ARG A O 14
ATOM 9821 N N . PRO A 1 6 ? -2.430 -5.755 -1.132 1.00 0.00 6 PRO A N 14
ATOM 9822 C CA . PRO A 1 6 ? -1.264 -5.310 -1.874 1.00 0.00 6 PRO A CA 14
ATOM 9823 C C . PRO A 1 6 ? -1.562 -4.067 -2.719 1.00 0.00 6 PRO A C 14
ATOM 9824 O O . PRO A 1 6 ? -2.702 -3.619 -2.836 1.00 0.00 6 PRO A O 14
ATOM 9835 N N . SER A 1 7 ? -0.499 -3.518 -3.310 1.00 0.00 7 SER A N 14
ATOM 9836 C CA . SER A 1 7 ? -0.514 -2.337 -4.151 1.00 0.00 7 SER A CA 14
ATOM 9837 C C . SER A 1 7 ? -1.494 -2.487 -5.315 1.00 0.00 7 SER A C 14
ATOM 9838 O O . SER A 1 7 ? -1.219 -3.270 -6.223 1.00 0.00 7 SER A O 14
ATOM 9846 N N . GLN A 1 8 ? -2.585 -1.712 -5.306 1.00 0.00 8 GLN A N 14
ATOM 9847 C CA . GLN A 1 8 ? -3.496 -1.583 -6.429 1.00 0.00 8 GLN A CA 14
ATOM 9848 C C . GLN A 1 8 ? -3.045 -0.422 -7.321 1.00 0.00 8 GLN A C 14
ATOM 9849 O O . GLN A 1 8 ? -2.774 -0.622 -8.500 1.00 0.00 8 GLN A O 14
ATOM 9863 N N . THR A 1 9 ? -2.961 0.793 -6.764 1.00 0.00 9 THR A N 14
ATOM 9864 C CA . THR A 1 9 ? -2.525 1.957 -7.535 1.00 0.00 9 THR A CA 14
ATOM 9865 C C . THR A 1 9 ? -1.021 1.890 -7.771 1.00 0.00 9 THR A C 14
ATOM 9866 O O . THR A 1 9 ? -0.527 2.090 -8.878 1.00 0.00 9 THR A O 14
ATOM 9877 N N . TRP A 1 10 ? -0.301 1.673 -6.676 1.00 0.00 10 TRP A N 14
ATOM 9878 C CA . TRP A 1 10 ? 1.140 1.742 -6.636 1.00 0.00 10 TRP A CA 14
ATOM 9879 C C . TRP A 1 10 ? 1.764 0.647 -7.506 1.00 0.00 10 TRP A C 14
ATOM 9880 O O . TRP A 1 10 ? 1.209 -0.440 -7.648 1.00 0.00 10 TRP A O 14
ATOM 9901 N N . SER A 1 11 ? 2.923 0.944 -8.090 1.00 0.00 11 SER A N 14
ATOM 9902 C CA . SER A 1 11 ? 3.567 0.115 -9.091 1.00 0.00 11 SER A CA 14
ATOM 9903 C C . SER A 1 11 ? 4.418 -1.008 -8.462 1.00 0.00 11 SER A C 14
ATOM 9904 O O . SER A 1 11 ? 3.979 -1.708 -7.546 1.00 0.00 11 SER A O 14
ATOM 9912 N N . GLY A 1 12 ? 5.637 -1.207 -8.974 1.00 0.00 12 GLY A N 14
ATOM 9913 C CA . GLY A 1 12 ? 6.548 -2.249 -8.531 1.00 0.00 12 GLY A CA 14
ATOM 9914 C C . GLY A 1 12 ? 7.023 -2.036 -7.102 1.00 0.00 12 GLY A C 14
ATOM 9915 O O . GLY A 1 12 ? 6.397 -2.489 -6.143 1.00 0.00 12 GLY A O 14
ATOM 9919 N N . ASN A 1 13 ? 8.182 -1.399 -7.004 1.00 0.00 13 ASN A N 14
ATOM 9920 C CA . ASN A 1 13 ? 8.902 -1.186 -5.756 1.00 0.00 13 ASN A CA 14
ATOM 9921 C C . ASN A 1 13 ? 8.349 0.037 -5.003 1.00 0.00 13 ASN A C 14
ATOM 9922 O O . ASN A 1 13 ? 7.526 0.770 -5.548 1.00 0.00 13 ASN A O 14
ATOM 9933 N N . CYS A 1 14 ? 8.772 0.265 -3.754 1.00 0.00 14 CYS A N 14
ATOM 9934 C CA . CYS A 1 14 ? 8.218 1.246 -2.822 1.00 0.00 14 CYS A CA 14
ATOM 9935 C C . CYS A 1 14 ? 9.348 1.654 -1.887 1.00 0.00 14 CYS A C 14
ATOM 9936 O O . CYS A 1 14 ? 10.296 0.894 -1.703 1.00 0.00 14 CYS A O 14
ATOM 9943 N N . GLY A 1 15 ? 9.262 2.858 -1.326 1.00 0.00 15 GLY A N 14
ATOM 9944 C CA . GLY A 1 15 ? 10.258 3.390 -0.406 1.00 0.00 15 GLY A CA 14
ATOM 9945 C C . GLY A 1 15 ? 9.655 4.569 0.345 1.00 0.00 15 GLY A C 14
ATOM 9946 O O . GLY A 1 15 ? 9.658 4.621 1.574 1.00 0.00 15 GLY A O 14
ATOM 9950 N N . ASN A 1 16 ? 9.050 5.483 -0.413 1.00 0.00 16 ASN A N 14
ATOM 9951 C CA . ASN A 1 16 ? 8.322 6.612 0.137 1.00 0.00 16 ASN A CA 14
ATOM 9952 C C . ASN A 1 16 ? 6.995 6.129 0.722 1.00 0.00 16 ASN A C 14
ATOM 9953 O O . ASN A 1 16 ? 5.925 6.290 0.133 1.00 0.00 16 ASN A O 14
ATOM 9964 N N . THR A 1 17 ? 7.079 5.510 1.899 1.00 0.00 17 THR A N 14
ATOM 9965 C CA . THR A 1 17 ? 5.935 4.928 2.578 1.00 0.00 17 THR A CA 14
ATOM 9966 C C . THR A 1 17 ? 4.908 6.000 2.973 1.00 0.00 17 THR A C 14
ATOM 9967 O O . THR A 1 17 ? 3.713 5.715 3.073 1.00 0.00 17 THR A O 14
ATOM 9978 N N . ALA A 1 18 ? 5.349 7.249 3.152 1.00 0.00 18 ALA A N 14
ATOM 9979 C CA . ALA A 1 18 ? 4.427 8.363 3.306 1.00 0.00 18 ALA A CA 14
ATOM 9980 C C . ALA A 1 18 ? 3.559 8.466 2.050 1.00 0.00 18 ALA A C 14
ATOM 9981 O O . ALA A 1 18 ? 2.335 8.433 2.139 1.00 0.00 18 ALA A O 14
ATOM 9988 N N . HIS A 1 19 ? 4.177 8.546 0.866 1.00 0.00 19 HIS A N 14
ATOM 9989 C CA . HIS A 1 19 ? 3.449 8.567 -0.398 1.00 0.00 19 HIS A CA 14
ATOM 9990 C C . HIS A 1 19 ? 2.570 7.322 -0.531 1.00 0.00 19 HIS A C 14
ATOM 9991 O O . HIS A 1 19 ? 1.431 7.443 -0.969 1.00 0.00 19 HIS A O 14
ATOM 10005 N N . CYS A 1 20 ? 3.078 6.139 -0.171 1.00 0.00 20 CYS A N 14
ATOM 10006 C CA . CYS A 1 20 ? 2.264 4.922 -0.167 1.00 0.00 20 CYS A CA 14
ATOM 10007 C C . CYS A 1 20 ? 0.961 5.152 0.593 1.00 0.00 20 CYS A C 14
ATOM 10008 O O . CYS A 1 20 ? -0.132 4.920 0.073 1.00 0.00 20 CYS A O 14
ATOM 10015 N N . ASP A 1 21 ? 1.087 5.671 1.816 1.00 0.00 21 ASP A N 14
ATOM 10016 C CA . ASP A 1 21 ? -0.070 5.931 2.646 1.00 0.00 21 ASP A CA 14
ATOM 10017 C C . ASP A 1 21 ? -0.954 6.984 1.968 1.00 0.00 21 ASP A C 14
ATOM 10018 O O . ASP A 1 21 ? -2.171 6.810 1.931 1.00 0.00 21 ASP A O 14
ATOM 10027 N N . LYS A 1 22 ? -0.360 8.050 1.400 1.00 0.00 22 LYS A N 14
ATOM 10028 C CA . LYS A 1 22 ? -1.134 9.030 0.642 1.00 0.00 22 LYS A CA 14
ATOM 10029 C C . LYS A 1 22 ? -1.986 8.324 -0.395 1.00 0.00 22 LYS A C 14
ATOM 10030 O O . LYS A 1 22 ? -3.196 8.513 -0.395 1.00 0.00 22 LYS A O 14
ATOM 10048 N N . GLN A 1 23 ? -1.375 7.531 -1.279 1.00 0.00 23 GLN A N 14
ATOM 10049 C CA . GLN A 1 23 ? -2.163 6.828 -2.285 1.00 0.00 23 GLN A CA 14
ATOM 10050 C C . GLN A 1 23 ? -3.296 6.039 -1.634 1.00 0.00 23 GLN A C 14
ATOM 10051 O O . GLN A 1 23 ? -4.469 6.219 -1.963 1.00 0.00 23 GLN A O 14
ATOM 10065 N N . CYS A 1 24 ? -2.950 5.182 -0.679 1.00 0.00 24 CYS A N 14
ATOM 10066 C CA . CYS A 1 24 ? -3.917 4.268 -0.102 1.00 0.00 24 CYS A CA 14
ATOM 10067 C C . CYS A 1 24 ? -5.125 4.995 0.506 1.00 0.00 24 CYS A C 14
ATOM 10068 O O . CYS A 1 24 ? -6.252 4.520 0.382 1.00 0.00 24 CYS A O 14
ATOM 10075 N N . GLN A 1 25 ? -4.916 6.137 1.167 1.00 0.00 25 GLN A N 14
ATOM 10076 C CA . GLN A 1 25 ? -6.015 6.896 1.764 1.00 0.00 25 GLN A CA 14
ATOM 10077 C C . GLN A 1 25 ? -6.704 7.806 0.729 1.00 0.00 25 GLN A C 14
ATOM 10078 O O . GLN A 1 25 ? -7.926 7.966 0.721 1.00 0.00 25 GLN A O 14
ATOM 10092 N N . ASP A 1 26 ? -5.905 8.468 -0.109 1.00 0.00 26 ASP A N 14
ATOM 10093 C CA . ASP A 1 26 ? -6.329 9.535 -1.011 1.00 0.00 26 ASP A CA 14
ATOM 10094 C C . ASP A 1 26 ? -6.900 8.958 -2.303 1.00 0.00 26 ASP A C 14
ATOM 10095 O O . ASP A 1 26 ? -8.049 9.234 -2.646 1.00 0.00 26 ASP A O 14
ATOM 10104 N N . TRP A 1 27 ? -6.074 8.182 -3.007 1.00 0.00 27 TRP A N 14
ATOM 10105 C CA . TRP A 1 27 ? -6.373 7.612 -4.315 1.00 0.00 27 TRP A CA 14
ATOM 10106 C C . TRP A 1 27 ? -7.360 6.465 -4.121 1.00 0.00 27 TRP A C 14
ATOM 10107 O O . TRP A 1 27 ? -8.461 6.472 -4.667 1.00 0.00 27 TRP A O 14
ATOM 10128 N N . GLU A 1 28 ? -6.940 5.482 -3.321 1.00 0.00 28 GLU A N 14
ATOM 10129 C CA . GLU A 1 28 ? -7.809 4.413 -2.855 1.00 0.00 28 GLU A CA 14
ATOM 10130 C C . GLU A 1 28 ? -8.637 4.994 -1.702 1.00 0.00 28 GLU A C 14
ATOM 10131 O O . GLU A 1 28 ? -8.878 6.196 -1.679 1.00 0.00 28 GLU A O 14
ATOM 10143 N N . LYS A 1 29 ? -9.035 4.205 -0.708 1.00 0.00 29 LYS A N 14
ATOM 10144 C CA . LYS A 1 29 ? -9.897 4.599 0.389 1.00 0.00 29 LYS A CA 14
ATOM 10145 C C . LYS A 1 29 ? -9.692 3.549 1.476 1.00 0.00 29 LYS A C 14
ATOM 10146 O O . LYS A 1 29 ? -10.620 2.908 1.965 1.00 0.00 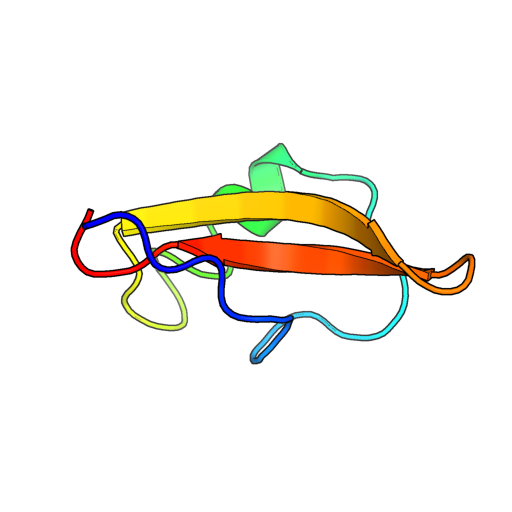29 LYS A O 14
ATOM 10164 N N . ALA A 1 30 ? -8.419 3.380 1.822 1.00 0.00 30 ALA A N 14
ATOM 10165 C CA . ALA A 1 30 ? -7.959 2.521 2.888 1.00 0.00 30 ALA A CA 14
ATOM 10166 C C . ALA A 1 30 ? -7.804 3.348 4.161 1.00 0.00 30 ALA A C 14
ATOM 10167 O O . ALA A 1 30 ? -7.659 4.568 4.103 1.00 0.00 30 ALA A O 14
ATOM 10174 N N . SER A 1 31 ? -7.789 2.685 5.316 1.00 0.00 31 SER A N 14
ATOM 10175 C CA . SER A 1 31 ? -7.462 3.272 6.589 1.00 0.00 31 SER A CA 14
ATOM 10176 C C . SER A 1 31 ? -6.067 3.906 6.547 1.00 0.00 31 SER A C 14
ATOM 10177 O O . SER A 1 31 ? -5.900 5.044 6.978 1.00 0.00 31 SER A O 14
ATOM 10185 N N . HIS A 1 32 ? -5.071 3.188 6.012 1.00 0.00 32 HIS A N 14
ATOM 10186 C CA . HIS A 1 32 ? -3.744 3.740 5.755 1.00 0.00 32 HIS A CA 14
ATOM 10187 C C . HIS A 1 32 ? -3.031 2.905 4.691 1.00 0.00 32 HIS A C 14
ATOM 10188 O O . HIS A 1 32 ? -3.582 1.906 4.221 1.00 0.00 32 HIS A O 14
ATOM 10202 N N . GLY A 1 33 ? -1.787 3.288 4.380 1.00 0.00 33 GLY A N 14
ATOM 10203 C CA . GLY A 1 33 ? -0.846 2.490 3.605 1.00 0.00 33 GLY A CA 14
ATOM 10204 C C . GLY A 1 33 ? 0.497 2.330 4.308 1.00 0.00 33 GLY A C 14
ATOM 10205 O O . GLY A 1 33 ? 0.762 3.038 5.285 1.00 0.00 33 GLY A O 14
ATOM 10209 N N . ALA A 1 34 ? 1.326 1.390 3.833 1.00 0.00 34 ALA A N 14
ATOM 10210 C CA . ALA A 1 34 ? 2.691 1.169 4.298 1.00 0.00 34 ALA A CA 14
ATOM 10211 C C . ALA A 1 34 ? 3.471 0.291 3.298 1.00 0.00 34 ALA A C 14
ATOM 10212 O O . ALA A 1 34 ? 2.918 -0.687 2.791 1.00 0.00 34 ALA A O 14
ATOM 10219 N N . CYS A 1 35 ? 4.747 0.601 3.018 1.00 0.00 35 CYS A N 14
ATOM 10220 C CA . CYS A 1 35 ? 5.587 -0.184 2.114 1.00 0.00 35 CYS A CA 14
ATOM 10221 C C . CYS A 1 35 ? 6.000 -1.494 2.814 1.00 0.00 35 CYS A C 14
ATOM 10222 O O . CYS A 1 35 ? 6.264 -1.477 4.018 1.00 0.00 35 CYS A O 14
ATOM 10229 N N . HIS A 1 36 ? 6.096 -2.628 2.100 1.00 0.00 36 HIS A N 14
ATOM 10230 C CA . HIS A 1 36 ? 6.706 -3.868 2.606 1.00 0.00 36 HIS A CA 14
ATOM 10231 C C . HIS A 1 36 ? 7.431 -4.617 1.499 1.00 0.00 36 HIS A C 14
ATOM 10232 O O . HIS A 1 36 ? 6.914 -4.676 0.388 1.00 0.00 36 HIS A O 14
ATOM 10246 N N . LYS A 1 37 ? 8.509 -5.331 1.838 1.00 0.00 37 LYS A N 14
ATOM 10247 C CA . LYS A 1 37 ? 9.182 -6.218 0.903 1.00 0.00 37 LYS A CA 14
ATOM 10248 C C . LYS A 1 37 ? 8.461 -7.563 0.880 1.00 0.00 37 LYS A C 14
ATOM 10249 O O . LYS A 1 37 ? 8.301 -8.214 1.910 1.00 0.00 37 LYS A O 14
ATOM 10267 N N . ARG A 1 38 ? 8.040 -7.966 -0.316 1.00 0.00 38 ARG A N 14
ATOM 10268 C CA . ARG A 1 38 ? 7.374 -9.227 -0.604 1.00 0.00 38 ARG A CA 14
ATOM 10269 C C . ARG A 1 38 ? 8.012 -9.781 -1.876 1.00 0.00 38 ARG A C 14
ATOM 10270 O O . ARG A 1 38 ? 8.034 -9.089 -2.890 1.00 0.00 38 ARG A O 14
ATOM 10290 N N . GLU A 1 39 ? 8.560 -11.001 -1.825 1.00 0.00 39 GLU A N 14
ATOM 10291 C CA . GLU A 1 39 ? 9.229 -11.632 -2.966 1.00 0.00 39 GLU A CA 14
ATOM 10292 C C . GLU A 1 39 ? 10.283 -10.686 -3.559 1.00 0.00 39 GLU A C 14
ATOM 10293 O O . GLU A 1 39 ? 10.443 -10.577 -4.771 1.00 0.00 39 GLU A O 14
ATOM 10305 N N . ASN A 1 40 ? 10.993 -9.988 -2.669 1.00 0.00 40 ASN A N 14
ATOM 10306 C CA . ASN A 1 40 ? 12.017 -8.997 -2.946 1.00 0.00 40 ASN A CA 14
ATOM 10307 C C . ASN A 1 40 ? 11.519 -7.768 -3.706 1.00 0.00 40 ASN A C 14
ATOM 10308 O O . ASN A 1 40 ? 12.319 -7.048 -4.297 1.00 0.00 40 ASN A O 14
ATOM 10319 N N . HIS A 1 41 ? 10.211 -7.502 -3.680 1.00 0.00 41 HIS A N 14
ATOM 10320 C CA . HIS A 1 41 ? 9.608 -6.318 -4.255 1.00 0.00 41 HIS A CA 14
ATOM 10321 C C . HIS A 1 41 ? 8.954 -5.528 -3.132 1.00 0.00 41 HIS A C 14
ATOM 10322 O O . HIS A 1 41 ? 8.079 -6.063 -2.449 1.00 0.00 41 HIS A O 14
ATOM 10336 N N . TRP A 1 42 ? 9.370 -4.279 -2.917 1.00 0.00 42 TRP A N 14
ATOM 10337 C CA . TRP A 1 42 ? 8.735 -3.437 -1.918 1.00 0.00 42 TRP A CA 14
ATOM 10338 C C . TRP A 1 42 ? 7.383 -2.949 -2.433 1.00 0.00 42 TRP A C 14
ATOM 10339 O O . TRP A 1 42 ? 7.342 -2.058 -3.266 1.00 0.00 42 TRP A O 14
ATOM 10360 N N . LYS A 1 43 ? 6.269 -3.530 -1.994 1.00 0.00 43 LYS A N 14
ATOM 10361 C CA . LYS A 1 43 ? 4.947 -3.086 -2.407 1.00 0.00 43 LYS A CA 14
ATOM 10362 C C . LYS A 1 43 ? 4.415 -2.103 -1.380 1.00 0.00 43 LYS A C 14
ATOM 10363 O O . LYS A 1 43 ? 4.541 -2.335 -0.179 1.00 0.00 43 LYS A O 14
ATOM 10381 N N . CYS A 1 44 ? 3.770 -1.043 -1.852 1.00 0.00 44 CYS A N 14
ATOM 10382 C CA . CYS A 1 44 ? 2.877 -0.260 -1.024 1.00 0.00 44 CYS A CA 14
ATOM 10383 C C . CYS A 1 44 ? 1.642 -1.097 -0.720 1.00 0.00 44 CYS A C 14
ATOM 10384 O O . CYS A 1 44 ? 0.813 -1.294 -1.602 1.00 0.00 44 CYS A O 14
ATOM 10391 N N . PHE A 1 45 ? 1.527 -1.616 0.500 1.00 0.00 45 PHE A N 14
ATOM 10392 C CA . PHE A 1 45 ? 0.309 -2.274 0.933 1.00 0.00 45 PHE A CA 14
ATOM 10393 C C . PHE A 1 45 ? -0.625 -1.216 1.507 1.00 0.00 45 PHE A C 14
ATOM 10394 O O . PHE A 1 45 ? -0.173 -0.259 2.133 1.00 0.00 45 PHE A O 14
ATOM 10411 N N . CYS A 1 46 ? -1.922 -1.420 1.303 1.00 0.00 46 CYS A N 14
ATOM 10412 C CA . CYS A 1 46 ? -3.005 -0.589 1.788 1.00 0.00 46 CYS A CA 14
ATOM 10413 C C . CYS A 1 46 ? -3.824 -1.425 2.746 1.00 0.00 46 CYS A C 14
ATOM 10414 O O . CYS A 1 46 ? -3.839 -2.647 2.656 1.00 0.00 46 CYS A O 14
ATOM 10421 N N . TYR A 1 47 ? -4.472 -0.758 3.692 1.00 0.00 47 TYR A N 14
ATOM 10422 C CA . TYR A 1 47 ? -5.092 -1.392 4.836 1.00 0.00 47 TYR A CA 14
ATOM 10423 C C . TYR A 1 47 ? -6.509 -0.868 4.940 1.00 0.00 47 TYR A C 14
ATOM 10424 O O . TYR A 1 47 ? -6.678 0.256 5.401 1.00 0.00 47 TYR A O 14
ATOM 10442 N N . PHE A 1 48 ? -7.523 -1.634 4.539 1.00 0.00 48 PHE A N 14
ATOM 10443 C CA . PHE A 1 48 ? -8.869 -1.112 4.538 1.00 0.00 48 PHE A CA 14
ATOM 10444 C C . PHE A 1 48 ? -9.597 -1.545 5.814 1.00 0.00 48 PHE A C 14
ATOM 10445 O O . PHE A 1 48 ? -9.082 -2.357 6.580 1.00 0.00 48 PHE A O 14
ATOM 10462 N N . ASN A 1 49 ? -10.855 -1.109 5.936 1.00 0.00 49 ASN A N 14
ATOM 10463 C CA . ASN A 1 49 ? -11.824 -1.400 6.996 1.00 0.00 49 ASN A CA 14
ATOM 10464 C C . ASN A 1 49 ? -11.226 -1.558 8.404 1.00 0.00 49 ASN A C 14
ATOM 10465 O O . ASN A 1 49 ? -11.740 -2.349 9.195 1.00 0.00 49 ASN A O 14
ATOM 10476 N N . CYS A 1 50 ? -10.150 -0.839 8.748 1.00 0.00 50 CYS A N 14
ATOM 10477 C CA . CYS A 1 50 ? -9.325 -1.213 9.895 1.00 0.00 50 CYS A CA 14
ATOM 10478 C C . CYS A 1 50 ? -9.986 -0.897 11.230 1.00 0.00 50 CYS A C 14
ATOM 10479 O O . CYS A 1 50 ? -10.447 -1.860 11.919 1.00 0.00 50 CYS A O 14
ATOM 10487 N N . LEU A 1 1 ? -11.522 -4.989 9.922 1.00 0.00 1 LEU A N 15
ATOM 10488 C CA . LEU A 1 1 ? -10.129 -5.374 10.202 1.00 0.00 1 LEU A CA 15
ATOM 10489 C C . LEU A 1 1 ? -9.212 -4.849 9.095 1.00 0.00 1 LEU A C 15
ATOM 10490 O O . LEU A 1 1 ? -9.668 -4.651 7.974 1.00 0.00 1 LEU A O 15
ATOM 10508 N N . CYS A 1 2 ? -7.946 -4.572 9.417 1.00 0.00 2 CYS A N 15
ATOM 10509 C CA . CYS A 1 2 ? -7.005 -3.838 8.575 1.00 0.00 2 CYS A CA 15
ATOM 10510 C C . CYS A 1 2 ? -6.486 -4.697 7.418 1.00 0.00 2 CYS A C 15
ATOM 10511 O O . CYS A 1 2 ? -5.298 -5.006 7.330 1.00 0.00 2 CYS A O 15
ATOM 10518 N N . ASN A 1 3 ? -7.377 -5.083 6.504 1.00 0.00 3 ASN A N 15
ATOM 10519 C CA . ASN A 1 3 ? -7.126 -6.153 5.539 1.00 0.00 3 ASN A CA 15
ATOM 10520 C C . ASN A 1 3 ? -6.324 -5.699 4.322 1.00 0.00 3 ASN A C 15
ATOM 10521 O O . ASN A 1 3 ? -6.796 -5.833 3.195 1.00 0.00 3 ASN A O 15
ATOM 10532 N N . GLU A 1 4 ? -5.134 -5.123 4.521 1.00 0.00 4 GLU A N 15
ATOM 10533 C CA . GLU A 1 4 ? -3.920 -5.607 3.907 1.00 0.00 4 GLU A CA 15
ATOM 10534 C C . GLU A 1 4 ? -4.098 -6.072 2.453 1.00 0.00 4 GLU A C 15
ATOM 10535 O O . GLU A 1 4 ? -4.377 -7.248 2.228 1.00 0.00 4 GLU A O 15
ATOM 10547 N N . ARG A 1 5 ? -3.864 -5.207 1.471 1.00 0.00 5 ARG A N 15
ATOM 10548 C CA . ARG A 1 5 ? -3.847 -5.586 0.064 1.00 0.00 5 ARG A CA 15
ATOM 10549 C C . ARG A 1 5 ? -2.785 -4.755 -0.658 1.00 0.00 5 ARG A C 15
ATOM 10550 O O . ARG A 1 5 ? -2.525 -3.625 -0.242 1.00 0.00 5 ARG A O 15
ATOM 10570 N N . PRO A 1 6 ? -2.120 -5.302 -1.688 1.00 0.00 6 PRO A N 15
ATOM 10571 C CA . PRO A 1 6 ? -0.988 -4.648 -2.318 1.00 0.00 6 PRO A CA 15
ATOM 10572 C C . PRO A 1 6 ? -1.417 -3.436 -3.141 1.00 0.00 6 PRO A C 15
ATOM 10573 O O . PRO A 1 6 ? -2.591 -3.258 -3.464 1.00 0.00 6 PRO A O 15
ATOM 10584 N N . SER A 1 7 ? -0.422 -2.631 -3.517 1.00 0.00 7 SER A N 15
ATOM 10585 C CA . SER A 1 7 ? -0.481 -1.587 -4.520 1.00 0.00 7 SER A CA 15
ATOM 10586 C C . SER A 1 7 ? -1.370 -1.959 -5.709 1.00 0.00 7 SER A C 15
ATOM 10587 O O . SER A 1 7 ? -0.937 -2.752 -6.545 1.00 0.00 7 SER A O 15
ATOM 10595 N N . GLN A 1 8 ? -2.546 -1.339 -5.821 1.00 0.00 8 GLN A N 15
ATOM 10596 C CA . GLN A 1 8 ? -3.340 -1.323 -7.033 1.00 0.00 8 GLN A CA 15
ATOM 10597 C C . GLN A 1 8 ? -3.016 -0.032 -7.786 1.00 0.00 8 GLN A C 15
ATOM 10598 O O . GLN A 1 8 ? -2.741 -0.045 -8.979 1.00 0.00 8 GLN A O 15
ATOM 10612 N N . THR A 1 9 ? -3.028 1.087 -7.060 1.00 0.00 9 THR A N 15
ATOM 10613 C CA . THR A 1 9 ? -2.778 2.418 -7.592 1.00 0.00 9 THR A CA 15
ATOM 10614 C C . THR A 1 9 ? -1.297 2.608 -7.883 1.00 0.00 9 THR A C 15
ATOM 10615 O O . THR A 1 9 ? -0.903 2.997 -8.978 1.00 0.00 9 THR A O 15
ATOM 10626 N N . TRP A 1 10 ? -0.478 2.320 -6.874 1.00 0.00 10 TRP A N 15
ATOM 10627 C CA . TRP A 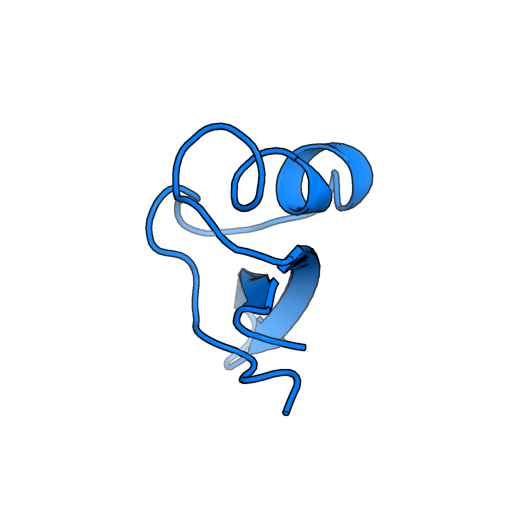1 10 ? 0.918 2.720 -6.844 1.00 0.00 10 TRP A CA 15
ATOM 10628 C C . TRP A 1 10 ? 1.711 2.067 -7.985 1.00 0.00 10 TRP A C 15
ATOM 10629 O O . TRP A 1 10 ? 2.667 2.654 -8.483 1.00 0.00 10 TRP A O 15
ATOM 10650 N N . SER A 1 11 ? 1.301 0.868 -8.408 1.00 0.00 11 SER A N 15
ATOM 10651 C CA . SER A 1 11 ? 1.757 0.220 -9.631 1.00 0.00 11 SER A CA 15
ATOM 10652 C C . SER A 1 11 ? 3.274 0.227 -9.824 1.00 0.00 11 SER A C 15
ATOM 10653 O O . SER A 1 11 ? 3.770 0.644 -10.867 1.00 0.00 11 SER A O 15
ATOM 10661 N N . GLY A 1 12 ? 4.015 -0.287 -8.844 1.00 0.00 12 GLY A N 15
ATOM 10662 C CA . GLY A 1 12 ? 5.455 -0.393 -8.962 1.00 0.00 12 GLY A CA 15
ATOM 10663 C C . GLY A 1 12 ? 6.052 -0.920 -7.668 1.00 0.00 12 GLY A C 15
ATOM 10664 O O . GLY A 1 12 ? 5.339 -1.495 -6.833 1.00 0.00 12 GLY A O 15
ATOM 10668 N N . ASN A 1 13 ? 7.358 -0.709 -7.507 1.00 0.00 13 ASN A N 15
ATOM 10669 C CA . ASN A 1 13 ? 8.040 -0.908 -6.242 1.00 0.00 13 ASN A CA 15
ATOM 10670 C C . ASN A 1 13 ? 7.816 0.340 -5.384 1.00 0.00 13 ASN A C 15
ATOM 10671 O O . ASN A 1 13 ? 7.580 1.424 -5.916 1.00 0.00 13 ASN A O 15
ATOM 10682 N N . CYS A 1 14 ? 7.864 0.197 -4.062 1.00 0.00 14 CYS A N 15
ATOM 10683 C CA . CYS A 1 14 ? 7.797 1.299 -3.117 1.00 0.00 14 CYS A CA 15
ATOM 10684 C C . CYS A 1 14 ? 8.908 2.311 -3.395 1.00 0.00 14 CYS A C 15
ATOM 10685 O O . CYS A 1 14 ? 9.963 1.948 -3.917 1.00 0.00 14 CYS A O 15
ATOM 10692 N N . GLY A 1 15 ? 8.654 3.568 -3.030 1.00 0.00 15 GLY A N 15
ATOM 10693 C CA . GLY A 1 15 ? 9.597 4.674 -3.096 1.00 0.00 15 GLY A CA 15
ATOM 10694 C C . GLY A 1 15 ? 9.701 5.322 -1.720 1.00 0.00 15 GLY A C 15
ATOM 10695 O O . GLY A 1 15 ? 10.788 5.465 -1.170 1.00 0.00 15 GLY A O 15
ATOM 10699 N N . ASN A 1 16 ? 8.547 5.692 -1.157 1.00 0.00 16 ASN A N 15
ATOM 10700 C CA . ASN A 1 16 ? 8.436 6.203 0.202 1.00 0.00 16 ASN A CA 15
ATOM 10701 C C . ASN A 1 16 ? 7.117 5.762 0.829 1.00 0.00 16 ASN A C 15
ATOM 10702 O O . ASN A 1 16 ? 6.041 6.086 0.321 1.00 0.00 16 ASN A O 15
ATOM 10713 N N . THR A 1 17 ? 7.191 5.053 1.956 1.00 0.00 17 THR A N 15
ATOM 10714 C CA . THR A 1 17 ? 6.018 4.605 2.689 1.00 0.00 17 THR A CA 15
ATOM 10715 C C . THR A 1 17 ? 5.152 5.796 3.127 1.00 0.00 17 THR A C 15
ATOM 10716 O O . THR A 1 17 ? 3.923 5.711 3.141 1.00 0.00 17 THR A O 15
ATOM 10727 N N . ALA A 1 18 ? 5.783 6.936 3.426 1.00 0.00 18 ALA A N 15
ATOM 10728 C CA . ALA A 1 18 ? 5.078 8.161 3.773 1.00 0.00 18 ALA A CA 15
ATOM 10729 C C . ALA A 1 18 ? 4.288 8.724 2.588 1.00 0.00 18 ALA A C 15
ATOM 10730 O O . ALA A 1 18 ? 3.420 9.572 2.795 1.00 0.00 18 ALA A O 15
ATOM 10737 N N . HIS A 1 19 ? 4.581 8.287 1.356 1.00 0.00 19 HIS A N 15
ATOM 10738 C CA . HIS A 1 19 ? 3.742 8.557 0.197 1.00 0.00 19 HIS A CA 15
ATOM 10739 C C . HIS A 1 19 ? 2.716 7.432 0.032 1.00 0.00 19 HIS A C 15
ATOM 10740 O O . HIS A 1 19 ? 1.535 7.717 -0.154 1.00 0.00 19 HIS A O 15
ATOM 10754 N N . CYS A 1 20 ? 3.157 6.167 0.107 1.00 0.00 20 CYS A N 15
ATOM 10755 C CA . CYS A 1 20 ? 2.280 4.990 0.023 1.00 0.00 20 CYS A CA 15
ATOM 10756 C C . CYS A 1 20 ? 1.024 5.173 0.869 1.00 0.00 20 CYS A C 15
ATOM 10757 O O . CYS A 1 20 ? -0.099 5.006 0.395 1.00 0.00 20 CYS A O 15
ATOM 10764 N N . ASP A 1 21 ? 1.239 5.581 2.121 1.00 0.00 21 ASP A N 15
ATOM 10765 C CA . ASP A 1 21 ? 0.172 5.726 3.090 1.00 0.00 21 ASP A CA 15
ATOM 10766 C C . ASP A 1 21 ? -0.821 6.803 2.641 1.00 0.00 21 ASP A C 15
ATOM 10767 O O . ASP A 1 21 ? -2.011 6.674 2.911 1.00 0.00 21 ASP A O 15
ATOM 10776 N N . LYS A 1 22 ? -0.344 7.843 1.943 1.00 0.00 22 LYS A N 15
ATOM 10777 C CA . LYS A 1 22 ? -1.235 8.837 1.359 1.00 0.00 22 LYS A CA 15
ATOM 10778 C C . LYS A 1 22 ? -1.989 8.208 0.203 1.00 0.00 22 LYS A C 15
ATOM 10779 O O . LYS A 1 22 ? -3.212 8.233 0.202 1.00 0.00 22 LYS A O 15
ATOM 10797 N N . GLN A 1 23 ? -1.269 7.672 -0.789 1.00 0.00 23 GLN A N 15
ATOM 10798 C CA . GLN A 1 23 ? -1.914 7.089 -1.963 1.00 0.00 23 GLN A CA 15
ATOM 10799 C C . GLN A 1 23 ? -3.047 6.139 -1.600 1.00 0.00 23 GLN A C 15
ATOM 10800 O O . GLN A 1 23 ? -4.168 6.274 -2.089 1.00 0.00 23 GLN A O 15
ATOM 10814 N N . CYS A 1 24 ? -2.766 5.193 -0.712 1.00 0.00 24 CYS A N 15
ATOM 10815 C CA . CYS A 1 24 ? -3.759 4.228 -0.282 1.00 0.00 24 CYS A CA 15
ATOM 10816 C C . CYS A 1 24 ? -5.042 4.911 0.199 1.00 0.00 24 CYS A C 15
ATOM 10817 O O . CYS A 1 24 ? -6.140 4.462 -0.125 1.00 0.00 24 CYS A O 15
ATOM 10824 N N . GLN A 1 25 ? -4.914 6.017 0.933 1.00 0.00 25 GLN A N 15
ATOM 10825 C CA . GLN A 1 25 ? -6.048 6.777 1.434 1.00 0.00 25 GLN A CA 15
ATOM 10826 C C . GLN A 1 25 ? -6.672 7.553 0.263 1.00 0.00 25 GLN A C 15
ATOM 10827 O O . GLN A 1 25 ? -7.810 7.318 -0.153 1.00 0.00 25 GLN A O 15
ATOM 10841 N N . ASP A 1 26 ? -5.888 8.499 -0.249 1.00 0.00 26 ASP A N 15
ATOM 10842 C CA . ASP A 1 26 ? -6.258 9.540 -1.188 1.00 0.00 26 ASP A CA 15
ATOM 10843 C C . ASP A 1 26 ? -6.818 8.921 -2.453 1.00 0.00 26 ASP A C 15
ATOM 10844 O O . ASP A 1 26 ? -7.925 9.248 -2.876 1.00 0.00 26 ASP A O 15
ATOM 10853 N N . TRP A 1 27 ? -6.054 8.006 -3.042 1.00 0.00 27 TRP A N 15
ATOM 10854 C CA . TRP A 1 27 ? -6.421 7.359 -4.282 1.00 0.00 27 TRP A CA 15
ATOM 10855 C C . TRP A 1 27 ? -7.322 6.184 -3.903 1.00 0.00 27 TRP A C 15
ATOM 10856 O O . TRP A 1 27 ? -8.525 6.203 -4.161 1.00 0.00 27 TRP A O 15
ATOM 10877 N N . GLU A 1 28 ? -6.748 5.162 -3.260 1.00 0.00 28 GLU A N 15
ATOM 10878 C CA . GLU A 1 28 ? -7.233 3.796 -3.437 1.00 0.00 28 GLU A CA 15
ATOM 10879 C C . GLU A 1 28 ? -8.563 3.579 -2.705 1.00 0.00 28 GLU A C 15
ATOM 10880 O O . GLU A 1 28 ? -9.512 3.111 -3.324 1.00 0.00 28 GLU A O 15
ATOM 10892 N N . LYS A 1 29 ? -8.612 3.918 -1.409 1.00 0.00 29 LYS A N 15
ATOM 10893 C CA . LYS A 1 29 ? -9.737 4.176 -0.521 1.00 0.00 29 LYS A CA 15
ATOM 10894 C C . LYS A 1 29 ? -9.543 3.413 0.798 1.00 0.00 29 LYS A C 15
ATOM 10895 O O . LYS A 1 29 ? -10.482 2.859 1.367 1.00 0.00 29 LYS A O 15
ATOM 10913 N N . ALA A 1 30 ? -8.304 3.358 1.274 1.00 0.00 30 ALA A N 15
ATOM 10914 C CA . ALA A 1 30 ? -7.920 2.570 2.426 1.00 0.00 30 ALA A CA 15
ATOM 10915 C C . ALA A 1 30 ? -8.073 3.388 3.703 1.00 0.00 30 ALA A C 15
ATOM 10916 O O . ALA A 1 30 ? -8.138 4.615 3.659 1.00 0.00 30 ALA A O 15
ATOM 10923 N N . SER A 1 31 ? -8.047 2.716 4.855 1.00 0.00 31 SER A N 15
ATOM 10924 C CA . SER A 1 31 ? -7.836 3.352 6.127 1.00 0.00 31 SER A CA 15
ATOM 10925 C C . SER A 1 31 ? -6.464 4.029 6.135 1.00 0.00 31 SER A C 15
ATOM 10926 O O . SER A 1 31 ? -6.330 5.147 6.620 1.00 0.00 31 SER A O 15
ATOM 10934 N N . HIS A 1 32 ? -5.440 3.341 5.612 1.00 0.00 32 HIS A N 15
ATOM 10935 C CA . HIS A 1 32 ? -4.090 3.880 5.497 1.00 0.00 32 HIS A CA 15
ATOM 10936 C C . HIS A 1 32 ? -3.263 2.973 4.575 1.00 0.00 32 HIS A C 15
ATOM 10937 O O . HIS A 1 32 ? -3.800 2.003 4.031 1.00 0.00 32 HIS A O 15
ATOM 10951 N N . GLY A 1 33 ? -1.956 3.243 4.450 1.00 0.00 33 GLY A N 15
ATOM 10952 C CA . GLY A 1 33 ? -1.016 2.386 3.738 1.00 0.00 33 GLY A CA 15
ATOM 10953 C C . GLY A 1 33 ? 0.335 2.265 4.435 1.00 0.00 33 GLY A C 15
ATOM 10954 O O . GLY A 1 33 ? 0.582 2.925 5.441 1.00 0.00 33 GLY A O 15
ATOM 10958 N N . ALA A 1 34 ? 1.194 1.386 3.916 1.00 0.00 34 ALA A N 15
ATOM 10959 C CA . ALA A 1 34 ? 2.502 1.073 4.466 1.00 0.00 34 ALA A CA 15
ATOM 10960 C C . ALA A 1 34 ? 3.244 0.173 3.472 1.00 0.00 34 ALA A C 15
ATOM 10961 O O . ALA A 1 34 ? 2.643 -0.762 2.944 1.00 0.00 34 ALA A O 15
ATOM 10968 N N . CYS A 1 35 ? 4.525 0.434 3.192 1.00 0.00 35 CYS A N 15
ATOM 10969 C CA . CYS A 1 35 ? 5.312 -0.388 2.283 1.00 0.00 35 CYS A CA 15
ATOM 10970 C C . CYS A 1 35 ? 5.786 -1.665 2.978 1.00 0.00 35 CYS A C 15
ATOM 10971 O O . CYS A 1 35 ? 6.045 -1.648 4.183 1.00 0.00 35 CYS A O 15
ATOM 10978 N N . HIS A 1 36 ? 5.923 -2.774 2.242 1.00 0.00 36 HIS A N 15
ATOM 10979 C CA . HIS A 1 36 ? 6.630 -3.964 2.719 1.00 0.00 36 HIS A CA 15
ATOM 10980 C C . HIS A 1 36 ? 7.230 -4.739 1.560 1.00 0.00 36 HIS A C 15
ATOM 10981 O O . HIS A 1 36 ? 6.764 -4.631 0.429 1.00 0.00 36 HIS A O 15
ATOM 10995 N N . LYS A 1 37 ? 8.168 -5.629 1.887 1.00 0.00 37 LYS A N 15
ATOM 10996 C CA . LYS A 1 37 ? 8.709 -6.591 0.949 1.00 0.00 37 LYS A CA 15
ATOM 10997 C C . LYS A 1 37 ? 7.782 -7.807 0.884 1.00 0.00 37 LYS A C 15
ATOM 10998 O O . LYS A 1 37 ? 7.284 -8.285 1.908 1.00 0.00 37 LYS A O 15
ATOM 11016 N N . ARG A 1 38 ? 7.544 -8.292 -0.336 1.00 0.00 38 ARG A N 15
ATOM 11017 C CA . ARG A 1 38 ? 6.843 -9.527 -0.644 1.00 0.00 38 ARG A CA 15
ATOM 11018 C C . ARG A 1 38 ? 7.500 -10.104 -1.897 1.00 0.00 38 ARG A C 15
ATOM 11019 O O . ARG A 1 38 ? 7.702 -9.367 -2.859 1.00 0.00 38 ARG A O 15
ATOM 11039 N N . GLU A 1 39 ? 7.870 -11.390 -1.894 1.00 0.00 39 GLU A N 15
ATOM 11040 C CA . GLU A 1 39 ? 8.551 -12.028 -3.023 1.00 0.00 39 GLU A CA 15
ATOM 11041 C C . GLU A 1 39 ? 9.758 -11.193 -3.476 1.00 0.00 39 GLU A C 15
ATOM 11042 O O . GLU A 1 39 ? 9.993 -11.008 -4.667 1.00 0.00 39 GLU A O 15
ATOM 11054 N N . ASN A 1 40 ? 10.492 -10.640 -2.506 1.00 0.00 40 ASN A N 15
ATOM 11055 C CA . ASN A 1 40 ? 11.620 -9.735 -2.658 1.00 0.00 40 ASN A CA 15
ATOM 11056 C C . ASN A 1 40 ? 11.272 -8.339 -3.194 1.00 0.00 40 ASN A C 15
ATOM 11057 O O . ASN A 1 40 ? 12.113 -7.446 -3.151 1.00 0.00 40 ASN A O 15
ATOM 11068 N N . HIS A 1 41 ? 10.041 -8.123 -3.662 1.00 0.00 41 HIS A N 15
ATOM 11069 C CA . HIS A 1 41 ? 9.583 -6.867 -4.232 1.00 0.00 41 HIS A CA 15
ATOM 11070 C C . HIS A 1 41 ? 8.975 -6.016 -3.125 1.00 0.00 41 HIS A C 15
ATOM 11071 O O . HIS A 1 41 ? 8.052 -6.461 -2.446 1.00 0.00 41 HIS A O 15
ATOM 11085 N N . TRP A 1 42 ? 9.496 -4.808 -2.923 1.00 0.00 42 TRP A N 15
ATOM 11086 C CA . TRP A 1 42 ? 8.912 -3.873 -1.983 1.00 0.00 42 TRP A CA 15
ATOM 11087 C C . TRP A 1 42 ? 7.661 -3.259 -2.584 1.00 0.00 42 TRP A C 15
ATOM 11088 O O . TRP A 1 42 ? 7.764 -2.451 -3.494 1.00 0.00 42 TRP A O 15
ATOM 11109 N N . LYS A 1 43 ? 6.475 -3.649 -2.120 1.00 0.00 43 LYS A N 15
ATOM 11110 C CA . LYS A 1 43 ? 5.219 -3.077 -2.561 1.00 0.00 43 LYS A CA 15
ATOM 11111 C C . LYS A 1 43 ? 4.752 -2.077 -1.518 1.00 0.00 43 LYS A C 15
ATOM 11112 O O . LYS A 1 43 ? 4.790 -2.363 -0.321 1.00 0.00 43 LYS A O 15
ATOM 11130 N N . CYS A 1 44 ? 4.233 -0.944 -1.975 1.00 0.00 44 CYS A N 15
ATOM 11131 C CA . CYS A 1 44 ? 3.261 -0.212 -1.186 1.00 0.00 44 CYS A CA 15
ATOM 11132 C C . CYS A 1 44 ? 2.053 -1.117 -0.950 1.00 0.00 44 CYS A C 15
ATOM 11133 O O . CYS A 1 44 ? 1.587 -1.761 -1.890 1.00 0.00 44 CYS A O 15
ATOM 11140 N N . PHE A 1 45 ? 1.596 -1.225 0.301 1.00 0.00 45 PHE A N 15
ATOM 11141 C CA . PHE A 1 45 ? 0.392 -1.952 0.671 1.00 0.00 45 PHE A CA 15
ATOM 11142 C C . PHE A 1 45 ? -0.585 -0.979 1.307 1.00 0.00 45 PHE A C 15
ATOM 11143 O O . PHE A 1 45 ? -0.179 0.012 1.911 1.00 0.00 45 PHE A O 15
ATOM 11160 N N . CYS A 1 46 ? -1.867 -1.307 1.190 1.00 0.00 46 CYS A N 15
ATOM 11161 C CA . CYS A 1 46 ? -2.995 -0.534 1.653 1.00 0.00 46 CYS A CA 15
ATOM 11162 C C . CYS A 1 46 ? -3.806 -1.405 2.592 1.00 0.00 46 CYS A C 15
ATOM 11163 O O . CYS A 1 46 ? -3.772 -2.632 2.507 1.00 0.00 46 CYS A O 15
ATOM 11170 N N . TYR A 1 47 ? -4.496 -0.753 3.519 1.00 0.00 47 TYR A N 15
ATOM 11171 C CA . TYR A 1 47 ? -5.132 -1.375 4.665 1.00 0.00 47 TYR A CA 15
ATOM 11172 C C . TYR A 1 47 ? -6.533 -0.796 4.753 1.00 0.00 47 TYR A C 15
ATOM 11173 O O . TYR A 1 47 ? -6.668 0.366 5.127 1.00 0.00 47 TYR A O 15
ATOM 11191 N N . PHE A 1 48 ? -7.566 -1.551 4.369 1.00 0.00 48 PHE A N 15
ATOM 11192 C CA . PHE A 1 48 ? -8.916 -1.030 4.368 1.00 0.00 48 PHE A CA 15
ATOM 11193 C C . PHE A 1 48 ? -9.609 -1.442 5.667 1.00 0.00 48 PHE A C 15
ATOM 11194 O O . PHE A 1 48 ? -9.042 -2.205 6.442 1.00 0.00 48 PHE A O 15
ATOM 11211 N N . ASN A 1 49 ? -10.875 -1.031 5.820 1.00 0.00 49 ASN A N 15
ATOM 11212 C CA . ASN A 1 49 ? -11.799 -1.355 6.913 1.00 0.00 49 ASN A CA 15
ATOM 11213 C C . ASN A 1 49 ? -11.119 -1.548 8.280 1.00 0.00 49 ASN A C 15
ATOM 11214 O O . ASN A 1 49 ? -11.502 -2.431 9.046 1.00 0.00 49 ASN A O 15
ATOM 11225 N N . CYS A 1 50 ? -10.108 -0.736 8.601 1.00 0.00 50 CYS A N 15
ATOM 11226 C CA . CYS A 1 50 ? -9.209 -1.037 9.711 1.00 0.00 50 CYS A CA 15
ATOM 11227 C C . CYS A 1 50 ? -9.830 -0.707 11.063 1.00 0.00 50 CYS A C 15
ATOM 11228 O O . CYS A 1 50 ? -10.098 -1.651 11.869 1.00 0.00 50 CYS A O 15
ATOM 11236 N N . LEU A 1 1 ? -11.259 -5.117 11.314 1.00 0.00 1 LEU A N 16
ATOM 11237 C CA . LEU A 1 1 ? -10.309 -6.152 10.850 1.00 0.00 1 LEU A CA 16
ATOM 11238 C C . LEU A 1 1 ? -9.379 -5.589 9.764 1.00 0.00 1 LEU A C 16
ATOM 11239 O O . LEU A 1 1 ? -9.792 -5.416 8.622 1.00 0.00 1 LEU A O 16
ATOM 11257 N N . CYS A 1 2 ? -8.143 -5.246 10.125 1.00 0.00 2 CYS A N 16
ATOM 11258 C CA . CYS A 1 2 ? -7.222 -4.490 9.282 1.00 0.00 2 CYS A CA 16
ATOM 11259 C C . CYS A 1 2 ? -6.794 -5.296 8.059 1.00 0.00 2 CYS A C 16
ATOM 11260 O O . CYS A 1 2 ? -5.791 -6.006 8.071 1.00 0.00 2 CYS A O 16
ATOM 11267 N N . ASN A 1 3 ? -7.581 -5.158 6.988 1.00 0.00 3 ASN A N 16
ATOM 11268 C CA . ASN A 1 3 ? -7.417 -5.904 5.753 1.00 0.00 3 ASN A CA 16
ATOM 11269 C C . ASN A 1 3 ? -6.200 -5.312 5.056 1.00 0.00 3 ASN A C 16
ATOM 11270 O O . ASN A 1 3 ? -6.318 -4.354 4.289 1.00 0.00 3 ASN A O 16
ATOM 11281 N N . GLU A 1 4 ? -5.033 -5.864 5.386 1.00 0.00 4 GLU A N 16
ATOM 11282 C CA . GLU A 1 4 ? -3.760 -5.551 4.793 1.00 0.00 4 GLU A CA 16
ATOM 11283 C C . GLU A 1 4 ? -3.750 -6.197 3.409 1.00 0.00 4 GLU A C 16
ATOM 11284 O O . GLU A 1 4 ? -3.995 -7.396 3.290 1.00 0.00 4 GLU A O 16
ATOM 11296 N N . ARG A 1 5 ? -3.477 -5.410 2.371 1.00 0.00 5 ARG A N 16
ATOM 11297 C CA . ARG A 1 5 ? -3.428 -5.861 0.989 1.00 0.00 5 ARG A CA 16
ATOM 11298 C C . ARG A 1 5 ? -2.300 -5.105 0.274 1.00 0.00 5 ARG A C 16
ATOM 11299 O O . ARG A 1 5 ? -1.944 -4.010 0.717 1.00 0.00 5 ARG A O 16
ATOM 11319 N N . PRO A 1 6 ? -1.695 -5.681 -0.777 1.00 0.00 6 PRO A N 16
ATOM 11320 C CA . PRO A 1 6 ? -0.547 -5.092 -1.447 1.00 0.00 6 PRO A CA 16
ATOM 11321 C C . PRO A 1 6 ? -0.931 -3.870 -2.291 1.00 0.00 6 PRO A C 16
ATOM 11322 O O . PRO A 1 6 ? -2.094 -3.481 -2.377 1.00 0.00 6 PRO A O 16
ATOM 11333 N N . SER A 1 7 ? 0.086 -3.283 -2.922 1.00 0.00 7 SER A N 16
ATOM 11334 C CA . SER A 1 7 ? 0.006 -2.114 -3.780 1.00 0.00 7 SER A CA 16
ATOM 11335 C C . SER A 1 7 ? -1.049 -2.267 -4.872 1.00 0.00 7 SER A C 16
ATOM 11336 O O . SER A 1 7 ? -0.818 -3.008 -5.825 1.00 0.00 7 SER A O 16
ATOM 11344 N N . GLN A 1 8 ? -2.146 -1.509 -4.759 1.00 0.00 8 GLN A N 16
ATOM 11345 C CA . GLN A 1 8 ? -3.124 -1.320 -5.811 1.00 0.00 8 GLN A CA 16
ATOM 11346 C C . GLN A 1 8 ? -2.608 -0.252 -6.786 1.00 0.00 8 GLN A C 16
ATOM 11347 O O . GLN A 1 8 ? -1.951 -0.590 -7.765 1.00 0.00 8 GLN A O 16
ATOM 11361 N N . THR A 1 9 ? -2.835 1.042 -6.520 1.00 0.00 9 THR A N 16
ATOM 11362 C CA . THR A 1 9 ? -2.566 2.069 -7.531 1.00 0.00 9 THR A CA 16
ATOM 11363 C C . THR A 1 9 ? -1.074 2.306 -7.727 1.00 0.00 9 THR A C 16
ATOM 11364 O O . THR A 1 9 ? -0.645 2.692 -8.812 1.00 0.00 9 THR A O 16
ATOM 11375 N N . TRP A 1 10 ? -0.279 2.052 -6.691 1.00 0.00 10 TRP A N 16
ATOM 11376 C CA . TRP A 1 10 ? 1.131 2.398 -6.677 1.00 0.00 10 TRP A CA 16
ATOM 11377 C C . TRP A 1 10 ? 1.889 1.628 -7.766 1.00 0.00 10 TRP A C 16
ATOM 11378 O O . TRP A 1 10 ? 2.882 2.125 -8.292 1.00 0.00 10 TRP A O 16
ATOM 11399 N N . SER A 1 11 ? 1.412 0.428 -8.111 1.00 0.00 11 SER A N 16
ATOM 11400 C CA . SER A 1 11 ? 1.822 -0.332 -9.285 1.00 0.00 11 SER A CA 16
ATOM 11401 C C . SER A 1 11 ? 3.332 -0.382 -9.523 1.00 0.00 11 SER A C 16
ATOM 11402 O O . SER A 1 11 ? 3.798 -0.062 -10.613 1.00 0.00 11 SER A O 16
ATOM 11410 N N . GLY A 1 12 ? 4.105 -0.830 -8.532 1.00 0.00 12 GLY A N 16
ATOM 11411 C CA . GLY A 1 12 ? 5.539 -0.951 -8.714 1.00 0.00 12 GLY A CA 16
ATOM 11412 C C . GLY A 1 12 ? 6.223 -1.386 -7.428 1.00 0.00 12 GLY A C 16
ATOM 11413 O O . GLY A 1 12 ? 5.596 -1.991 -6.547 1.00 0.00 12 GLY A O 16
ATOM 11417 N N . ASN A 1 13 ? 7.517 -1.068 -7.338 1.00 0.00 13 ASN A N 16
ATOM 11418 C CA . ASN A 1 13 ? 8.313 -1.241 -6.138 1.00 0.00 13 ASN A CA 16
ATOM 11419 C C . ASN A 1 13 ? 8.151 0.005 -5.253 1.00 0.00 13 ASN A C 16
ATOM 11420 O O . ASN A 1 13 ? 7.795 1.070 -5.757 1.00 0.00 13 ASN A O 16
ATOM 11431 N N . CYS A 1 14 ? 8.356 -0.120 -3.943 1.00 0.00 14 CYS A N 16
ATOM 11432 C CA . CYS A 1 14 ? 8.121 0.918 -2.945 1.00 0.00 14 CYS A CA 16
ATOM 11433 C C . CYS A 1 14 ? 9.409 1.236 -2.178 1.00 0.00 14 CYS A C 16
ATOM 11434 O O . CYS A 1 14 ? 10.370 0.474 -2.213 1.00 0.00 14 CYS A O 16
ATOM 11441 N N . GLY A 1 15 ? 9.430 2.379 -1.493 1.00 0.00 15 GLY A N 16
ATOM 11442 C CA . GLY A 1 15 ? 10.479 2.767 -0.563 1.00 0.00 15 GLY A CA 16
ATOM 11443 C C . GLY A 1 15 ? 9.930 3.852 0.358 1.00 0.00 15 GLY A C 16
ATOM 11444 O O . GLY A 1 15 ? 9.989 3.761 1.584 1.00 0.00 15 GLY A O 16
ATOM 11448 N N . ASN A 1 16 ? 9.330 4.874 -0.256 1.00 0.00 16 ASN A N 16
ATOM 11449 C CA . ASN A 1 16 ? 8.779 6.021 0.447 1.00 0.00 16 ASN A CA 16
ATOM 11450 C C . ASN A 1 16 ? 7.478 5.668 1.170 1.00 0.00 16 ASN A C 16
ATOM 11451 O O . ASN A 1 16 ? 6.385 6.042 0.740 1.00 0.00 16 ASN A O 16
ATOM 11462 N N . THR A 1 17 ? 7.599 4.980 2.307 1.00 0.00 17 THR A N 16
ATOM 11463 C CA . THR A 1 17 ? 6.461 4.641 3.153 1.00 0.00 17 THR A CA 16
ATOM 11464 C C . THR A 1 17 ? 5.649 5.890 3.531 1.00 0.00 17 THR A C 16
ATOM 11465 O O . THR A 1 17 ? 4.421 5.840 3.633 1.00 0.00 17 THR A O 16
ATOM 11476 N N . ALA A 1 18 ? 6.334 7.024 3.713 1.00 0.00 18 ALA A N 16
ATOM 11477 C CA . ALA A 1 18 ? 5.693 8.290 4.033 1.00 0.00 18 ALA A CA 16
ATOM 11478 C C . ALA A 1 18 ? 4.799 8.775 2.892 1.00 0.00 18 ALA A C 16
ATOM 11479 O O . ALA A 1 18 ? 3.842 9.506 3.150 1.00 0.00 18 ALA A O 16
ATOM 11486 N N . HIS A 1 19 ? 5.077 8.389 1.640 1.00 0.00 19 HIS A N 16
ATOM 11487 C CA . HIS A 1 19 ? 4.113 8.528 0.556 1.00 0.00 19 HIS A CA 16
ATOM 11488 C C . HIS A 1 19 ? 3.079 7.411 0.674 1.00 0.00 19 HIS A C 16
ATOM 11489 O O . HIS A 1 19 ? 1.888 7.704 0.660 1.00 0.00 19 HIS A O 16
ATOM 11503 N N . CYS A 1 20 ? 3.516 6.150 0.765 1.00 0.00 20 CYS A N 16
ATOM 11504 C CA . CYS A 1 20 ? 2.627 4.982 0.766 1.00 0.00 20 CYS A CA 16
ATOM 11505 C C . CYS A 1 20 ? 1.402 5.180 1.657 1.00 0.00 20 CYS A C 16
ATOM 11506 O O . CYS A 1 20 ? 0.262 4.938 1.254 1.00 0.00 20 CYS A O 16
ATOM 11513 N N . ASP A 1 21 ? 1.643 5.659 2.878 1.00 0.00 21 ASP A N 16
ATOM 11514 C CA . ASP A 1 21 ? 0.565 5.843 3.829 1.00 0.00 21 ASP A CA 16
ATOM 11515 C C . ASP A 1 21 ? -0.436 6.893 3.330 1.00 0.00 21 ASP A C 16
ATOM 11516 O O . ASP A 1 21 ? -1.638 6.719 3.518 1.00 0.00 21 ASP A O 16
ATOM 11525 N N . LYS A 1 22 ? 0.039 7.958 2.671 1.00 0.00 22 LYS A N 16
ATOM 11526 C CA . LYS A 1 22 ? -0.860 8.928 2.051 1.00 0.00 22 LYS A CA 16
ATOM 11527 C C . LYS A 1 22 ? -1.622 8.245 0.920 1.00 0.00 22 LYS A C 16
ATOM 11528 O O . LYS A 1 22 ? -2.844 8.315 0.844 1.00 0.00 22 LYS A O 16
ATOM 11546 N N . GLN A 1 23 ? -0.863 7.603 0.030 1.00 0.00 23 GLN A N 16
ATOM 11547 C CA . GLN A 1 23 ? -1.308 7.065 -1.245 1.00 0.00 23 GLN A CA 16
ATOM 11548 C C . GLN A 1 23 ? -2.556 6.213 -0.995 1.00 0.00 23 GLN A C 16
ATOM 11549 O O . GLN A 1 23 ? -3.593 6.405 -1.631 1.00 0.00 23 GLN A O 16
ATOM 11563 N N . CYS A 1 24 ? -2.456 5.286 -0.042 1.00 0.00 24 CYS A N 16
ATOM 11564 C CA . CYS A 1 24 ? -3.529 4.359 0.298 1.00 0.00 24 CYS A CA 16
ATOM 11565 C C . CYS A 1 24 ? -4.776 5.063 0.843 1.00 0.00 24 CYS A C 16
ATOM 11566 O O . CYS A 1 24 ? -5.886 4.548 0.705 1.00 0.00 24 CYS A O 16
ATOM 11573 N N . GLN A 1 25 ? -4.610 6.223 1.482 1.00 0.00 25 GLN A N 16
ATOM 11574 C CA . GLN A 1 25 ? -5.720 7.012 2.003 1.00 0.00 25 GLN A CA 16
ATOM 11575 C C . GLN A 1 25 ? -6.300 7.907 0.896 1.00 0.00 25 GLN A C 16
ATOM 11576 O O . GLN A 1 25 ? -7.499 8.187 0.871 1.00 0.00 25 GLN A O 16
ATOM 11590 N N . ASP A 1 26 ? -5.442 8.387 -0.011 1.00 0.00 26 ASP A N 16
ATOM 11591 C CA . ASP A 1 26 ? -5.767 9.376 -1.030 1.00 0.00 26 ASP A CA 16
ATOM 11592 C C . ASP A 1 26 ? -6.367 8.723 -2.272 1.00 0.00 26 ASP A C 16
ATOM 11593 O O . ASP A 1 26 ? -7.483 9.063 -2.662 1.00 0.00 26 ASP A O 16
ATOM 11602 N N . TRP A 1 27 ? -5.612 7.821 -2.902 1.00 0.00 27 TRP A N 16
ATOM 11603 C CA . TRP A 1 27 ? -5.982 7.198 -4.165 1.00 0.00 27 TRP A CA 16
ATOM 11604 C C . TRP A 1 27 ? -7.023 6.122 -3.881 1.00 0.00 27 TRP A C 16
ATOM 11605 O O . TRP A 1 27 ? -8.112 6.098 -4.447 1.00 0.00 27 TRP A O 16
ATOM 11626 N N . GLU A 1 28 ? -6.650 5.216 -2.979 1.00 0.00 28 GLU A N 16
ATOM 11627 C CA . GLU A 1 28 ? -7.564 4.284 -2.346 1.00 0.00 28 GLU A CA 16
ATOM 11628 C C . GLU A 1 28 ? -8.294 5.058 -1.240 1.00 0.00 28 GLU A C 16
ATOM 11629 O O . GLU A 1 28 ? -8.382 6.281 -1.300 1.00 0.00 28 GLU A O 16
ATOM 11641 N N . LYS A 1 29 ? -8.779 4.374 -0.210 1.00 0.00 29 LYS A N 16
ATOM 11642 C CA . LYS A 1 29 ? -9.557 4.881 0.899 1.00 0.00 29 LYS A CA 16
ATOM 11643 C C . LYS A 1 29 ? -9.412 3.810 1.973 1.00 0.00 29 LYS A C 16
ATOM 11644 O O . LYS A 1 29 ? -10.374 3.312 2.552 1.00 0.00 29 LYS A O 16
ATOM 11662 N N . ALA A 1 30 ? -8.148 3.445 2.197 1.00 0.00 30 ALA A N 16
ATOM 11663 C CA . ALA A 1 30 ? -7.750 2.559 3.264 1.00 0.00 30 ALA A CA 16
ATOM 11664 C C . ALA A 1 30 ? -7.780 3.343 4.575 1.00 0.00 30 ALA A C 16
ATOM 11665 O O . ALA A 1 30 ? -7.762 4.572 4.558 1.00 0.00 30 ALA A O 16
ATOM 11672 N N . SER A 1 31 ? -7.750 2.652 5.717 1.00 0.00 31 SER A N 16
ATOM 11673 C CA . SER A 1 31 ? -7.454 3.286 6.973 1.00 0.00 31 SER A CA 16
ATOM 11674 C C . SER A 1 31 ? -6.068 3.930 6.895 1.00 0.00 31 SER A C 16
ATOM 11675 O O . SER A 1 31 ? -5.885 5.057 7.350 1.00 0.00 31 SER A O 16
ATOM 11683 N N . HIS A 1 32 ? -5.081 3.218 6.331 1.00 0.00 32 HIS A N 16
ATOM 11684 C CA . HIS A 1 32 ? -3.737 3.758 6.166 1.00 0.00 32 HIS A CA 16
ATOM 11685 C C . HIS A 1 32 ? -2.926 2.910 5.174 1.00 0.00 32 HIS A C 16
ATOM 11686 O O . HIS A 1 32 ? -3.460 1.951 4.609 1.00 0.00 32 HIS A O 16
ATOM 11700 N N . GLY A 1 33 ? -1.635 3.233 5.007 1.00 0.00 33 GLY A N 16
ATOM 11701 C CA . GLY A 1 33 ? -0.687 2.472 4.198 1.00 0.00 33 GLY A CA 16
ATOM 11702 C C . GLY A 1 33 ? 0.671 2.302 4.879 1.00 0.00 33 GLY A C 16
ATOM 11703 O O . GLY A 1 33 ? 0.955 2.986 5.861 1.00 0.00 33 GLY A O 16
ATOM 11707 N N . ALA A 1 34 ? 1.502 1.382 4.382 1.00 0.00 34 ALA A N 16
ATOM 11708 C CA . ALA A 1 34 ? 2.863 1.166 4.864 1.00 0.00 34 ALA A CA 16
ATOM 11709 C C . ALA A 1 34 ? 3.658 0.322 3.859 1.00 0.00 34 ALA A C 16
ATOM 11710 O O . ALA A 1 34 ? 3.128 -0.633 3.292 1.00 0.00 34 ALA A O 16
ATOM 11717 N N . CYS A 1 35 ? 4.930 0.666 3.635 1.00 0.00 35 CYS A N 16
ATOM 11718 C CA . CYS A 1 35 ? 5.809 -0.047 2.706 1.00 0.00 35 CYS A CA 16
ATOM 11719 C C . CYS A 1 35 ? 6.231 -1.374 3.339 1.00 0.00 35 CYS A C 16
ATOM 11720 O O . CYS A 1 35 ? 6.506 -1.404 4.540 1.00 0.00 35 CYS A O 16
ATOM 11727 N N . HIS A 1 36 ? 6.290 -2.479 2.588 1.00 0.00 36 HIS A N 16
ATOM 11728 C CA . HIS A 1 36 ? 6.906 -3.718 3.064 1.00 0.00 36 HIS A CA 16
ATOM 11729 C C . HIS A 1 36 ? 7.692 -4.381 1.954 1.00 0.00 36 HIS A C 16
ATOM 11730 O O . HIS A 1 36 ? 7.207 -4.439 0.829 1.00 0.00 36 HIS A O 16
ATOM 11744 N N . LYS A 1 37 ? 8.805 -5.011 2.317 1.00 0.00 37 LYS A N 16
ATOM 11745 C CA . LYS A 1 37 ? 9.493 -5.944 1.448 1.00 0.00 37 LYS A CA 16
ATOM 11746 C C . LYS A 1 37 ? 8.828 -7.307 1.590 1.00 0.00 37 LYS A C 16
ATOM 11747 O O . LYS A 1 37 ? 8.576 -7.768 2.703 1.00 0.00 37 LYS A O 16
ATOM 11765 N N . ARG A 1 38 ? 8.535 -7.937 0.456 1.00 0.00 38 ARG A N 16
ATOM 11766 C CA . ARG A 1 38 ? 7.849 -9.218 0.387 1.00 0.00 38 ARG A CA 16
ATOM 11767 C C . ARG A 1 38 ? 8.289 -9.911 -0.902 1.00 0.00 38 ARG A C 16
ATOM 11768 O O . ARG A 1 38 ? 8.256 -9.293 -1.963 1.00 0.00 38 ARG A O 16
ATOM 11788 N N . GLU A 1 39 ? 8.772 -11.157 -0.813 1.00 0.00 39 GLU A N 16
ATOM 11789 C CA . GLU A 1 39 ? 9.452 -11.849 -1.910 1.00 0.00 39 GLU A CA 16
ATOM 11790 C C . GLU A 1 39 ? 10.530 -10.952 -2.543 1.00 0.00 39 GLU A C 16
ATOM 11791 O O . GLU A 1 39 ? 10.720 -10.940 -3.755 1.00 0.00 39 GLU A O 16
ATOM 11803 N N . ASN A 1 40 ? 11.228 -10.184 -1.702 1.00 0.00 40 ASN A N 16
ATOM 11804 C CA . ASN A 1 40 ? 12.247 -9.211 -2.062 1.00 0.00 40 ASN A CA 16
ATOM 11805 C C . ASN A 1 40 ? 11.738 -8.071 -2.951 1.00 0.00 40 ASN A C 16
ATOM 11806 O O . ASN A 1 40 ? 12.533 -7.398 -3.599 1.00 0.00 40 ASN A O 16
ATOM 11817 N N . HIS A 1 41 ? 10.426 -7.834 -2.972 1.00 0.00 41 HIS A N 16
ATOM 11818 C CA . HIS A 1 41 ? 9.803 -6.735 -3.684 1.00 0.00 41 HIS A CA 16
ATOM 11819 C C . HIS A 1 41 ? 9.176 -5.823 -2.645 1.00 0.00 41 HIS A C 16
ATOM 11820 O O . HIS A 1 41 ? 8.352 -6.278 -1.853 1.00 0.00 41 HIS A O 16
ATOM 11834 N N . TRP A 1 42 ? 9.585 -4.558 -2.618 1.00 0.00 42 TRP A N 16
ATOM 11835 C CA . TRP A 1 42 ? 8.964 -3.584 -1.746 1.00 0.00 42 TRP A CA 16
ATOM 11836 C C . TRP A 1 42 ? 7.621 -3.177 -2.319 1.00 0.00 42 TRP A C 16
ATOM 11837 O O . TRP A 1 42 ? 7.591 -2.599 -3.396 1.00 0.00 42 TRP A O 16
ATOM 11858 N N . LYS A 1 43 ? 6.506 -3.490 -1.661 1.00 0.00 43 LYS A N 16
ATOM 11859 C CA . LYS A 1 43 ? 5.186 -3.041 -2.070 1.00 0.00 43 LYS A CA 16
ATOM 11860 C C . LYS A 1 43 ? 4.708 -2.009 -1.055 1.00 0.00 43 LYS A C 16
ATOM 11861 O O . LYS A 1 43 ? 4.937 -2.167 0.143 1.00 0.00 43 LYS A O 16
ATOM 11879 N N . CYS A 1 44 ? 4.022 -0.975 -1.532 1.00 0.00 44 CYS A N 16
ATOM 11880 C CA . CYS A 1 44 ? 3.221 -0.128 -0.669 1.00 0.00 44 CYS A CA 16
ATOM 11881 C C . CYS A 1 44 ? 1.956 -0.901 -0.319 1.00 0.00 44 CYS A C 16
ATOM 11882 O O . CYS A 1 44 ? 1.099 -1.065 -1.179 1.00 0.00 44 CYS A O 16
ATOM 11889 N N . PHE A 1 45 ? 1.857 -1.429 0.903 1.00 0.00 45 PHE A N 16
ATOM 11890 C CA . PHE A 1 45 ? 0.664 -2.134 1.346 1.00 0.00 45 PHE A CA 16
ATOM 11891 C C . PHE A 1 45 ? -0.328 -1.120 1.908 1.00 0.00 45 PHE A C 16
ATOM 11892 O O . PHE A 1 45 ? 0.076 -0.120 2.500 1.00 0.00 45 PHE A O 16
ATOM 11909 N N . CYS A 1 46 ? -1.617 -1.407 1.746 1.00 0.00 46 CYS A N 16
ATOM 11910 C CA . CYS A 1 46 ? -2.732 -0.610 2.214 1.00 0.00 46 CYS A CA 16
ATOM 11911 C C . CYS A 1 46 ? -3.556 -1.456 3.168 1.00 0.00 46 CYS A C 16
ATOM 11912 O O . CYS A 1 46 ? -3.551 -2.682 3.075 1.00 0.00 46 CYS A O 16
ATOM 11919 N N . TYR A 1 47 ? -4.229 -0.787 4.100 1.00 0.00 47 TYR A N 16
ATOM 11920 C CA . TYR A 1 47 ? -4.844 -1.396 5.267 1.00 0.00 47 TYR A CA 16
ATOM 11921 C C . TYR A 1 47 ? -6.271 -0.884 5.381 1.00 0.00 47 TYR A C 16
ATOM 11922 O O . TYR A 1 47 ? -6.469 0.255 5.797 1.00 0.00 47 TYR A O 16
ATOM 11940 N N . PHE A 1 48 ? -7.262 -1.698 5.013 1.00 0.00 48 PHE A N 16
ATOM 11941 C CA . PHE A 1 48 ? -8.594 -1.194 4.740 1.00 0.00 48 PHE A CA 16
ATOM 11942 C C . PHE A 1 48 ? -9.507 -1.273 5.961 1.00 0.00 48 PHE A C 16
ATOM 11943 O O . PHE A 1 48 ? -9.736 -0.272 6.632 1.00 0.00 48 PHE A O 16
ATOM 11960 N N . ASN A 1 49 ? -10.048 -2.458 6.245 1.00 0.00 49 ASN A N 16
ATOM 11961 C CA . ASN A 1 49 ? -11.277 -2.657 7.014 1.00 0.00 49 ASN A CA 16
ATOM 11962 C C . ASN A 1 49 ? -11.001 -2.664 8.524 1.00 0.00 49 ASN A C 16
ATOM 11963 O O . ASN A 1 49 ? -11.619 -3.408 9.285 1.00 0.00 49 ASN A O 16
ATOM 11974 N N . CYS A 1 50 ? -10.034 -1.852 8.949 1.00 0.00 50 CYS A N 16
ATOM 11975 C CA . CYS A 1 50 ? -9.375 -1.925 10.249 1.00 0.00 50 CYS A CA 16
ATOM 11976 C C . CYS A 1 50 ? -10.300 -1.605 11.413 1.00 0.00 50 CYS A C 16
ATOM 11977 O O . CYS A 1 50 ? -10.712 -2.568 12.132 1.00 0.00 50 CYS A O 16
ATOM 11985 N N . LEU A 1 1 ? -11.831 -4.399 10.818 1.00 0.00 1 LEU A N 17
ATOM 11986 C CA . LEU A 1 1 ? -10.555 -5.125 10.978 1.00 0.00 1 LEU A CA 17
ATOM 11987 C C . LEU A 1 1 ? -9.741 -4.923 9.705 1.00 0.00 1 LEU A C 17
ATOM 11988 O O . LEU A 1 1 ? -10.335 -4.995 8.634 1.00 0.00 1 LEU A O 17
ATOM 12006 N N . CYS A 1 2 ? -8.450 -4.573 9.794 1.00 0.00 2 CYS A N 17
ATOM 12007 C CA . CYS A 1 2 ? -7.736 -4.071 8.633 1.00 0.00 2 CYS A CA 17
ATOM 12008 C C . CYS A 1 2 ? -7.601 -5.105 7.512 1.00 0.00 2 CYS A C 17
ATOM 12009 O O . CYS A 1 2 ? -6.814 -6.046 7.604 1.00 0.00 2 CYS A O 17
ATOM 12016 N N . ASN A 1 3 ? -8.329 -4.885 6.417 1.00 0.00 3 ASN A N 17
ATOM 12017 C CA . ASN A 1 3 ? -8.200 -5.6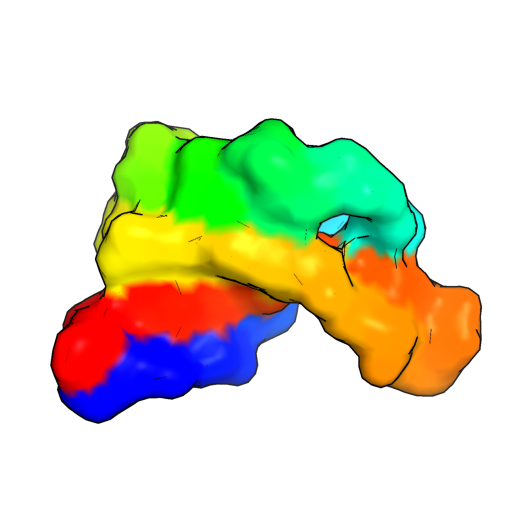42 5.185 1.00 0.00 3 ASN A CA 17
ATOM 12018 C C . ASN A 1 3 ? -6.913 -5.177 4.510 1.00 0.00 3 ASN A C 17
ATOM 12019 O O . ASN A 1 3 ? -6.931 -4.266 3.682 1.00 0.00 3 ASN A O 17
ATOM 12030 N N . GLU A 1 4 ? -5.800 -5.799 4.900 1.00 0.00 4 GLU A N 17
ATOM 12031 C CA . GLU A 1 4 ? -4.482 -5.575 4.347 1.00 0.00 4 GLU A CA 17
ATOM 12032 C C . GLU A 1 4 ? -4.462 -6.233 2.968 1.00 0.00 4 GLU A C 17
ATOM 12033 O O . GLU A 1 4 ? -4.822 -7.402 2.841 1.00 0.00 4 GLU A O 17
ATOM 12045 N N . ARG A 1 5 ? -4.051 -5.488 1.942 1.00 0.00 5 ARG A N 17
ATOM 12046 C CA . ARG A 1 5 ? -3.991 -5.967 0.571 1.00 0.00 5 ARG A CA 17
ATOM 12047 C C . ARG A 1 5 ? -2.841 -5.259 -0.160 1.00 0.00 5 ARG A C 17
ATOM 12048 O O . ARG A 1 5 ? -2.485 -4.139 0.218 1.00 0.00 5 ARG A O 17
ATOM 12068 N N . PRO A 1 6 ? -2.228 -5.906 -1.165 1.00 0.00 6 PRO A N 17
ATOM 12069 C CA . PRO A 1 6 ? -1.076 -5.367 -1.869 1.00 0.00 6 PRO A CA 17
ATOM 12070 C C . PRO A 1 6 ? -1.450 -4.174 -2.749 1.00 0.00 6 PRO A C 17
ATOM 12071 O O . PRO A 1 6 ? -2.622 -3.825 -2.894 1.00 0.00 6 PRO A O 17
ATOM 12082 N N . SER A 1 7 ? -0.417 -3.577 -3.351 1.00 0.00 7 SER A N 17
ATOM 12083 C CA . SER A 1 7 ? -0.463 -2.451 -4.268 1.00 0.00 7 SER A CA 17
ATOM 12084 C C . SER A 1 7 ? -1.702 -2.471 -5.167 1.00 0.00 7 SER A C 17
ATOM 12085 O O . SER A 1 7 ? -1.781 -3.277 -6.092 1.00 0.00 7 SER A O 17
ATOM 12093 N N . GLN A 1 8 ? -2.640 -1.564 -4.892 1.00 0.00 8 GLN A N 17
ATOM 12094 C CA . GLN A 1 8 ? -3.835 -1.339 -5.682 1.00 0.00 8 GLN A CA 17
ATOM 12095 C C . GLN A 1 8 ? -3.485 -0.364 -6.807 1.00 0.00 8 GLN A C 17
ATOM 12096 O O . GLN A 1 8 ? -3.559 -0.684 -7.988 1.00 0.00 8 GLN A O 17
ATOM 12110 N N . THR A 1 9 ? -3.092 0.846 -6.407 1.00 0.00 9 THR A N 17
ATOM 12111 C CA . THR A 1 9 ? -2.657 1.944 -7.245 1.00 0.00 9 THR A CA 17
ATOM 12112 C C . THR A 1 9 ? -1.210 1.709 -7.654 1.00 0.00 9 THR A C 17
ATOM 12113 O O . THR A 1 9 ? -0.862 1.675 -8.836 1.00 0.00 9 THR A O 17
ATOM 12124 N N . TRP A 1 10 ? -0.372 1.599 -6.623 1.00 0.00 10 TRP A N 17
ATOM 12125 C CA . TRP A 1 10 ? 1.076 1.616 -6.679 1.00 0.00 10 TRP A CA 17
ATOM 12126 C C . TRP A 1 10 ? 1.621 0.394 -7.427 1.00 0.00 10 TRP A C 17
ATOM 12127 O O . TRP A 1 10 ? 2.189 -0.526 -6.838 1.00 0.00 10 TRP A O 17
ATOM 12148 N N . SER A 1 11 ? 1.456 0.374 -8.743 1.00 0.00 11 SER A N 17
ATOM 12149 C CA . SER A 1 11 ? 1.741 -0.794 -9.551 1.00 0.00 11 SER A CA 17
ATOM 12150 C C . SER A 1 11 ? 3.230 -0.887 -9.875 1.00 0.00 11 SER A C 17
ATOM 12151 O O . SER A 1 11 ? 3.631 -0.802 -11.032 1.00 0.00 11 SER A O 17
ATOM 12159 N N . GLY A 1 12 ? 4.050 -1.073 -8.840 1.00 0.00 12 GLY A N 17
ATOM 12160 C CA . GLY A 1 12 ? 5.489 -1.190 -8.979 1.00 0.00 12 GLY A CA 17
ATOM 12161 C C . GLY A 1 12 ? 6.130 -1.452 -7.621 1.00 0.00 12 GLY A C 17
ATOM 12162 O O . GLY A 1 12 ? 5.516 -2.083 -6.750 1.00 0.00 12 GLY A O 17
ATOM 12166 N N . ASN A 1 13 ? 7.362 -0.961 -7.453 1.00 0.00 13 ASN A N 17
ATOM 12167 C CA . ASN A 1 13 ? 8.110 -1.015 -6.205 1.00 0.00 13 ASN A CA 17
ATOM 12168 C C . ASN A 1 13 ? 7.906 0.290 -5.440 1.00 0.00 13 ASN A C 17
ATOM 12169 O O . ASN A 1 13 ? 7.719 1.342 -6.050 1.00 0.00 13 ASN A O 17
ATOM 12180 N N . CYS A 1 14 ? 7.932 0.223 -4.112 1.00 0.00 14 CYS A N 17
ATOM 12181 C CA . CYS A 1 14 ? 7.821 1.353 -3.203 1.00 0.00 14 CYS A CA 17
ATOM 12182 C C . CYS A 1 14 ? 8.886 2.402 -3.506 1.00 0.00 14 CYS A C 17
ATOM 12183 O O . CYS A 1 14 ? 9.967 2.070 -3.995 1.00 0.00 14 CYS A O 17
ATOM 12190 N N . GLY A 1 15 ? 8.567 3.657 -3.186 1.00 0.00 15 GLY A N 17
ATOM 12191 C CA . GLY A 1 15 ? 9.478 4.792 -3.225 1.00 0.00 15 GLY A CA 17
ATOM 12192 C C . GLY A 1 15 ? 9.641 5.349 -1.816 1.00 0.00 15 GLY A C 17
ATOM 12193 O O . GLY A 1 15 ? 10.751 5.502 -1.317 1.00 0.00 15 GLY A O 17
ATOM 12197 N N . ASN A 1 16 ? 8.511 5.632 -1.165 1.00 0.00 16 ASN A N 17
ATOM 12198 C CA . ASN A 1 16 ? 8.449 6.048 0.229 1.00 0.00 16 ASN A CA 17
ATOM 12199 C C . ASN A 1 16 ? 7.114 5.615 0.823 1.00 0.00 16 ASN A C 17
ATOM 12200 O O . ASN A 1 16 ? 6.060 5.878 0.239 1.00 0.00 16 ASN A O 17
ATOM 12211 N N . THR A 1 17 ? 7.140 4.971 1.990 1.00 0.00 17 THR A N 17
ATOM 12212 C CA . THR A 1 17 ? 5.934 4.531 2.674 1.00 0.00 17 THR A CA 17
ATOM 12213 C C . THR A 1 17 ? 5.024 5.727 3.012 1.00 0.00 17 THR A C 17
ATOM 12214 O O . THR A 1 17 ? 3.797 5.628 2.968 1.00 0.00 17 THR A O 17
ATOM 12225 N N . ALA A 1 18 ? 5.627 6.891 3.281 1.00 0.00 18 ALA A N 17
ATOM 12226 C CA . ALA A 1 18 ? 4.894 8.128 3.504 1.00 0.00 18 ALA A CA 17
ATOM 12227 C C . ALA A 1 18 ? 4.149 8.594 2.248 1.00 0.00 18 ALA A C 17
ATOM 12228 O O . ALA A 1 18 ? 3.245 9.423 2.355 1.00 0.00 18 ALA A O 17
ATOM 12235 N N . HIS A 1 19 ? 4.525 8.099 1.061 1.00 0.00 19 HIS A N 17
ATOM 12236 C CA . HIS A 1 19 ? 3.775 8.292 -0.174 1.00 0.00 19 HIS A CA 17
ATOM 12237 C C . HIS A 1 19 ? 2.774 7.143 -0.330 1.00 0.00 19 HIS A C 17
ATOM 12238 O O . HIS A 1 19 ? 1.614 7.395 -0.649 1.00 0.00 19 HIS A O 17
ATOM 12252 N N . CYS A 1 20 ? 3.206 5.896 -0.097 1.00 0.00 20 CYS A N 17
ATOM 12253 C CA . CYS A 1 20 ? 2.330 4.722 -0.137 1.00 0.00 20 CYS A CA 17
ATOM 12254 C C . CYS A 1 20 ? 1.017 4.978 0.587 1.00 0.00 20 CYS A C 17
ATOM 12255 O O . CYS A 1 20 ? -0.060 4.761 0.042 1.00 0.00 20 CYS A O 17
ATOM 12262 N N . ASP A 1 21 ? 1.121 5.506 1.807 1.00 0.00 21 ASP A N 17
ATOM 12263 C CA . ASP A 1 21 ? -0.046 5.756 2.631 1.00 0.00 21 ASP A CA 17
ATOM 12264 C C . ASP A 1 21 ? -0.959 6.791 1.956 1.00 0.00 21 ASP A C 17
ATOM 12265 O O . ASP A 1 21 ? -2.183 6.672 2.028 1.00 0.00 21 ASP A O 17
ATOM 12274 N N . LYS A 1 22 ? -0.383 7.784 1.266 1.00 0.00 22 LYS A N 17
ATOM 12275 C CA . LYS A 1 22 ? -1.185 8.717 0.486 1.00 0.00 22 LYS A CA 17
ATOM 12276 C C . LYS A 1 22 ? -1.911 7.956 -0.611 1.00 0.00 22 LYS A C 17
ATOM 12277 O O . LYS A 1 22 ? -3.128 8.071 -0.745 1.00 0.00 22 LYS A O 17
ATOM 12295 N N . GLN A 1 23 ? -1.198 7.116 -1.367 1.00 0.00 23 GLN A N 17
ATOM 12296 C CA . GLN A 1 23 ? -1.839 6.376 -2.452 1.00 0.00 23 GLN A CA 17
ATOM 12297 C C . GLN A 1 23 ? -2.689 5.182 -1.978 1.00 0.00 23 GLN A C 17
ATOM 12298 O O . GLN A 1 23 ? -2.819 4.191 -2.697 1.00 0.00 23 GLN A O 17
ATOM 12312 N N . CYS A 1 24 ? -3.327 5.321 -0.814 1.00 0.00 24 CYS A N 17
ATOM 12313 C CA . CYS A 1 24 ? -4.188 4.353 -0.153 1.00 0.00 24 CYS A CA 17
ATOM 12314 C C . CYS A 1 24 ? -5.286 5.145 0.567 1.00 0.00 24 CYS A C 17
ATOM 12315 O O . CYS A 1 24 ? -6.468 4.852 0.410 1.00 0.00 24 CYS A O 17
ATOM 12322 N N . GLN A 1 25 ? -4.929 6.182 1.330 1.00 0.00 25 GLN A N 17
ATOM 12323 C CA . GLN A 1 25 ? -5.930 7.049 1.945 1.00 0.00 25 GLN A CA 17
ATOM 12324 C C . GLN A 1 25 ? -6.519 8.032 0.928 1.00 0.00 25 GLN A C 17
ATOM 12325 O O . GLN A 1 25 ? -7.732 8.244 0.887 1.00 0.00 25 GLN A O 17
ATOM 12339 N N . ASP A 1 26 ? -5.668 8.672 0.116 1.00 0.00 26 ASP A N 17
ATOM 12340 C CA . ASP A 1 26 ? -6.090 9.759 -0.759 1.00 0.00 26 ASP A CA 17
ATOM 12341 C C . ASP A 1 26 ? -6.679 9.192 -2.045 1.00 0.00 26 ASP A C 17
ATOM 12342 O O . ASP A 1 26 ? -7.811 9.517 -2.398 1.00 0.00 26 ASP A O 17
ATOM 12351 N N . TRP A 1 27 ? -5.896 8.350 -2.721 1.00 0.00 27 TRP A N 17
ATOM 12352 C CA . TRP A 1 27 ? -6.215 7.839 -4.050 1.00 0.00 27 TRP A CA 17
ATOM 12353 C C . TRP A 1 27 ? -7.323 6.791 -3.954 1.00 0.00 27 TRP A C 17
ATOM 12354 O O . TRP A 1 27 ? -8.395 6.947 -4.533 1.00 0.00 27 TRP A O 17
ATOM 12375 N N . GLU A 1 28 ? -7.046 5.718 -3.209 1.00 0.00 28 GLU A N 17
ATOM 12376 C CA . GLU A 1 28 ? -8.036 4.725 -2.818 1.00 0.00 28 GLU A CA 17
ATOM 12377 C C . GLU A 1 28 ? -8.876 5.349 -1.693 1.00 0.00 28 GLU A C 17
ATOM 12378 O O . GLU A 1 28 ? -9.065 6.560 -1.675 1.00 0.00 28 GLU A O 17
ATOM 12390 N N . LYS A 1 29 ? -9.300 4.574 -0.698 1.00 0.00 29 LYS A N 17
ATOM 12391 C CA . LYS A 1 29 ? -10.053 4.998 0.465 1.00 0.00 29 LYS A CA 17
ATOM 12392 C C . LYS A 1 29 ? -9.881 3.871 1.484 1.00 0.00 29 LYS A C 17
ATOM 12393 O O . LYS A 1 29 ? -10.828 3.244 1.951 1.00 0.00 29 LYS A O 17
ATOM 12411 N N . ALA A 1 30 ? -8.608 3.617 1.780 1.00 0.00 30 ALA A N 17
ATOM 12412 C CA . ALA A 1 30 ? -8.153 2.660 2.762 1.00 0.00 30 ALA A CA 17
ATOM 12413 C C . ALA A 1 30 ? -7.952 3.384 4.093 1.00 0.00 30 ALA A C 17
ATOM 12414 O O . ALA A 1 30 ? -7.729 4.594 4.116 1.00 0.00 30 ALA A O 17
ATOM 12421 N N . SER A 1 31 ? -7.994 2.650 5.204 1.00 0.00 31 SER A N 17
ATOM 12422 C CA . SER A 1 31 ? -7.645 3.127 6.518 1.00 0.00 31 SER A CA 17
ATOM 12423 C C . SER A 1 31 ? -6.228 3.718 6.519 1.00 0.00 31 SER A C 17
ATOM 12424 O O . SER A 1 31 ? -6.025 4.814 7.036 1.00 0.00 31 SER A O 17
ATOM 12432 N N . HIS A 1 32 ? -5.250 3.016 5.927 1.00 0.00 32 HIS A N 17
ATOM 12433 C CA . HIS A 1 32 ? -3.914 3.564 5.693 1.00 0.00 32 HIS A CA 17
ATOM 12434 C C . HIS A 1 32 ? -3.207 2.776 4.592 1.00 0.00 32 HIS A C 17
ATOM 12435 O O . HIS A 1 32 ? -3.767 1.808 4.069 1.00 0.00 32 HIS A O 17
ATOM 12449 N N . GLY A 1 33 ? -1.958 3.153 4.303 1.00 0.00 33 GLY A N 17
ATOM 12450 C CA . GLY A 1 33 ? -1.010 2.350 3.541 1.00 0.00 33 GLY A CA 17
ATOM 12451 C C . GLY A 1 33 ? 0.302 2.160 4.297 1.00 0.00 33 GLY A C 17
ATOM 12452 O O . GLY A 1 33 ? 0.549 2.862 5.281 1.00 0.00 33 GLY A O 17
ATOM 12456 N N . ALA A 1 34 ? 1.120 1.196 3.858 1.00 0.00 34 ALA A N 17
ATOM 12457 C CA . ALA A 1 34 ? 2.464 0.950 4.371 1.00 0.00 34 ALA A CA 17
ATOM 12458 C C . ALA A 1 34 ? 3.235 0.021 3.419 1.00 0.00 34 ALA A C 17
ATOM 12459 O O . ALA A 1 34 ? 2.665 -0.951 2.924 1.00 0.00 34 ALA A O 17
ATOM 12466 N N . CYS A 1 35 ? 4.517 0.302 3.153 1.00 0.00 35 CYS A N 17
ATOM 12467 C CA . CYS A 1 35 ? 5.346 -0.489 2.249 1.00 0.00 35 CYS A CA 17
ATOM 12468 C C . CYS A 1 35 ? 5.901 -1.741 2.938 1.00 0.00 35 CYS A C 17
ATOM 12469 O O . CYS A 1 35 ? 6.224 -1.695 4.126 1.00 0.00 35 CYS A O 17
ATOM 12476 N N . HIS A 1 36 ? 6.022 -2.867 2.217 1.00 0.00 36 HIS A N 17
ATOM 12477 C CA . HIS A 1 36 ? 6.668 -4.088 2.710 1.00 0.00 36 HIS A CA 17
ATOM 12478 C C . HIS A 1 36 ? 7.399 -4.813 1.589 1.00 0.00 36 HIS A C 17
ATOM 12479 O O . HIS A 1 36 ? 6.883 -4.875 0.474 1.00 0.00 36 HIS A O 17
ATOM 12493 N N . LYS A 1 37 ? 8.516 -5.471 1.909 1.00 0.00 37 LYS A N 17
ATOM 12494 C CA . LYS A 1 37 ? 9.218 -6.320 0.962 1.00 0.00 37 LYS A CA 17
ATOM 12495 C C . LYS A 1 37 ? 8.584 -7.704 0.940 1.00 0.00 37 LYS A C 17
ATOM 12496 O O . LYS A 1 37 ? 8.540 -8.400 1.957 1.00 0.00 37 LYS A O 17
ATOM 12514 N N . ARG A 1 38 ? 8.107 -8.092 -0.241 1.00 0.00 38 ARG A N 17
ATOM 12515 C CA . ARG A 1 38 ? 7.600 -9.412 -0.581 1.00 0.00 38 ARG A CA 17
ATOM 12516 C C . ARG A 1 38 ? 8.364 -9.882 -1.817 1.00 0.00 38 ARG A C 17
ATOM 12517 O O . ARG A 1 38 ? 8.407 -9.153 -2.802 1.00 0.00 38 ARG A O 17
ATOM 12537 N N . GLU A 1 39 ? 8.963 -11.076 -1.781 1.00 0.00 39 GLU A N 17
ATOM 12538 C CA . GLU A 1 39 ? 9.685 -11.665 -2.909 1.00 0.00 39 GLU A CA 17
ATOM 12539 C C . GLU A 1 39 ? 10.660 -10.655 -3.537 1.00 0.00 39 GLU A C 17
ATOM 12540 O O . GLU A 1 39 ? 10.762 -10.529 -4.753 1.00 0.00 39 GLU A O 17
ATOM 12552 N N . ASN A 1 40 ? 11.368 -9.925 -2.674 1.00 0.00 40 ASN A N 17
ATOM 12553 C CA . ASN A 1 40 ? 12.332 -8.886 -2.998 1.00 0.00 40 ASN A CA 17
ATOM 12554 C C . ASN A 1 40 ? 11.753 -7.694 -3.760 1.00 0.00 40 ASN A C 17
ATOM 12555 O O . ASN A 1 40 ? 12.495 -6.940 -4.382 1.00 0.00 40 ASN A O 17
ATOM 12566 N N . HIS A 1 41 ? 10.437 -7.501 -3.695 1.00 0.00 41 HIS A N 17
ATOM 12567 C CA . HIS A 1 41 ? 9.738 -6.362 -4.248 1.00 0.00 41 HIS A CA 17
ATOM 12568 C C . HIS A 1 41 ? 9.064 -5.631 -3.093 1.00 0.00 41 HIS A C 17
ATOM 12569 O O . HIS A 1 41 ? 8.227 -6.214 -2.403 1.00 0.00 41 HIS A O 17
ATOM 12583 N N . TRP A 1 42 ? 9.432 -4.373 -2.864 1.00 0.00 42 TRP A N 17
ATOM 12584 C CA . TRP A 1 42 ? 8.759 -3.559 -1.872 1.00 0.00 42 TRP A CA 17
ATOM 12585 C C . TRP A 1 42 ? 7.414 -3.126 -2.424 1.00 0.00 42 TRP A C 17
ATOM 12586 O O . TRP A 1 42 ? 7.367 -2.260 -3.284 1.00 0.00 42 TRP A O 17
ATOM 12607 N N . LYS A 1 43 ? 6.316 -3.732 -1.980 1.00 0.00 43 LYS A N 17
ATOM 12608 C CA . LYS A 1 43 ? 4.993 -3.315 -2.398 1.00 0.00 43 LYS A CA 17
ATOM 12609 C C . LYS A 1 43 ? 4.473 -2.336 -1.365 1.00 0.00 43 LYS A C 17
ATOM 12610 O O . LYS A 1 43 ? 4.532 -2.611 -0.167 1.00 0.00 43 LYS A O 17
ATOM 12628 N N . CYS A 1 44 ? 3.929 -1.224 -1.838 1.00 0.00 44 CYS A N 17
ATOM 12629 C CA . CYS A 1 44 ? 3.001 -0.446 -1.046 1.00 0.00 44 CYS A CA 17
ATOM 12630 C C . CYS A 1 44 ? 1.754 -1.292 -0.826 1.00 0.00 44 CYS A C 17
ATOM 12631 O O . CYS A 1 44 ? 1.106 -1.660 -1.800 1.00 0.00 44 CYS A O 17
ATOM 12638 N N . PHE A 1 45 ? 1.451 -1.647 0.425 1.00 0.00 45 PHE A N 17
ATOM 12639 C CA . PHE A 1 45 ? 0.203 -2.303 0.782 1.00 0.00 45 PHE A CA 17
ATOM 12640 C C . PHE A 1 45 ? -0.753 -1.240 1.302 1.00 0.00 45 PHE A C 17
ATOM 12641 O O . PHE A 1 45 ? -0.319 -0.276 1.934 1.00 0.00 45 PHE A O 17
ATOM 12658 N N . CYS A 1 46 ? -2.047 -1.448 1.066 1.00 0.00 46 CYS A N 17
ATOM 12659 C CA . CYS A 1 46 ? -3.134 -0.633 1.571 1.00 0.00 46 CYS A CA 17
ATOM 12660 C C . CYS A 1 46 ? -3.946 -1.492 2.522 1.00 0.00 46 CYS A C 17
ATOM 12661 O O . CYS A 1 46 ? -3.924 -2.720 2.447 1.00 0.00 46 CYS A O 17
ATOM 12668 N N . TYR A 1 47 ? -4.632 -0.824 3.441 1.00 0.00 47 TYR A N 17
ATOM 12669 C CA . TYR A 1 47 ? -5.310 -1.444 4.559 1.00 0.00 47 TYR A CA 17
ATOM 12670 C C . TYR A 1 47 ? -6.699 -0.846 4.627 1.00 0.00 47 TYR A C 17
ATOM 12671 O O . TYR A 1 47 ? -6.833 0.279 5.097 1.00 0.00 47 TYR A O 17
ATOM 12689 N N . PHE A 1 48 ? -7.724 -1.566 4.181 1.00 0.00 48 PHE A N 17
ATOM 12690 C CA . PHE A 1 48 ? -9.077 -1.061 4.150 1.00 0.00 48 PHE A CA 17
ATOM 12691 C C . PHE A 1 48 ? -9.820 -1.562 5.389 1.00 0.00 48 PHE A C 17
ATOM 12692 O O . PHE A 1 48 ? -9.262 -2.309 6.187 1.00 0.00 48 PHE A O 17
ATOM 12709 N N . ASN A 1 49 ? -11.109 -1.236 5.498 1.00 0.00 49 ASN A N 17
ATOM 12710 C CA . ASN A 1 49 ? -12.067 -1.891 6.391 1.00 0.00 49 ASN A CA 17
ATOM 12711 C C . ASN A 1 49 ? -11.636 -1.949 7.864 1.00 0.00 49 ASN A C 17
ATOM 12712 O O . ASN A 1 49 ? -12.140 -2.792 8.612 1.00 0.00 49 ASN A O 17
ATOM 12723 N N . CYS A 1 50 ? -10.714 -1.088 8.312 1.00 0.00 50 CYS A N 17
ATOM 12724 C CA . CYS A 1 50 ? -10.115 -1.322 9.619 1.00 0.00 50 CYS A CA 17
ATOM 12725 C C . CYS A 1 50 ? -11.019 -0.878 10.760 1.00 0.00 50 CYS A C 17
ATOM 12726 O O . CYS A 1 50 ? -11.492 -1.761 11.541 1.00 0.00 50 CYS A O 17
ATOM 12734 N N . LEU A 1 1 ? -11.838 -4.461 10.161 1.00 0.00 1 LEU A N 18
ATOM 12735 C CA . LEU A 1 1 ? -10.441 -4.858 10.392 1.00 0.00 1 LEU A CA 18
ATOM 12736 C C . LEU A 1 1 ? -9.557 -4.284 9.286 1.00 0.00 1 LEU A C 18
ATOM 12737 O O . LEU A 1 1 ? -10.073 -3.922 8.235 1.00 0.00 1 LEU A O 18
ATOM 12755 N N . CYS A 1 2 ? -8.249 -4.189 9.509 1.00 0.00 2 CYS A N 18
ATOM 12756 C CA . CYS A 1 2 ? -7.303 -3.597 8.575 1.00 0.00 2 CYS A CA 18
ATOM 12757 C C . CYS A 1 2 ? -7.059 -4.527 7.381 1.00 0.00 2 CYS A C 18
ATOM 12758 O O . CYS A 1 2 ? -6.060 -5.239 7.335 1.00 0.00 2 CYS A O 18
ATOM 12765 N N . ASN A 1 3 ? -7.964 -4.526 6.394 1.00 0.00 3 ASN A N 18
ATOM 12766 C CA . ASN A 1 3 ? -8.158 -5.683 5.501 1.00 0.00 3 ASN A CA 18
ATOM 12767 C C . ASN A 1 3 ? -7.052 -5.896 4.459 1.00 0.00 3 ASN A C 18
ATOM 12768 O O . ASN A 1 3 ? -7.289 -6.632 3.500 1.00 0.00 3 ASN A O 18
ATOM 12779 N N . GLU A 1 4 ? -5.899 -5.234 4.585 1.00 0.00 4 GLU A N 18
ATOM 12780 C CA . GLU A 1 4 ? -4.667 -5.500 3.888 1.00 0.00 4 GLU A CA 18
ATOM 12781 C C . GLU A 1 4 ? -4.897 -5.851 2.415 1.00 0.00 4 GLU A C 18
ATOM 12782 O O . GLU A 1 4 ? -5.005 -7.026 2.065 1.00 0.00 4 GLU A O 18
ATOM 12794 N N . ARG A 1 5 ? -4.987 -4.838 1.567 1.00 0.00 5 ARG A N 18
ATOM 12795 C CA . ARG A 1 5 ? -5.146 -4.954 0.131 1.00 0.00 5 ARG A CA 18
ATOM 12796 C C . ARG A 1 5 ? -3.820 -4.566 -0.505 1.00 0.00 5 ARG A C 18
ATOM 12797 O O . ARG A 1 5 ? -3.075 -3.790 0.097 1.00 0.00 5 ARG A O 18
ATOM 12817 N N . PRO A 1 6 ? -3.496 -5.103 -1.688 1.00 0.00 6 PRO A N 18
ATOM 12818 C CA . PRO A 1 6 ? -2.165 -4.961 -2.209 1.00 0.00 6 PRO A CA 18
ATOM 12819 C C . PRO A 1 6 ? -1.945 -3.585 -2.839 1.00 0.00 6 PRO A C 18
ATOM 12820 O O . PRO A 1 6 ? -2.847 -2.743 -2.902 1.00 0.00 6 PRO A O 18
ATOM 12831 N N . SER A 1 7 ? -0.730 -3.383 -3.348 1.00 0.00 7 SER A N 18
ATOM 12832 C CA . SER A 1 7 ? -0.419 -2.267 -4.214 1.00 0.00 7 SER A CA 18
ATOM 12833 C C . SER A 1 7 ? -1.147 -2.458 -5.543 1.00 0.00 7 SER A C 18
ATOM 12834 O O . SER A 1 7 ? -0.701 -3.262 -6.363 1.00 0.00 7 SER A O 18
ATOM 12842 N N . GLN A 1 8 ? -2.227 -1.713 -5.749 1.00 0.00 8 GLN A N 18
ATOM 12843 C CA . GLN A 1 8 ? -2.989 -1.678 -6.983 1.00 0.00 8 GLN A CA 18
ATOM 12844 C C . GLN A 1 8 ? -2.739 -0.328 -7.648 1.00 0.00 8 GLN A C 18
ATOM 12845 O O . GLN A 1 8 ? -2.359 -0.250 -8.812 1.00 0.00 8 GLN A O 18
ATOM 12859 N N . THR A 1 9 ? -2.902 0.748 -6.878 1.00 0.00 9 THR A N 18
ATOM 12860 C CA . THR A 1 9 ? -2.716 2.103 -7.368 1.00 0.00 9 THR A CA 18
ATOM 12861 C C . THR A 1 9 ? -1.227 2.364 -7.543 1.00 0.00 9 THR A C 18
ATOM 12862 O O . THR A 1 9 ? -0.764 2.744 -8.618 1.00 0.00 9 THR A O 18
ATOM 12873 N N . TRP A 1 10 ? -0.469 2.103 -6.479 1.00 0.00 10 TRP A N 18
ATOM 12874 C CA . TRP A 1 10 ? 0.980 2.086 -6.509 1.00 0.00 10 TRP A CA 18
ATOM 12875 C C . TRP A 1 10 ? 1.459 0.873 -7.326 1.00 0.00 10 TRP A C 18
ATOM 12876 O O . TRP A 1 10 ? 2.054 -0.058 -6.788 1.00 0.00 10 TRP A O 18
ATOM 12897 N N . SER A 1 11 ? 1.211 0.853 -8.636 1.00 0.00 11 SER A N 18
ATOM 12898 C CA . SER A 1 11 ? 1.664 -0.232 -9.495 1.00 0.00 11 SER A CA 18
ATOM 12899 C C . SER A 1 11 ? 3.169 -0.116 -9.745 1.00 0.00 11 SER A C 18
ATOM 12900 O O . SER A 1 11 ? 3.602 0.232 -10.841 1.00 0.00 11 SER A O 18
ATOM 12908 N N . GLY A 1 12 ? 3.967 -0.435 -8.727 1.00 0.00 12 GLY A N 18
ATOM 12909 C CA . GLY A 1 12 ? 5.413 -0.452 -8.824 1.00 0.00 12 GLY A CA 18
ATOM 12910 C C . GLY A 1 12 ? 6.032 -0.935 -7.517 1.00 0.00 12 GLY A C 18
ATOM 12911 O O . GLY A 1 12 ? 5.367 -1.594 -6.707 1.00 0.00 12 GLY A O 18
ATOM 12915 N N . ASN A 1 13 ? 7.307 -0.594 -7.321 1.00 0.00 13 ASN A N 18
ATOM 12916 C CA . ASN A 1 13 ? 8.020 -0.775 -6.066 1.00 0.00 13 ASN A CA 18
ATOM 12917 C C . ASN A 1 13 ? 7.838 0.487 -5.227 1.00 0.00 13 ASN A C 18
ATOM 12918 O O . ASN A 1 13 ? 7.676 1.577 -5.776 1.00 0.00 13 ASN A O 18
ATOM 12929 N N . CYS A 1 14 ? 7.850 0.344 -3.907 1.00 0.00 14 CYS A N 18
ATOM 12930 C CA . CYS A 1 14 ? 7.768 1.441 -2.955 1.00 0.00 14 CYS A CA 18
ATOM 12931 C C . CYS A 1 14 ? 8.870 2.466 -3.214 1.00 0.00 14 CYS A C 18
ATOM 12932 O O . CYS A 1 14 ? 9.943 2.114 -3.709 1.00 0.00 14 CYS A O 18
ATOM 12939 N N . GLY A 1 15 ? 8.593 3.720 -2.856 1.00 0.00 15 GLY A N 18
ATOM 12940 C CA . GLY A 1 15 ? 9.538 4.828 -2.888 1.00 0.00 15 GLY A CA 18
ATOM 12941 C C . GLY A 1 15 ? 9.701 5.369 -1.475 1.00 0.00 15 GLY A C 18
ATOM 12942 O O . GLY A 1 15 ? 10.802 5.427 -0.936 1.00 0.00 15 GLY A O 18
ATOM 12946 N N . ASN A 1 16 ? 8.573 5.734 -0.863 1.00 0.00 16 ASN A N 18
ATOM 12947 C CA . ASN A 1 16 ? 8.482 6.102 0.542 1.00 0.00 16 ASN A CA 18
ATOM 12948 C C . ASN A 1 16 ? 7.147 5.622 1.099 1.00 0.00 16 ASN A C 18
ATOM 12949 O O . ASN A 1 16 ? 6.092 5.959 0.557 1.00 0.00 16 ASN A O 18
ATOM 12960 N N . THR A 1 17 ? 7.182 4.858 2.191 1.00 0.00 17 THR A N 18
ATOM 12961 C CA . THR A 1 17 ? 5.974 4.369 2.839 1.00 0.00 17 THR A CA 18
ATOM 12962 C C . THR A 1 17 ? 5.089 5.541 3.300 1.00 0.00 17 THR A C 18
ATOM 12963 O O . THR A 1 17 ? 3.860 5.456 3.286 1.00 0.00 17 THR A O 18
ATOM 12974 N N . ALA A 1 18 ? 5.706 6.674 3.650 1.00 0.00 18 ALA A N 18
ATOM 12975 C CA . ALA A 1 18 ? 4.982 7.886 3.997 1.00 0.00 18 ALA A CA 18
ATOM 12976 C C . ALA A 1 18 ? 4.215 8.463 2.808 1.00 0.00 18 ALA A C 18
ATOM 12977 O O . ALA A 1 18 ? 3.273 9.223 3.030 1.00 0.00 18 ALA A O 18
ATOM 12984 N N . HIS A 1 19 ? 4.585 8.116 1.568 1.00 0.00 19 HIS A N 18
ATOM 12985 C CA . HIS A 1 19 ? 3.785 8.433 0.390 1.00 0.00 19 HIS A CA 18
ATOM 12986 C C . HIS A 1 19 ? 2.779 7.311 0.148 1.00 0.00 19 HIS A C 18
ATOM 12987 O O . HIS A 1 19 ? 1.611 7.603 -0.105 1.00 0.00 19 HIS A O 18
ATOM 13001 N N . CYS A 1 20 ? 3.220 6.047 0.225 1.00 0.00 20 CYS A N 18
ATOM 13002 C CA . CYS A 1 20 ? 2.345 4.876 0.107 1.00 0.00 20 CYS A CA 18
ATOM 13003 C C . CYS A 1 20 ? 1.055 5.076 0.883 1.00 0.00 20 CYS A C 18
ATOM 13004 O O . CYS A 1 20 ? -0.040 4.867 0.367 1.00 0.00 20 CYS A O 18
ATOM 13011 N N . ASP A 1 21 ? 1.202 5.574 2.109 1.00 0.00 21 ASP A N 18
ATOM 13012 C CA . ASP A 1 21 ? 0.083 5.765 3.008 1.00 0.00 21 ASP A CA 18
ATOM 13013 C C . ASP A 1 21 ? -0.902 6.765 2.390 1.00 0.00 21 ASP A C 18
ATOM 13014 O O . ASP A 1 21 ? -2.111 6.563 2.446 1.00 0.00 21 ASP A O 18
ATOM 13023 N N . LYS A 1 22 ? -0.386 7.830 1.776 1.00 0.00 22 LYS A N 18
ATOM 13024 C CA . LYS A 1 22 ? -1.224 8.878 1.207 1.00 0.00 22 LYS A CA 18
ATOM 13025 C C . LYS A 1 22 ? -1.877 8.393 -0.076 1.00 0.00 22 LYS A C 18
ATOM 13026 O O . LYS A 1 22 ? -3.072 8.600 -0.258 1.00 0.00 22 LYS A O 18
ATOM 13044 N N . GLN A 1 23 ? -1.131 7.707 -0.948 1.00 0.00 23 GLN A N 18
ATOM 13045 C CA . GLN A 1 23 ? -1.773 7.101 -2.109 1.00 0.00 23 GLN A CA 18
ATOM 13046 C C . GLN A 1 23 ? -2.887 6.142 -1.685 1.00 0.00 23 GLN A C 18
ATOM 13047 O O . GLN A 1 23 ? -3.994 6.199 -2.214 1.00 0.00 23 GLN A O 18
ATOM 13061 N N . CYS A 1 24 ? -2.623 5.291 -0.696 1.00 0.00 24 CYS A N 18
ATOM 13062 C CA . CYS A 1 24 ? -3.626 4.374 -0.169 1.00 0.00 24 CYS A CA 18
ATOM 13063 C C . CYS A 1 24 ? -4.862 5.116 0.341 1.00 0.00 24 CYS A C 18
ATOM 13064 O O . CYS A 1 24 ? -5.981 4.654 0.116 1.00 0.00 24 CYS A O 18
ATOM 13071 N N . GLN A 1 25 ? -4.688 6.272 0.993 1.00 0.00 25 GLN A N 18
ATOM 13072 C CA . GLN A 1 25 ? -5.824 7.041 1.495 1.00 0.00 25 GLN A CA 18
ATOM 13073 C C . GLN A 1 25 ? -6.567 7.720 0.337 1.00 0.00 25 GLN A C 18
ATOM 13074 O O . GLN A 1 25 ? -7.791 7.670 0.263 1.00 0.00 25 GLN A O 18
ATOM 13088 N N . ASP A 1 26 ? -5.831 8.385 -0.553 1.00 0.00 26 ASP A N 18
ATOM 13089 C CA . ASP A 1 26 ? -6.404 9.200 -1.615 1.00 0.00 26 ASP A CA 18
ATOM 13090 C C . ASP A 1 26 ? -6.970 8.313 -2.722 1.00 0.00 26 ASP A C 18
ATOM 13091 O O . ASP A 1 26 ? -8.151 8.385 -3.070 1.00 0.00 26 ASP A O 18
ATOM 13100 N N . TRP A 1 27 ? -6.100 7.503 -3.319 1.00 0.00 27 TRP A N 18
ATOM 13101 C CA . TRP A 1 27 ? -6.401 6.778 -4.537 1.00 0.00 27 TRP A CA 18
ATOM 13102 C C . TRP A 1 27 ? -7.272 5.576 -4.187 1.00 0.00 27 TRP A C 18
ATOM 13103 O O . TRP A 1 27 ? -8.408 5.482 -4.655 1.00 0.00 27 TRP A O 18
ATOM 13124 N N . GLU A 1 28 ? -6.710 4.643 -3.407 1.00 0.00 28 GLU A N 18
ATOM 13125 C CA . GLU A 1 28 ? -7.256 3.297 -3.273 1.00 0.00 28 GLU A CA 18
ATOM 13126 C C . GLU A 1 28 ? -8.507 3.360 -2.389 1.00 0.00 28 GLU A C 18
ATOM 13127 O O . GLU A 1 28 ? -9.591 3.033 -2.867 1.00 0.00 28 GLU A O 18
ATOM 13139 N N . LYS A 1 29 ? -8.355 3.810 -1.136 1.00 0.00 29 LYS A N 18
ATOM 13140 C CA . LYS A 1 29 ? -9.284 4.531 -0.275 1.00 0.00 29 LYS A CA 18
ATOM 13141 C C . LYS A 1 29 ? -9.325 3.883 1.105 1.00 0.00 29 LYS A C 18
ATOM 13142 O O . LYS A 1 29 ? -10.370 3.433 1.569 1.00 0.00 29 LYS A O 18
ATOM 13160 N N . ALA A 1 30 ? -8.156 3.821 1.738 1.00 0.00 30 ALA A N 18
ATOM 13161 C CA . ALA A 1 30 ? -7.921 3.074 2.959 1.00 0.00 30 ALA A CA 18
ATOM 13162 C C . ALA A 1 30 ? -7.690 4.004 4.149 1.00 0.00 30 ALA A C 18
ATOM 13163 O O . ALA A 1 30 ? -7.504 5.204 3.973 1.00 0.00 30 ALA A O 18
ATOM 13170 N N . SER A 1 31 ? -7.652 3.455 5.368 1.00 0.00 31 SER A N 18
ATOM 13171 C CA . SER A 1 31 ? -7.288 4.207 6.547 1.00 0.00 31 SER A CA 18
ATOM 13172 C C . SER A 1 31 ? -5.825 4.642 6.458 1.00 0.00 31 SER A C 18
ATOM 13173 O O . SER A 1 31 ? -5.481 5.769 6.806 1.00 0.00 31 SER A O 18
ATOM 13181 N N . HIS A 1 32 ? -4.950 3.743 5.993 1.00 0.00 32 HIS A N 18
ATOM 13182 C CA . HIS A 1 32 ? -3.568 4.083 5.692 1.00 0.00 32 HIS A CA 18
ATOM 13183 C C . HIS A 1 32 ? -3.009 3.072 4.701 1.00 0.00 32 HIS A C 18
ATOM 13184 O O . HIS A 1 32 ? -3.705 2.145 4.280 1.00 0.00 32 HIS A O 18
ATOM 13198 N N . GLY A 1 33 ? -1.717 3.235 4.421 1.00 0.00 33 GLY A N 18
ATOM 13199 C CA . GLY A 1 33 ? -0.896 2.308 3.671 1.00 0.00 33 GLY A CA 18
ATOM 13200 C C . GLY A 1 33 ? 0.407 2.033 4.402 1.00 0.00 33 GLY A C 18
ATOM 13201 O O . GLY A 1 33 ? 0.745 2.751 5.349 1.00 0.00 33 GLY A O 18
ATOM 13205 N N . ALA A 1 34 ? 1.117 0.985 3.980 1.00 0.00 34 ALA A N 18
ATOM 13206 C CA . ALA A 1 34 ? 2.418 0.611 4.504 1.00 0.00 34 ALA A CA 18
ATOM 13207 C C . ALA A 1 34 ? 3.128 -0.301 3.498 1.00 0.00 34 ALA A C 18
ATOM 13208 O O . ALA A 1 34 ? 2.520 -1.243 2.982 1.00 0.00 34 ALA A O 18
ATOM 13215 N N . CYS A 1 35 ? 4.399 -0.011 3.197 1.00 0.00 35 CYS A N 18
ATOM 13216 C CA . CYS A 1 35 ? 5.200 -0.782 2.261 1.00 0.00 35 CYS A CA 18
ATOM 13217 C C . CYS A 1 35 ? 5.725 -2.068 2.907 1.00 0.00 35 CYS A C 18
ATOM 13218 O O . CYS A 1 35 ? 6.036 -2.069 4.099 1.00 0.00 35 CYS A O 18
ATOM 13225 N N . HIS A 1 36 ? 5.830 -3.170 2.148 1.00 0.00 36 HIS A N 18
ATOM 13226 C CA . HIS A 1 36 ? 6.439 -4.419 2.619 1.00 0.00 36 HIS A CA 18
ATOM 13227 C C . HIS A 1 36 ? 7.204 -5.111 1.500 1.00 0.00 36 HIS A C 18
ATOM 13228 O O . HIS A 1 36 ? 6.717 -5.147 0.374 1.00 0.00 36 HIS A O 18
ATOM 13242 N N . LYS A 1 37 ? 8.336 -5.737 1.819 1.00 0.00 37 LYS A N 18
ATOM 13243 C CA . LYS A 1 37 ? 9.132 -6.458 0.839 1.00 0.00 37 LYS A CA 18
ATOM 13244 C C . LYS A 1 37 ? 8.574 -7.867 0.665 1.00 0.00 37 LYS A C 18
ATOM 13245 O O . LYS A 1 37 ? 8.476 -8.633 1.620 1.00 0.00 37 LYS A O 18
ATOM 13263 N N . ARG A 1 38 ? 8.211 -8.191 -0.573 1.00 0.00 38 ARG A N 18
ATOM 13264 C CA . ARG A 1 38 ? 7.593 -9.439 -0.976 1.00 0.00 38 ARG A CA 18
ATOM 13265 C C . ARG A 1 38 ? 8.219 -9.831 -2.316 1.00 0.00 38 ARG A C 18
ATOM 13266 O O . ARG A 1 38 ? 8.242 -9.013 -3.234 1.00 0.00 38 ARG A O 18
ATOM 13286 N N . GLU A 1 39 ? 8.795 -11.034 -2.414 1.00 0.00 39 GLU A N 18
ATOM 13287 C CA . GLU A 1 39 ? 9.578 -11.475 -3.570 1.00 0.00 39 GLU A CA 18
ATOM 13288 C C . GLU A 1 39 ? 10.616 -10.417 -3.973 1.00 0.00 39 GLU A C 18
ATOM 13289 O O . GLU A 1 39 ? 10.812 -10.126 -5.149 1.00 0.00 39 GLU A O 18
ATOM 13301 N N . ASN A 1 40 ? 11.265 -9.831 -2.965 1.00 0.00 40 ASN A N 18
ATOM 13302 C CA . ASN A 1 40 ? 12.252 -8.772 -3.072 1.00 0.00 40 ASN A CA 18
ATOM 13303 C C . ASN A 1 40 ? 11.726 -7.482 -3.706 1.00 0.00 40 ASN A C 18
ATOM 13304 O O . ASN A 1 40 ? 12.514 -6.662 -4.168 1.00 0.00 40 ASN A O 18
ATOM 13315 N N . HIS A 1 41 ? 10.406 -7.280 -3.719 1.00 0.00 41 HIS A N 18
ATOM 13316 C CA . HIS A 1 41 ? 9.775 -6.076 -4.220 1.00 0.00 41 HIS A CA 18
ATOM 13317 C C . HIS A 1 41 ? 8.979 -5.440 -3.091 1.00 0.00 41 HIS A C 18
ATOM 13318 O O . HIS A 1 41 ? 8.127 -6.095 -2.495 1.00 0.00 41 HIS A O 18
ATOM 13332 N N . TRP A 1 42 ? 9.276 -4.181 -2.774 1.00 0.00 42 TRP A N 18
ATOM 13333 C CA . TRP A 1 42 ? 8.553 -3.442 -1.757 1.00 0.00 42 TRP A CA 18
ATOM 13334 C C . TRP A 1 42 ? 7.197 -3.010 -2.295 1.00 0.00 42 TRP A C 18
ATOM 13335 O O . TRP A 1 42 ? 7.132 -2.147 -3.162 1.00 0.00 42 TRP A O 18
ATOM 13356 N N . LYS A 1 43 ? 6.111 -3.626 -1.831 1.00 0.00 43 LYS A N 18
ATOM 13357 C CA . LYS A 1 43 ? 4.761 -3.327 -2.266 1.00 0.00 43 LYS A CA 18
ATOM 13358 C C . LYS A 1 43 ? 4.075 -2.467 -1.217 1.00 0.00 43 LYS A C 18
ATOM 13359 O O . LYS A 1 43 ? 4.028 -2.833 -0.042 1.00 0.00 43 LYS A O 18
ATOM 13377 N N . CYS A 1 44 ? 3.542 -1.336 -1.668 1.00 0.00 44 CYS A N 18
ATOM 13378 C CA . CYS A 1 44 ? 2.693 -0.446 -0.899 1.00 0.00 44 CYS A CA 18
ATOM 13379 C C . CYS A 1 44 ? 1.320 -1.083 -0.698 1.00 0.00 44 CYS A C 18
ATOM 13380 O O . CYS A 1 44 ? 0.503 -1.063 -1.612 1.00 0.00 44 CYS A O 18
ATOM 13387 N N . PHE A 1 45 ? 1.067 -1.685 0.466 1.00 0.00 45 PHE A N 18
ATOM 13388 C CA . PHE A 1 45 ? -0.226 -2.290 0.754 1.00 0.00 45 PHE A CA 18
ATOM 13389 C C . PHE A 1 45 ? -1.083 -1.280 1.515 1.00 0.00 45 PHE A C 18
ATOM 13390 O O . PHE A 1 45 ? -0.544 -0.440 2.235 1.00 0.00 45 PHE A O 18
ATOM 13407 N N . CYS A 1 46 ? -2.405 -1.372 1.362 1.00 0.00 46 CYS A N 18
ATOM 13408 C CA . CYS A 1 46 ? -3.396 -0.446 1.885 1.00 0.00 46 CYS A CA 18
ATOM 13409 C C . CYS A 1 46 ? -4.305 -1.171 2.865 1.00 0.00 46 CYS A C 18
ATOM 13410 O O . CYS A 1 46 ? -4.491 -2.379 2.758 1.00 0.00 46 CYS A O 18
ATOM 13417 N N . TYR A 1 47 ? -4.850 -0.447 3.838 1.00 0.00 47 TYR A N 18
ATOM 13418 C CA . TYR A 1 47 ? -5.506 -1.033 4.999 1.00 0.00 47 TYR A CA 18
ATOM 13419 C C . TYR A 1 47 ? -6.850 -0.345 5.242 1.00 0.00 47 TYR A C 18
ATOM 13420 O O . TYR A 1 47 ? -6.891 0.773 5.753 1.00 0.00 47 TYR A O 18
ATOM 13438 N N . PHE A 1 48 ? -7.948 -1.013 4.876 1.00 0.00 48 PHE A N 18
ATOM 13439 C CA . PHE A 1 48 ? -9.220 -0.355 4.672 1.00 0.00 48 PHE A CA 18
ATOM 13440 C C . PHE A 1 48 ? -9.989 -0.114 5.969 1.00 0.00 48 PHE A C 18
ATOM 13441 O O . PHE A 1 48 ? -9.912 0.980 6.520 1.00 0.00 48 PHE A O 18
ATOM 13458 N N . ASN A 1 49 ? -10.734 -1.100 6.475 1.00 0.00 49 ASN A N 18
ATOM 13459 C CA . ASN A 1 49 ? -11.698 -0.908 7.561 1.00 0.00 49 ASN A CA 18
ATOM 13460 C C . ASN A 1 49 ? -10.974 -1.054 8.900 1.00 0.00 49 ASN A C 18
ATOM 13461 O O . ASN A 1 49 ? -11.393 -1.811 9.779 1.00 0.00 49 ASN A O 18
ATOM 13472 N N . CYS A 1 50 ? -9.837 -0.373 9.015 1.00 0.00 50 CYS A N 18
ATOM 13473 C CA . CYS A 1 50 ? -8.872 -0.546 10.088 1.00 0.00 50 CYS A CA 18
ATOM 13474 C C . CYS A 1 50 ? -9.307 0.158 11.370 1.00 0.00 50 CYS A C 18
ATOM 13475 O O . CYS A 1 50 ? -9.169 1.415 11.482 1.00 0.00 50 CYS A O 18
ATOM 13483 N N . LEU A 1 1 ? -11.745 -5.796 9.431 1.00 0.00 1 LEU A N 19
ATOM 13484 C CA . LEU A 1 1 ? -10.358 -6.191 9.734 1.00 0.00 1 LEU A CA 19
ATOM 13485 C C . LEU A 1 1 ? -9.413 -5.682 8.644 1.00 0.00 1 LEU A C 19
ATOM 13486 O O . LEU A 1 1 ? -9.872 -5.301 7.569 1.00 0.00 1 LEU A O 19
ATOM 13504 N N . CYS A 1 2 ? -8.113 -5.631 8.927 1.00 0.00 2 CYS A N 19
ATOM 13505 C CA . CYS A 1 2 ? -7.132 -5.032 8.042 1.00 0.00 2 CYS A CA 19
ATOM 13506 C C . CYS A 1 2 ? -6.851 -5.863 6.795 1.00 0.00 2 CYS A C 19
ATOM 13507 O O . CYS A 1 2 ? -5.982 -6.732 6.779 1.00 0.00 2 CYS A O 19
ATOM 13514 N N . ASN A 1 3 ? -7.546 -5.522 5.706 1.00 0.00 3 ASN A N 19
ATOM 13515 C CA . ASN A 1 3 ? -7.335 -6.126 4.397 1.00 0.00 3 ASN A CA 19
ATOM 13516 C C . ASN A 1 3 ? -6.021 -5.565 3.855 1.00 0.00 3 ASN A C 19
ATOM 13517 O O . ASN A 1 3 ? -6.027 -4.604 3.087 1.00 0.00 3 ASN A O 19
ATOM 13528 N N . GLU A 1 4 ? -4.895 -6.135 4.293 1.00 0.00 4 GLU A N 19
ATOM 13529 C CA . GLU A 1 4 ? -3.578 -5.689 3.924 1.00 0.00 4 GLU A CA 19
ATOM 13530 C C . GLU A 1 4 ? -3.299 -6.111 2.480 1.00 0.00 4 GLU A C 19
ATOM 13531 O O . GLU A 1 4 ? -2.629 -7.114 2.231 1.00 0.00 4 GLU A O 19
ATOM 13543 N N . ARG A 1 5 ? -3.814 -5.329 1.538 1.00 0.00 5 ARG A N 19
ATOM 13544 C CA . ARG A 1 5 ? -3.853 -5.644 0.120 1.00 0.00 5 ARG A CA 19
ATOM 13545 C C . ARG A 1 5 ? -2.666 -4.951 -0.560 1.00 0.00 5 ARG A C 19
ATOM 13546 O O . ARG A 1 5 ? -2.332 -3.824 -0.189 1.00 0.00 5 ARG A O 19
ATOM 13566 N N . PRO A 1 6 ? -1.983 -5.619 -1.503 1.00 0.00 6 PRO A N 19
ATOM 13567 C CA . PRO A 1 6 ? -0.777 -5.101 -2.124 1.00 0.00 6 PRO A CA 19
ATOM 13568 C C . PRO A 1 6 ? -1.091 -3.945 -3.073 1.00 0.00 6 PRO A C 19
ATOM 13569 O O . PRO A 1 6 ? -2.243 -3.722 -3.438 1.00 0.00 6 PRO A O 19
ATOM 13580 N N . SER A 1 7 ? -0.034 -3.231 -3.461 1.00 0.00 7 SER A N 19
ATOM 13581 C CA . SER A 1 7 ? -0.024 -2.061 -4.321 1.00 0.00 7 SER A CA 19
ATOM 13582 C C . SER A 1 7 ? -1.082 -2.098 -5.421 1.00 0.00 7 SER A C 19
ATOM 13583 O O . SER A 1 7 ? -0.879 -2.763 -6.437 1.00 0.00 7 SER A O 19
ATOM 13591 N N . GLN A 1 8 ? -2.143 -1.314 -5.236 1.00 0.00 8 GLN A N 19
ATOM 13592 C CA . GLN A 1 8 ? -3.146 -1.023 -6.236 1.00 0.00 8 GLN A CA 19
ATOM 13593 C C . GLN A 1 8 ? -2.680 0.207 -7.016 1.00 0.00 8 GLN A C 19
ATOM 13594 O O . GLN A 1 8 ? -1.876 0.101 -7.936 1.00 0.00 8 GLN A O 19
ATOM 13608 N N . THR A 1 9 ? -3.092 1.400 -6.583 1.00 0.00 9 THR A N 19
ATOM 13609 C CA . THR A 1 9 ? -2.886 2.651 -7.292 1.00 0.00 9 THR A CA 19
ATOM 13610 C C . THR A 1 9 ? -1.432 3.112 -7.217 1.00 0.00 9 THR A C 19
ATOM 13611 O O . THR A 1 9 ? -1.039 4.042 -7.916 1.00 0.00 9 THR A O 19
ATOM 13622 N N . TRP A 1 10 ? -0.620 2.451 -6.391 1.00 0.00 10 TRP A N 19
ATOM 13623 C CA . TRP A 1 10 ? 0.816 2.612 -6.444 1.00 0.00 10 TRP A CA 19
ATOM 13624 C C . TRP A 1 10 ? 1.391 2.010 -7.735 1.00 0.00 10 TRP A C 19
ATOM 13625 O O . TRP A 1 10 ? 2.307 2.580 -8.316 1.00 0.00 10 TRP A O 19
ATOM 13646 N N . SER A 1 11 ? 0.874 0.844 -8.152 1.00 0.00 11 SER A N 19
ATOM 13647 C CA . SER A 1 11 ? 1.301 0.112 -9.344 1.00 0.00 11 SER A CA 19
ATOM 13648 C C . SER A 1 11 ? 2.817 0.134 -9.584 1.00 0.00 11 SER A C 19
ATOM 13649 O O . SER A 1 11 ? 3.276 0.642 -10.603 1.00 0.00 11 SER A O 19
ATOM 13657 N N . GLY A 1 12 ? 3.601 -0.460 -8.679 1.00 0.00 12 GLY A N 19
ATOM 13658 C CA . GLY A 1 12 ? 5.043 -0.540 -8.863 1.00 0.00 12 GLY A CA 19
ATOM 13659 C C . GLY A 1 12 ? 5.738 -1.099 -7.627 1.00 0.00 12 GLY A C 19
ATOM 13660 O O . GLY A 1 12 ? 5.107 -1.764 -6.795 1.00 0.00 12 GLY A O 19
ATOM 13664 N N . ASN A 1 13 ? 7.038 -0.816 -7.508 1.00 0.00 13 ASN A N 19
ATOM 13665 C CA . ASN A 1 13 ? 7.812 -1.033 -6.293 1.00 0.00 13 ASN A CA 19
ATOM 13666 C C . ASN A 1 13 ? 7.725 0.240 -5.453 1.00 0.00 13 ASN A C 19
ATOM 13667 O O . ASN A 1 13 ? 7.591 1.327 -6.009 1.00 0.00 13 ASN A O 19
ATOM 13678 N N . CYS A 1 14 ? 7.776 0.117 -4.127 1.00 0.00 14 CYS A N 19
ATOM 13679 C CA . CYS A 1 14 ? 7.748 1.236 -3.196 1.00 0.00 14 CYS A CA 19
ATOM 13680 C C . CYS A 1 14 ? 8.847 2.250 -3.517 1.00 0.00 14 CYS A C 19
ATOM 13681 O O . CYS A 1 14 ? 9.893 1.883 -4.055 1.00 0.00 14 CYS A O 19
ATOM 13688 N N . GLY A 1 15 ? 8.593 3.510 -3.158 1.00 0.00 15 GLY A N 19
ATOM 13689 C CA . GLY A 1 15 ? 9.529 4.622 -3.224 1.00 0.00 15 GLY A CA 19
ATOM 13690 C C . GLY A 1 15 ? 9.596 5.319 -1.868 1.00 0.00 15 GLY A C 19
ATOM 13691 O O . GLY A 1 15 ? 10.671 5.533 -1.321 1.00 0.00 15 GLY A O 19
ATOM 13695 N N . ASN A 1 16 ? 8.425 5.663 -1.320 1.00 0.00 16 ASN A N 19
ATOM 13696 C CA . ASN A 1 16 ? 8.285 6.253 0.008 1.00 0.00 16 ASN A CA 19
ATOM 13697 C C . ASN A 1 16 ? 6.981 5.794 0.655 1.00 0.00 16 ASN A C 19
ATOM 13698 O O . ASN A 1 16 ? 5.911 5.948 0.069 1.00 0.00 16 ASN A O 19
ATOM 13709 N N . THR A 1 17 ? 7.066 5.243 1.867 1.00 0.00 17 THR A N 19
ATOM 13710 C CA . THR A 1 17 ? 5.914 4.729 2.593 1.00 0.00 17 THR A CA 19
ATOM 13711 C C . THR A 1 17 ? 4.931 5.846 2.974 1.00 0.00 17 THR A C 19
ATOM 13712 O O . THR A 1 17 ? 3.723 5.611 3.045 1.00 0.00 17 THR A O 19
ATOM 13723 N N . ALA A 1 18 ? 5.419 7.071 3.182 1.00 0.00 18 ALA A N 19
ATOM 13724 C CA . ALA A 1 18 ? 4.531 8.211 3.370 1.00 0.00 18 ALA A CA 19
ATOM 13725 C C . ALA A 1 18 ? 3.660 8.366 2.125 1.00 0.00 18 ALA A C 19
ATOM 13726 O O . ALA A 1 18 ? 2.437 8.465 2.208 1.00 0.00 18 ALA A O 19
ATOM 13733 N N . HIS A 1 19 ? 4.290 8.348 0.946 1.00 0.00 19 HIS A N 19
ATOM 13734 C CA . HIS A 1 19 ? 3.568 8.457 -0.308 1.00 0.00 19 HIS A CA 19
ATOM 13735 C C . HIS A 1 19 ? 2.642 7.250 -0.492 1.00 0.00 19 HIS A C 19
ATOM 13736 O O . HIS A 1 19 ? 1.520 7.425 -0.957 1.00 0.00 19 HIS A O 19
ATOM 13750 N N . CYS A 1 20 ? 3.087 6.039 -0.136 1.00 0.00 20 CYS A N 19
ATOM 13751 C CA . CYS A 1 20 ? 2.224 4.854 -0.145 1.00 0.00 20 CYS A CA 19
ATOM 13752 C C . CYS A 1 20 ? 0.935 5.127 0.621 1.00 0.00 20 CYS A C 19
ATOM 13753 O O . CYS A 1 20 ? -0.166 4.918 0.108 1.00 0.00 20 CYS A O 19
ATOM 13760 N N . ASP A 1 21 ? 1.080 5.655 1.838 1.00 0.00 21 ASP A N 19
ATOM 13761 C CA . ASP A 1 21 ? -0.067 5.939 2.676 1.00 0.00 21 ASP A CA 19
ATOM 13762 C C . ASP A 1 21 ? -0.945 6.998 2.003 1.00 0.00 21 ASP A C 19
ATOM 13763 O O . ASP A 1 21 ? -2.160 6.806 1.923 1.00 0.00 21 ASP A O 19
ATOM 13772 N N . LYS A 1 22 ? -0.342 8.088 1.499 1.00 0.00 22 LYS A N 19
ATOM 13773 C CA . LYS A 1 22 ? -1.095 9.087 0.743 1.00 0.00 22 LYS A CA 19
ATOM 13774 C C . LYS A 1 22 ? -1.932 8.402 -0.319 1.00 0.00 22 LYS A C 19
ATOM 13775 O O . LYS A 1 22 ? -3.146 8.543 -0.318 1.00 0.00 22 LYS A O 19
ATOM 13793 N N . GLN A 1 23 ? -1.282 7.678 -1.229 1.00 0.00 23 GLN A N 19
ATOM 13794 C CA . GLN A 1 23 ? -1.986 6.995 -2.307 1.00 0.00 23 GLN A CA 19
ATOM 13795 C C . GLN A 1 23 ? -3.163 6.165 -1.785 1.00 0.00 23 GLN A C 19
ATOM 13796 O O . GLN A 1 23 ? -4.301 6.347 -2.218 1.00 0.00 23 GLN A O 19
ATOM 13810 N N . CYS A 1 24 ? -2.903 5.280 -0.824 1.00 0.00 24 CYS A N 19
ATOM 13811 C CA . CYS A 1 24 ? -3.923 4.370 -0.324 1.00 0.00 24 CYS A CA 19
ATOM 13812 C C . CYS A 1 24 ? -5.131 5.102 0.277 1.00 0.00 24 CYS A C 19
ATOM 13813 O O . CYS A 1 24 ? -6.262 4.638 0.133 1.00 0.00 24 CYS A O 19
ATOM 13820 N N . GLN A 1 25 ? -4.914 6.221 0.974 1.00 0.00 25 GLN A N 19
ATOM 13821 C CA . GLN A 1 25 ? -6.010 6.989 1.567 1.00 0.00 25 GLN A CA 19
ATOM 13822 C C . GLN A 1 25 ? -6.669 7.916 0.533 1.00 0.00 25 GLN A C 19
ATOM 13823 O O . GLN A 1 25 ? -7.878 8.159 0.556 1.00 0.00 25 GLN A O 19
ATOM 13837 N N . ASP A 1 26 ? -5.852 8.509 -0.340 1.00 0.00 26 ASP A N 19
ATOM 13838 C CA . ASP A 1 26 ? -6.223 9.582 -1.255 1.00 0.00 26 ASP A CA 19
ATOM 13839 C C . ASP A 1 26 ? -6.863 9.002 -2.514 1.00 0.00 26 ASP A C 19
ATOM 13840 O O . ASP A 1 26 ? -8.010 9.324 -2.822 1.00 0.00 26 ASP A O 19
ATOM 13849 N N . TRP A 1 27 ? -6.108 8.165 -3.227 1.00 0.00 27 TRP A N 19
ATOM 13850 C CA . TRP A 1 27 ? -6.507 7.579 -4.500 1.00 0.00 27 TRP A CA 19
ATOM 13851 C C . TRP A 1 27 ? -7.532 6.489 -4.215 1.00 0.00 27 TRP A C 19
ATOM 13852 O O . TRP A 1 27 ? -8.667 6.545 -4.684 1.00 0.00 27 TRP A O 19
ATOM 13873 N N . GLU A 1 28 ? -7.105 5.493 -3.433 1.00 0.00 28 GLU A N 19
ATOM 13874 C CA . GLU A 1 28 ? -7.999 4.480 -2.895 1.00 0.00 28 GLU A CA 19
ATOM 13875 C C . GLU A 1 28 ? -8.726 5.125 -1.704 1.00 0.00 28 GLU A C 19
ATOM 13876 O O . GLU A 1 28 ? -8.879 6.343 -1.672 1.00 0.00 28 GLU A O 19
ATOM 13888 N N . LYS A 1 29 ? -9.119 4.363 -0.689 1.00 0.00 29 LYS A N 19
ATOM 13889 C CA . LYS A 1 29 ? -9.886 4.789 0.460 1.00 0.00 29 LYS A CA 19
ATOM 13890 C C . LYS A 1 29 ? -9.653 3.715 1.517 1.00 0.00 29 LYS A C 19
ATOM 13891 O O . LYS A 1 29 ? -10.569 3.061 2.011 1.00 0.00 29 LYS A O 19
ATOM 13909 N N . ALA A 1 30 ? -8.370 3.523 1.818 1.00 0.00 30 ALA A N 19
ATOM 13910 C CA . ALA A 1 30 ? -7.916 2.657 2.885 1.00 0.00 30 ALA A CA 19
ATOM 13911 C C . ALA A 1 30 ? -7.957 3.404 4.217 1.00 0.00 30 ALA A C 19
ATOM 13912 O O . ALA A 1 30 ? -7.948 4.633 4.231 1.00 0.00 30 ALA A O 19
ATOM 13919 N N . SER A 1 31 ? -7.922 2.678 5.341 1.00 0.00 31 SER A N 19
ATOM 13920 C CA . SER A 1 31 ? -7.585 3.253 6.621 1.00 0.00 31 SER A CA 19
ATOM 13921 C C . SER A 1 31 ? -6.222 3.944 6.508 1.00 0.00 31 SER A C 19
ATOM 13922 O O . SER A 1 31 ? -6.062 5.088 6.931 1.00 0.00 31 SER A O 19
ATOM 13930 N N . HIS A 1 32 ? -5.235 3.246 5.931 1.00 0.00 32 HIS A N 19
ATOM 13931 C CA . HIS A 1 32 ? -3.913 3.797 5.668 1.00 0.00 32 HIS A CA 19
ATOM 13932 C C . HIS A 1 32 ? -3.200 2.949 4.617 1.00 0.00 32 HIS A C 19
ATOM 13933 O O . HIS A 1 32 ? -3.729 1.916 4.189 1.00 0.00 32 HIS A O 19
ATOM 13947 N N . GLY A 1 33 ? -1.975 3.351 4.277 1.00 0.00 33 GLY A N 19
ATOM 13948 C CA . GLY A 1 33 ? -1.016 2.540 3.543 1.00 0.00 33 GLY A CA 19
ATOM 13949 C C . GLY A 1 33 ? 0.300 2.408 4.301 1.00 0.00 33 GLY A C 19
ATOM 13950 O O . GLY A 1 33 ? 0.529 3.137 5.270 1.00 0.00 33 GLY A O 19
ATOM 13954 N N . ALA A 1 34 ? 1.143 1.462 3.881 1.00 0.00 34 ALA A N 19
ATOM 13955 C CA . ALA A 1 34 ? 2.495 1.266 4.383 1.00 0.00 34 ALA A CA 19
ATOM 13956 C C . ALA A 1 34 ? 3.257 0.328 3.437 1.00 0.00 34 ALA A C 19
ATOM 13957 O O . ALA A 1 34 ? 2.667 -0.627 2.930 1.00 0.00 34 ALA A O 19
ATOM 13964 N N . CYS A 1 35 ? 4.545 0.581 3.176 1.00 0.00 35 CYS A N 19
ATOM 13965 C CA . CYS A 1 35 ? 5.353 -0.245 2.290 1.00 0.00 35 CYS A CA 19
ATOM 13966 C C . CYS A 1 35 ? 5.887 -1.478 3.019 1.00 0.00 35 CYS A C 19
ATOM 13967 O O . CYS A 1 35 ? 6.224 -1.389 4.202 1.00 0.00 35 CYS A O 19
ATOM 13974 N N . HIS A 1 36 ? 6.003 -2.622 2.332 1.00 0.00 36 HIS A N 19
ATOM 13975 C CA . HIS A 1 36 ? 6.734 -3.788 2.833 1.00 0.00 36 HIS A CA 19
ATOM 13976 C C . HIS A 1 36 ? 7.332 -4.582 1.684 1.00 0.00 36 HIS A C 19
ATOM 13977 O O . HIS A 1 36 ? 6.841 -4.515 0.559 1.00 0.00 36 HIS A O 19
ATOM 13991 N N . LYS A 1 37 ? 8.287 -5.446 2.021 1.00 0.00 37 LYS A N 19
ATOM 13992 C CA . LYS A 1 37 ? 8.819 -6.440 1.112 1.00 0.00 37 LYS A CA 19
ATOM 13993 C C . LYS A 1 37 ? 7.895 -7.662 1.126 1.00 0.00 37 LYS A C 19
ATOM 13994 O O . LYS A 1 37 ? 7.365 -8.063 2.166 1.00 0.00 37 LYS A O 19
ATOM 14012 N N . ARG A 1 38 ? 7.655 -8.227 -0.056 1.00 0.00 38 ARG A N 19
ATOM 14013 C CA . ARG A 1 38 ? 6.879 -9.427 -0.252 1.00 0.00 38 ARG A CA 19
ATOM 14014 C C . ARG A 1 38 ? 7.413 -10.093 -1.519 1.00 0.00 38 ARG A C 19
ATOM 14015 O O . ARG A 1 38 ? 7.594 -9.410 -2.524 1.00 0.00 38 ARG A O 19
ATOM 14035 N N . GLU A 1 39 ? 7.735 -11.389 -1.464 1.00 0.00 39 GLU A N 19
ATOM 14036 C CA . GLU A 1 39 ? 8.403 -12.128 -2.536 1.00 0.00 39 GLU A CA 19
ATOM 14037 C C . GLU A 1 39 ? 9.596 -11.347 -3.107 1.00 0.00 39 GLU A C 19
ATOM 14038 O O . GLU A 1 39 ? 9.811 -11.293 -4.313 1.00 0.00 39 GLU A O 19
ATOM 14050 N N . ASN A 1 40 ? 10.365 -10.729 -2.209 1.00 0.00 40 ASN A N 19
ATOM 14051 C CA . ASN A 1 40 ? 11.526 -9.896 -2.475 1.00 0.00 40 ASN A CA 19
ATOM 14052 C C . ASN A 1 40 ? 11.229 -8.643 -3.305 1.00 0.00 40 ASN A C 19
ATOM 14053 O O . ASN A 1 40 ? 12.142 -8.058 -3.880 1.00 0.00 40 ASN A O 19
ATOM 14064 N N . HIS A 1 41 ? 9.970 -8.211 -3.353 1.00 0.00 41 HIS A N 19
ATOM 14065 C CA . HIS A 1 41 ? 9.542 -6.996 -4.020 1.00 0.00 41 HIS A CA 19
ATOM 14066 C C . HIS A 1 41 ? 8.941 -6.071 -2.969 1.00 0.00 41 HIS A C 19
ATOM 14067 O O . HIS A 1 41 ? 8.019 -6.468 -2.258 1.00 0.00 41 HIS A O 19
ATOM 14081 N N . TRP A 1 42 ? 9.478 -4.858 -2.841 1.00 0.00 42 TRP A N 19
ATOM 14082 C CA . TRP A 1 42 ? 8.928 -3.863 -1.940 1.00 0.00 42 TRP A CA 19
ATOM 14083 C C . TRP A 1 42 ? 7.670 -3.277 -2.551 1.00 0.00 42 TRP A C 19
ATOM 14084 O O . TRP A 1 42 ? 7.765 -2.548 -3.528 1.00 0.00 42 TRP A O 19
ATOM 14105 N N . LYS A 1 43 ? 6.492 -3.607 -2.029 1.00 0.00 43 LYS A N 19
ATOM 14106 C CA . LYS A 1 43 ? 5.236 -3.041 -2.483 1.00 0.00 43 LYS A CA 19
ATOM 14107 C C . LYS A 1 43 ? 4.790 -2.021 -1.453 1.00 0.00 43 LYS A C 19
ATOM 14108 O O . LYS A 1 43 ? 4.954 -2.239 -0.255 1.00 0.00 43 LYS A O 19
ATOM 14126 N N . CYS A 1 44 ? 4.153 -0.955 -1.916 1.00 0.00 44 CYS A N 19
ATOM 14127 C CA . CYS A 1 44 ? 3.165 -0.278 -1.097 1.00 0.00 44 CYS A CA 19
ATOM 14128 C C . CYS A 1 44 ? 2.022 -1.254 -0.826 1.00 0.00 44 CYS A C 19
ATOM 14129 O O . CYS A 1 44 ? 1.627 -1.970 -1.742 1.00 0.00 44 CYS A O 19
ATOM 14136 N N . PHE A 1 45 ? 1.534 -1.330 0.414 1.00 0.00 45 PHE A N 19
ATOM 14137 C CA . PHE A 1 45 ? 0.341 -2.077 0.771 1.00 0.00 45 PHE A CA 19
ATOM 14138 C C . PHE A 1 45 ? -0.662 -1.097 1.370 1.00 0.00 45 PHE A C 19
ATOM 14139 O O . PHE A 1 45 ? -0.263 -0.145 2.042 1.00 0.00 45 PHE A O 19
ATOM 14156 N N . CYS A 1 46 ? -1.948 -1.356 1.146 1.00 0.00 46 CYS A N 19
ATOM 14157 C CA . CYS A 1 46 ? -3.075 -0.576 1.626 1.00 0.00 46 CYS A CA 19
ATOM 14158 C C . CYS A 1 46 ? -3.900 -1.451 2.555 1.00 0.00 46 CYS A C 19
ATOM 14159 O O . CYS A 1 46 ? -3.903 -2.674 2.426 1.00 0.00 46 CYS A O 19
ATOM 14166 N N . TYR A 1 47 ? -4.561 -0.807 3.514 1.00 0.00 47 TYR A N 19
ATOM 14167 C CA . TYR A 1 47 ? -5.203 -1.450 4.646 1.00 0.00 47 TYR A CA 19
ATOM 14168 C C . TYR A 1 47 ? -6.641 -0.942 4.734 1.00 0.00 47 TYR A C 19
ATOM 14169 O O . TYR A 1 47 ? -6.851 0.163 5.230 1.00 0.00 47 TYR A O 19
ATOM 14187 N N . PHE A 1 48 ? -7.637 -1.721 4.303 1.00 0.00 48 PHE A N 19
ATOM 14188 C CA . PHE A 1 48 ? -8.963 -1.182 4.087 1.00 0.00 48 PHE A CA 19
ATOM 14189 C C . PHE A 1 48 ? -9.811 -1.139 5.349 1.00 0.00 48 PHE A C 19
ATOM 14190 O O . PHE A 1 48 ? -9.869 -0.095 5.992 1.00 0.00 48 PHE A O 19
ATOM 14207 N N . ASN A 1 49 ? -10.461 -2.237 5.742 1.00 0.00 49 ASN A N 19
ATOM 14208 C CA . ASN A 1 49 ? -11.441 -2.209 6.830 1.00 0.00 49 ASN A CA 19
ATOM 14209 C C . ASN A 1 49 ? -10.722 -2.368 8.172 1.00 0.00 49 ASN A C 19
ATOM 14210 O O . ASN A 1 49 ? -11.135 -3.155 9.026 1.00 0.00 49 ASN A O 19
ATOM 14221 N N . CYS A 1 50 ? -9.612 -1.643 8.328 1.00 0.00 50 CYS A N 19
ATOM 14222 C CA . CYS A 1 50 ? -8.678 -1.779 9.438 1.00 0.00 50 CYS A CA 19
ATOM 14223 C C . CYS A 1 50 ? -9.084 -0.888 10.605 1.00 0.00 50 CYS A C 19
ATOM 14224 O O . CYS A 1 50 ? -9.215 -1.406 11.758 1.00 0.00 50 CYS A O 19
ATOM 14232 N N . LEU A 1 1 ? -11.496 -4.430 11.230 1.00 0.00 1 LEU A N 20
ATOM 14233 C CA . LEU A 1 1 ? -10.615 -5.538 10.815 1.00 0.00 1 LEU A CA 20
ATOM 14234 C C . LEU A 1 1 ? -9.749 -5.116 9.624 1.00 0.00 1 LEU A C 20
ATOM 14235 O O . LEU A 1 1 ? -10.257 -4.947 8.521 1.00 0.00 1 LEU A O 20
ATOM 14253 N N . CYS A 1 2 ? -8.456 -4.899 9.864 1.00 0.00 2 CYS A N 20
ATOM 14254 C CA . CYS A 1 2 ? -7.528 -4.270 8.935 1.00 0.00 2 CYS A CA 20
ATOM 14255 C C . CYS A 1 2 ? -7.259 -5.147 7.716 1.00 0.00 2 CYS A C 20
ATOM 14256 O O . CYS A 1 2 ? -6.381 -6.008 7.722 1.00 0.00 2 CYS A O 20
ATOM 14263 N N . ASN A 1 3 ? -8.029 -4.907 6.653 1.00 0.00 3 ASN A N 20
ATOM 14264 C CA . ASN A 1 3 ? -7.932 -5.614 5.389 1.00 0.00 3 ASN A CA 20
ATOM 14265 C C . ASN A 1 3 ? -6.683 -5.095 4.688 1.00 0.00 3 ASN A C 20
ATOM 14266 O O . ASN A 1 3 ? -6.755 -4.175 3.873 1.00 0.00 3 ASN A O 20
ATOM 14277 N N . GLU A 1 4 ? -5.540 -5.682 5.036 1.00 0.00 4 GLU A N 20
ATOM 14278 C CA . GLU A 1 4 ? -4.271 -5.418 4.409 1.00 0.00 4 GLU A CA 20
ATOM 14279 C C . GLU A 1 4 ? -4.301 -6.099 3.041 1.00 0.00 4 GLU A C 20
ATOM 14280 O O . GLU A 1 4 ? -4.613 -7.285 2.947 1.00 0.00 4 GLU A O 20
ATOM 14292 N N . ARG A 1 5 ? -3.988 -5.347 1.988 1.00 0.00 5 ARG A N 20
ATOM 14293 C CA . ARG A 1 5 ? -3.940 -5.820 0.616 1.00 0.00 5 ARG A CA 20
ATOM 14294 C C . ARG A 1 5 ? -2.758 -5.134 -0.083 1.00 0.00 5 ARG A C 20
ATOM 14295 O O . ARG A 1 5 ? -2.367 -4.039 0.328 1.00 0.00 5 ARG A O 20
ATOM 14315 N N . PRO A 1 6 ? -2.147 -5.779 -1.091 1.00 0.00 6 PRO A N 20
ATOM 14316 C CA . PRO A 1 6 ? -0.965 -5.262 -1.762 1.00 0.00 6 PRO A CA 20
ATOM 14317 C C . PRO A 1 6 ? -1.289 -4.042 -2.628 1.00 0.00 6 PRO A C 20
ATOM 14318 O O . PRO A 1 6 ? -2.437 -3.612 -2.735 1.00 0.00 6 PRO A O 20
ATOM 14329 N N . SER A 1 7 ? -0.248 -3.496 -3.255 1.00 0.00 7 SER A N 20
ATOM 14330 C CA . SER A 1 7 ? -0.311 -2.327 -4.110 1.00 0.00 7 SER A CA 20
ATOM 14331 C C . SER A 1 7 ? -1.296 -2.521 -5.260 1.00 0.00 7 SER A C 20
ATOM 14332 O O . SER A 1 7 ? -0.955 -3.193 -6.232 1.00 0.00 7 SER A O 20
ATOM 14340 N N . GLN A 1 8 ? -2.466 -1.887 -5.168 1.00 0.00 8 GLN A N 20
ATOM 14341 C CA . GLN A 1 8 ? -3.425 -1.795 -6.250 1.00 0.00 8 GLN A CA 20
ATOM 14342 C C . GLN A 1 8 ? -3.068 -0.602 -7.144 1.00 0.00 8 GLN A C 20
ATOM 14343 O O . GLN A 1 8 ? -2.945 -0.736 -8.356 1.00 0.00 8 GLN A O 20
ATOM 14357 N N . THR A 1 9 ? -2.897 0.572 -6.530 1.00 0.00 9 THR A N 20
ATOM 14358 C CA . THR A 1 9 ? -2.534 1.811 -7.194 1.00 0.00 9 THR A CA 20
ATOM 14359 C C . THR A 1 9 ? -1.060 1.771 -7.573 1.00 0.00 9 THR A C 20
ATOM 14360 O O . THR A 1 9 ? -0.680 1.894 -8.738 1.00 0.00 9 THR A O 20
ATOM 14371 N N . TRP A 1 10 ? -0.236 1.643 -6.532 1.00 0.00 10 TRP A N 20
ATOM 14372 C CA . TRP A 1 10 ? 1.208 1.769 -6.560 1.00 0.00 10 TRP A CA 20
ATOM 14373 C C . TRP A 1 10 ? 1.840 0.660 -7.409 1.00 0.00 10 TRP A C 20
ATOM 14374 O O . TRP A 1 10 ? 2.416 -0.300 -6.900 1.00 0.00 10 TRP A O 20
ATOM 14395 N N . SER A 1 11 ? 1.734 0.776 -8.726 1.00 0.00 11 SER A N 20
ATOM 14396 C CA . SER A 1 11 ? 2.124 -0.293 -9.623 1.00 0.00 11 SER A CA 20
ATOM 14397 C C . SER A 1 11 ? 3.632 -0.278 -9.863 1.00 0.00 11 SER A C 20
ATOM 14398 O O . SER A 1 11 ? 4.091 -0.033 -10.976 1.00 0.00 11 SER A O 20
ATOM 14406 N N . GLY A 1 12 ? 4.403 -0.554 -8.809 1.00 0.00 12 GLY A N 20
ATOM 14407 C CA . GLY A 1 12 ? 5.849 -0.581 -8.868 1.00 0.00 12 GLY A CA 20
ATOM 14408 C C . GLY A 1 12 ? 6.438 -0.986 -7.518 1.00 0.00 12 GLY A C 20
ATOM 14409 O O . GLY A 1 12 ? 5.785 -1.682 -6.727 1.00 0.00 12 GLY A O 20
ATOM 14413 N N . ASN A 1 13 ? 7.677 -0.547 -7.280 1.00 0.00 13 ASN A N 20
ATOM 14414 C CA . ASN A 1 13 ? 8.422 -0.779 -6.051 1.00 0.00 13 ASN A CA 20
ATOM 14415 C C . ASN A 1 13 ? 8.250 0.423 -5.112 1.00 0.00 13 ASN A C 20
ATOM 14416 O O . ASN A 1 13 ? 8.009 1.534 -5.579 1.00 0.00 13 ASN A O 20
ATOM 14427 N N . CYS A 1 14 ? 8.316 0.208 -3.798 1.00 0.00 14 CYS A N 20
ATOM 14428 C CA . CYS A 1 14 ? 7.971 1.167 -2.751 1.00 0.00 14 CYS A CA 20
ATOM 14429 C C . CYS A 1 14 ? 9.215 1.581 -1.971 1.00 0.00 14 CYS A C 20
ATOM 14430 O O . CYS A 1 14 ? 10.191 0.836 -1.912 1.00 0.00 14 CYS A O 20
ATOM 14437 N N . GLY A 1 15 ? 9.171 2.769 -1.368 1.00 0.00 15 GLY A N 20
ATOM 14438 C CA . GLY A 1 15 ? 10.221 3.273 -0.496 1.00 0.00 15 GLY A CA 20
ATOM 14439 C C . GLY A 1 15 ? 9.660 4.409 0.350 1.00 0.00 15 GLY A C 20
ATOM 14440 O O . GLY A 1 15 ? 9.668 4.370 1.580 1.00 0.00 15 GLY A O 20
ATOM 14444 N N . ASN A 1 16 ? 9.084 5.400 -0.332 1.00 0.00 16 ASN A N 20
ATOM 14445 C CA . ASN A 1 16 ? 8.428 6.522 0.317 1.00 0.00 16 ASN A CA 20
ATOM 14446 C C . ASN A 1 16 ? 7.092 6.074 0.906 1.00 0.00 16 ASN A C 20
ATOM 14447 O O . ASN A 1 16 ? 6.030 6.257 0.311 1.00 0.00 16 ASN A O 20
ATOM 14458 N N . THR A 1 17 ? 7.156 5.468 2.091 1.00 0.00 17 THR A N 20
ATOM 14459 C CA . THR A 1 17 ? 5.992 4.908 2.756 1.00 0.00 17 THR A CA 20
ATOM 14460 C C . THR A 1 17 ? 4.951 5.983 3.118 1.00 0.00 17 THR A C 20
ATOM 14461 O O . THR A 1 17 ? 3.758 5.686 3.217 1.00 0.00 17 THR A O 20
ATOM 14472 N N . ALA A 1 18 ? 5.369 7.243 3.280 1.00 0.00 18 ALA A N 20
ATOM 14473 C CA . ALA A 1 18 ? 4.419 8.336 3.429 1.00 0.00 18 ALA A CA 20
ATOM 14474 C C . ALA A 1 18 ? 3.599 8.463 2.144 1.00 0.00 18 ALA A C 20
ATOM 14475 O O . ALA A 1 18 ? 2.369 8.430 2.174 1.00 0.00 18 ALA A O 20
ATOM 14482 N N . HIS A 1 19 ? 4.275 8.560 0.995 1.00 0.00 19 HIS A N 20
ATOM 14483 C CA . HIS A 1 19 ? 3.613 8.584 -0.302 1.00 0.00 19 HIS A CA 20
ATOM 14484 C C . HIS A 1 19 ? 2.723 7.349 -0.462 1.00 0.00 19 HIS A C 20
ATOM 14485 O O . HIS A 1 19 ? 1.587 7.485 -0.906 1.00 0.00 19 HIS A O 20
ATOM 14499 N N . CYS A 1 20 ? 3.221 6.160 -0.102 1.00 0.00 20 CYS A N 20
ATOM 14500 C CA . CYS A 1 20 ? 2.412 4.939 -0.110 1.00 0.00 20 CYS A CA 20
ATOM 14501 C C . CYS A 1 20 ? 1.098 5.159 0.623 1.00 0.00 20 CYS A C 20
ATOM 14502 O O . CYS A 1 20 ? 0.025 4.894 0.083 1.00 0.00 20 CYS A O 20
ATOM 14509 N N . ASP A 1 21 ? 1.181 5.690 1.842 1.00 0.00 21 ASP A N 20
ATOM 14510 C CA . ASP A 1 21 ? -0.002 5.912 2.649 1.00 0.00 21 ASP A CA 20
ATOM 14511 C C . ASP A 1 21 ? -0.917 6.922 1.943 1.00 0.00 21 ASP A C 20
ATOM 14512 O O . ASP A 1 21 ? -2.136 6.752 1.951 1.00 0.00 21 ASP A O 20
ATOM 14521 N N . LYS A 1 22 ? -0.352 7.943 1.282 1.00 0.00 22 LYS A N 20
ATOM 14522 C CA . LYS A 1 22 ? -1.172 8.811 0.443 1.00 0.00 22 LYS A CA 20
ATOM 14523 C C . LYS A 1 22 ? -1.883 8.003 -0.642 1.00 0.00 22 LYS A C 20
ATOM 14524 O O . LYS A 1 22 ? -3.102 8.109 -0.779 1.00 0.00 22 LYS A O 20
ATOM 14542 N N . GLN A 1 23 ? -1.166 7.155 -1.390 1.00 0.00 23 GLN A N 20
ATOM 14543 C CA . GLN A 1 23 ? -1.789 6.370 -2.459 1.00 0.00 23 GLN A CA 20
ATOM 14544 C C . GLN A 1 23 ? -2.619 5.171 -1.963 1.00 0.00 23 GLN A C 20
ATOM 14545 O O . GLN A 1 23 ? -2.733 4.161 -2.659 1.00 0.00 23 GLN A O 20
ATOM 14559 N N . CYS A 1 24 ? -3.263 5.331 -0.806 1.00 0.00 24 CYS A N 20
ATOM 14560 C CA . CYS A 1 24 ? -4.124 4.373 -0.131 1.00 0.00 24 CYS A CA 20
ATOM 14561 C C . CYS A 1 24 ? -5.228 5.185 0.538 1.00 0.00 24 CYS A C 20
ATOM 14562 O O . CYS A 1 24 ? -6.402 4.902 0.338 1.00 0.00 24 CYS A O 20
ATOM 14569 N N . GLN A 1 25 ? -4.880 6.230 1.297 1.00 0.00 25 GLN A N 20
ATOM 14570 C CA . GLN A 1 25 ? -5.888 7.098 1.891 1.00 0.00 25 GLN A CA 20
ATOM 14571 C C . GLN A 1 25 ? -6.514 8.029 0.845 1.00 0.00 25 GLN A C 20
ATOM 14572 O O . GLN A 1 25 ? -7.732 8.188 0.815 1.00 0.00 25 GLN A O 20
ATOM 14586 N N . ASP A 1 26 ? -5.702 8.661 -0.013 1.00 0.00 26 ASP A N 20
ATOM 14587 C CA . ASP A 1 26 ? -6.220 9.628 -0.979 1.00 0.00 26 ASP A CA 20
ATOM 14588 C C . ASP A 1 26 ? -6.780 8.895 -2.189 1.00 0.00 26 ASP A C 20
ATOM 14589 O O . ASP A 1 26 ? -7.944 9.064 -2.553 1.00 0.00 26 ASP A O 20
ATOM 14598 N N . TRP A 1 27 ? -5.944 8.069 -2.817 1.00 0.00 27 TRP A N 20
ATOM 14599 C CA . TRP A 1 27 ? -6.253 7.534 -4.136 1.00 0.00 27 TRP A CA 20
ATOM 14600 C C . TRP A 1 27 ? -7.346 6.482 -4.002 1.00 0.00 27 TRP A C 20
ATOM 14601 O O . TRP A 1 27 ? -8.420 6.620 -4.583 1.00 0.00 27 TRP A O 20
ATOM 14622 N N . GLU A 1 28 ? -7.079 5.461 -3.190 1.00 0.00 28 GLU A N 20
ATOM 14623 C CA . GLU A 1 28 ? -8.005 4.375 -2.958 1.00 0.00 28 GLU A CA 20
ATOM 14624 C C . GLU A 1 28 ? -9.133 4.894 -2.059 1.00 0.00 28 GLU A C 20
ATOM 14625 O O . GLU A 1 28 ? -10.139 5.358 -2.588 1.00 0.00 28 GLU A O 20
ATOM 14637 N N . LYS A 1 29 ? -8.921 4.851 -0.740 1.00 0.00 29 LYS A N 20
ATOM 14638 C CA . LYS A 1 29 ? -9.676 5.290 0.417 1.00 0.00 29 LYS A CA 20
ATOM 14639 C C . LYS A 1 29 ? -9.654 4.149 1.435 1.00 0.00 29 LYS A C 20
ATOM 14640 O O . LYS A 1 29 ? -10.675 3.555 1.772 1.00 0.00 29 LYS A O 20
ATOM 14658 N N . ALA A 1 30 ? -8.440 3.839 1.887 1.00 0.00 30 ALA A N 20
ATOM 14659 C CA . ALA A 1 30 ? -8.129 2.829 2.876 1.00 0.00 30 ALA A CA 20
ATOM 14660 C C . ALA A 1 30 ? -7.850 3.528 4.208 1.00 0.00 30 ALA A C 20
ATOM 14661 O O . ALA A 1 30 ? -7.631 4.737 4.238 1.00 0.00 30 ALA A O 20
ATOM 14668 N N . SER A 1 31 ? -7.819 2.777 5.310 1.00 0.00 31 SER A N 20
ATOM 14669 C CA . SER A 1 31 ? -7.448 3.268 6.615 1.00 0.00 31 SER A CA 20
ATOM 14670 C C . SER A 1 31 ? -6.045 3.883 6.584 1.00 0.00 31 SER A C 20
ATOM 14671 O O . SER A 1 31 ? -5.853 4.996 7.068 1.00 0.00 31 SER A O 20
ATOM 14679 N N . HIS A 1 32 ? -5.064 3.179 6.004 1.00 0.00 32 HIS A N 20
ATOM 14680 C CA . HIS A 1 32 ? -3.738 3.734 5.748 1.00 0.00 32 HIS A CA 20
ATOM 14681 C C . HIS A 1 32 ? -3.038 2.922 4.660 1.00 0.00 32 HIS A C 20
ATOM 14682 O O . HIS A 1 32 ? -3.596 1.937 4.172 1.00 0.00 32 HIS A O 20
ATOM 14696 N N . GLY A 1 33 ? -1.794 3.301 4.348 1.00 0.00 33 GLY A N 20
ATOM 14697 C CA . GLY A 1 33 ? -0.855 2.490 3.589 1.00 0.00 33 GLY A CA 20
ATOM 14698 C C . GLY A 1 33 ? 0.478 2.334 4.314 1.00 0.00 33 GLY A C 20
ATOM 14699 O O . GLY A 1 33 ? 0.734 3.061 5.276 1.00 0.00 33 GLY A O 20
ATOM 14703 N N . ALA A 1 34 ? 1.303 1.377 3.876 1.00 0.00 34 ALA A N 20
ATOM 14704 C CA . ALA A 1 34 ? 2.670 1.193 4.345 1.00 0.00 34 ALA A CA 20
ATOM 14705 C C . ALA A 1 34 ? 3.470 0.313 3.366 1.00 0.00 34 ALA A C 20
ATOM 14706 O O . ALA A 1 34 ? 2.926 -0.656 2.834 1.00 0.00 34 ALA A O 20
ATOM 14713 N N . CYS A 1 35 ? 4.756 0.622 3.137 1.00 0.00 35 CYS A N 20
ATOM 14714 C CA . CYS A 1 35 ? 5.624 -0.150 2.252 1.00 0.00 35 CYS A CA 20
ATOM 14715 C C . CYS A 1 35 ? 6.010 -1.470 2.941 1.00 0.00 35 CYS A C 20
ATOM 14716 O O . CYS A 1 35 ? 6.274 -1.465 4.146 1.00 0.00 35 CYS A O 20
ATOM 14723 N N . HIS A 1 36 ? 6.092 -2.599 2.218 1.00 0.00 36 HIS A N 20
ATOM 14724 C CA . HIS A 1 36 ? 6.688 -3.849 2.713 1.00 0.00 36 HIS A CA 20
ATOM 14725 C C . HIS A 1 36 ? 7.415 -4.587 1.603 1.00 0.00 36 HIS A C 20
ATOM 14726 O O . HIS A 1 36 ? 6.912 -4.612 0.483 1.00 0.00 36 HIS A O 20
ATOM 14740 N N . LYS A 1 37 ? 8.486 -5.312 1.937 1.00 0.00 37 LYS A N 20
ATOM 14741 C CA . LYS A 1 37 ? 9.147 -6.214 1.007 1.00 0.00 37 LYS A CA 20
ATOM 14742 C C . LYS A 1 37 ? 8.414 -7.554 1.001 1.00 0.00 37 LYS A C 20
ATOM 14743 O O . LYS A 1 37 ? 8.231 -8.179 2.042 1.00 0.00 37 LYS A O 20
ATOM 14761 N N . ARG A 1 38 ? 8.007 -7.981 -0.193 1.00 0.00 38 ARG A N 20
ATOM 14762 C CA . ARG A 1 38 ? 7.332 -9.240 -0.464 1.00 0.00 38 ARG A CA 20
ATOM 14763 C C . ARG A 1 38 ? 7.974 -9.826 -1.717 1.00 0.00 38 ARG A C 20
ATOM 14764 O O . ARG A 1 38 ? 8.006 -9.155 -2.746 1.00 0.00 38 ARG A O 20
ATOM 14784 N N . GLU A 1 39 ? 8.512 -11.049 -1.637 1.00 0.00 39 GLU A N 20
ATOM 14785 C CA . GLU A 1 39 ? 9.178 -11.714 -2.759 1.00 0.00 39 GLU A CA 20
ATOM 14786 C C . GLU A 1 39 ? 10.231 -10.787 -3.386 1.00 0.00 39 GLU A C 20
ATOM 14787 O O . GLU A 1 39 ? 10.365 -10.691 -4.603 1.00 0.00 39 GLU A O 20
ATOM 14799 N N . ASN A 1 40 ? 10.964 -10.087 -2.518 1.00 0.00 40 ASN A N 20
ATOM 14800 C CA . ASN A 1 40 ? 11.995 -9.115 -2.829 1.00 0.00 40 ASN A CA 20
ATOM 14801 C C . ASN A 1 40 ? 11.505 -7.896 -3.611 1.00 0.00 40 ASN A C 20
ATOM 14802 O O . ASN A 1 40 ? 12.309 -7.197 -4.222 1.00 0.00 40 ASN A O 20
ATOM 14813 N N . HIS A 1 41 ? 10.202 -7.615 -3.578 1.00 0.00 41 HIS A N 20
ATOM 14814 C CA . HIS A 1 41 ? 9.610 -6.433 -4.172 1.00 0.00 41 HIS A CA 20
ATOM 14815 C C . HIS A 1 41 ? 8.966 -5.622 -3.056 1.00 0.00 41 HIS A C 20
ATOM 14816 O O . HIS A 1 41 ? 8.093 -6.137 -2.359 1.00 0.00 41 HIS A O 20
ATOM 14830 N N . TRP A 1 42 ? 9.394 -4.375 -2.866 1.00 0.00 42 TRP A N 20
ATOM 14831 C CA . TRP A 1 42 ? 8.768 -3.497 -1.895 1.00 0.00 42 TRP A CA 20
ATOM 14832 C C . TRP A 1 42 ? 7.439 -3.012 -2.453 1.00 0.00 42 TRP A C 20
ATOM 14833 O O . TRP A 1 42 ? 7.441 -2.253 -3.412 1.00 0.00 42 TRP A O 20
ATOM 14854 N N . LYS A 1 43 ? 6.300 -3.466 -1.930 1.00 0.00 43 LYS A N 20
ATOM 14855 C CA . LYS A 1 43 ? 4.992 -3.003 -2.366 1.00 0.00 43 LYS A CA 20
ATOM 14856 C C . LYS A 1 43 ? 4.464 -2.025 -1.334 1.00 0.00 43 LYS A C 20
ATOM 14857 O O . LYS A 1 43 ? 4.646 -2.231 -0.136 1.00 0.00 43 LYS A O 20
ATOM 14875 N N . CYS A 1 44 ? 3.767 -0.997 -1.802 1.00 0.00 44 CYS A N 20
ATOM 14876 C CA . CYS A 1 44 ? 2.898 -0.216 -0.950 1.00 0.00 44 CYS A CA 20
ATOM 14877 C C . CYS A 1 44 ? 1.655 -1.044 -0.665 1.00 0.00 44 CYS A C 20
ATOM 14878 O O . CYS A 1 44 ? 0.839 -1.227 -1.563 1.00 0.00 44 CYS A O 20
ATOM 14885 N N . PHE A 1 45 ? 1.523 -1.581 0.544 1.00 0.00 45 PHE A N 20
ATOM 14886 C CA . PHE A 1 45 ? 0.299 -2.253 0.940 1.00 0.00 45 PHE A CA 20
ATOM 14887 C C . PHE A 1 45 ? -0.654 -1.196 1.484 1.00 0.00 45 PHE A C 20
ATOM 14888 O O . PHE A 1 45 ? -0.219 -0.277 2.178 1.00 0.00 45 PHE A O 20
ATOM 14905 N N . CYS A 1 46 ? -1.939 -1.353 1.183 1.00 0.00 46 CYS A N 20
ATOM 14906 C CA . CYS A 1 46 ? -3.025 -0.530 1.681 1.00 0.00 46 CYS A CA 20
ATOM 14907 C C . CYS A 1 46 ? -3.835 -1.376 2.638 1.00 0.00 46 CYS A C 20
ATOM 14908 O O . CYS A 1 46 ? -3.855 -2.601 2.544 1.00 0.00 46 CYS A O 20
ATOM 14915 N N . TYR A 1 47 ? -4.471 -0.704 3.588 1.00 0.00 47 TYR A N 20
ATOM 14916 C CA . TYR A 1 47 ? -5.097 -1.319 4.737 1.00 0.00 47 TYR A CA 20
ATOM 14917 C C . TYR A 1 47 ? -6.488 -0.735 4.854 1.00 0.00 47 TYR A C 20
ATOM 14918 O O . TYR A 1 47 ? -6.613 0.406 5.284 1.00 0.00 47 TYR A O 20
ATOM 14936 N N . PHE A 1 48 ? -7.518 -1.483 4.469 1.00 0.00 48 PHE A N 20
ATOM 14937 C CA . PHE A 1 48 ? -8.884 -1.017 4.530 1.00 0.00 48 PHE A CA 20
ATOM 14938 C C . PHE A 1 48 ? -9.525 -1.536 5.819 1.00 0.00 48 PHE A C 20
ATOM 14939 O O . PHE A 1 48 ? -8.905 -2.291 6.562 1.00 0.00 48 PHE A O 20
ATOM 14956 N N . ASN A 1 49 ? -10.811 -1.236 6.017 1.00 0.00 49 ASN A N 20
ATOM 14957 C CA . ASN A 1 49 ? -11.710 -1.898 6.964 1.00 0.00 49 ASN A CA 20
ATOM 14958 C C . ASN A 1 49 ? -11.214 -1.924 8.421 1.00 0.00 49 ASN A C 20
ATOM 14959 O O . ASN A 1 49 ? -11.746 -2.679 9.234 1.00 0.00 49 ASN A O 20
ATOM 14970 N N . CYS A 1 50 ? -10.207 -1.122 8.777 1.00 0.00 50 CYS A N 20
ATOM 14971 C CA . CYS A 1 50 ? -9.390 -1.382 9.960 1.00 0.00 50 CYS A CA 20
ATOM 14972 C C . CYS A 1 50 ? -10.090 -1.018 11.263 1.00 0.00 50 CYS A C 20
ATOM 14973 O O . CYS A 1 50 ? -10.532 -1.960 11.990 1.00 0.00 50 CYS A O 20
ATOM 14981 N N . LEU A 1 1 ? -10.960 -4.981 10.599 1.00 0.00 1 LEU A N 21
ATOM 14982 C CA . LEU A 1 1 ? -9.793 -5.833 10.299 1.00 0.00 1 LEU A CA 21
ATOM 14983 C C . LEU A 1 1 ? -8.928 -5.153 9.236 1.00 0.00 1 LEU A C 21
ATOM 14984 O O . LEU A 1 1 ? -9.341 -5.074 8.083 1.00 0.00 1 LEU A O 21
ATOM 15002 N N . CYS A 1 2 ? -7.759 -4.629 9.613 1.00 0.00 2 CYS A N 21
ATOM 15003 C CA . CYS A 1 2 ? -6.896 -3.794 8.778 1.00 0.00 2 CYS A CA 21
ATOM 15004 C C . CYS A 1 2 ? -6.163 -4.646 7.735 1.00 0.00 2 CYS A C 21
ATOM 15005 O O . CYS A 1 2 ? -4.938 -4.744 7.720 1.00 0.00 2 CYS A O 21
ATOM 15012 N N . ASN A 1 3 ? -6.921 -5.303 6.856 1.00 0.00 3 ASN A N 21
ATOM 15013 C CA . ASN A 1 3 ? -6.482 -6.530 6.192 1.00 0.00 3 ASN A CA 21
ATOM 15014 C C . ASN A 1 3 ? -5.724 -6.271 4.894 1.00 0.00 3 ASN A C 21
ATOM 15015 O O . ASN A 1 3 ? -6.046 -6.864 3.867 1.00 0.00 3 ASN A O 21
ATOM 15026 N N . GLU A 1 4 ? -4.725 -5.387 4.944 1.00 0.00 4 GLU A N 21
ATOM 15027 C CA . GLU A 1 4 ? -3.458 -5.545 4.246 1.00 0.00 4 GLU A CA 21
ATOM 15028 C C . GLU A 1 4 ? -3.607 -6.101 2.826 1.00 0.00 4 GLU A C 21
ATOM 15029 O O . GLU A 1 4 ? -3.380 -7.290 2.616 1.00 0.00 4 GLU A O 21
ATOM 15041 N N . ARG A 1 5 ? -3.926 -5.254 1.855 1.00 0.00 5 ARG A N 21
ATOM 15042 C CA . ARG A 1 5 ? -4.145 -5.635 0.466 1.00 0.00 5 ARG A CA 21
ATOM 15043 C C . ARG A 1 5 ? -3.173 -4.888 -0.440 1.00 0.00 5 ARG A C 21
ATOM 15044 O O . ARG A 1 5 ? -2.635 -3.858 -0.034 1.00 0.00 5 ARG A O 21
ATOM 15064 N N . PRO A 1 6 ? -2.856 -5.456 -1.613 1.00 0.00 6 PRO A N 21
ATOM 15065 C CA . PRO A 1 6 ? -1.606 -5.162 -2.281 1.00 0.00 6 PRO A CA 21
ATOM 15066 C C . PRO A 1 6 ? -1.584 -3.778 -2.938 1.00 0.00 6 PRO A C 21
ATOM 15067 O O . PRO A 1 6 ? -2.581 -3.056 -2.955 1.00 0.00 6 PRO A O 21
ATOM 15078 N N . SER A 1 7 ? -0.429 -3.431 -3.509 1.00 0.00 7 SER A N 21
ATOM 15079 C CA . SER A 1 7 ? -0.244 -2.215 -4.276 1.00 0.00 7 SER A CA 21
ATOM 15080 C C . SER A 1 7 ? -1.133 -2.203 -5.512 1.00 0.00 7 SER A C 21
ATOM 15081 O O . SER A 1 7 ? -0.804 -2.844 -6.510 1.00 0.00 7 SER A O 21
ATOM 15089 N N . GLN A 1 8 ? -2.203 -1.418 -5.442 1.00 0.00 8 GLN A N 21
ATOM 15090 C CA . GLN A 1 8 ? -3.110 -1.130 -6.528 1.00 0.00 8 GLN A CA 21
ATOM 15091 C C . GLN A 1 8 ? -2.579 0.105 -7.259 1.00 0.00 8 GLN A C 21
ATOM 15092 O O . GLN A 1 8 ? -1.705 -0.004 -8.117 1.00 0.00 8 GLN A O 21
ATOM 15106 N N . THR A 1 9 ? -3.045 1.289 -6.864 1.00 0.00 9 THR A N 21
ATOM 15107 C CA . THR A 1 9 ? -2.785 2.559 -7.520 1.00 0.00 9 THR A CA 21
ATOM 15108 C C . THR A 1 9 ? -1.372 3.073 -7.267 1.00 0.00 9 THR A C 21
ATOM 15109 O O . THR A 1 9 ? -0.972 4.077 -7.847 1.00 0.00 9 THR A O 21
ATOM 15120 N N . TRP A 1 10 ? -0.606 2.434 -6.381 1.00 0.00 10 TRP A N 21
ATOM 15121 C CA . TRP A 1 10 ? 0.822 2.689 -6.340 1.00 0.00 10 TRP A CA 21
ATOM 15122 C C . TRP A 1 10 ? 1.464 2.159 -7.631 1.00 0.00 10 TRP A C 21
ATOM 15123 O O . TRP A 1 10 ? 2.375 2.779 -8.173 1.00 0.00 10 TRP A O 21
ATOM 15144 N N . SER A 1 11 ? 0.990 1.001 -8.107 1.00 0.00 11 SER A N 21
ATOM 15145 C CA . SER A 1 11 ? 1.332 0.450 -9.410 1.00 0.00 11 SER A CA 21
ATOM 15146 C C . SER A 1 11 ? 2.839 0.341 -9.664 1.00 0.00 11 SER A C 21
ATOM 15147 O O . SER A 1 11 ? 3.330 0.811 -10.686 1.00 0.00 11 SER A O 21
ATOM 15155 N N . GLY A 1 12 ? 3.576 -0.325 -8.768 1.00 0.00 12 GLY A N 21
ATOM 15156 C CA . GLY A 1 12 ? 5.003 -0.528 -8.953 1.00 0.00 12 GLY A CA 21
ATOM 15157 C C . GLY A 1 12 ? 5.657 -1.082 -7.691 1.00 0.00 12 GLY A C 21
ATOM 15158 O O . GLY A 1 12 ? 4.996 -1.744 -6.879 1.00 0.00 12 GLY A O 21
ATOM 15162 N N . ASN A 1 13 ? 6.953 -0.801 -7.527 1.00 0.00 13 ASN A N 21
ATOM 15163 C CA . ASN A 1 13 ? 7.688 -1.030 -6.292 1.00 0.00 13 ASN A CA 21
ATOM 15164 C C . ASN A 1 13 ? 7.623 0.251 -5.463 1.00 0.00 13 ASN A C 21
ATOM 15165 O O . ASN A 1 13 ? 7.561 1.342 -6.026 1.00 0.00 13 ASN A O 21
ATOM 15176 N N . CYS A 1 14 ? 7.608 0.123 -4.138 1.00 0.00 14 CYS A N 21
ATOM 15177 C CA . CYS A 1 14 ? 7.593 1.227 -3.192 1.00 0.00 14 CYS A CA 21
ATOM 15178 C C . CYS A 1 14 ? 8.764 2.180 -3.436 1.00 0.00 14 CYS A C 21
ATOM 15179 O O . CYS A 1 14 ? 9.807 1.767 -3.946 1.00 0.00 14 CYS A O 21
ATOM 15186 N N . GLY A 1 15 ? 8.571 3.439 -3.042 1.00 0.00 15 GLY A N 21
ATOM 15187 C CA . GLY A 1 15 ? 9.576 4.489 -3.035 1.00 0.00 15 GLY A CA 21
ATOM 15188 C C . GLY A 1 15 ? 9.751 5.008 -1.612 1.00 0.00 15 GLY A C 21
ATOM 15189 O O . GLY A 1 15 ? 10.862 5.076 -1.095 1.00 0.00 15 GLY A O 21
ATOM 15193 N N . ASN A 1 16 ? 8.633 5.357 -0.968 1.00 0.00 16 ASN A N 21
ATOM 15194 C CA . ASN A 1 16 ? 8.597 5.782 0.424 1.00 0.00 16 ASN A CA 21
ATOM 15195 C C . ASN A 1 16 ? 7.251 5.423 1.053 1.00 0.00 16 ASN A C 21
ATOM 15196 O O . ASN A 1 16 ? 6.198 5.817 0.544 1.00 0.00 16 ASN A O 21
ATOM 15207 N N . THR A 1 17 ? 7.284 4.706 2.179 1.00 0.00 17 THR A N 21
ATOM 15208 C CA . THR A 1 17 ? 6.092 4.345 2.935 1.00 0.00 17 THR A CA 21
ATOM 15209 C C . THR A 1 17 ? 5.306 5.603 3.345 1.00 0.00 17 THR A C 21
ATOM 15210 O O . THR A 1 17 ? 4.073 5.620 3.347 1.00 0.00 17 THR A O 21
ATOM 15221 N N . ALA A 1 18 ? 6.026 6.695 3.625 1.00 0.00 18 ALA A N 21
ATOM 15222 C CA . ALA A 1 18 ? 5.430 7.980 3.952 1.00 0.00 18 ALA A CA 21
ATOM 15223 C C . ALA A 1 18 ? 4.630 8.559 2.786 1.00 0.00 18 ALA A C 21
ATOM 15224 O O . ALA A 1 18 ? 3.748 9.387 3.027 1.00 0.00 18 ALA A O 21
ATOM 15231 N N . HIS A 1 19 ? 4.901 8.147 1.539 1.00 0.00 19 HIS A N 21
ATOM 15232 C CA . HIS A 1 19 ? 3.977 8.396 0.444 1.00 0.00 19 HIS A CA 21
ATOM 15233 C C . HIS A 1 19 ? 2.916 7.297 0.448 1.00 0.00 19 HIS A C 21
ATOM 15234 O O . HIS A 1 19 ? 1.738 7.626 0.401 1.00 0.00 19 HIS A O 21
ATOM 15248 N N . CYS A 1 20 ? 3.311 6.018 0.494 1.00 0.00 20 CYS A N 21
ATOM 15249 C CA . CYS A 1 20 ? 2.388 4.876 0.416 1.00 0.00 20 CYS A CA 21
ATOM 15250 C C . CYS A 1 20 ? 1.122 5.075 1.237 1.00 0.00 20 CYS A C 21
ATOM 15251 O O . CYS A 1 20 ? 0.004 4.878 0.753 1.00 0.00 20 CYS A O 21
ATOM 15258 N N . ASP A 1 21 ? 1.316 5.526 2.474 1.00 0.00 21 ASP A N 21
ATOM 15259 C CA . ASP A 1 21 ? 0.216 5.684 3.402 1.00 0.00 21 ASP A CA 21
ATOM 15260 C C . ASP A 1 21 ? -0.757 6.715 2.838 1.00 0.00 21 ASP A C 21
ATOM 15261 O O . ASP A 1 21 ? -1.965 6.507 2.896 1.00 0.00 21 ASP A O 21
ATOM 15270 N N . LYS A 1 22 ? -0.232 7.812 2.285 1.00 0.00 22 LYS A N 21
ATOM 15271 C CA . LYS A 1 22 ? -1.057 8.835 1.667 1.00 0.00 22 LYS A CA 21
ATOM 15272 C C . LYS A 1 22 ? -1.708 8.276 0.409 1.00 0.00 22 LYS A C 21
ATOM 15273 O O . LYS A 1 22 ? -2.890 8.484 0.181 1.00 0.00 22 LYS A O 21
ATOM 15291 N N . GLN A 1 23 ? -0.925 7.582 -0.421 1.00 0.00 23 GLN A N 21
ATOM 15292 C CA . GLN A 1 23 ? -1.283 7.209 -1.782 1.00 0.00 23 GLN A CA 21
ATOM 15293 C C . GLN A 1 23 ? -2.585 6.394 -1.717 1.00 0.00 23 GLN A C 21
ATOM 15294 O O . GLN A 1 23 ? -3.527 6.647 -2.469 1.00 0.00 23 GLN A O 21
ATOM 15308 N N . CYS A 1 24 ? -2.643 5.453 -0.768 1.00 0.00 24 CYS A N 21
ATOM 15309 C CA . CYS A 1 24 ? -3.793 4.581 -0.519 1.00 0.00 24 CYS A CA 21
ATOM 15310 C C . CYS A 1 24 ? -5.039 5.325 -0.013 1.00 0.00 24 CYS A C 21
ATOM 15311 O O . CYS A 1 24 ? -6.124 4.740 0.008 1.00 0.00 24 CYS A O 21
ATOM 15318 N N . GLN A 1 25 ? -4.893 6.584 0.414 1.00 0.00 25 GLN A N 21
ATOM 15319 C CA . GLN A 1 25 ? -5.982 7.466 0.825 1.00 0.00 25 GLN A CA 21
ATOM 15320 C C . GLN A 1 25 ? -6.317 8.451 -0.316 1.00 0.00 25 GLN A C 21
ATOM 15321 O O . GLN A 1 25 ? -7.475 8.816 -0.541 1.00 0.00 25 GLN A O 21
ATOM 15335 N N . ASP A 1 26 ? -5.282 8.899 -1.035 1.00 0.00 26 ASP A N 21
ATOM 15336 C CA . ASP A 1 26 ? -5.345 9.898 -2.092 1.00 0.00 26 ASP A CA 21
ATOM 15337 C C . ASP A 1 26 ? -6.030 9.306 -3.314 1.00 0.00 26 ASP A C 21
ATOM 15338 O O . ASP A 1 26 ? -7.044 9.829 -3.773 1.00 0.00 26 ASP A O 21
ATOM 15347 N N . TRP A 1 27 ? -5.471 8.215 -3.836 1.00 0.00 27 TRP A N 21
ATOM 15348 C CA . TRP A 1 27 ? -5.976 7.561 -5.032 1.00 0.00 27 TRP A CA 21
ATOM 15349 C C . TRP A 1 27 ? -7.094 6.625 -4.588 1.00 0.00 27 TRP A C 21
ATOM 15350 O O . TRP A 1 27 ? -8.275 6.902 -4.795 1.00 0.00 27 TRP A O 21
ATOM 15371 N N . GLU A 1 28 ? -6.705 5.566 -3.873 1.00 0.00 28 GLU A N 21
ATOM 15372 C CA . GLU A 1 28 ? -7.628 4.620 -3.265 1.00 0.00 28 GLU A CA 21
ATOM 15373 C C . GLU A 1 28 ? -8.263 5.320 -2.054 1.00 0.00 28 GLU A C 21
ATOM 15374 O O . GLU A 1 28 ? -8.119 6.528 -1.894 1.00 0.00 28 GLU A O 21
ATOM 15386 N N . LYS A 1 29 ? -8.908 4.573 -1.170 1.00 0.00 29 LYS A N 21
ATOM 15387 C CA . LYS A 1 29 ? -9.588 5.028 0.019 1.00 0.00 29 LYS A CA 21
ATOM 15388 C C . LYS A 1 29 ? -9.715 3.796 0.901 1.00 0.00 29 LYS A C 21
ATOM 15389 O O . LYS A 1 29 ? -10.789 3.383 1.334 1.00 0.00 29 LYS A O 21
ATOM 15407 N N . ALA A 1 30 ? -8.538 3.240 1.179 1.00 0.00 30 ALA A N 21
ATOM 15408 C CA . ALA A 1 30 ? -8.337 2.359 2.305 1.00 0.00 30 ALA A CA 21
ATOM 15409 C C . ALA A 1 30 ? -8.186 3.235 3.551 1.00 0.00 30 ALA A C 21
ATOM 15410 O O . ALA A 1 30 ? -8.055 4.454 3.438 1.00 0.00 30 ALA A O 21
ATOM 15417 N N . SER A 1 31 ? -8.188 2.641 4.746 1.00 0.00 31 SER A N 21
ATOM 15418 C CA . SER A 1 31 ? -7.961 3.351 5.980 1.00 0.00 31 SER A CA 21
ATOM 15419 C C . SER A 1 31 ? -6.613 4.070 5.929 1.00 0.00 31 SER A C 21
ATOM 15420 O O . SER A 1 31 ? -6.515 5.225 6.329 1.00 0.00 31 SER A O 21
ATOM 15428 N N . HIS A 1 32 ? -5.579 3.392 5.413 1.00 0.00 32 HIS A N 21
ATOM 15429 C CA . HIS A 1 32 ? -4.301 4.008 5.082 1.00 0.00 32 HIS A CA 21
ATOM 15430 C C . HIS A 1 32 ? -3.472 3.031 4.237 1.00 0.00 32 HIS A C 21
ATOM 15431 O O . HIS A 1 32 ? -4.031 2.079 3.688 1.00 0.00 32 HIS A O 21
ATOM 15445 N N . GLY A 1 33 ? -2.150 3.229 4.187 1.00 0.00 33 GLY A N 21
ATOM 15446 C CA . GLY A 1 33 ? -1.196 2.337 3.542 1.00 0.00 33 GLY A CA 21
ATOM 15447 C C . GLY A 1 33 ? 0.101 2.184 4.331 1.00 0.00 33 GLY A C 21
ATOM 15448 O O . GLY A 1 33 ? 0.321 2.920 5.294 1.00 0.00 33 GLY A O 21
ATOM 15452 N N . ALA A 1 34 ? 0.942 1.224 3.925 1.00 0.00 34 ALA A N 21
ATOM 15453 C CA . ALA A 1 34 ? 2.273 0.975 4.466 1.00 0.00 34 ALA A CA 21
ATOM 15454 C C . ALA A 1 34 ? 3.041 0.019 3.533 1.00 0.00 34 ALA A C 21
ATOM 15455 O O . ALA A 1 34 ? 2.468 -0.961 3.052 1.00 0.00 34 ALA A O 21
ATOM 15462 N N . CYS A 1 35 ? 4.324 0.291 3.251 1.00 0.00 35 CYS A N 21
ATOM 15463 C CA . CYS A 1 35 ? 5.133 -0.513 2.344 1.00 0.00 35 CYS A CA 21
ATOM 15464 C C . CYS A 1 35 ? 5.655 -1.786 3.014 1.00 0.00 35 CYS A C 21
ATOM 15465 O O . CYS A 1 35 ? 5.954 -1.775 4.209 1.00 0.00 35 CYS A O 21
ATOM 15472 N N . HIS A 1 36 ? 5.771 -2.893 2.263 1.00 0.00 36 HIS A N 21
ATOM 15473 C CA . HIS A 1 36 ? 6.377 -4.141 2.733 1.00 0.00 36 HIS A CA 21
ATOM 15474 C C . HIS A 1 36 ? 7.115 -4.851 1.611 1.00 0.00 36 HIS A C 21
ATOM 15475 O O . HIS A 1 36 ? 6.631 -4.848 0.481 1.00 0.00 36 HIS A O 21
ATOM 15489 N N . LYS A 1 37 ? 8.180 -5.582 1.949 1.00 0.00 37 LYS A N 21
ATOM 15490 C CA . LYS A 1 37 ? 8.842 -6.479 1.018 1.00 0.00 37 LYS A CA 21
ATOM 15491 C C . LYS A 1 37 ? 8.113 -7.819 0.998 1.00 0.00 37 LYS A C 21
ATOM 15492 O O . LYS A 1 37 ? 7.812 -8.389 2.048 1.00 0.00 37 LYS A O 21
ATOM 15510 N N . ARG A 1 38 ? 7.818 -8.316 -0.206 1.00 0.00 38 ARG A N 21
ATOM 15511 C CA . ARG A 1 38 ? 7.471 -9.707 -0.460 1.00 0.00 38 ARG A CA 21
ATOM 15512 C C . ARG A 1 38 ? 8.172 -10.122 -1.750 1.00 0.00 38 ARG A C 21
ATOM 15513 O O . ARG A 1 38 ? 8.234 -9.333 -2.691 1.00 0.00 38 ARG A O 21
ATOM 15533 N N . GLU A 1 39 ? 8.713 -11.342 -1.785 1.00 0.00 39 GLU A N 21
ATOM 15534 C CA . GLU A 1 39 ? 9.467 -11.876 -2.919 1.00 0.00 39 GLU A CA 21
ATOM 15535 C C . GLU A 1 39 ? 10.468 -10.838 -3.443 1.00 0.00 39 GLU A C 21
ATOM 15536 O O . GLU A 1 39 ? 10.542 -10.565 -4.638 1.00 0.00 39 GLU A O 21
ATOM 15548 N N . ASN A 1 40 ? 11.194 -10.210 -2.516 1.00 0.00 40 ASN A N 21
ATOM 15549 C CA . ASN A 1 40 ? 12.156 -9.138 -2.721 1.00 0.00 40 ASN A CA 21
ATOM 15550 C C . ASN A 1 40 ? 11.560 -7.796 -3.171 1.00 0.00 40 ASN A C 21
ATOM 15551 O O . ASN A 1 40 ? 12.236 -6.775 -3.081 1.00 0.00 40 ASN A O 21
ATOM 15562 N N . HIS A 1 41 ? 10.305 -7.769 -3.623 1.00 0.00 41 HIS A N 21
ATOM 15563 C CA . HIS A 1 41 ? 9.644 -6.582 -4.138 1.00 0.00 41 HIS A CA 21
ATOM 15564 C C . HIS A 1 41 ? 8.973 -5.839 -2.992 1.00 0.00 41 HIS A C 21
ATOM 15565 O O . HIS A 1 41 ? 8.098 -6.392 -2.327 1.00 0.00 41 HIS A O 21
ATOM 15579 N N . TRP A 1 42 ? 9.373 -4.591 -2.760 1.00 0.00 42 TRP A N 21
ATOM 15580 C CA . TRP A 1 42 ? 8.675 -3.723 -1.833 1.00 0.00 42 TRP A CA 21
ATOM 15581 C C . TRP A 1 42 ? 7.398 -3.225 -2.481 1.00 0.00 42 TRP A C 21
ATOM 15582 O O . TRP A 1 42 ? 7.471 -2.533 -3.488 1.00 0.00 42 TRP A O 21
ATOM 15603 N N . LYS A 1 43 ? 6.226 -3.586 -1.960 1.00 0.00 43 LYS A N 21
ATOM 15604 C CA . LYS A 1 43 ? 4.949 -3.091 -2.441 1.00 0.00 43 LYS A CA 21
ATOM 15605 C C . LYS A 1 43 ? 4.391 -2.148 -1.389 1.00 0.00 43 LYS A C 21
ATOM 15606 O O . LYS A 1 43 ? 4.457 -2.452 -0.198 1.00 0.00 43 LYS A O 21
ATOM 15624 N N . CYS A 1 44 ? 3.805 -1.040 -1.830 1.00 0.00 44 CYS A N 21
ATOM 15625 C CA . CYS A 1 44 ? 2.919 -0.249 -0.997 1.00 0.00 44 CYS A CA 21
ATOM 15626 C C . CYS A 1 44 ? 1.619 -1.013 -0.792 1.00 0.00 44 CYS A C 21
ATOM 15627 O O . CYS A 1 44 ? 0.850 -1.127 -1.736 1.00 0.00 44 CYS A O 21
ATOM 15634 N N . PHE A 1 45 ? 1.377 -1.564 0.398 1.00 0.00 45 PHE A N 21
ATOM 15635 C CA . PHE A 1 45 ? 0.101 -2.206 0.678 1.00 0.00 45 PHE A CA 21
ATOM 15636 C C . PHE A 1 45 ? -0.849 -1.154 1.239 1.00 0.00 45 PHE A C 21
ATOM 15637 O O . PHE A 1 45 ? -0.426 -0.266 1.977 1.00 0.00 45 PHE A O 21
ATOM 15654 N N . CYS A 1 46 ? -2.134 -1.295 0.920 1.00 0.00 46 CYS A N 21
ATOM 15655 C CA . CYS A 1 46 ? -3.225 -0.510 1.465 1.00 0.00 46 CYS A CA 21
ATOM 15656 C C . CYS A 1 46 ? -3.917 -1.339 2.542 1.00 0.00 46 CYS A C 21
ATOM 15657 O O . CYS A 1 46 ? -3.816 -2.561 2.558 1.00 0.00 46 CYS A O 21
ATOM 15664 N N . TYR A 1 47 ? -4.573 -0.670 3.483 1.00 0.00 47 TYR A N 21
ATOM 15665 C CA . TYR A 1 47 ? -5.112 -1.258 4.701 1.00 0.00 47 TYR A CA 21
ATOM 15666 C C . TYR A 1 47 ? -6.537 -0.753 4.829 1.00 0.00 47 TYR A C 21
ATOM 15667 O O . TYR A 1 47 ? -6.714 0.423 5.134 1.00 0.00 47 TYR A O 21
ATOM 15685 N N . PHE A 1 48 ? -7.542 -1.586 4.549 1.00 0.00 48 PHE A N 21
ATOM 15686 C CA . PHE A 1 48 ? -8.919 -1.145 4.469 1.00 0.00 48 PHE A CA 21
ATOM 15687 C C . PHE A 1 48 ? -9.640 -1.500 5.764 1.00 0.00 48 PHE A C 21
ATOM 15688 O O . PHE A 1 48 ? -9.055 -2.184 6.600 1.00 0.00 48 PHE A O 21
ATOM 15705 N N . ASN A 1 49 ? -10.945 -1.179 5.837 1.00 0.00 49 ASN A N 21
ATOM 15706 C CA . ASN A 1 49 ? -11.937 -1.753 6.751 1.00 0.00 49 ASN A CA 21
ATOM 15707 C C . ASN A 1 49 ? -11.328 -2.120 8.107 1.00 0.00 49 ASN A C 21
ATOM 15708 O O . ASN A 1 49 ? -11.451 -3.255 8.576 1.00 0.00 49 ASN A O 21
ATOM 15719 N N . CYS A 1 50 ? -10.616 -1.159 8.702 1.00 0.00 50 CYS A N 21
ATOM 15720 C CA . CYS A 1 50 ? -9.628 -1.420 9.739 1.00 0.00 50 CYS A CA 21
ATOM 15721 C C . CYS A 1 50 ? -10.244 -1.406 11.129 1.00 0.00 50 CYS A C 21
ATOM 15722 O O . CYS A 1 50 ? -10.454 -2.517 11.708 1.00 0.00 50 CYS A O 21
ATOM 15730 N N . LEU A 1 1 ? -12.083 -4.678 9.880 1.00 0.00 1 LEU A N 22
ATOM 15731 C CA . LEU A 1 1 ? -10.866 -5.357 10.352 1.00 0.00 1 LEU A CA 22
ATOM 15732 C C . LEU A 1 1 ? -9.796 -5.331 9.260 1.00 0.00 1 LEU A C 22
ATOM 15733 O O . LEU A 1 1 ? -9.819 -6.171 8.368 1.00 0.00 1 LEU A O 22
ATOM 15751 N N . CYS A 1 2 ? -8.903 -4.342 9.344 1.00 0.00 2 CYS A N 22
ATOM 15752 C CA . CYS A 1 2 ? -7.810 -4.009 8.433 1.00 0.00 2 CYS A CA 22
ATOM 15753 C C . CYS A 1 2 ? -7.657 -4.944 7.230 1.00 0.00 2 CYS A C 22
ATOM 15754 O O . CYS A 1 2 ? -6.772 -5.798 7.210 1.00 0.00 2 CYS A O 22
ATOM 15761 N N . ASN A 1 3 ? -8.492 -4.764 6.198 1.00 0.00 3 ASN A N 22
ATOM 15762 C CA . ASN A 1 3 ? -8.347 -5.552 4.976 1.00 0.00 3 ASN A CA 22
ATOM 15763 C C . ASN A 1 3 ? -7.148 -5.035 4.198 1.00 0.00 3 ASN A C 22
ATOM 15764 O O . ASN A 1 3 ? -7.268 -4.070 3.441 1.00 0.00 3 ASN A O 22
ATOM 15775 N N . GLU A 1 4 ? -6.003 -5.686 4.404 1.00 0.00 4 GLU A N 22
ATOM 15776 C CA . GLU A 1 4 ? -4.774 -5.435 3.692 1.00 0.00 4 GLU A CA 22
ATOM 15777 C C . GLU A 1 4 ? -4.914 -6.022 2.284 1.00 0.00 4 GLU A C 22
ATOM 15778 O O . GLU A 1 4 ? -5.271 -7.189 2.142 1.00 0.00 4 GLU A O 22
ATOM 15790 N N . ARG A 1 5 ? -4.631 -5.224 1.249 1.00 0.00 5 ARG A N 22
ATOM 15791 C CA . ARG A 1 5 ? -4.563 -5.650 -0.141 1.00 0.00 5 ARG A CA 22
ATOM 15792 C C . ARG A 1 5 ? -3.275 -5.093 -0.760 1.00 0.00 5 ARG A C 22
ATOM 15793 O O . ARG A 1 5 ? -2.804 -4.040 -0.318 1.00 0.00 5 ARG A O 22
ATOM 15813 N N . PRO A 1 6 ? -2.688 -5.784 -1.752 1.00 0.00 6 PRO A N 22
ATOM 15814 C CA . PRO A 1 6 ? -1.474 -5.340 -2.413 1.00 0.00 6 PRO A CA 22
ATOM 15815 C C . PRO A 1 6 ? -1.728 -4.120 -3.299 1.00 0.00 6 PRO A C 22
ATOM 15816 O O . PRO A 1 6 ? -2.859 -3.674 -3.488 1.00 0.00 6 PRO A O 22
ATOM 15827 N N . SER A 1 7 ? -0.637 -3.591 -3.849 1.00 0.00 7 SER A N 22
ATOM 15828 C CA . SER A 1 7 ? -0.599 -2.456 -4.740 1.00 0.00 7 SER A CA 22
ATOM 15829 C C . SER A 1 7 ? -1.482 -2.624 -5.977 1.00 0.00 7 SER A C 22
ATOM 15830 O O . SER A 1 7 ? -1.208 -3.465 -6.832 1.00 0.00 7 SER A O 22
ATOM 15838 N N . GLN A 1 8 ? -2.499 -1.769 -6.084 1.00 0.00 8 GLN A N 22
ATOM 15839 C CA . GLN A 1 8 ? -3.340 -1.596 -7.252 1.00 0.00 8 GLN A CA 22
ATOM 15840 C C . GLN A 1 8 ? -2.944 -0.295 -7.951 1.00 0.00 8 GLN A C 22
ATOM 15841 O O . GLN A 1 8 ? -2.458 -0.310 -9.079 1.00 0.00 8 GLN A O 22
ATOM 15855 N N . THR A 1 9 ? -3.110 0.833 -7.254 1.00 0.00 9 THR A N 22
ATOM 15856 C CA . THR A 1 9 ? -2.863 2.170 -7.768 1.00 0.00 9 THR A CA 22
ATOM 15857 C C . THR A 1 9 ? -1.365 2.394 -7.880 1.00 0.00 9 THR A C 22
ATOM 15858 O O . THR A 1 9 ? -0.855 2.885 -8.884 1.00 0.00 9 THR A O 22
ATOM 15869 N N . TRP A 1 10 ? -0.650 2.024 -6.822 1.00 0.00 10 TRP A N 22
ATOM 15870 C CA . TRP A 1 10 ? 0.794 2.021 -6.828 1.00 0.00 10 TRP A CA 22
ATOM 15871 C C . TRP A 1 10 ? 1.280 0.830 -7.657 1.00 0.00 10 TRP A C 22
ATOM 15872 O O . TRP A 1 10 ? 1.756 -0.163 -7.109 1.00 0.00 10 TRP A O 22
ATOM 15893 N N . SER A 1 11 ? 1.138 0.891 -8.977 1.00 0.00 11 SER A N 22
ATOM 15894 C CA . SER A 1 11 ? 1.422 -0.249 -9.830 1.00 0.00 11 SER A CA 22
ATOM 15895 C C . SER A 1 11 ? 2.927 -0.444 -10.055 1.00 0.00 11 SER A C 22
ATOM 15896 O O . SER A 1 11 ? 3.404 -0.354 -11.182 1.00 0.00 11 SER A O 22
ATOM 15904 N N . GLY A 1 12 ? 3.687 -0.726 -8.992 1.00 0.00 12 GLY A N 22
ATOM 15905 C CA . GLY A 1 12 ? 5.124 -0.912 -9.106 1.00 0.00 12 GLY A CA 22
ATOM 15906 C C . GLY A 1 12 ? 5.779 -1.245 -7.766 1.00 0.00 12 GLY A C 22
ATOM 15907 O O . GLY A 1 12 ? 5.168 -1.892 -6.906 1.00 0.00 12 GLY A O 22
ATOM 15911 N N . ASN A 1 13 ? 7.035 -0.811 -7.613 1.00 0.00 13 ASN A N 22
ATOM 15912 C CA . ASN A 1 13 ? 7.844 -0.992 -6.414 1.00 0.00 13 ASN A CA 22
ATOM 15913 C C . ASN A 1 13 ? 7.724 0.256 -5.542 1.00 0.00 13 ASN A C 22
ATOM 15914 O O . ASN A 1 13 ? 7.478 1.347 -6.052 1.00 0.00 13 ASN A O 22
ATOM 15925 N N . CYS A 1 14 ? 7.867 0.095 -4.231 1.00 0.00 14 CYS A N 22
ATOM 15926 C CA . CYS A 1 14 ? 7.612 1.093 -3.204 1.00 0.00 14 CYS A CA 22
ATOM 15927 C C . CYS A 1 14 ? 8.937 1.595 -2.647 1.00 0.00 14 CYS A C 22
ATOM 15928 O O . CYS A 1 14 ? 9.990 1.029 -2.947 1.00 0.00 14 CYS A O 22
ATOM 15935 N N . GLY A 1 15 ? 8.869 2.646 -1.833 1.00 0.00 15 GLY A N 22
ATOM 15936 C CA . GLY A 1 15 ? 9.983 3.181 -1.076 1.00 0.00 15 GLY A CA 22
ATOM 15937 C C . GLY A 1 15 ? 9.437 4.241 -0.130 1.00 0.00 15 GLY A C 22
ATOM 15938 O O . GLY A 1 15 ? 9.446 4.093 1.092 1.00 0.00 15 GLY A O 22
ATOM 15942 N N . ASN A 1 16 ? 8.860 5.288 -0.719 1.00 0.00 16 ASN A N 22
ATOM 15943 C CA . ASN A 1 16 ? 8.200 6.342 0.034 1.00 0.00 16 ASN A CA 22
ATOM 15944 C C . ASN A 1 16 ? 6.860 5.857 0.578 1.00 0.00 16 ASN A C 22
ATOM 15945 O O . ASN A 1 16 ? 5.799 6.121 0.012 1.00 0.00 16 ASN A O 22
ATOM 15956 N N . THR A 1 17 ? 6.906 5.166 1.716 1.00 0.00 17 THR A N 22
ATOM 15957 C CA . THR A 1 17 ? 5.715 4.682 2.399 1.00 0.00 17 THR A CA 22
ATOM 15958 C C . THR A 1 17 ? 4.749 5.834 2.743 1.00 0.00 17 THR A C 22
ATOM 15959 O O . THR A 1 17 ? 3.529 5.658 2.741 1.00 0.00 17 THR A O 22
ATOM 15970 N N . ALA A 1 18 ? 5.282 7.036 2.989 1.00 0.00 18 ALA A N 22
ATOM 15971 C CA . ALA A 1 18 ? 4.474 8.219 3.251 1.00 0.00 18 ALA A CA 22
ATOM 15972 C C . ALA A 1 18 ? 3.851 8.792 1.972 1.00 0.00 18 ALA A C 22
ATOM 15973 O O . ALA A 1 18 ? 3.036 9.708 2.056 1.00 0.00 18 ALA A O 22
ATOM 15980 N N . HIS A 1 19 ? 4.220 8.291 0.790 1.00 0.00 19 HIS A N 22
ATOM 15981 C CA . HIS A 1 19 ? 3.446 8.444 -0.435 1.00 0.00 19 HIS A CA 22
ATOM 15982 C C . HIS A 1 19 ? 2.489 7.251 -0.579 1.00 0.00 19 HIS A C 22
ATOM 15983 O O . HIS A 1 19 ? 1.327 7.445 -0.935 1.00 0.00 19 HIS A O 22
ATOM 15997 N N . CYS A 1 20 ? 2.952 6.021 -0.300 1.00 0.00 20 CYS A N 22
ATOM 15998 C CA . CYS A 1 20 ? 2.112 4.817 -0.357 1.00 0.00 20 CYS A CA 22
ATOM 15999 C C . CYS A 1 20 ? 0.792 5.017 0.376 1.00 0.00 20 CYS A C 22
ATOM 16000 O O . CYS A 1 20 ? -0.268 4.718 -0.168 1.00 0.00 20 CYS A O 22
ATOM 16007 N N . ASP A 1 21 ? 0.848 5.589 1.582 1.00 0.00 21 ASP A N 22
ATOM 16008 C CA . ASP A 1 21 ? -0.366 5.777 2.369 1.00 0.00 21 ASP A CA 22
ATOM 16009 C C . ASP A 1 21 ? -1.325 6.718 1.627 1.00 0.00 21 ASP A C 22
ATOM 16010 O O . ASP A 1 21 ? -2.542 6.591 1.751 1.00 0.00 21 ASP A O 22
ATOM 16019 N N . LYS A 1 22 ? -0.781 7.656 0.843 1.00 0.00 22 LYS A N 22
ATOM 16020 C CA . LYS A 1 22 ? -1.579 8.589 0.068 1.00 0.00 22 LYS A CA 22
ATOM 16021 C C . LYS A 1 22 ? -2.204 7.860 -1.111 1.00 0.00 22 LYS A C 22
ATOM 16022 O O . LYS A 1 22 ? -3.406 7.985 -1.332 1.00 0.00 22 LYS A O 22
ATOM 16040 N N . GLN A 1 23 ? -1.450 7.011 -1.824 1.00 0.00 23 GLN A N 22
ATOM 16041 C CA . GLN A 1 23 ? -2.062 6.253 -2.919 1.00 0.00 23 GLN A CA 22
ATOM 16042 C C . GLN A 1 23 ? -2.923 5.069 -2.451 1.00 0.00 23 GLN A C 22
ATOM 16043 O O . GLN A 1 23 ? -3.030 4.060 -3.150 1.00 0.00 23 GLN A O 22
ATOM 16057 N N . CYS A 1 24 ? -3.591 5.232 -1.311 1.00 0.00 24 CYS A N 22
ATOM 16058 C CA . CYS A 1 24 ? -4.423 4.257 -0.633 1.00 0.00 24 CYS A CA 22
ATOM 16059 C C . CYS A 1 24 ? -5.542 5.042 0.046 1.00 0.00 24 CYS A C 22
ATOM 16060 O O . CYS A 1 24 ? -6.711 4.722 -0.128 1.00 0.00 24 CYS A O 22
ATOM 16067 N N . GLN A 1 25 ? -5.195 6.101 0.786 1.00 0.00 25 GLN A N 22
ATOM 16068 C CA . GLN A 1 25 ? -6.175 6.996 1.390 1.00 0.00 25 GLN A CA 22
ATOM 16069 C C . GLN A 1 25 ? -6.793 7.943 0.354 1.00 0.00 25 GLN A C 22
ATOM 16070 O O . GLN A 1 25 ? -8.002 8.151 0.353 1.00 0.00 25 GLN A O 22
ATOM 16084 N N . ASP A 1 26 ? -5.961 8.569 -0.487 1.00 0.00 26 ASP A N 22
ATOM 16085 C CA . ASP A 1 26 ? -6.405 9.634 -1.381 1.00 0.00 26 ASP A CA 22
ATOM 16086 C C . ASP A 1 26 ? -6.964 9.050 -2.670 1.00 0.00 26 ASP A C 22
ATOM 16087 O O . ASP A 1 26 ? -8.064 9.398 -3.093 1.00 0.00 26 ASP A O 22
ATOM 16096 N N . TRP A 1 27 ? -6.179 8.178 -3.301 1.00 0.00 27 TRP A N 22
ATOM 16097 C CA . TRP A 1 27 ? -6.492 7.641 -4.621 1.00 0.00 27 TRP A CA 22
ATOM 16098 C C . TRP A 1 27 ? -7.625 6.625 -4.476 1.00 0.00 27 TRP A C 22
ATOM 16099 O O . TRP A 1 27 ? -8.749 6.854 -4.927 1.00 0.00 27 TRP A O 22
ATOM 16120 N N . GLU A 1 28 ? -7.332 5.538 -3.759 1.00 0.00 28 GLU A N 22
ATOM 16121 C CA . GLU A 1 28 ? -8.331 4.625 -3.231 1.00 0.00 28 GLU A CA 22
ATOM 16122 C C . GLU A 1 28 ? -8.997 5.343 -2.041 1.00 0.00 28 GLU A C 22
ATOM 16123 O O . GLU A 1 28 ? -9.060 6.569 -2.037 1.00 0.00 28 GLU A O 22
ATOM 16135 N N . LYS A 1 29 ? -9.457 4.628 -1.016 1.00 0.00 29 LYS A N 22
ATOM 16136 C CA . LYS A 1 29 ? -10.110 5.166 0.158 1.00 0.00 29 LYS A CA 22
ATOM 16137 C C . LYS A 1 29 ? -10.029 4.071 1.220 1.00 0.00 29 LYS A C 22
ATOM 16138 O O . LYS A 1 29 ? -11.023 3.579 1.752 1.00 0.00 29 LYS A O 22
ATOM 16156 N N . ALA A 1 30 ? -8.781 3.692 1.485 1.00 0.00 30 ALA A N 22
ATOM 16157 C CA . ALA A 1 30 ? -8.370 2.783 2.531 1.00 0.00 30 ALA A CA 22
ATOM 16158 C C . ALA A 1 30 ? -8.110 3.582 3.809 1.00 0.00 30 ALA A C 22
ATOM 16159 O O . ALA A 1 30 ? -7.959 4.800 3.765 1.00 0.00 30 ALA A O 22
ATOM 16166 N N . SER A 1 31 ? -8.016 2.901 4.953 1.00 0.00 31 SER A N 22
ATOM 16167 C CA . SER A 1 31 ? -7.650 3.492 6.214 1.00 0.00 31 SER A CA 22
ATOM 16168 C C . SER A 1 31 ? -6.215 4.014 6.167 1.00 0.00 31 SER A C 22
ATOM 16169 O O . SER A 1 31 ? -5.939 5.115 6.635 1.00 0.00 31 SER A O 22
ATOM 16177 N N . HIS A 1 32 ? -5.293 3.230 5.597 1.00 0.00 32 HIS A N 22
ATOM 16178 C CA . HIS A 1 32 ? -3.954 3.709 5.286 1.00 0.00 32 HIS A CA 22
ATOM 16179 C C . HIS A 1 32 ? -3.335 2.847 4.195 1.00 0.00 32 HIS A C 22
ATOM 16180 O O . HIS A 1 32 ? -3.960 1.901 3.713 1.00 0.00 32 HIS A O 22
ATOM 16194 N N . GLY A 1 33 ? -2.074 3.152 3.884 1.00 0.00 33 GLY A N 22
ATOM 16195 C CA . GLY A 1 33 ? -1.180 2.297 3.133 1.00 0.00 33 GLY A CA 22
ATOM 16196 C C . GLY A 1 33 ? 0.164 2.191 3.837 1.00 0.00 33 GLY A C 22
ATOM 16197 O O . GLY A 1 33 ? 0.417 2.951 4.778 1.00 0.00 33 GLY A O 22
ATOM 16201 N N . ALA A 1 34 ? 0.996 1.236 3.418 1.00 0.00 34 ALA A N 22
ATOM 16202 C CA . ALA A 1 34 ? 2.356 1.064 3.909 1.00 0.00 34 ALA A CA 22
ATOM 16203 C C . ALA A 1 34 ? 3.164 0.177 2.948 1.00 0.00 34 ALA A C 22
ATOM 16204 O O . ALA A 1 34 ? 2.601 -0.762 2.378 1.00 0.00 34 ALA A O 22
ATOM 16211 N N . CYS A 1 35 ? 4.464 0.453 2.764 1.00 0.00 35 CYS A N 22
ATOM 16212 C CA . CYS A 1 35 ? 5.354 -0.357 1.938 1.00 0.00 35 CYS A CA 22
ATOM 16213 C C . CYS A 1 35 ? 5.693 -1.664 2.681 1.00 0.00 35 CYS A C 22
ATOM 16214 O O . CYS A 1 35 ? 5.867 -1.635 3.900 1.00 0.00 35 CYS A O 22
ATOM 16221 N N . HIS A 1 36 ? 5.836 -2.807 1.991 1.00 0.00 36 HIS A N 22
ATOM 16222 C CA . HIS A 1 36 ? 6.400 -4.046 2.555 1.00 0.00 36 HIS A CA 22
ATOM 16223 C C . HIS A 1 36 ? 7.194 -4.809 1.503 1.00 0.00 36 HIS A C 22
ATOM 16224 O O . HIS A 1 36 ? 6.733 -4.888 0.370 1.00 0.00 36 HIS A O 22
ATOM 16238 N N . LYS A 1 37 ? 8.280 -5.487 1.882 1.00 0.00 37 LYS A N 22
ATOM 16239 C CA . LYS A 1 37 ? 9.015 -6.324 0.942 1.00 0.00 37 LYS A CA 22
ATOM 16240 C C . LYS A 1 37 ? 8.355 -7.693 0.845 1.00 0.00 37 LYS A C 22
ATOM 16241 O O . LYS A 1 37 ? 8.249 -8.419 1.830 1.00 0.00 37 LYS A O 22
ATOM 16259 N N . ARG A 1 38 ? 7.955 -8.041 -0.376 1.00 0.00 38 ARG A N 22
ATOM 16260 C CA . ARG A 1 38 ? 7.491 -9.357 -0.777 1.00 0.00 38 ARG A CA 22
ATOM 16261 C C . ARG A 1 38 ? 8.356 -9.756 -1.972 1.00 0.00 38 ARG A C 22
ATOM 16262 O O . ARG A 1 38 ? 8.392 -9.023 -2.957 1.00 0.00 38 ARG A O 22
ATOM 16282 N N . GLU A 1 39 ? 9.060 -10.893 -1.884 1.00 0.00 39 GLU A N 22
ATOM 16283 C CA . GLU A 1 39 ? 9.852 -11.445 -2.982 1.00 0.00 39 GLU A CA 22
ATOM 16284 C C . GLU A 1 39 ? 10.732 -10.359 -3.604 1.00 0.00 39 GLU A C 22
ATOM 16285 O O . GLU A 1 39 ? 10.512 -9.954 -4.744 1.00 0.00 39 GLU A O 22
ATOM 16297 N N . ASN A 1 40 ? 11.671 -9.830 -2.809 1.00 0.00 40 ASN A N 22
ATOM 16298 C CA . ASN A 1 40 ? 12.586 -8.733 -3.143 1.00 0.00 40 ASN A CA 22
ATOM 16299 C C . ASN A 1 40 ? 11.888 -7.370 -3.240 1.00 0.00 40 ASN A C 22
ATOM 16300 O O . ASN A 1 40 ? 12.509 -6.347 -2.968 1.00 0.00 40 ASN A O 22
ATOM 16311 N N . HIS A 1 41 ? 10.607 -7.340 -3.601 1.00 0.00 41 HIS A N 22
ATOM 16312 C CA . HIS A 1 41 ? 9.938 -6.136 -4.049 1.00 0.00 41 HIS A CA 22
ATOM 16313 C C . HIS A 1 41 ? 9.168 -5.501 -2.914 1.00 0.00 41 HIS A C 22
ATOM 16314 O O . HIS A 1 41 ? 8.205 -6.070 -2.409 1.00 0.00 41 HIS A O 22
ATOM 16328 N N . TRP A 1 42 ? 9.581 -4.293 -2.550 1.00 0.00 42 TRP A N 22
ATOM 16329 C CA . TRP A 1 42 ? 8.783 -3.436 -1.707 1.00 0.00 42 TRP A CA 22
ATOM 16330 C C . TRP A 1 42 ? 7.511 -3.077 -2.464 1.00 0.00 42 TRP A C 22
ATOM 16331 O O . TRP A 1 42 ? 7.583 -2.459 -3.517 1.00 0.00 42 TRP A O 22
ATOM 16352 N N . LYS A 1 43 ? 6.356 -3.537 -1.995 1.00 0.00 43 LYS A N 22
ATOM 16353 C CA . LYS A 1 43 ? 5.044 -3.232 -2.526 1.00 0.00 43 LYS A CA 22
ATOM 16354 C C . LYS A 1 43 ? 4.385 -2.257 -1.576 1.00 0.00 43 LYS A C 22
ATOM 16355 O O . LYS A 1 43 ? 4.409 -2.473 -0.365 1.00 0.00 43 LYS A O 22
ATOM 16373 N N . CYS A 1 44 ? 3.746 -1.228 -2.119 1.00 0.00 44 CYS A N 22
ATOM 16374 C CA . CYS A 1 44 ? 2.769 -0.479 -1.361 1.00 0.00 44 CYS A CA 22
ATOM 16375 C C . CYS A 1 44 ? 1.567 -1.391 -1.171 1.00 0.00 44 CYS A C 22
ATOM 16376 O O . CYS A 1 44 ? 1.100 -1.973 -2.148 1.00 0.00 44 CYS A O 22
ATOM 16383 N N . PHE A 1 45 ? 1.121 -1.576 0.070 1.00 0.00 45 PHE A N 22
ATOM 16384 C CA . PHE A 1 45 ? -0.111 -2.272 0.398 1.00 0.00 45 PHE A CA 22
ATOM 16385 C C . PHE A 1 45 ? -1.057 -1.239 1.000 1.00 0.00 45 PHE A C 22
ATOM 16386 O O . PHE A 1 45 ? -0.597 -0.329 1.691 1.00 0.00 45 PHE A O 22
ATOM 16403 N N . CYS A 1 46 ? -2.357 -1.402 0.751 1.00 0.00 46 CYS A N 22
ATOM 16404 C CA . CYS A 1 46 ? -3.434 -0.561 1.252 1.00 0.00 46 CYS A CA 22
ATOM 16405 C C . CYS A 1 46 ? -4.264 -1.387 2.216 1.00 0.00 46 CYS A C 22
ATOM 16406 O O . CYS A 1 46 ? -4.287 -2.608 2.109 1.00 0.00 46 CYS A O 22
ATOM 16413 N N . TYR A 1 47 ? -4.917 -0.725 3.166 1.00 0.00 47 TYR A N 22
ATOM 16414 C CA . TYR A 1 47 ? -5.557 -1.354 4.311 1.00 0.00 47 TYR A CA 22
ATOM 16415 C C . TYR A 1 47 ? -6.924 -0.720 4.529 1.00 0.00 47 TYR A C 22
ATOM 16416 O O . TYR A 1 47 ? -6.962 0.399 5.040 1.00 0.00 47 TYR A O 22
ATOM 16434 N N . PHE A 1 48 ? -8.037 -1.374 4.175 1.00 0.00 48 PHE A N 22
ATOM 16435 C CA . PHE A 1 48 ? -9.321 -0.733 4.375 1.00 0.00 48 PHE A CA 22
ATOM 16436 C C . PHE A 1 48 ? -9.919 -1.153 5.720 1.00 0.00 48 PHE A C 22
ATOM 16437 O O . PHE A 1 48 ? -9.416 -2.079 6.358 1.00 0.00 48 PHE A O 22
ATOM 16454 N N . ASN A 1 49 ? -11.081 -0.580 6.062 1.00 0.00 49 ASN A N 22
ATOM 16455 C CA . ASN A 1 49 ? -11.855 -0.823 7.283 1.00 0.00 49 ASN A CA 22
ATOM 16456 C C . ASN A 1 49 ? -10.990 -1.171 8.504 1.00 0.00 49 ASN A C 22
ATOM 16457 O O . ASN A 1 49 ? -11.280 -2.137 9.214 1.00 0.00 49 ASN A O 22
ATOM 16468 N N . CYS A 1 50 ? -9.924 -0.404 8.751 1.00 0.00 50 CYS A N 22
ATOM 16469 C CA . CYS A 1 50 ? -8.952 -0.722 9.791 1.00 0.00 50 CYS A CA 22
ATOM 16470 C C . CYS A 1 50 ? -9.277 -0.020 11.103 1.00 0.00 50 CYS A C 22
ATOM 16471 O O . CYS A 1 50 ? -9.565 -0.713 12.128 1.00 0.00 50 CYS A O 22
ATOM 16479 N N . LEU A 1 1 ? -11.457 -5.257 9.442 1.00 0.00 1 LEU A N 23
ATOM 16480 C CA . LEU A 1 1 ? -10.102 -5.784 9.657 1.00 0.00 1 LEU A CA 23
ATOM 16481 C C . LEU A 1 1 ? -9.080 -5.039 8.791 1.00 0.00 1 LEU A C 23
ATOM 16482 O O . LEU A 1 1 ? -9.380 -4.661 7.658 1.00 0.00 1 LEU A O 23
ATOM 16500 N N . CYS A 1 2 ? -7.868 -4.840 9.319 1.00 0.00 2 CYS A N 23
ATOM 16501 C CA . CYS A 1 2 ? -6.758 -4.171 8.656 1.00 0.00 2 CYS A CA 23
ATOM 16502 C C . CYS A 1 2 ? -6.170 -5.077 7.571 1.00 0.00 2 CYS A C 23
ATOM 16503 O O . CYS A 1 2 ? -5.037 -5.538 7.657 1.00 0.00 2 CYS A O 23
ATOM 16510 N N . ASN A 1 3 ? -6.952 -5.320 6.520 1.00 0.00 3 ASN A N 23
ATOM 16511 C CA . ASN A 1 3 ? -6.833 -6.491 5.647 1.00 0.00 3 ASN A CA 23
ATOM 16512 C C . ASN A 1 3 ? -5.646 -6.486 4.678 1.00 0.00 3 ASN A C 23
ATOM 16513 O O . ASN A 1 3 ? -5.654 -7.279 3.741 1.00 0.00 3 ASN A O 23
ATOM 16524 N N . GLU A 1 4 ? -4.658 -5.611 4.876 1.00 0.00 4 GLU A N 23
ATOM 16525 C CA . GLU A 1 4 ? -3.329 -5.673 4.290 1.00 0.00 4 GLU A CA 23
ATOM 16526 C C . GLU A 1 4 ? -3.335 -6.088 2.814 1.00 0.00 4 GLU A C 23
ATOM 16527 O O . GLU A 1 4 ? -2.996 -7.224 2.493 1.00 0.00 4 GLU A O 23
ATOM 16539 N N . ARG A 1 5 ? -3.661 -5.165 1.917 1.00 0.00 5 ARG A N 23
ATOM 16540 C CA . ARG A 1 5 ? -3.833 -5.428 0.493 1.00 0.00 5 ARG A CA 23
ATOM 16541 C C . ARG A 1 5 ? -2.933 -4.510 -0.323 1.00 0.00 5 ARG A C 23
ATOM 16542 O O . ARG A 1 5 ? -2.588 -3.430 0.146 1.00 0.00 5 ARG A O 23
ATOM 16562 N N . PRO A 1 6 ? -2.481 -4.946 -1.507 1.00 0.00 6 PRO A N 23
ATOM 16563 C CA . PRO A 1 6 ? -1.309 -4.360 -2.108 1.00 0.00 6 PRO A CA 23
ATOM 16564 C C . PRO A 1 6 ? -1.603 -3.034 -2.814 1.00 0.00 6 PRO A C 23
ATOM 16565 O O . PRO A 1 6 ? -2.752 -2.628 -2.997 1.00 0.00 6 PRO A O 23
ATOM 16576 N N . SER A 1 7 ? -0.530 -2.397 -3.280 1.00 0.00 7 SER A N 23
ATOM 16577 C CA . SER A 1 7 ? -0.537 -1.461 -4.385 1.00 0.00 7 SER A CA 23
ATOM 16578 C C . SER A 1 7 ? -1.390 -1.997 -5.541 1.00 0.00 7 SER A C 23
ATOM 16579 O O . SER A 1 7 ? -0.955 -2.923 -6.226 1.00 0.00 7 SER A O 23
ATOM 16587 N N . GLN A 1 8 ? -2.555 -1.397 -5.769 1.00 0.00 8 GLN A N 23
ATOM 16588 C CA . GLN A 1 8 ? -3.350 -1.553 -6.971 1.00 0.00 8 GLN A CA 23
ATOM 16589 C C . GLN A 1 8 ? -3.086 -0.347 -7.878 1.00 0.00 8 GLN A C 23
ATOM 16590 O O . GLN A 1 8 ? -2.867 -0.498 -9.075 1.00 0.00 8 GLN A O 23
ATOM 16604 N N . THR A 1 9 ? -3.079 0.851 -7.286 1.00 0.00 9 THR A N 23
ATOM 16605 C CA . THR A 1 9 ? -2.793 2.091 -7.990 1.00 0.00 9 THR A CA 23
ATOM 16606 C C . THR A 1 9 ? -1.300 2.181 -8.285 1.00 0.00 9 THR A C 23
ATOM 16607 O O . THR A 1 9 ? -0.874 2.327 -9.428 1.00 0.00 9 THR A O 23
ATOM 16618 N N . TRP A 1 10 ? -0.519 2.130 -7.206 1.00 0.00 10 TRP A N 23
ATOM 16619 C CA . TRP A 1 10 ? 0.889 2.468 -7.180 1.00 0.00 10 TRP A CA 23
ATOM 16620 C C . TRP A 1 10 ? 1.655 1.488 -8.071 1.00 0.00 10 TRP A C 23
ATOM 16621 O O . TRP A 1 10 ? 1.902 0.342 -7.695 1.00 0.00 10 TRP A O 23
ATOM 16642 N N . SER A 1 11 ? 2.005 1.927 -9.277 1.00 0.00 11 SER A N 23
ATOM 16643 C CA . SER A 1 11 ? 2.311 1.023 -10.367 1.00 0.00 11 SER A CA 23
ATOM 16644 C C . SER A 1 11 ? 3.759 0.529 -10.353 1.00 0.00 11 SER A C 23
ATOM 16645 O O . SER A 1 11 ? 4.462 0.654 -11.354 1.00 0.00 11 SER A O 23
ATOM 16653 N N . GLY A 1 12 ? 4.212 -0.058 -9.243 1.00 0.00 12 GLY A N 23
ATOM 16654 C CA . GLY A 1 12 ? 5.551 -0.625 -9.188 1.00 0.00 12 GLY A CA 23
ATOM 16655 C C . GLY A 1 12 ? 6.019 -0.911 -7.764 1.00 0.00 12 GLY A C 23
ATOM 16656 O O . GLY A 1 12 ? 5.249 -1.388 -6.924 1.00 0.00 12 GLY A O 23
ATOM 16660 N N . ASN A 1 13 ? 7.307 -0.654 -7.519 1.00 0.00 13 ASN A N 23
ATOM 16661 C CA . ASN A 1 13 ? 7.977 -0.896 -6.250 1.00 0.00 13 ASN A CA 23
ATOM 16662 C C . ASN A 1 13 ? 7.767 0.307 -5.326 1.00 0.00 13 ASN A C 23
ATOM 16663 O O . ASN A 1 13 ? 7.463 1.400 -5.798 1.00 0.00 13 ASN A O 23
ATOM 16674 N N . CYS A 1 14 ? 7.923 0.128 -4.013 1.00 0.00 14 CYS A N 23
ATOM 16675 C CA . CYS A 1 14 ? 7.921 1.223 -3.054 1.00 0.00 14 CYS A CA 23
ATOM 16676 C C . CYS A 1 14 ? 9.022 2.235 -3.397 1.00 0.00 14 CYS A C 23
ATOM 16677 O O . CYS A 1 14 ? 10.015 1.883 -4.035 1.00 0.00 14 CYS A O 23
ATOM 16684 N N . GLY A 1 15 ? 8.830 3.480 -2.964 1.00 0.00 15 GLY A N 23
ATOM 16685 C CA . GLY A 1 15 ? 9.761 4.588 -3.109 1.00 0.00 15 GLY A CA 23
ATOM 16686 C C . GLY A 1 15 ? 9.829 5.347 -1.789 1.00 0.00 15 GLY A C 23
ATOM 16687 O O . GLY A 1 15 ? 10.902 5.529 -1.222 1.00 0.00 15 GLY A O 23
ATOM 16691 N N . ASN A 1 16 ? 8.661 5.761 -1.286 1.00 0.00 16 ASN A N 23
ATOM 16692 C CA . ASN A 1 16 ? 8.527 6.392 0.021 1.00 0.00 16 ASN A CA 23
ATOM 16693 C C . ASN A 1 16 ? 7.215 5.995 0.699 1.00 0.00 16 ASN A C 23
ATOM 16694 O O . ASN A 1 16 ? 6.128 6.360 0.241 1.00 0.00 16 ASN A O 23
ATOM 16705 N N . THR A 1 17 ? 7.312 5.283 1.824 1.00 0.00 17 THR A N 23
ATOM 16706 C CA . THR A 1 17 ? 6.151 4.880 2.601 1.00 0.00 17 THR A CA 23
ATOM 16707 C C . THR A 1 17 ? 5.325 6.098 3.047 1.00 0.00 17 THR A C 23
ATOM 16708 O O . THR A 1 17 ? 4.101 6.015 3.172 1.00 0.00 17 THR A O 23
ATOM 16719 N N . ALA A 1 18 ? 5.983 7.248 3.239 1.00 0.00 18 ALA A N 23
ATOM 16720 C CA . ALA A 1 18 ? 5.320 8.495 3.591 1.00 0.00 18 ALA A CA 23
ATOM 16721 C C . ALA A 1 18 ? 4.421 9.008 2.465 1.00 0.00 18 ALA A C 23
ATOM 16722 O O . ALA A 1 18 ? 3.531 9.818 2.737 1.00 0.00 18 ALA A O 23
ATOM 16729 N N . HIS A 1 19 ? 4.621 8.562 1.217 1.00 0.00 19 HIS A N 23
ATOM 16730 C CA . HIS A 1 19 ? 3.612 8.726 0.177 1.00 0.00 19 HIS A CA 23
ATOM 16731 C C . HIS A 1 19 ? 2.632 7.559 0.265 1.00 0.00 19 HIS A C 23
ATOM 16732 O O . HIS A 1 19 ? 1.431 7.808 0.278 1.00 0.00 19 HIS A O 23
ATOM 16746 N N . CYS A 1 20 ? 3.116 6.311 0.319 1.00 0.00 20 CYS A N 23
ATOM 16747 C CA . CYS A 1 20 ? 2.256 5.118 0.337 1.00 0.00 20 CYS A CA 23
ATOM 16748 C C . CYS A 1 20 ? 1.053 5.269 1.271 1.00 0.00 20 CYS A C 23
ATOM 16749 O O . CYS A 1 20 ? -0.085 5.004 0.890 1.00 0.00 20 CYS A O 23
ATOM 16756 N N . ASP A 1 21 ? 1.302 5.748 2.491 1.00 0.00 21 ASP A N 23
ATOM 16757 C CA . ASP A 1 21 ? 0.227 5.895 3.455 1.00 0.00 21 ASP A CA 23
ATOM 16758 C C . ASP A 1 21 ? -0.813 6.917 2.976 1.00 0.00 21 ASP A C 23
ATOM 16759 O O . ASP A 1 21 ? -2.005 6.695 3.162 1.00 0.00 21 ASP A O 23
ATOM 16768 N N . LYS A 1 22 ? -0.374 8.019 2.352 1.00 0.00 22 LYS A N 23
ATOM 16769 C CA . LYS A 1 22 ? -1.303 9.000 1.792 1.00 0.00 22 LYS A CA 23
ATOM 16770 C C . LYS A 1 22 ? -2.080 8.339 0.662 1.00 0.00 22 LYS A C 23
ATOM 16771 O O . LYS A 1 22 ? -3.305 8.324 0.659 1.00 0.00 22 LYS A O 23
ATOM 16789 N N . GLN A 1 23 ? -1.326 7.798 -0.297 1.00 0.00 23 GLN A N 23
ATOM 16790 C CA . GLN A 1 23 ? -1.787 7.213 -1.543 1.00 0.00 23 GLN A CA 23
ATOM 16791 C C . GLN A 1 23 ? -2.962 6.287 -1.237 1.00 0.00 23 GLN A C 23
ATOM 16792 O O . GLN A 1 23 ? -4.038 6.404 -1.814 1.00 0.00 23 GLN A O 23
ATOM 16806 N N . CYS A 1 24 ? -2.750 5.359 -0.307 1.00 0.00 24 CYS A N 23
ATOM 16807 C CA . CYS A 1 24 ? -3.748 4.375 0.064 1.00 0.00 24 CYS A CA 23
ATOM 16808 C C . CYS A 1 24 ? -5.055 5.017 0.536 1.00 0.00 24 CYS A C 23
ATOM 16809 O O . CYS A 1 24 ? -6.137 4.526 0.214 1.00 0.00 24 CYS A O 23
ATOM 16816 N N . GLN A 1 25 ? -4.964 6.113 1.289 1.00 0.00 25 GLN A N 23
ATOM 16817 C CA . GLN A 1 25 ? -6.136 6.817 1.791 1.00 0.00 25 GLN A CA 23
ATOM 16818 C C . GLN A 1 25 ? -6.787 7.600 0.646 1.00 0.00 25 GLN A C 23
ATOM 16819 O O . GLN A 1 25 ? -7.964 7.416 0.343 1.00 0.00 25 GLN A O 23
ATOM 16833 N N . ASP A 1 26 ? -6.008 8.481 0.015 1.00 0.00 26 ASP A N 23
ATOM 16834 C CA . ASP A 1 26 ? -6.475 9.415 -0.997 1.00 0.00 26 ASP A CA 23
ATOM 16835 C C . ASP A 1 26 ? -6.975 8.669 -2.227 1.00 0.00 26 ASP A C 23
ATOM 16836 O O . ASP A 1 26 ? -8.117 8.837 -2.652 1.00 0.00 26 ASP A O 23
ATOM 16845 N N . TRP A 1 27 ? -6.096 7.871 -2.828 1.00 0.00 27 TRP A N 23
ATOM 16846 C CA . TRP A 1 27 ? -6.362 7.224 -4.096 1.00 0.00 27 TRP A CA 23
ATOM 16847 C C . TRP A 1 27 ? -7.198 5.979 -3.831 1.00 0.00 27 TRP A C 23
ATOM 16848 O O . TRP A 1 27 ? -8.347 5.899 -4.265 1.00 0.00 27 TRP A O 23
ATOM 16869 N N . GLU A 1 28 ? -6.575 4.990 -3.184 1.00 0.00 28 GLU A N 23
ATOM 16870 C CA . GLU A 1 28 ? -6.962 3.597 -3.370 1.00 0.00 28 GLU A CA 23
ATOM 16871 C C . GLU A 1 28 ? -8.269 3.298 -2.639 1.00 0.00 28 GLU A C 23
ATOM 16872 O O . GLU A 1 28 ? -9.187 2.759 -3.251 1.00 0.00 28 GLU A O 23
ATOM 16884 N N . LYS A 1 29 ? -8.337 3.645 -1.348 1.00 0.00 29 LYS A N 23
ATOM 16885 C CA . LYS A 1 29 ? -9.484 4.019 -0.540 1.00 0.00 29 LYS A CA 23
ATOM 16886 C C . LYS A 1 29 ? -9.433 3.221 0.761 1.00 0.00 29 LYS A C 23
ATOM 16887 O O . LYS A 1 29 ? -10.298 2.382 1.007 1.00 0.00 29 LYS A O 23
ATOM 16905 N N . ALA A 1 30 ? -8.392 3.445 1.564 1.00 0.00 30 ALA A N 23
ATOM 16906 C CA . ALA A 1 30 ? -8.084 2.608 2.714 1.00 0.00 30 ALA A CA 23
ATOM 16907 C C . ALA A 1 30 ? -7.986 3.419 4.003 1.00 0.00 30 ALA A C 23
ATOM 16908 O O . ALA A 1 30 ? -7.916 4.643 3.966 1.00 0.00 30 ALA A O 23
ATOM 16915 N N . SER A 1 31 ? -7.949 2.735 5.154 1.00 0.00 31 SER A N 23
ATOM 16916 C CA . SER A 1 31 ? -7.731 3.349 6.442 1.00 0.00 31 SER A CA 23
ATOM 16917 C C . SER A 1 31 ? -6.366 4.032 6.466 1.00 0.00 31 SER A C 23
ATOM 16918 O O . SER A 1 31 ? -6.226 5.140 6.972 1.00 0.00 31 SER A O 23
ATOM 16926 N N . HIS A 1 32 ? -5.342 3.342 5.949 1.00 0.00 32 HIS A N 23
ATOM 16927 C CA . HIS A 1 32 ? -3.981 3.851 5.891 1.00 0.00 32 HIS A CA 23
ATOM 16928 C C . HIS A 1 32 ? -3.182 2.995 4.906 1.00 0.00 32 HIS A C 23
ATOM 16929 O O . HIS A 1 32 ? -3.718 2.018 4.370 1.00 0.00 32 HIS A O 23
ATOM 16943 N N . GLY A 1 33 ? -1.898 3.322 4.731 1.00 0.00 33 GLY A N 23
ATOM 16944 C CA . GLY A 1 33 ? -0.945 2.523 3.977 1.00 0.00 33 GLY A CA 23
ATOM 16945 C C . GLY A 1 33 ? 0.423 2.447 4.642 1.00 0.00 33 GLY A C 23
ATOM 16946 O O . GLY A 1 33 ? 0.657 3.088 5.666 1.00 0.00 33 GLY A O 23
ATOM 16950 N N . ALA A 1 34 ? 1.300 1.616 4.083 1.00 0.00 34 ALA A N 23
ATOM 16951 C CA . ALA A 1 34 ? 2.624 1.313 4.602 1.00 0.00 34 ALA A CA 23
ATOM 16952 C C . ALA A 1 34 ? 3.339 0.415 3.587 1.00 0.00 34 ALA A C 23
ATOM 16953 O O . ALA A 1 34 ? 2.725 -0.524 3.078 1.00 0.00 34 ALA A O 23
ATOM 16960 N N . CYS A 1 35 ? 4.609 0.683 3.266 1.00 0.00 35 CYS A N 23
ATOM 16961 C CA . CYS A 1 35 ? 5.375 -0.159 2.359 1.00 0.00 35 CYS A CA 23
ATOM 16962 C C . CYS A 1 35 ? 5.839 -1.433 3.064 1.00 0.00 35 CYS A C 23
ATOM 16963 O O . CYS A 1 35 ? 6.096 -1.406 4.270 1.00 0.00 35 CYS A O 23
ATOM 16970 N N . HIS A 1 36 ? 5.981 -2.548 2.334 1.00 0.00 36 HIS A N 23
ATOM 16971 C CA . HIS A 1 36 ? 6.696 -3.723 2.826 1.00 0.00 36 HIS A CA 23
ATOM 16972 C C . HIS A 1 36 ? 7.291 -4.523 1.678 1.00 0.00 36 HIS A C 23
ATOM 16973 O O . HIS A 1 36 ? 6.808 -4.452 0.549 1.00 0.00 36 HIS A O 23
ATOM 16987 N N . LYS A 1 37 ? 8.228 -5.400 2.037 1.00 0.00 37 LYS A N 23
ATOM 16988 C CA . LYS A 1 37 ? 8.710 -6.461 1.180 1.00 0.00 37 LYS A CA 23
ATOM 16989 C C . LYS A 1 37 ? 7.757 -7.647 1.289 1.00 0.00 37 LYS A C 23
ATOM 16990 O O . LYS A 1 37 ? 7.384 -8.063 2.389 1.00 0.00 37 LYS A O 23
ATOM 17008 N N . ARG A 1 38 ? 7.368 -8.182 0.135 1.00 0.00 38 ARG A N 23
ATOM 17009 C CA . ARG A 1 38 ? 6.570 -9.390 -0.017 1.00 0.00 38 ARG A CA 23
ATOM 17010 C C . ARG A 1 38 ? 7.022 -10.035 -1.326 1.00 0.00 38 ARG A C 23
ATOM 17011 O O . ARG A 1 38 ? 7.200 -9.308 -2.297 1.00 0.00 38 ARG A O 23
ATOM 17031 N N . GLU A 1 39 ? 7.254 -11.353 -1.378 1.00 0.00 39 GLU A N 23
ATOM 17032 C CA . GLU A 1 39 ? 7.819 -12.026 -2.557 1.00 0.00 39 GLU A CA 23
ATOM 17033 C C . GLU A 1 39 ? 9.181 -11.427 -2.952 1.00 0.00 39 GLU A C 23
ATOM 17034 O O . GLU A 1 39 ? 9.512 -11.351 -4.133 1.00 0.00 39 GLU A O 23
ATOM 17046 N N . ASN A 1 40 ? 9.935 -10.926 -1.975 1.00 0.00 40 ASN A N 23
ATOM 17047 C CA . ASN A 1 40 ? 11.131 -10.117 -2.174 1.00 0.00 40 ASN A CA 23
ATOM 17048 C C . ASN A 1 40 ? 10.902 -8.872 -3.043 1.00 0.00 40 ASN A C 23
ATOM 17049 O O . ASN A 1 40 ? 11.852 -8.311 -3.577 1.00 0.00 40 ASN A O 23
ATOM 17060 N N . HIS A 1 41 ? 9.651 -8.427 -3.177 1.00 0.00 41 HIS A N 23
ATOM 17061 C CA . HIS A 1 41 ? 9.241 -7.265 -3.938 1.00 0.00 41 HIS A CA 23
ATOM 17062 C C . HIS A 1 41 ? 8.713 -6.232 -2.942 1.00 0.00 41 HIS A C 23
ATOM 17063 O O . HIS A 1 41 ? 7.766 -6.515 -2.207 1.00 0.00 41 HIS A O 23
ATOM 17077 N N . TRP A 1 42 ? 9.347 -5.064 -2.859 1.00 0.00 42 TRP A N 23
ATOM 17078 C CA . TRP A 1 42 ? 8.885 -3.994 -1.988 1.00 0.00 42 TRP A CA 23
ATOM 17079 C C . TRP A 1 42 ? 7.673 -3.301 -2.596 1.00 0.00 42 TRP A C 23
ATOM 17080 O O . TRP A 1 42 ? 7.830 -2.551 -3.551 1.00 0.00 42 TRP A O 23
ATOM 17101 N N . LYS A 1 43 ? 6.468 -3.538 -2.075 1.00 0.00 43 LYS A N 23
ATOM 17102 C CA . LYS A 1 43 ? 5.260 -2.867 -2.518 1.00 0.00 43 LYS A CA 23
ATOM 17103 C C . LYS A 1 43 ? 4.845 -1.834 -1.482 1.00 0.00 43 LYS A C 23
ATOM 17104 O O . LYS A 1 43 ? 5.015 -2.054 -0.281 1.00 0.00 43 LYS A O 23
ATOM 17122 N N . CYS A 1 44 ? 4.205 -0.762 -1.940 1.00 0.00 44 CYS A N 23
ATOM 17123 C CA . CYS A 1 44 ? 3.271 -0.037 -1.097 1.00 0.00 44 CYS A CA 23
ATOM 17124 C C . CYS A 1 44 ? 2.072 -0.943 -0.814 1.00 0.00 44 CYS A C 23
ATOM 17125 O O . CYS A 1 44 ? 1.604 -1.625 -1.727 1.00 0.00 44 CYS A O 23
ATOM 17132 N N . PHE A 1 45 ? 1.620 -1.002 0.442 1.00 0.00 45 PHE A N 23
ATOM 17133 C CA . PHE A 1 45 ? 0.422 -1.728 0.840 1.00 0.00 45 PHE A CA 23
ATOM 17134 C C . PHE A 1 45 ? -0.537 -0.771 1.534 1.00 0.00 45 PHE A C 23
ATOM 17135 O O . PHE A 1 45 ? -0.112 0.220 2.124 1.00 0.00 45 PHE A O 23
ATOM 17152 N N . CYS A 1 46 ? -1.818 -1.118 1.481 1.00 0.00 46 CYS A N 23
ATOM 17153 C CA . CYS A 1 46 ? -2.963 -0.383 1.976 1.00 0.00 46 CYS A CA 23
ATOM 17154 C C . CYS A 1 46 ? -3.742 -1.303 2.903 1.00 0.00 46 CYS A C 23
ATOM 17155 O O . CYS A 1 46 ? -3.623 -2.523 2.826 1.00 0.00 46 CYS A O 23
ATOM 17162 N N . TYR A 1 47 ? -4.501 -0.716 3.819 1.00 0.00 47 TYR A N 23
ATOM 17163 C CA . TYR A 1 47 ? -5.152 -1.426 4.908 1.00 0.00 47 TYR A CA 23
ATOM 17164 C C . TYR A 1 47 ? -6.579 -0.890 4.967 1.00 0.00 47 TYR A C 23
ATOM 17165 O O . TYR A 1 47 ? -6.775 0.240 5.405 1.00 0.00 47 TYR A O 23
ATOM 17183 N N . PHE A 1 48 ? -7.571 -1.638 4.476 1.00 0.00 48 PHE A N 23
ATOM 17184 C CA . PHE A 1 48 ? -8.762 -0.987 3.976 1.00 0.00 48 PHE A CA 23
ATOM 17185 C C . PHE A 1 48 ? -9.739 -0.591 5.074 1.00 0.00 48 PHE A C 23
ATOM 17186 O O . PHE A 1 48 ? -10.062 0.586 5.205 1.00 0.00 48 PHE A O 23
ATOM 17203 N N . ASN A 1 49 ? -10.220 -1.571 5.837 1.00 0.00 49 ASN A N 23
ATOM 17204 C CA . ASN A 1 49 ? -11.279 -1.409 6.829 1.00 0.00 49 ASN A CA 23
ATOM 17205 C C . ASN A 1 49 ? -10.704 -1.737 8.204 1.00 0.00 49 ASN A C 23
ATOM 17206 O O . ASN A 1 49 ? -11.175 -2.635 8.898 1.00 0.00 49 ASN A O 23
ATOM 17217 N N . CYS A 1 50 ? -9.641 -1.024 8.578 1.00 0.00 50 CYS A N 23
ATOM 17218 C CA . CYS A 1 50 ? -8.863 -1.325 9.769 1.00 0.00 50 CYS A CA 23
ATOM 17219 C C . CYS A 1 50 ? -9.588 -0.913 11.045 1.00 0.00 50 CYS A C 23
ATOM 17220 O O . CYS A 1 50 ? -9.968 -1.809 11.861 1.00 0.00 50 CYS A O 23
ATOM 17228 N N . LEU A 1 1 ? -11.157 -4.492 10.595 1.00 0.00 1 LEU A N 24
ATOM 17229 C CA . LEU A 1 1 ? -10.206 -5.459 10.013 1.00 0.00 1 LEU A CA 24
ATOM 17230 C C . LEU A 1 1 ? -9.365 -4.800 8.912 1.00 0.00 1 LEU A C 24
ATOM 17231 O O . LEU A 1 1 ? -9.890 -4.409 7.877 1.00 0.00 1 LEU A O 24
ATOM 17249 N N . CYS A 1 2 ? -8.066 -4.637 9.151 1.00 0.00 2 CYS A N 24
ATOM 17250 C CA . CYS A 1 2 ? -7.150 -3.889 8.300 1.00 0.00 2 CYS A CA 24
ATOM 17251 C C . CYS A 1 2 ? -6.704 -4.775 7.137 1.00 0.00 2 CYS A C 24
ATOM 17252 O O . CYS A 1 2 ? -5.639 -5.384 7.184 1.00 0.00 2 CYS A O 24
ATOM 17259 N N . ASN A 1 3 ? -7.517 -4.864 6.076 1.00 0.00 3 ASN A N 24
ATOM 17260 C CA . ASN A 1 3 ? -7.546 -6.050 5.206 1.00 0.00 3 ASN A CA 24
ATOM 17261 C C . ASN A 1 3 ? -6.343 -6.207 4.263 1.00 0.00 3 ASN A C 24
ATOM 17262 O O . ASN A 1 3 ? -6.418 -7.002 3.325 1.00 0.00 3 ASN A O 24
ATOM 17273 N N . GLU A 1 4 ? -5.263 -5.451 4.475 1.00 0.00 4 GLU A N 24
ATOM 17274 C CA . GLU A 1 4 ? -3.938 -5.649 3.922 1.00 0.00 4 GLU A CA 24
ATOM 17275 C C . GLU A 1 4 ? -3.969 -6.066 2.447 1.00 0.00 4 GLU A C 24
ATOM 17276 O O . GLU A 1 4 ? -3.785 -7.246 2.141 1.00 0.00 4 GLU A O 24
ATOM 17288 N N . ARG A 1 5 ? -4.190 -5.124 1.539 1.00 0.00 5 ARG A N 24
ATOM 17289 C CA . ARG A 1 5 ? -4.301 -5.363 0.105 1.00 0.00 5 ARG A CA 24
ATOM 17290 C C . ARG A 1 5 ? -3.057 -4.794 -0.589 1.00 0.00 5 ARG A C 24
ATOM 17291 O O . ARG A 1 5 ? -2.548 -3.774 -0.127 1.00 0.00 5 ARG A O 24
ATOM 17311 N N . PRO A 1 6 ? -2.544 -5.432 -1.652 1.00 0.00 6 PRO A N 24
ATOM 17312 C CA . PRO A 1 6 ? -1.341 -4.986 -2.337 1.00 0.00 6 PRO A CA 24
ATOM 17313 C C . PRO A 1 6 ? -1.388 -3.568 -2.912 1.00 0.00 6 PRO A C 24
ATOM 17314 O O . PRO A 1 6 ? -2.399 -2.865 -2.858 1.00 0.00 6 PRO A O 24
ATOM 17325 N N . SER A 1 7 ? -0.267 -3.184 -3.525 1.00 0.00 7 SER A N 24
ATOM 17326 C CA . SER A 1 7 ? -0.106 -1.971 -4.300 1.00 0.00 7 SER A CA 24
ATOM 17327 C C . SER A 1 7 ? -1.066 -1.965 -5.488 1.00 0.00 7 SER A C 24
ATOM 17328 O O . SER A 1 7 ? -0.802 -2.634 -6.485 1.00 0.00 7 SER A O 24
ATOM 17336 N N . GLN A 1 8 ? -2.126 -1.174 -5.376 1.00 0.00 8 GLN A N 24
ATOM 17337 C CA . GLN A 1 8 ? -3.132 -0.940 -6.391 1.00 0.00 8 GLN A CA 24
ATOM 17338 C C . GLN A 1 8 ? -2.755 0.332 -7.152 1.00 0.00 8 GLN A C 24
ATOM 17339 O O . GLN A 1 8 ? -1.958 0.271 -8.084 1.00 0.00 8 GLN A O 24
ATOM 17353 N N . THR A 1 9 ? -3.197 1.508 -6.693 1.00 0.00 9 THR A N 24
ATOM 17354 C CA . THR A 1 9 ? -2.963 2.756 -7.419 1.00 0.00 9 THR A CA 24
ATOM 17355 C C . THR A 1 9 ? -1.499 3.184 -7.326 1.00 0.00 9 THR A C 24
ATOM 17356 O O . THR A 1 9 ? -1.053 4.042 -8.082 1.00 0.00 9 THR A O 24
ATOM 17367 N N . TRP A 1 10 ? -0.732 2.564 -6.427 1.00 0.00 10 TRP A N 24
ATOM 17368 C CA . TRP A 1 10 ? 0.706 2.717 -6.427 1.00 0.00 10 TRP A CA 24
ATOM 17369 C C . TRP A 1 10 ? 1.326 2.131 -7.705 1.00 0.00 10 TRP A C 24
ATOM 17370 O O . TRP A 1 10 ? 2.277 2.698 -8.231 1.00 0.00 10 TRP A O 24
ATOM 17391 N N . SER A 1 11 ? 0.808 0.987 -8.178 1.00 0.00 11 SER A N 24
ATOM 17392 C CA . SER A 1 11 ? 1.257 0.295 -9.383 1.00 0.00 11 SER A CA 24
ATOM 17393 C C . SER A 1 11 ? 2.781 0.310 -9.588 1.00 0.00 11 SER A C 24
ATOM 17394 O O . SER A 1 11 ? 3.266 0.837 -10.584 1.00 0.00 11 SER A O 24
ATOM 17402 N N . GLY A 1 12 ? 3.541 -0.312 -8.679 1.00 0.00 12 GLY A N 24
ATOM 17403 C CA . GLY A 1 12 ? 4.983 -0.403 -8.845 1.00 0.00 12 GLY A CA 24
ATOM 17404 C C . GLY A 1 12 ? 5.667 -0.980 -7.610 1.00 0.00 12 GLY A C 24
ATOM 17405 O O . GLY A 1 12 ? 5.024 -1.621 -6.771 1.00 0.00 12 GLY A O 24
ATOM 17409 N N . ASN A 1 13 ? 6.976 -0.737 -7.504 1.00 0.00 13 ASN A N 24
ATOM 17410 C CA . ASN A 1 13 ? 7.755 -0.960 -6.296 1.00 0.00 13 ASN A CA 24
ATOM 17411 C C . ASN A 1 13 ? 7.667 0.308 -5.444 1.00 0.00 13 ASN A C 24
ATOM 17412 O O . ASN A 1 13 ? 7.490 1.395 -5.988 1.00 0.00 13 ASN A O 24
ATOM 17423 N N . CYS A 1 14 ? 7.762 0.180 -4.124 1.00 0.00 14 CYS A N 24
ATOM 17424 C CA . CYS A 1 14 ? 7.751 1.289 -3.184 1.00 0.00 14 CYS A CA 24
ATOM 17425 C C . CYS A 1 14 ? 8.836 2.313 -3.527 1.00 0.00 14 CYS A C 24
ATOM 17426 O O . CYS A 1 14 ? 9.856 1.964 -4.120 1.00 0.00 14 CYS A O 24
ATOM 17433 N N . GLY A 1 15 ? 8.601 3.563 -3.121 1.00 0.00 15 GLY A N 24
ATOM 17434 C CA . GLY A 1 15 ? 9.537 4.674 -3.212 1.00 0.00 15 GLY A CA 24
ATOM 17435 C C . GLY A 1 15 ? 9.652 5.346 -1.849 1.00 0.00 15 GLY A C 24
ATOM 17436 O O . GLY A 1 15 ? 10.744 5.510 -1.313 1.00 0.00 15 GLY A O 24
ATOM 17440 N N . ASN A 1 16 ? 8.503 5.712 -1.275 1.00 0.00 16 ASN A N 24
ATOM 17441 C CA . ASN A 1 16 ? 8.391 6.238 0.078 1.00 0.00 16 ASN A CA 24
ATOM 17442 C C . ASN A 1 16 ? 7.092 5.752 0.711 1.00 0.00 16 ASN A C 24
ATOM 17443 O O . ASN A 1 16 ? 6.018 5.944 0.141 1.00 0.00 16 ASN A O 24
ATOM 17454 N N . THR A 1 17 ? 7.182 5.132 1.891 1.00 0.00 17 THR A N 24
ATOM 17455 C CA . THR A 1 17 ? 6.021 4.601 2.590 1.00 0.00 17 THR A CA 24
ATOM 17456 C C . THR A 1 17 ? 5.049 5.711 3.005 1.00 0.00 17 THR A C 24
ATOM 17457 O O . THR A 1 17 ? 3.842 5.481 3.083 1.00 0.00 17 THR A O 24
ATOM 17468 N N . ALA A 1 18 ? 5.546 6.931 3.234 1.00 0.00 18 ALA A N 24
ATOM 17469 C CA . ALA A 1 18 ? 4.671 8.074 3.437 1.00 0.00 18 ALA A CA 24
ATOM 17470 C C . ALA A 1 18 ? 3.787 8.249 2.202 1.00 0.00 18 ALA A C 24
ATOM 17471 O O . ALA A 1 18 ? 2.566 8.347 2.303 1.00 0.00 18 ALA A O 24
ATOM 17478 N N . HIS A 1 19 ? 4.400 8.253 1.015 1.00 0.00 19 HIS A N 24
ATOM 17479 C CA . HIS A 1 19 ? 3.656 8.397 -0.226 1.00 0.00 19 HIS A CA 24
ATOM 17480 C C . HIS A 1 19 ? 2.732 7.193 -0.433 1.00 0.00 19 HIS A C 24
ATOM 17481 O O . HIS A 1 19 ? 1.605 7.381 -0.882 1.00 0.00 19 HIS A O 24
ATOM 17495 N N . CYS A 1 20 ? 3.186 5.974 -0.113 1.00 0.00 20 CYS A N 24
ATOM 17496 C CA . CYS A 1 20 ? 2.327 4.787 -0.134 1.00 0.00 20 CYS A CA 24
ATOM 17497 C C . CYS A 1 20 ? 1.052 5.040 0.659 1.00 0.00 20 CYS A C 24
ATOM 17498 O O . CYS A 1 20 ? -0.056 4.835 0.161 1.00 0.00 20 CYS A O 24
ATOM 17505 N N . ASP A 1 21 ? 1.218 5.542 1.884 1.00 0.00 21 ASP A N 24
ATOM 17506 C CA . ASP A 1 21 ? 0.090 5.803 2.752 1.00 0.00 21 ASP A CA 24
ATOM 17507 C C . ASP A 1 21 ? -0.802 6.869 2.112 1.00 0.00 21 ASP A C 24
ATOM 17508 O O . ASP A 1 21 ? -2.016 6.671 2.038 1.00 0.00 21 ASP A O 24
ATOM 17517 N N . LYS A 1 22 ? -0.213 7.973 1.626 1.00 0.00 22 LYS A N 24
ATOM 17518 C CA . LYS A 1 22 ? -0.991 8.986 0.919 1.00 0.00 22 LYS A CA 24
ATOM 17519 C C . LYS A 1 22 ? -1.828 8.341 -0.167 1.00 0.00 22 LYS A C 24
ATOM 17520 O O . LYS A 1 22 ? -3.040 8.496 -0.170 1.00 0.00 22 LYS A O 24
ATOM 17538 N N . GLN A 1 23 ? -1.190 7.637 -1.100 1.00 0.00 23 GLN A N 24
ATOM 17539 C CA . GLN A 1 23 ? -1.928 7.020 -2.193 1.00 0.00 23 GLN A CA 24
ATOM 17540 C C . GLN A 1 23 ? -3.054 6.121 -1.686 1.00 0.00 23 GLN A C 24
ATOM 17541 O O . GLN A 1 23 ? -4.206 6.271 -2.090 1.00 0.00 23 GLN A O 24
ATOM 17555 N N . CYS A 1 24 ? -2.748 5.212 -0.769 1.00 0.00 24 CYS A N 24
ATOM 17556 C CA . CYS A 1 24 ? -3.758 4.306 -0.245 1.00 0.00 24 CYS A CA 24
ATOM 17557 C C . CYS A 1 24 ? -4.963 5.067 0.322 1.00 0.00 24 CYS A C 24
ATOM 17558 O O . CYS A 1 24 ? -6.107 4.701 0.062 1.00 0.00 24 CYS A O 24
ATOM 17565 N N . GLN A 1 25 ? -4.734 6.147 1.074 1.00 0.00 25 GLN A N 24
ATOM 17566 C CA . GLN A 1 25 ? -5.838 6.921 1.632 1.00 0.00 25 GLN A CA 24
ATOM 17567 C C . GLN A 1 25 ? -6.505 7.756 0.524 1.00 0.00 25 GLN A C 24
ATOM 17568 O O . GLN A 1 25 ? -7.678 7.567 0.183 1.00 0.00 25 GLN A O 24
ATOM 17582 N N . ASP A 1 26 ? -5.731 8.691 -0.034 1.00 0.00 26 ASP A N 24
ATOM 17583 C CA . ASP A 1 26 ? -6.156 9.689 -1.004 1.00 0.00 26 ASP A CA 24
ATOM 17584 C C . ASP A 1 26 ? -6.756 9.025 -2.236 1.00 0.00 26 ASP A C 24
ATOM 17585 O O . ASP A 1 26 ? -7.890 9.325 -2.597 1.00 0.00 26 ASP A O 24
ATOM 17594 N N . TRP A 1 27 ? -6.005 8.133 -2.876 1.00 0.00 27 TRP A N 24
ATOM 17595 C CA . TRP A 1 27 ? -6.435 7.501 -4.111 1.00 0.00 27 TRP A CA 24
ATOM 17596 C C . TRP A 1 27 ? -7.373 6.362 -3.706 1.00 0.00 27 TRP A C 24
ATOM 17597 O O . TRP A 1 27 ? -8.580 6.440 -3.927 1.00 0.00 27 TRP A O 24
ATOM 17618 N N . GLU A 1 28 ? -6.844 5.332 -3.038 1.00 0.00 28 GLU A N 24
ATOM 17619 C CA . GLU A 1 28 ? -7.461 4.010 -3.121 1.00 0.00 28 GLU A CA 24
ATOM 17620 C C . GLU A 1 28 ? -8.772 3.967 -2.333 1.00 0.00 28 GLU A C 24
ATOM 17621 O O . GLU A 1 28 ? -9.800 3.641 -2.916 1.00 0.00 28 GLU A O 24
ATOM 17633 N N . LYS A 1 29 ? -8.712 4.273 -1.030 1.00 0.00 29 LYS A N 24
ATOM 17634 C CA . LYS A 1 29 ? -9.753 4.530 -0.049 1.00 0.00 29 LYS A CA 24
ATOM 17635 C C . LYS A 1 29 ? -9.442 3.725 1.220 1.00 0.00 29 LYS A C 24
ATOM 17636 O O . LYS A 1 29 ? -10.303 3.038 1.764 1.00 0.00 29 LYS A O 24
ATOM 17654 N N . ALA A 1 30 ? -8.193 3.773 1.680 1.00 0.00 30 ALA A N 24
ATOM 17655 C CA . ALA A 1 30 ? -7.741 2.976 2.803 1.00 0.00 30 ALA A CA 24
ATOM 17656 C C . ALA A 1 30 ? -7.807 3.774 4.101 1.00 0.00 30 ALA A C 24
ATOM 17657 O O . ALA A 1 30 ? -7.766 5.002 4.076 1.00 0.00 30 ALA A O 24
ATOM 17664 N N . SER A 1 31 ? -7.814 3.079 5.243 1.00 0.00 31 SER A N 24
ATOM 17665 C CA . SER A 1 31 ? -7.503 3.689 6.510 1.00 0.00 31 SER A CA 24
ATOM 17666 C C . SER A 1 31 ? -6.062 4.204 6.484 1.00 0.00 31 SER A C 24
ATOM 17667 O O . SER A 1 31 ? -5.797 5.321 6.923 1.00 0.00 31 SER A O 24
ATOM 17675 N N . HIS A 1 32 ? -5.126 3.400 5.957 1.00 0.00 32 HIS A N 24
ATOM 17676 C CA . HIS A 1 32 ? -3.753 3.834 5.735 1.00 0.00 32 HIS A CA 24
ATOM 17677 C C . HIS A 1 32 ? -3.093 2.955 4.676 1.00 0.00 32 HIS A C 24
ATOM 17678 O O . HIS A 1 32 ? -3.679 1.960 4.238 1.00 0.00 32 HIS A O 24
ATOM 17692 N N . GLY A 1 33 ? -1.848 3.291 4.336 1.00 0.00 33 GLY A N 24
ATOM 17693 C CA . GLY A 1 33 ? -0.938 2.433 3.590 1.00 0.00 33 GLY A CA 24
ATOM 17694 C C . GLY A 1 33 ? 0.386 2.254 4.325 1.00 0.00 33 GLY A C 24
ATOM 17695 O O . GLY A 1 33 ? 0.646 2.957 5.305 1.00 0.00 33 GLY A O 24
ATOM 17699 N N . ALA A 1 34 ? 1.197 1.293 3.878 1.00 0.00 34 ALA A N 24
ATOM 17700 C CA . ALA A 1 34 ? 2.536 1.029 4.390 1.00 0.00 34 ALA A CA 24
ATOM 17701 C C . ALA A 1 34 ? 3.280 0.104 3.419 1.00 0.00 34 ALA A C 24
ATOM 17702 O O . ALA A 1 34 ? 2.678 -0.838 2.898 1.00 0.00 34 ALA A O 24
ATOM 17709 N N . CYS A 1 35 ? 4.568 0.360 3.159 1.00 0.00 35 CYS A N 24
ATOM 17710 C CA . CYS A 1 35 ? 5.386 -0.446 2.262 1.00 0.00 35 CYS A CA 24
ATOM 17711 C C . CYS A 1 35 ? 5.945 -1.679 2.973 1.00 0.00 35 CYS A C 24
ATOM 17712 O O . CYS A 1 35 ? 6.206 -1.635 4.178 1.00 0.00 35 CYS A O 24
ATOM 17719 N N . HIS A 1 36 ? 6.139 -2.791 2.249 1.00 0.00 36 HIS A N 24
ATOM 17720 C CA . HIS A 1 36 ? 6.778 -4.005 2.761 1.00 0.00 36 HIS A CA 24
ATOM 17721 C C . HIS A 1 36 ? 7.561 -4.696 1.656 1.00 0.00 36 HIS A C 24
ATOM 17722 O O . HIS A 1 36 ? 7.134 -4.657 0.505 1.00 0.00 36 HIS A O 24
ATOM 17736 N N . LYS A 1 37 ? 8.602 -5.445 2.026 1.00 0.00 37 LYS A N 24
ATOM 17737 C CA . LYS A 1 37 ? 9.271 -6.356 1.113 1.00 0.00 37 LYS A CA 24
ATOM 17738 C C . LYS A 1 37 ? 8.481 -7.660 1.096 1.00 0.00 37 LYS A C 24
ATOM 17739 O O . LYS A 1 37 ? 8.242 -8.272 2.132 1.00 0.00 37 LYS A O 24
ATOM 17757 N N . ARG A 1 38 ? 8.040 -8.040 -0.100 1.00 0.00 38 ARG A N 24
ATOM 17758 C CA . ARG A 1 38 ? 7.127 -9.132 -0.367 1.00 0.00 38 ARG A CA 24
ATOM 17759 C C . ARG A 1 38 ? 7.730 -9.917 -1.534 1.00 0.00 38 ARG A C 24
ATOM 17760 O O . ARG A 1 38 ? 7.891 -9.355 -2.615 1.00 0.00 38 ARG A O 24
ATOM 17780 N N . GLU A 1 39 ? 8.135 -11.173 -1.319 1.00 0.00 39 GLU A N 24
ATOM 17781 C CA . GLU A 1 39 ? 8.808 -11.979 -2.340 1.00 0.00 39 GLU A CA 24
ATOM 17782 C C . GLU A 1 39 ? 10.001 -11.216 -2.937 1.00 0.00 39 GLU A C 24
ATOM 17783 O O . GLU A 1 39 ? 10.238 -11.240 -4.142 1.00 0.00 39 GLU A O 24
ATOM 17795 N N . ASN A 1 40 ? 10.736 -10.512 -2.073 1.00 0.00 40 ASN A N 24
ATOM 17796 C CA . ASN A 1 40 ? 11.873 -9.660 -2.384 1.00 0.00 40 ASN A CA 24
ATOM 17797 C C . ASN A 1 40 ? 11.542 -8.459 -3.272 1.00 0.00 40 ASN A C 24
ATOM 17798 O O . ASN A 1 40 ? 12.437 -7.884 -3.885 1.00 0.00 40 ASN A O 24
ATOM 17809 N N . HIS A 1 41 ? 10.272 -8.054 -3.336 1.00 0.00 41 HIS A N 24
ATOM 17810 C CA . HIS A 1 41 ? 9.825 -6.877 -4.055 1.00 0.00 41 HIS A CA 24
ATOM 17811 C C . HIS A 1 41 ? 9.160 -5.945 -3.049 1.00 0.00 41 HIS A C 24
ATOM 17812 O O . HIS A 1 41 ? 8.233 -6.364 -2.358 1.00 0.00 41 HIS A O 24
ATOM 17826 N N . TRP A 1 42 ? 9.638 -4.709 -2.921 1.00 0.00 42 TRP A N 24
ATOM 17827 C CA . TRP A 1 42 ? 9.048 -3.768 -1.987 1.00 0.00 42 TRP A CA 24
ATOM 17828 C C . TRP A 1 42 ? 7.738 -3.240 -2.552 1.00 0.00 42 TRP A C 24
ATOM 17829 O O . TRP A 1 42 ? 7.763 -2.480 -3.508 1.00 0.00 42 TRP A O 24
ATOM 17850 N N . LYS A 1 43 ? 6.590 -3.651 -2.012 1.00 0.00 43 LYS A N 24
ATOM 17851 C CA . LYS A 1 43 ? 5.288 -3.166 -2.436 1.00 0.00 43 LYS A CA 24
ATOM 17852 C C . LYS A 1 43 ? 4.748 -2.227 -1.375 1.00 0.00 43 LYS A C 24
ATOM 17853 O O . LYS A 1 43 ? 4.772 -2.553 -0.189 1.00 0.00 43 LYS A O 24
ATOM 17871 N N . CYS A 1 44 ? 4.186 -1.107 -1.815 1.00 0.00 44 CYS A N 24
ATOM 17872 C CA . CYS A 1 44 ? 3.167 -0.421 -1.047 1.00 0.00 44 CYS A CA 24
ATOM 17873 C C . CYS A 1 44 ? 1.992 -1.373 -0.818 1.00 0.00 44 CYS A C 24
ATOM 17874 O O . CYS A 1 44 ? 1.621 -2.092 -1.739 1.00 0.00 44 CYS A O 24
ATOM 17881 N N . PHE A 1 45 ? 1.443 -1.425 0.396 1.00 0.00 45 PHE A N 24
ATOM 17882 C CA . PHE A 1 45 ? 0.207 -2.131 0.697 1.00 0.00 45 PHE A CA 24
ATOM 17883 C C . PHE A 1 45 ? -0.742 -1.134 1.355 1.00 0.00 45 PHE A C 24
ATOM 17884 O O . PHE A 1 45 ? -0.290 -0.217 2.041 1.00 0.00 45 PHE A O 24
ATOM 17901 N N . CYS A 1 46 ? -2.042 -1.342 1.165 1.00 0.00 46 CYS A N 24
ATOM 17902 C CA . CYS A 1 46 ? -3.140 -0.526 1.660 1.00 0.00 46 CYS A CA 24
ATOM 17903 C C . CYS A 1 46 ? -3.963 -1.347 2.637 1.00 0.00 46 CYS A C 24
ATOM 17904 O O . CYS A 1 46 ? -3.926 -2.573 2.613 1.00 0.00 46 CYS A O 24
ATOM 17911 N N . TYR A 1 47 ? -4.685 -0.666 3.523 1.00 0.00 47 TYR A N 24
ATOM 17912 C CA . TYR A 1 47 ? -5.370 -1.285 4.642 1.00 0.00 47 TYR A CA 24
ATOM 17913 C C . TYR A 1 47 ? -6.764 -0.664 4.755 1.00 0.00 47 TYR A C 24
ATOM 17914 O O . TYR A 1 47 ? -6.893 0.466 5.222 1.00 0.00 47 TYR A O 24
ATOM 17932 N N . PHE A 1 48 ? -7.799 -1.391 4.325 1.00 0.00 48 PHE A N 24
ATOM 17933 C CA . PHE A 1 48 ? -9.117 -0.834 4.107 1.00 0.00 48 PHE A CA 24
ATOM 17934 C C . PHE A 1 48 ? -9.921 -0.662 5.395 1.00 0.00 48 PHE A C 24
ATOM 17935 O O . PHE A 1 48 ? -9.898 0.410 5.993 1.00 0.00 48 PHE A O 24
ATOM 17952 N N . ASN A 1 49 ? -10.659 -1.688 5.826 1.00 0.00 49 ASN A N 24
ATOM 17953 C CA . ASN A 1 49 ? -11.754 -1.554 6.785 1.00 0.00 49 ASN A CA 24
ATOM 17954 C C . ASN A 1 49 ? -11.206 -1.687 8.203 1.00 0.00 49 ASN A C 24
ATOM 17955 O O . ASN A 1 49 ? -11.732 -2.443 9.020 1.00 0.00 49 ASN A O 24
ATOM 17966 N N . CYS A 1 50 ? -10.095 -1.002 8.467 1.00 0.00 50 CYS A N 24
ATOM 17967 C CA . CYS A 1 50 ? -9.224 -1.260 9.604 1.00 0.00 50 CYS A CA 24
ATOM 17968 C C . CYS A 1 50 ? -9.908 -1.062 10.949 1.00 0.00 50 CYS A C 24
ATOM 17969 O O . CYS A 1 50 ? -10.238 -2.093 11.612 1.00 0.00 50 CYS A O 24
ATOM 17977 N N . LEU A 1 1 ? -11.724 -4.267 10.918 1.00 0.00 1 LEU A N 25
ATOM 17978 C CA . LEU A 1 1 ? -10.747 -5.344 10.675 1.00 0.00 1 LEU A CA 25
ATOM 17979 C C . LEU A 1 1 ? -9.863 -5.003 9.470 1.00 0.00 1 LEU A C 25
ATOM 17980 O O . LEU A 1 1 ? -10.365 -4.829 8.367 1.00 0.00 1 LEU A O 25
ATOM 17998 N N . CYS A 1 2 ? -8.561 -4.823 9.686 1.00 0.00 2 CYS A N 25
ATOM 17999 C CA . CYS A 1 2 ? -7.656 -4.206 8.726 1.00 0.00 2 CYS A CA 25
ATOM 18000 C C . CYS A 1 2 ? -7.418 -5.114 7.521 1.00 0.00 2 CYS A C 25
ATOM 18001 O O . CYS A 1 2 ? -6.577 -6.009 7.567 1.00 0.00 2 CYS A O 25
ATOM 18008 N N . ASN A 1 3 ? -8.158 -4.874 6.431 1.00 0.00 3 ASN A N 25
ATOM 18009 C CA . ASN A 1 3 ? -7.974 -5.623 5.194 1.00 0.00 3 ASN A CA 25
ATOM 18010 C C . ASN A 1 3 ? -6.688 -5.125 4.546 1.00 0.00 3 ASN A C 25
ATOM 18011 O O . ASN A 1 3 ? -6.717 -4.161 3.782 1.00 0.00 3 ASN A O 25
ATOM 18022 N N . GLU A 1 4 ? -5.569 -5.784 4.860 1.00 0.00 4 GLU A N 25
ATOM 18023 C CA . GLU A 1 4 ? -4.291 -5.529 4.246 1.00 0.00 4 GLU A CA 25
ATOM 18024 C C . GLU A 1 4 ? -4.361 -6.122 2.837 1.00 0.00 4 GLU A C 25
ATOM 18025 O O . GLU A 1 4 ? -4.657 -7.304 2.678 1.00 0.00 4 GLU A O 25
ATOM 18037 N N . ARG A 1 5 ? -4.129 -5.285 1.828 1.00 0.00 5 ARG A N 25
ATOM 18038 C CA . ARG A 1 5 ? -4.287 -5.586 0.417 1.00 0.00 5 ARG A CA 25
ATOM 18039 C C . ARG A 1 5 ? -3.034 -5.059 -0.294 1.00 0.00 5 ARG A C 25
ATOM 18040 O O . ARG A 1 5 ? -2.539 -3.990 0.073 1.00 0.00 5 ARG A O 25
ATOM 18060 N N . PRO A 1 6 ? -2.493 -5.804 -1.267 1.00 0.00 6 PRO A N 25
ATOM 18061 C CA . PRO A 1 6 ? -1.265 -5.447 -1.959 1.00 0.00 6 PRO A CA 25
ATOM 18062 C C . PRO A 1 6 ? -1.445 -4.226 -2.862 1.00 0.00 6 PRO A C 25
ATOM 18063 O O . PRO A 1 6 ? -2.551 -3.729 -3.065 1.00 0.00 6 PRO A O 25
ATOM 18074 N N . SER A 1 7 ? -0.321 -3.757 -3.407 1.00 0.00 7 SER A N 25
ATOM 18075 C CA . SER A 1 7 ? -0.220 -2.607 -4.284 1.00 0.00 7 SER A CA 25
ATOM 18076 C C . SER A 1 7 ? -1.137 -2.731 -5.502 1.00 0.00 7 SER A C 25
ATOM 18077 O O . SER A 1 7 ? -0.807 -3.473 -6.428 1.00 0.00 7 SER A O 25
ATOM 18085 N N . GLN A 1 8 ? -2.229 -1.966 -5.515 1.00 0.00 8 GLN A N 25
ATOM 18086 C CA . GLN A 1 8 ? -3.096 -1.774 -6.663 1.00 0.00 8 GLN A CA 25
ATOM 18087 C C . GLN A 1 8 ? -2.754 -0.447 -7.343 1.00 0.00 8 GLN A C 25
ATOM 18088 O O . GLN A 1 8 ? -2.361 -0.419 -8.506 1.00 0.00 8 GLN A O 25
ATOM 18102 N N . THR A 1 9 ? -2.884 0.651 -6.597 1.00 0.00 9 THR A N 25
ATOM 18103 C CA . THR A 1 9 ? -2.763 2.016 -7.084 1.00 0.00 9 THR A CA 25
ATOM 18104 C C . THR A 1 9 ? -1.298 2.306 -7.361 1.00 0.00 9 THR A C 25
ATOM 18105 O O . THR A 1 9 ? -0.914 2.764 -8.434 1.00 0.00 9 THR A O 25
ATOM 18116 N N . TRP A 1 10 ? -0.476 2.022 -6.357 1.00 0.00 10 TRP A N 25
ATOM 18117 C CA . TRP A 1 10 ? 0.961 2.093 -6.469 1.00 0.00 10 TRP A CA 25
ATOM 18118 C C . TRP A 1 10 ? 1.453 0.929 -7.333 1.00 0.00 10 TRP A C 25
ATOM 18119 O O . TRP A 1 10 ? 2.024 -0.033 -6.822 1.00 0.00 10 TRP A O 25
ATOM 18140 N N . SER A 1 11 ? 1.214 0.966 -8.641 1.00 0.00 11 SER A N 25
ATOM 18141 C CA . SER A 1 11 ? 1.477 -0.182 -9.492 1.00 0.00 11 SER A CA 25
ATOM 18142 C C . SER A 1 11 ? 2.968 -0.350 -9.813 1.00 0.00 11 SER A C 25
ATOM 18143 O O . SER A 1 11 ? 3.380 -0.220 -10.963 1.00 0.00 11 SER A O 25
ATOM 18151 N N . GLY A 1 12 ? 3.784 -0.670 -8.804 1.00 0.00 12 GLY A N 25
ATOM 18152 C CA . GLY A 1 12 ? 5.209 -0.887 -8.986 1.00 0.00 12 GLY A CA 25
ATOM 18153 C C . GLY A 1 12 ? 5.887 -1.239 -7.665 1.00 0.00 12 GLY A C 25
ATOM 18154 O O . GLY A 1 12 ? 5.315 -1.959 -6.837 1.00 0.00 12 GLY A O 25
ATOM 18158 N N . ASN A 1 13 ? 7.110 -0.733 -7.477 1.00 0.00 13 ASN A N 25
ATOM 18159 C CA . ASN A 1 13 ? 7.889 -0.866 -6.253 1.00 0.00 13 ASN A CA 25
ATOM 18160 C C . ASN A 1 13 ? 7.777 0.433 -5.457 1.00 0.00 13 ASN A C 25
ATOM 18161 O O . ASN A 1 13 ? 7.632 1.503 -6.044 1.00 0.00 13 ASN A O 25
ATOM 18172 N N . CYS A 1 14 ? 7.829 0.339 -4.131 1.00 0.00 14 CYS A N 25
ATOM 18173 C CA . CYS A 1 14 ? 7.798 1.451 -3.196 1.00 0.00 14 CYS A CA 25
ATOM 18174 C C . CYS A 1 14 ? 8.873 2.485 -3.525 1.00 0.00 14 CYS A C 25
ATOM 18175 O O . CYS A 1 14 ? 9.912 2.140 -4.091 1.00 0.00 14 CYS A O 25
ATOM 18182 N N . GLY A 1 15 ? 8.617 3.733 -3.130 1.00 0.00 15 GLY A N 25
ATOM 18183 C CA . GLY A 1 15 ? 9.557 4.846 -3.181 1.00 0.00 15 GLY A CA 25
ATOM 18184 C C . GLY A 1 15 ? 9.701 5.448 -1.787 1.00 0.00 15 GLY A C 25
ATOM 18185 O O . GLY A 1 15 ? 10.800 5.556 -1.253 1.00 0.00 15 GLY A O 25
ATOM 18189 N N . ASN A 1 16 ? 8.566 5.823 -1.193 1.00 0.00 16 ASN A N 25
ATOM 18190 C CA . ASN A 1 16 ? 8.467 6.291 0.184 1.00 0.00 16 ASN A CA 25
ATOM 18191 C C . ASN A 1 16 ? 7.156 5.809 0.791 1.00 0.00 16 ASN A C 25
ATOM 18192 O O . ASN A 1 16 ? 6.098 5.989 0.188 1.00 0.00 16 ASN A O 25
ATOM 18203 N N . THR A 1 17 ? 7.214 5.199 1.978 1.00 0.00 17 THR A N 25
ATOM 18204 C CA . THR A 1 17 ? 6.041 4.640 2.629 1.00 0.00 17 THR A CA 25
ATOM 18205 C C . THR A 1 17 ? 5.036 5.729 3.034 1.00 0.00 17 THR A C 25
ATOM 18206 O O . THR A 1 17 ? 3.831 5.476 3.089 1.00 0.00 17 THR A O 25
ATOM 18217 N N . ALA A 1 18 ? 5.500 6.959 3.279 1.00 0.00 18 ALA A N 25
ATOM 18218 C CA . ALA A 1 18 ? 4.592 8.083 3.468 1.00 0.00 18 ALA A CA 25
ATOM 18219 C C . ALA A 1 18 ? 3.758 8.268 2.199 1.00 0.00 18 ALA A C 25
ATOM 18220 O O . ALA A 1 18 ? 2.531 8.356 2.244 1.00 0.00 18 ALA A O 25
ATOM 18227 N N . HIS A 1 19 ? 4.426 8.291 1.043 1.00 0.00 19 HIS A N 25
ATOM 18228 C CA . HIS A 1 19 ? 3.749 8.436 -0.234 1.00 0.00 19 HIS A CA 25
ATOM 18229 C C . HIS A 1 19 ? 2.829 7.234 -0.468 1.00 0.00 19 HIS A C 25
ATOM 18230 O O . HIS A 1 19 ? 1.702 7.421 -0.917 1.00 0.00 19 HIS A O 25
ATOM 18244 N N . CYS A 1 20 ? 3.284 6.015 -0.154 1.00 0.00 20 CYS A N 25
ATOM 18245 C CA . CYS A 1 20 ? 2.435 4.824 -0.193 1.00 0.00 20 CYS A CA 25
ATOM 18246 C C . CYS A 1 20 ? 1.130 5.061 0.554 1.00 0.00 20 CYS A C 25
ATOM 18247 O O . CYS A 1 20 ? 0.050 4.839 0.016 1.00 0.00 20 C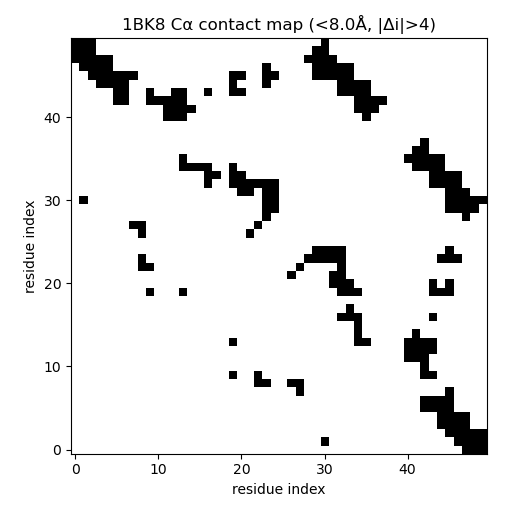YS A O 25
ATOM 18254 N N . ASP A 1 21 ? 1.235 5.568 1.784 1.00 0.00 21 ASP A N 25
ATOM 18255 C CA . ASP A 1 21 ? 0.068 5.798 2.614 1.00 0.00 21 ASP A CA 25
ATOM 18256 C C . ASP A 1 21 ? -0.843 6.837 1.948 1.00 0.00 21 ASP A C 25
ATOM 18257 O O . ASP A 1 21 ? -2.061 6.641 1.904 1.00 0.00 21 ASP A O 25
ATOM 18266 N N . LYS A 1 22 ? -0.269 7.913 1.385 1.00 0.00 22 LYS A N 25
ATOM 18267 C CA . LYS A 1 22 ? -1.063 8.841 0.579 1.00 0.00 22 LYS A CA 25
ATOM 18268 C C . LYS A 1 22 ? -1.815 8.077 -0.501 1.00 0.00 22 LYS A C 25
ATOM 18269 O O . LYS A 1 22 ? -3.042 8.122 -0.551 1.00 0.00 22 LYS A O 25
ATOM 18287 N N . GLN A 1 23 ? -1.099 7.332 -1.348 1.00 0.00 23 GLN A N 25
ATOM 18288 C CA . GLN A 1 23 ? -1.734 6.628 -2.462 1.00 0.00 23 GLN A CA 25
ATOM 18289 C C . GLN A 1 23 ? -2.460 5.338 -2.046 1.00 0.00 23 GLN A C 25
ATOM 18290 O O . GLN A 1 23 ? -2.570 4.399 -2.833 1.00 0.00 23 GLN A O 25
ATOM 18304 N N . CYS A 1 24 ? -3.039 5.342 -0.845 1.00 0.00 24 CYS A N 25
ATOM 18305 C CA . CYS A 1 24 ? -3.915 4.320 -0.302 1.00 0.00 24 CYS A CA 25
ATOM 18306 C C . CYS A 1 24 ? -5.103 5.056 0.308 1.00 0.00 24 CYS A C 25
ATOM 18307 O O . CYS A 1 24 ? -6.252 4.784 -0.044 1.00 0.00 24 CYS A O 25
ATOM 18314 N N . GLN A 1 25 ? -4.830 6.039 1.177 1.00 0.00 25 GLN A N 25
ATOM 18315 C CA . GLN A 1 25 ? -5.874 6.818 1.829 1.00 0.00 25 GLN A CA 25
ATOM 18316 C C . GLN A 1 25 ? -6.502 7.794 0.836 1.00 0.00 25 GLN A C 25
ATOM 18317 O O . GLN A 1 25 ? -7.721 7.841 0.692 1.00 0.00 25 GLN A O 25
ATOM 18331 N N . ASP A 1 26 ? -5.670 8.592 0.157 1.00 0.00 26 ASP A N 25
ATOM 18332 C CA . ASP A 1 26 ? -6.163 9.644 -0.718 1.00 0.00 26 ASP A CA 25
ATOM 18333 C C . ASP A 1 26 ? -6.832 9.008 -1.926 1.00 0.00 26 ASP A C 25
ATOM 18334 O O . ASP A 1 26 ? -7.950 9.362 -2.292 1.00 0.00 26 ASP A O 25
ATOM 18343 N N . TRP A 1 27 ? -6.121 8.069 -2.544 1.00 0.00 27 TRP A N 25
ATOM 18344 C CA . TRP A 1 27 ? -6.553 7.431 -3.774 1.00 0.00 27 TRP A CA 25
ATOM 18345 C C . TRP A 1 27 ? -7.676 6.431 -3.475 1.00 0.00 27 TRP A C 25
ATOM 18346 O O . TRP A 1 27 ? -8.856 6.733 -3.663 1.00 0.00 27 TRP A O 25
ATOM 18367 N N . GLU A 1 28 ? -7.300 5.222 -3.042 1.00 0.00 28 GLU A N 25
ATOM 18368 C CA . GLU A 1 28 ? -8.155 4.052 -3.178 1.00 0.00 28 GLU A CA 25
ATOM 18369 C C . GLU A 1 28 ? -9.298 4.094 -2.164 1.00 0.00 28 GLU A C 25
ATOM 18370 O O . GLU A 1 28 ? -10.434 3.805 -2.534 1.00 0.00 28 GLU A O 25
ATOM 18382 N N . LYS A 1 29 ? -8.965 4.377 -0.900 1.00 0.00 29 LYS A N 25
ATOM 18383 C CA . LYS A 1 29 ? -9.766 4.874 0.206 1.00 0.00 29 LYS A CA 25
ATOM 18384 C C . LYS A 1 29 ? -9.488 3.999 1.432 1.00 0.00 29 LYS A C 25
ATOM 18385 O O . LYS A 1 29 ? -10.402 3.451 2.046 1.00 0.00 29 LYS A O 25
ATOM 18403 N N . ALA A 1 30 ? -8.208 3.816 1.750 1.00 0.00 30 ALA A N 25
ATOM 18404 C CA . ALA A 1 30 ? -7.761 2.922 2.803 1.00 0.00 30 ALA A CA 25
ATOM 18405 C C . ALA A 1 30 ? -7.758 3.628 4.158 1.00 0.00 30 ALA A C 25
ATOM 18406 O O . ALA A 1 30 ? -7.686 4.852 4.228 1.00 0.00 30 ALA A O 25
ATOM 18413 N N . SER A 1 31 ? -7.756 2.849 5.241 1.00 0.00 31 SER A N 25
ATOM 18414 C CA . SER A 1 31 ? -7.430 3.308 6.564 1.00 0.00 31 SER A CA 25
ATOM 18415 C C . SER A 1 31 ? -6.000 3.861 6.581 1.00 0.00 31 SER A C 25
ATOM 18416 O O . SER A 1 31 ? -5.771 4.947 7.107 1.00 0.00 31 SER A O 25
ATOM 18424 N N . HIS A 1 32 ? -5.038 3.137 5.990 1.00 0.00 32 HIS A N 25
ATOM 18425 C CA . HIS A 1 32 ? -3.692 3.654 5.748 1.00 0.00 32 HIS A CA 25
ATOM 18426 C C . HIS A 1 32 ? -3.002 2.842 4.652 1.00 0.00 32 HIS A C 25
ATOM 18427 O O . HIS A 1 32 ? -3.576 1.871 4.151 1.00 0.00 32 HIS A O 25
ATOM 18441 N N . GLY A 1 33 ? -1.755 3.206 4.343 1.00 0.00 33 GLY A N 25
ATOM 18442 C CA . GLY A 1 33 ? -0.822 2.387 3.581 1.00 0.00 33 GLY A CA 25
ATOM 18443 C C . GLY A 1 33 ? 0.483 2.174 4.341 1.00 0.00 33 GLY A C 25
ATOM 18444 O O . GLY A 1 33 ? 0.739 2.866 5.331 1.00 0.00 33 GLY A O 25
ATOM 18448 N N . ALA A 1 34 ? 1.286 1.202 3.898 1.00 0.00 34 ALA A N 25
ATOM 18449 C CA . ALA A 1 34 ? 2.623 0.929 4.404 1.00 0.00 34 ALA A CA 25
ATOM 18450 C C . ALA A 1 34 ? 3.369 0.017 3.423 1.00 0.00 34 ALA A C 25
ATOM 18451 O O . ALA A 1 34 ? 2.798 -0.958 2.932 1.00 0.00 34 ALA A O 25
ATOM 18458 N N . CYS A 1 35 ? 4.637 0.319 3.125 1.00 0.00 35 CYS A N 25
ATOM 18459 C CA . CYS A 1 35 ? 5.451 -0.477 2.219 1.00 0.00 35 CYS A CA 25
ATOM 18460 C C . CYS A 1 35 ? 5.976 -1.738 2.913 1.00 0.00 35 CYS A C 25
ATOM 18461 O O . CYS A 1 35 ? 6.248 -1.714 4.114 1.00 0.00 35 CYS A O 25
ATOM 18468 N N . HIS A 1 36 ? 6.110 -2.855 2.184 1.00 0.00 36 HIS A N 25
ATOM 18469 C CA . HIS A 1 36 ? 6.731 -4.085 2.678 1.00 0.00 36 HIS A CA 25
ATOM 18470 C C . HIS A 1 36 ? 7.516 -4.762 1.568 1.00 0.00 36 HIS A C 25
ATOM 18471 O O . HIS A 1 36 ? 7.044 -4.781 0.433 1.00 0.00 36 HIS A O 25
ATOM 18485 N N . LYS A 1 37 ? 8.619 -5.430 1.908 1.00 0.00 37 LYS A N 25
ATOM 18486 C CA . LYS A 1 37 ? 9.333 -6.270 0.963 1.00 0.00 37 LYS A CA 25
ATOM 18487 C C . LYS A 1 37 ? 8.669 -7.643 0.926 1.00 0.00 37 LYS A C 25
ATOM 18488 O O . LYS A 1 37 ? 8.420 -8.251 1.963 1.00 0.00 37 LYS A O 25
ATOM 18506 N N . ARG A 1 38 ? 8.379 -8.112 -0.286 1.00 0.00 38 ARG A N 25
ATOM 18507 C CA . ARG A 1 38 ? 7.732 -9.385 -0.551 1.00 0.00 38 ARG A CA 25
ATOM 18508 C C . ARG A 1 38 ? 8.281 -9.909 -1.878 1.00 0.00 38 ARG A C 25
ATOM 18509 O O . ARG A 1 38 ? 8.297 -9.170 -2.860 1.00 0.00 38 ARG A O 25
ATOM 18529 N N . GLU A 1 39 ? 8.790 -11.147 -1.902 1.00 0.00 39 GLU A N 25
ATOM 18530 C CA . GLU A 1 39 ? 9.505 -11.723 -3.043 1.00 0.00 39 GLU A CA 25
ATOM 18531 C C . GLU A 1 39 ? 10.548 -10.734 -3.587 1.00 0.00 39 GLU A C 25
ATOM 18532 O O . GLU A 1 39 ? 10.679 -10.537 -4.790 1.00 0.00 39 GLU A O 25
ATOM 18544 N N . ASN A 1 40 ? 11.275 -10.096 -2.670 1.00 0.00 40 ASN A N 25
ATOM 18545 C CA . ASN A 1 40 ? 12.298 -9.091 -2.917 1.00 0.00 40 ASN A CA 25
ATOM 18546 C C . ASN A 1 40 ? 11.801 -7.840 -3.646 1.00 0.00 40 ASN A C 25
ATOM 18547 O O . ASN A 1 40 ? 12.602 -7.105 -4.213 1.00 0.00 40 ASN A O 25
ATOM 18558 N N . HIS A 1 41 ? 10.493 -7.577 -3.623 1.00 0.00 41 HIS A N 25
ATOM 18559 C CA . HIS A 1 41 ? 9.895 -6.388 -4.198 1.00 0.00 41 HIS A CA 25
ATOM 18560 C C . HIS A 1 41 ? 9.199 -5.624 -3.081 1.00 0.00 41 HIS A C 25
ATOM 18561 O O . HIS A 1 41 ? 8.362 -6.195 -2.385 1.00 0.00 41 HIS A O 25
ATOM 18575 N N . TRP A 1 42 ? 9.561 -4.355 -2.884 1.00 0.00 42 TRP A N 25
ATOM 18576 C CA . TRP A 1 42 ? 8.895 -3.516 -1.908 1.00 0.00 42 TRP A CA 25
ATOM 18577 C C . TRP A 1 42 ? 7.544 -3.088 -2.458 1.00 0.00 42 TRP A C 25
ATOM 18578 O O . TRP A 1 42 ? 7.494 -2.234 -3.331 1.00 0.00 42 TRP A O 25
ATOM 18599 N N . LYS A 1 43 ? 6.449 -3.689 -2.000 1.00 0.00 43 LYS A N 25
ATOM 18600 C CA . LYS A 1 43 ? 5.114 -3.311 -2.423 1.00 0.00 43 LYS A CA 25
ATOM 18601 C C . LYS A 1 43 ? 4.555 -2.339 -1.400 1.00 0.00 43 LYS A C 25
ATOM 18602 O O . LYS A 1 43 ? 4.630 -2.591 -0.199 1.00 0.00 43 LYS A O 25
ATOM 18620 N N . CYS A 1 44 ? 3.965 -1.254 -1.886 1.00 0.00 44 CYS A N 25
ATOM 18621 C CA . CYS A 1 44 ? 3.082 -0.426 -1.090 1.00 0.00 44 CYS A CA 25
ATOM 18622 C C . CYS A 1 44 ? 1.797 -1.203 -0.824 1.00 0.00 44 CYS A C 25
ATOM 18623 O O . CYS A 1 44 ? 1.028 -1.428 -1.752 1.00 0.00 44 CYS A O 25
ATOM 18630 N N . PHE A 1 45 ? 1.586 -1.654 0.413 1.00 0.00 45 PHE A N 25
ATOM 18631 C CA . PHE A 1 45 ? 0.340 -2.298 0.801 1.00 0.00 45 PHE A CA 25
ATOM 18632 C C . PHE A 1 45 ? -0.593 -1.231 1.363 1.00 0.00 45 PHE A C 25
ATOM 18633 O O . PHE A 1 45 ? -0.141 -0.276 1.993 1.00 0.00 45 PHE A O 25
ATOM 18650 N N . CYS A 1 46 ? -1.891 -1.421 1.146 1.00 0.00 46 CYS A N 25
ATOM 18651 C CA . CYS A 1 46 ? -2.968 -0.575 1.631 1.00 0.00 46 CYS A CA 25
ATOM 18652 C C . CYS A 1 46 ? -3.798 -1.404 2.593 1.00 0.00 46 CYS A C 25
ATOM 18653 O O . CYS A 1 46 ? -3.760 -2.630 2.556 1.00 0.00 46 CYS A O 25
ATOM 18660 N N . TYR A 1 47 ? -4.502 -0.729 3.494 1.00 0.00 47 TYR A N 25
ATOM 18661 C CA . TYR A 1 47 ? -5.150 -1.339 4.637 1.00 0.00 47 TYR A CA 25
ATOM 18662 C C . TYR A 1 47 ? -6.529 -0.728 4.773 1.00 0.00 47 TYR A C 25
ATOM 18663 O O . TYR A 1 47 ? -6.616 0.418 5.207 1.00 0.00 47 TYR A O 25
ATOM 18681 N N . PHE A 1 48 ? -7.593 -1.439 4.404 1.00 0.00 48 PHE A N 25
ATOM 18682 C CA . PHE A 1 48 ? -8.923 -0.879 4.445 1.00 0.00 48 PHE A CA 25
ATOM 18683 C C . PHE A 1 48 ? -9.660 -1.375 5.690 1.00 0.00 48 PHE A C 25
ATOM 18684 O O . PHE A 1 48 ? -9.159 -2.244 6.403 1.00 0.00 48 PHE A O 25
ATOM 18701 N N . ASN A 1 49 ? -10.912 -0.938 5.846 1.00 0.00 49 ASN A N 25
ATOM 18702 C CA . ASN A 1 49 ? -11.886 -1.395 6.839 1.00 0.00 49 ASN A CA 25
ATOM 18703 C C . ASN A 1 49 ? -11.308 -1.613 8.247 1.00 0.00 49 ASN A C 25
ATOM 18704 O O . ASN A 1 49 ? -11.804 -2.461 8.986 1.00 0.00 49 ASN A O 25
ATOM 18715 N N . CYS A 1 50 ? -10.265 -0.871 8.640 1.00 0.00 50 CYS A N 25
ATOM 18716 C CA . CYS A 1 50 ? -9.436 -1.246 9.782 1.00 0.00 50 CYS A CA 25
ATOM 18717 C C . CYS A 1 50 ? -10.092 -0.923 11.118 1.00 0.00 50 CYS A C 25
ATOM 18718 O O . CYS A 1 50 ? -10.609 -1.874 11.782 1.00 0.00 50 CYS A O 25
#